Protein AF-A0A100IEJ2-F1 (afdb_monomer_lite)

Radius of gyration: 40.33 Å; chains: 1; bounding box: 110×83×116 Å

Secondary structure (DSSP, 8-state):
--PPPP-TTPPP---TTS--GGGSPP-TTTHHHHB-HHHHIIIIIHHHHHHHHTTTS---HHHHHHHHHHHHHHHHIIIIIIIIIIIS--SEE-HHHHHHHHHHHHTT-S--HHHHHHHHHHHHHHTTSTT-TT-GGG-HHIIIIIHHHBPP-TTTSPP---HHHHH-HHHHHHHHTHHHHHHIIIIIHHHHHHHHHHS-HHHIIIIIIIIHHHHHHHHHHHHHTGGGTSSB-SS--SSS--B-HHHHHHTTTTTBHHHHHHSTTSS-SS-STTS--HHHHHHHHHHHTTSEE------HHHHHHHHHHHHHHHHHHHHTTS---S-TTTSPEE-HHHHHHHHHTT--EEEETTEEEE-TTTTTT-TT-HHHHHHHTTSB-HHHHBTTS-B--HHHHHHHHTTEEEEETT-TTHHHHHHHHSS---PPBPTTSPBP--TTS-TT-PPPPPPPS-S--S---------------PPPP----PPPTTHHHHHTTTS-SS------------------------------------PPP--BTTTS-GGGGS-SSPPP-----HHHHHHHHHHHHHHHHHHHHHHHHH--TTT--TTTTHHHHHHHHHHHHHHHHHHHHHHHH-S-HHHHHHHHHHHHHHHHHHHHHHT-HHHHHHHHHHHHHT----HHHHHHHHHHHHHHIIIIITSPTTHHHHHHHHHHHHHHHHHHHHHHHHHS---EEEEETTTTTTS-HHHHHHSEEP-GGGTTEEEEESSHHHHHHHHHH---HHHHHHHHHHHTTTTTTHHHHHHHHHHHHHHHHHHTT-SSHHHHHHTTSTT-SHHHHHHHHHHHHHHHHHHHHHHHHHHHHHHHHHHHHHTPPP-S--BTTTHHHHHHHHHHHHH---HHHHHTT-BHHHHHHHHHHHHHHHH-EEEEE--HHHHHHH-TTS-GGGGSSSTT-EEEEEEE-GGGT--EEEEEEEE-S--TTS-SS-EEEEEE--EE-TTSPEEPPEEEEE--PPPPBTTB--B--HHHHHHHHHHHHHHHHHHH---SSGGGSTT-S-TTTTTHHHHHHHGGGG-HHHHHHH---GGGT-HHHHHHHHHHHTTPPPPPSSPPHHHHHHHHHHTTTTHHHHHHHHHHHHHHHHHHH--SSHHHHHH--HHHHHHHHHHHHH--B-GGGGT--S-S--GGGG-GGGTTT-TTTTTHHHHHHHHHHHHIIIIITT-TT-HHHHHHHIIIIITTTTSS-HHHHHHHHHSS---SHHHHHHTT--

InterPro domains:
  IPR001199 Cytochrome b5-like heme/steroid binding domain [PF00173] (336-408)
  IPR001199 Cytochrome b5-like heme/steroid binding domain [PS50255] (331-409)
  IPR001199 Cytochrome b5-like heme/steroid binding domain [SM01117] (334-409)
  IPR001522 Fatty acid desaturase type 1, conserved site [PS00476] (253-267)
  IPR001567 Peptidase M3A/M3B catalytic domain [PF01432] (763-1256)
  IPR005804 Fatty acid desaturase domain [PF00487] (66-284)
  IPR015876 Acyl-CoA desaturase [PR00075] (60-82)
  IPR015876 Acyl-CoA desaturase [PR00075] (83-103)
  IPR015876 Acyl-CoA desaturase [PR00075] (120-149)
  IPR015876 Acyl-CoA desaturase [PR00075] (178-196)
  IPR015876 Acyl-CoA desaturase [PR00075] (210-231)
  IPR015876 Acyl-CoA desaturase [PR00075] (253-267)
  IPR015876 Acyl-CoA desaturase [cd03505] (62-296)
  IPR018506 Cytochrome b5, heme-binding site [PS00191] (362-369)
  IPR024077 Neurolysin/Thimet oligopeptidase, domain 2 [G3DSA:1.10.1370.10] (692-1252)
  IPR024079 Metallopeptidase, catalytic domain superfamily [G3DSA:3.40.390.10] (895-1060)
  IPR024080 Neurolysin/Thimet oligopeptidase, N-terminal [G3DSA:1.20.1050.40] (533-682)
  IPR036400 Cytochrome b5-like heme/steroid binding domain superfamily [G3DSA:3.10.120.10] (329-410)
  IPR036400 Cytochrome b5-like heme/steroid binding domain superfamily [SSF55856] (324-419)
  IPR045090 Peptidase M3A/M3B [PTHR11804] (549-1257)

Organism: Aspergillus niger (NCBI:txid5061)

pLDDT: mean 84.18, std 19.4, range [21.67, 98.62]

Foldseek 3Di:
DDDDDDDPPDDDPPDPPDDDLVPDDDDPVCVVVQWPVVLCCQQPVLLVVLVVVCVPADADPVLQVLLVVLLVQLLLLVLQNLQQCQQQVLWHFDPVVNLSSQLSVLLLVPAASLVSSFLVNLCLVQPQHQQRLLHCVVDQCCNLRVSRGGDDDPVSHDGDDCVVLVPDPSSVVCNVCSVVSNCCNQAVVQLCCCCVVPNRNVSSRSRSHRNSSNLSSNLCSCLRHVQQPDADQQQDDPHRGHADLVNCVSNQHSSLVNQCSVPVSQQHSDPDPPRGHVSSVVLVVCVVVVRMGPRDDDDPVSRVVRRVVSVVVVVLVVLQADDQAADQLPAAEDELVRQLVVLVVPFLWAAFLQFIFGCNVVLPVPPVHNVLSNVRRSHHCNCVDCPVPDHHDLVVLSVRRNRTHHGYDPSPQSVVVNVLPPDFFDFRHHPVRHGRDDSCRRSRHDDDDDDDPDPDDDDDDDDDDDDDDDDDDDDDDDDDDDDDPPVCVVVVVVPPPDDDDDDDDDDDDDDDDDDDDDDYDDDDDDDDDDDDDDDDFADALVRDDPVLLAAPDFFDFFPDDLVRLQVVLVVLLVVLVVLLVVLLVPDDLVRFACVSAVVSNLQSVQVSQLNLLQLLCCLFAFPDPSSNVSSLVSVVSVVVSVLVVLQPLSSLSSLVSNVVVPDDDDLLSNVSSVVSNVSSLLSPSVPDPDDLNVLLSVLVVLLVVLLSVLVCQLLVFWDFDKDAVLQQPFQDVVLQVPFDADDDVRHRTTTQTLAPSRLLSSLATRPDLVSLQVSVLVNLCRSVVLVVSLLSNLLSQQSSCVSSVHLFNLQSQCCQFPQNGLVSLCVVLVVLLVLLVVVLVVQQVVLLVQVVVVCVVVVHDRPSAFFPSSVNHSLNVCLCPVLVADLVVLLLFFFPVLLVSLLVVLCCLQAQKRKHKQDDCSLLVSHPVSDSCRSDSDPQKIKIFMFGHSVRSGHTQAMEIEAAADDPSHNRAWAKRWSRAWAQHPVRDIDHTYMYTHHHFYCQDQQGGGTDGLVRSLSVQLRVQQVVLQRLAAYHGSCQGGLNAHLLASSLSSLLRSVLSLDLVSLQSSTFRRLVVDVSNVVSVCVVVPPDDDDDGTDDSSNSVSVNVCPQNCVSLVVLQLSLVLVLLSDSGNDSDSVRNSVDPNQLSSQVSNCVRNVHDYCVVVVPHSNSGNNVSNPSCCSVSCRSNSSSNVSSNQLSLQLCVQQQVVPVSPNVLSNLCSVLPRRCRHSDHVQNSSCSSNVHGGDNVSVCVVNVSD

Sequence (1258 aa):
MSAKPADASRPRAADPKKVHIADTVMTRGNWYKHVNWLNVFLIIGIPVYGCVQALWVPLQVKTAIWAVIYYFFTGLGITAGYHRLWAHCSYSARLPLRIWLAAVGGGAVEGSIRWWARDHRAHHRYTDTDKDPYSVRKGLLYSHLGWMVMKQNPKRIGRTDISDLNEDPVVVWQHRNYLKVVFTMGLIVPMLVSGLGWGDWWGGFVYAGILRIFFVQQATFCVNSLAHWLGDQPFDDRNSPRDHVITALVTLGEGYHNFHHEFPSDYRNAIEWHQYDPTKWSIWAWKQLGLAYDLKKFRANEIEKGRVQQLQKKLDQKRSRLDWGTPLDQLPVMEWDDYVEQAKNGRGLVAIAGVVHDVTDFIKDHPGGKAMINSGIGKDATAMFNGGVYYHSNAAHNLLSTMRVGVIRGGCEVEIWKRAQKEGAGYVRDDAGQRVIRAGEQVTKIPEPIPTADAALLSTPPFTTCAPLTVTIRSPLHSTFYLPAFLVLLLGVLLVTVAPPLRLSSPAFRLSSVLGHFRGSRLPSTSHSALTNLRKSLTTASMAPKHLRRPPQAPPVFTATAQSIVDDAKRLIEASRKVQDDVVATVKPDTATFNAVVKPLAQDENVMSLESHILGFYQAVSTQQELRDASSKAEELMDEFFIEAAMREDVFQLVDAVLKKNESLDPESRRLLEKEHKDFIRNGLGLPAGPKRDRFKEIKKRLSQISIEFQKNLNEENEGLWFTREELDGVPEDVLAGLKKGEGEHEGKLWLTFKYPDLFPTMKYAKNPETRKQVMIQNENKCNQNVPLFREAIILRDEAARLLGYPNHAAFRIEDKMAKTPETVNTFLGDLRSRLTAGGQKEIKSLLEFKKSDLESRGEKFDGHYYLWDHRFYDRLMLEKDYSLDQQLIAEYFPLQTTIEGMLKIFEELFGLVFVEITGEDREKVAPTGKGSDIVWHEDVQIFSVWNDEGEGSGFVGYLYLDLFPRTGKYGHAANFNLQPGFIDAEGNRRYPATALVCNFTKPTPKKPSLLKHDEVVTLFHELGHGIHDLVAKTIYSRFHGTNTVRDFVEAPSQMLENWCWTPSQLKSLSKHYSTLSPDYLAAWKEQAGSQEAPSEQIPDSVIENLIRTKHVNDALFNLRQLHFGIFDMTVHQPESHEKIKELPISATYNSLRKQITQMEGPESLGLGEEWGHGEATFGHLIGGYDAGYYGYLSSQVYSTDMFYTVFKDDPMNPTAGRRYRYKVLEKGGSQDEMTTLTEFLGREPKTDAFYKDMGLA

Structure (mmCIF, N/CA/C/O backbone):
data_AF-A0A100IEJ2-F1
#
_entry.id   AF-A0A100IEJ2-F1
#
loop_
_atom_site.group_PDB
_atom_site.id
_atom_site.type_symbol
_atom_site.label_atom_id
_atom_site.label_alt_id
_atom_site.label_comp_id
_atom_site.label_asym_id
_atom_site.label_entity_id
_atom_site.label_seq_id
_atom_site.pdbx_PDB_ins_code
_atom_site.Cartn_x
_atom_site.Cartn_y
_atom_site.Cartn_z
_atom_site.occupancy
_atom_site.B_iso_or_equiv
_atom_site.auth_seq_id
_atom_site.auth_comp_id
_atom_site.auth_asym_id
_atom_site.auth_atom_id
_atom_site.pdbx_PDB_model_num
ATOM 1 N N . MET A 1 1 ? -27.938 -22.509 70.212 1.00 34.00 1 MET A N 1
ATOM 2 C CA . MET A 1 1 ? -27.108 -21.308 69.969 1.00 34.00 1 MET A CA 1
ATOM 3 C C . MET A 1 1 ? -25.767 -21.767 69.415 1.00 34.00 1 MET A C 1
ATOM 5 O O . MET A 1 1 ? -25.006 -22.393 70.135 1.00 34.00 1 MET A O 1
ATOM 9 N N . SER A 1 2 ? -25.547 -21.583 68.110 1.00 27.55 2 SER A N 1
ATOM 10 C CA . SER A 1 2 ? -24.353 -22.046 67.387 1.00 27.55 2 SER A CA 1
ATOM 11 C C . SER A 1 2 ? -23.307 -20.931 67.356 1.00 27.55 2 SER A C 1
ATOM 13 O O . SER A 1 2 ? -23.554 -19.874 66.776 1.00 27.55 2 SER A O 1
ATOM 15 N N . ALA A 1 3 ? -22.158 -21.156 67.993 1.00 29.50 3 ALA A N 1
ATOM 16 C CA . ALA A 1 3 ? -20.988 -20.293 67.884 1.00 29.50 3 ALA A CA 1
ATOM 17 C C . ALA A 1 3 ? -20.029 -20.883 66.838 1.00 29.50 3 ALA A C 1
ATOM 19 O O . ALA A 1 3 ? -19.541 -22.003 66.988 1.00 29.50 3 ALA A O 1
ATOM 20 N N . LYS A 1 4 ? -19.788 -20.128 65.759 1.00 27.03 4 LYS A N 1
ATOM 21 C CA . LYS A 1 4 ? -18.794 -20.441 64.722 1.00 27.03 4 LYS A CA 1
ATOM 22 C C . LYS A 1 4 ? -17.366 -20.407 65.302 1.00 27.03 4 LYS A C 1
ATOM 24 O O . LYS A 1 4 ? -17.079 -19.508 66.095 1.00 27.03 4 LYS A O 1
ATOM 29 N N . PRO A 1 5 ? -16.447 -21.289 64.863 1.00 33.94 5 PRO A N 1
ATOM 30 C CA . PRO A 1 5 ? -15.030 -21.190 65.205 1.00 33.94 5 PRO A CA 1
ATOM 31 C C . PRO A 1 5 ? -14.385 -19.988 64.503 1.00 33.94 5 PRO A C 1
ATOM 33 O O . PRO A 1 5 ? -14.633 -19.741 63.322 1.00 33.94 5 PRO A O 1
ATOM 36 N N . ALA A 1 6 ? -13.563 -19.247 65.243 1.00 28.75 6 ALA A N 1
ATOM 37 C CA . ALA A 1 6 ? -12.861 -18.058 64.780 1.00 28.75 6 ALA A CA 1
ATOM 38 C C . ALA A 1 6 ? -11.791 -18.386 63.722 1.00 28.75 6 ALA A C 1
ATOM 40 O O . ALA A 1 6 ? -10.918 -19.228 63.927 1.00 28.75 6 ALA A O 1
ATOM 41 N N . ASP A 1 7 ? -11.860 -17.674 62.600 1.00 28.89 7 ASP A N 1
ATOM 42 C CA . ASP A 1 7 ? -10.906 -17.695 61.493 1.00 28.89 7 ASP A CA 1
ATOM 43 C C . ASP A 1 7 ? -9.607 -16.963 61.888 1.00 28.89 7 ASP A C 1
ATOM 45 O O . ASP A 1 7 ? -9.578 -15.742 62.058 1.00 28.89 7 ASP A O 1
ATOM 49 N N . ALA A 1 8 ? -8.522 -17.720 62.057 1.00 30.22 8 ALA A N 1
ATOM 50 C CA . ALA A 1 8 ? -7.201 -17.239 62.465 1.00 30.22 8 ALA A CA 1
ATOM 51 C C . ALA A 1 8 ? -6.345 -16.686 61.299 1.00 30.22 8 ALA A C 1
ATOM 53 O O . ALA A 1 8 ? -5.118 -16.755 61.363 1.00 30.22 8 ALA A O 1
ATOM 54 N N . SER A 1 9 ? -6.948 -16.141 60.231 1.00 32.44 9 SER A N 1
ATOM 55 C CA . SER A 1 9 ? -6.207 -15.695 59.034 1.00 32.44 9 SER A CA 1
ATOM 56 C C . SER A 1 9 ? -6.384 -14.226 58.617 1.00 32.44 9 SER A C 1
ATOM 58 O O . SER A 1 9 ? -5.833 -13.812 57.597 1.00 32.44 9 SER A O 1
ATOM 60 N N . ARG A 1 10 ? -7.054 -13.376 59.410 1.00 29.45 10 ARG A N 1
ATOM 61 C CA . ARG A 1 10 ? -7.066 -11.923 59.146 1.00 29.45 10 ARG A CA 1
ATOM 62 C C . ARG A 1 10 ? -5.847 -11.238 59.784 1.00 29.45 10 ARG A C 1
ATOM 64 O O . ARG A 1 10 ? -5.723 -11.269 61.010 1.00 29.45 10 ARG A O 1
ATOM 71 N N . PRO A 1 11 ? -4.958 -10.578 59.013 1.00 37.53 11 PRO A N 1
ATOM 72 C CA . PRO A 1 11 ? -3.919 -9.748 59.608 1.00 37.53 11 PRO A CA 1
ATOM 73 C C . PRO A 1 11 ? -4.591 -8.610 60.386 1.00 37.53 11 PRO A C 1
ATOM 75 O O . PRO A 1 11 ? -5.514 -7.971 59.878 1.00 37.53 11 PRO A O 1
ATOM 78 N N . ARG A 1 12 ? -4.144 -8.355 61.627 1.00 41.50 12 ARG A N 1
ATOM 79 C CA . ARG A 1 12 ? -4.538 -7.153 62.384 1.00 41.50 12 ARG A CA 1
ATOM 80 C C . ARG A 1 12 ? -4.393 -5.941 61.463 1.00 41.50 12 ARG A C 1
ATOM 82 O O . ARG A 1 12 ? -3.336 -5.792 60.851 1.00 41.50 12 ARG A O 1
ATOM 89 N N . ALA A 1 13 ? -5.440 -5.117 61.370 1.00 41.31 13 ALA A N 1
ATOM 90 C CA . ALA A 1 13 ? -5.457 -3.912 60.547 1.00 41.31 13 ALA A CA 1
ATOM 91 C C . ALA A 1 13 ? -4.173 -3.108 60.793 1.00 41.31 13 ALA A C 1
ATOM 93 O O . ALA A 1 13 ? -3.930 -2.623 61.899 1.00 41.31 13 ALA A O 1
ATOM 94 N N . ALA A 1 14 ? -3.301 -3.071 59.786 1.00 54.00 14 ALA A N 1
ATOM 95 C CA . ALA A 1 14 ? -2.041 -2.360 59.876 1.00 54.00 14 ALA A CA 1
ATOM 96 C C . ALA A 1 14 ? -2.347 -0.864 59.907 1.00 54.00 14 ALA A C 1
ATOM 98 O O . ALA A 1 14 ? -3.042 -0.366 59.023 1.00 54.00 14 ALA A O 1
ATOM 99 N N . ASP A 1 15 ? -1.832 -0.168 60.920 1.00 55.25 15 ASP A N 1
ATOM 100 C CA . ASP A 1 15 ? -1.905 1.286 61.018 1.00 55.25 15 ASP A CA 1
ATOM 101 C C . ASP A 1 15 ? -1.371 1.914 59.712 1.00 55.25 15 ASP A C 1
ATOM 103 O O . ASP A 1 15 ? -0.181 1.758 59.408 1.00 55.25 15 ASP A O 1
ATOM 107 N N . PRO A 1 16 ? -2.216 2.598 58.916 1.00 59.06 16 PRO A N 1
ATOM 108 C CA . PRO A 1 16 ? -1.818 3.156 57.628 1.00 59.06 16 PRO A CA 1
ATOM 109 C C . PRO A 1 16 ? -0.738 4.243 57.746 1.00 59.06 16 PRO A C 1
ATOM 111 O O . PRO A 1 16 ? -0.120 4.570 56.733 1.00 59.06 16 PRO A O 1
ATOM 114 N N . LYS A 1 17 ? -0.465 4.762 58.955 1.00 58.69 17 LYS A N 1
ATOM 115 C CA . LYS A 1 17 ? 0.605 5.737 59.227 1.00 58.69 17 LYS A CA 1
ATOM 116 C C . LYS A 1 17 ? 1.953 5.101 59.587 1.00 58.69 17 LYS A C 1
ATOM 118 O O . LYS A 1 17 ? 2.959 5.806 59.655 1.00 58.69 17 LYS A O 1
ATOM 123 N N . LYS A 1 18 ? 2.020 3.785 59.810 1.00 72.25 18 LYS A N 1
ATOM 124 C CA . LYS A 1 18 ? 3.262 3.115 60.217 1.00 72.25 18 LYS A CA 1
ATOM 125 C C . LYS A 1 18 ? 4.123 2.772 58.997 1.00 72.25 18 LYS A C 1
ATOM 127 O O . LYS A 1 18 ? 3.793 1.876 58.222 1.00 72.25 18 LYS A O 1
ATOM 132 N N . VAL A 1 19 ? 5.249 3.474 58.847 1.00 78.62 19 VAL A N 1
ATOM 133 C CA . VAL A 1 19 ? 6.259 3.216 57.803 1.00 78.62 19 VAL A CA 1
ATOM 134 C C . VAL A 1 19 ? 6.765 1.771 57.916 1.00 78.62 19 VAL A C 1
ATOM 136 O O . VAL A 1 19 ? 7.100 1.304 59.009 1.00 78.62 19 VAL A O 1
ATOM 139 N N . HIS A 1 20 ? 6.786 1.037 56.800 1.00 87.19 20 HIS A N 1
ATOM 140 C CA . HIS A 1 20 ? 7.247 -0.352 56.786 1.00 87.19 20 HIS A CA 1
ATOM 141 C C . HIS A 1 20 ? 8.741 -0.406 57.134 1.00 87.19 20 HIS A C 1
ATOM 143 O O . HIS A 1 20 ? 9.504 0.455 56.708 1.00 87.19 20 HIS A O 1
ATOM 149 N N . ILE A 1 21 ? 9.191 -1.429 57.873 1.00 88.31 21 ILE A N 1
ATOM 150 C CA . ILE A 1 21 ? 10.587 -1.495 58.346 1.00 88.31 21 ILE A CA 1
ATOM 151 C C . ILE A 1 21 ? 11.599 -1.399 57.194 1.00 88.31 21 ILE A C 1
ATOM 153 O O . ILE A 1 21 ? 12.612 -0.726 57.331 1.00 88.31 21 ILE A O 1
ATOM 157 N N . ALA A 1 22 ? 11.280 -1.983 56.036 1.00 83.44 22 ALA A N 1
ATOM 158 C CA . ALA A 1 22 ? 12.111 -1.927 54.830 1.00 83.44 22 ALA A CA 1
ATOM 159 C C . ALA A 1 22 ? 12.318 -0.509 54.258 1.00 83.44 22 ALA A C 1
ATOM 161 O O . ALA A 1 22 ? 13.259 -0.308 53.500 1.00 83.44 22 ALA A O 1
ATOM 162 N N . ASP A 1 23 ? 11.467 0.457 54.617 1.00 84.00 23 ASP A N 1
ATOM 163 C CA . ASP A 1 23 ? 11.572 1.856 54.182 1.00 84.00 23 ASP A CA 1
ATOM 164 C C . ASP A 1 23 ? 12.301 2.742 55.207 1.00 84.00 23 ASP A C 1
ATOM 166 O O . ASP A 1 23 ? 12.495 3.932 54.973 1.00 84.00 23 ASP A O 1
ATOM 170 N N . THR A 1 24 ? 12.697 2.184 56.355 1.00 87.69 24 THR A N 1
ATOM 171 C CA . THR A 1 24 ? 13.488 2.903 57.363 1.00 87.69 24 THR A CA 1
ATOM 172 C C . THR A 1 24 ? 14.984 2.724 57.101 1.00 87.69 24 THR A C 1
ATOM 174 O O . THR A 1 24 ? 15.408 1.693 56.582 1.00 87.69 24 THR A O 1
ATOM 177 N N . VAL A 1 25 ? 15.808 3.713 57.460 1.00 85.69 25 VAL A N 1
ATOM 178 C CA . VAL A 1 25 ? 17.270 3.595 57.328 1.00 85.69 25 VAL A CA 1
ATOM 179 C C . VAL A 1 25 ? 17.776 2.486 58.252 1.00 85.69 25 VAL A C 1
ATOM 181 O O . VAL A 1 25 ? 17.446 2.455 59.441 1.00 85.69 25 VAL A O 1
ATOM 184 N N . MET A 1 26 ? 18.587 1.574 57.713 1.00 88.44 26 MET A N 1
ATOM 185 C CA . MET A 1 26 ? 19.209 0.514 58.501 1.00 88.44 26 MET A CA 1
ATOM 186 C C . MET A 1 26 ? 20.358 1.092 59.341 1.00 88.44 26 MET A C 1
ATOM 188 O O . MET A 1 26 ? 21.303 1.684 58.833 1.00 88.44 26 MET A O 1
ATOM 192 N N . THR A 1 27 ? 20.273 0.900 60.650 1.00 90.69 27 THR A N 1
ATOM 193 C CA . THR A 1 27 ? 21.201 1.368 61.682 1.00 90.69 27 THR A CA 1
ATOM 194 C C . THR A 1 27 ? 21.627 0.191 62.559 1.00 90.69 27 THR A C 1
ATOM 196 O O . THR A 1 27 ? 20.979 -0.860 62.591 1.00 90.69 27 THR A O 1
ATOM 199 N N . ARG A 1 28 ? 22.674 0.380 63.369 1.00 87.06 28 ARG A N 1
ATOM 200 C CA . ARG A 1 28 ? 23.093 -0.620 64.368 1.00 87.06 28 ARG A CA 1
ATOM 201 C C . ARG A 1 28 ? 21.981 -0.998 65.362 1.00 87.06 28 ARG A C 1
ATOM 203 O O . ARG A 1 28 ? 22.009 -2.102 65.889 1.00 87.06 28 ARG A O 1
ATOM 210 N N . GLY A 1 29 ? 21.001 -0.122 65.601 1.00 88.88 29 GLY A N 1
ATOM 211 C CA . GLY A 1 29 ? 19.907 -0.360 66.550 1.00 88.88 29 GLY A CA 1
ATOM 212 C C . GLY A 1 29 ? 18.669 -1.055 65.968 1.00 88.88 29 GLY A C 1
ATOM 213 O O . GLY A 1 29 ? 17.846 -1.552 66.736 1.00 88.88 29 GLY A O 1
ATOM 214 N N . ASN A 1 30 ? 18.502 -1.103 64.640 1.00 91.38 30 ASN A N 1
ATOM 215 C CA . ASN A 1 30 ? 17.309 -1.686 64.002 1.00 91.38 30 ASN A CA 1
ATOM 216 C C . ASN A 1 30 ? 17.601 -2.760 62.941 1.00 91.38 30 ASN A C 1
ATOM 218 O O . ASN A 1 30 ? 16.638 -3.378 62.496 1.00 91.38 30 ASN A O 1
ATOM 222 N N . TRP A 1 31 ? 18.860 -3.041 62.571 1.00 91.19 31 TRP A N 1
ATOM 223 C CA . TRP A 1 31 ? 19.204 -4.012 61.513 1.00 91.19 31 TRP A CA 1
ATOM 224 C C . TRP A 1 31 ? 18.493 -5.369 61.667 1.00 91.19 31 TRP A C 1
ATOM 226 O O . TRP A 1 31 ? 17.911 -5.871 60.709 1.00 91.19 31 TRP A O 1
ATOM 236 N N . TYR A 1 32 ? 18.415 -5.915 62.886 1.00 90.81 32 TYR A N 1
ATOM 237 C CA . TYR A 1 32 ? 17.760 -7.199 63.170 1.00 90.81 32 TYR A CA 1
ATOM 238 C C . TYR A 1 32 ? 16.249 -7.197 62.875 1.00 90.81 32 TYR A C 1
ATOM 240 O O . TYR A 1 32 ? 15.645 -8.258 62.723 1.00 90.81 32 TYR A O 1
ATOM 248 N N . LYS A 1 33 ? 15.614 -6.017 62.786 1.00 91.25 33 LYS A N 1
ATOM 249 C CA . LYS A 1 33 ? 14.197 -5.866 62.420 1.00 91.25 33 LYS A CA 1
ATOM 250 C C . LYS A 1 33 ? 13.975 -5.984 60.910 1.00 91.25 33 LYS A C 1
ATOM 252 O O . LYS A 1 33 ? 12.874 -6.386 60.520 1.00 91.25 33 LYS A O 1
ATOM 257 N N . HIS A 1 34 ? 14.991 -5.666 60.099 1.00 90.62 34 HIS A N 1
ATOM 258 C CA . HIS A 1 34 ? 14.987 -5.821 58.637 1.00 90.62 34 HIS A CA 1
ATOM 259 C C . HIS A 1 34 ? 15.183 -7.278 58.202 1.00 90.62 34 HIS A C 1
ATOM 261 O O . HIS A 1 34 ? 14.845 -7.618 57.074 1.00 90.62 34 HIS A O 1
ATOM 267 N N . VAL A 1 35 ? 15.678 -8.140 59.092 1.00 92.38 35 VAL A N 1
ATOM 268 C CA . VAL A 1 35 ? 15.929 -9.558 58.814 1.00 92.38 35 VAL A CA 1
ATOM 269 C C . VAL A 1 35 ? 14.645 -10.385 58.952 1.00 92.38 35 VAL A C 1
ATOM 271 O O . VAL A 1 35 ? 13.856 -10.215 59.890 1.00 92.38 35 VAL A O 1
ATOM 274 N N . ASN A 1 36 ? 14.428 -11.300 58.009 1.00 91.12 36 ASN A N 1
ATOM 275 C CA . ASN A 1 36 ? 13.416 -12.346 58.067 1.00 91.12 36 ASN A CA 1
ATOM 276 C C . ASN A 1 36 ? 14.008 -13.603 58.725 1.00 91.12 36 ASN A C 1
ATOM 278 O O . ASN A 1 36 ? 14.499 -14.507 58.053 1.00 91.12 36 ASN A O 1
ATOM 282 N N . TRP A 1 37 ? 13.957 -13.650 60.058 1.00 89.19 37 TRP A N 1
ATOM 283 C CA . TRP A 1 37 ? 14.562 -14.721 60.860 1.00 89.19 37 TRP A CA 1
ATOM 284 C C . TRP A 1 37 ? 14.029 -16.124 60.554 1.00 89.19 37 TRP A C 1
ATOM 286 O O . TRP A 1 37 ? 14.779 -17.088 60.676 1.00 89.19 37 TRP A O 1
ATOM 296 N N . LEU A 1 38 ? 12.773 -16.244 60.108 1.00 86.62 38 LEU A N 1
ATOM 297 C CA . LEU A 1 38 ? 12.219 -17.527 59.675 1.00 86.62 38 LEU A CA 1
ATOM 298 C C . LEU A 1 38 ? 12.943 -18.031 58.423 1.00 86.62 38 LEU A C 1
ATOM 300 O O . LEU A 1 38 ? 13.441 -19.152 58.408 1.00 86.62 38 LEU A O 1
ATOM 304 N N . ASN A 1 39 ? 13.061 -17.183 57.400 1.00 87.88 39 ASN A N 1
ATOM 305 C CA . ASN A 1 39 ? 13.757 -17.546 56.168 1.00 87.88 39 ASN A CA 1
ATOM 306 C C . ASN A 1 39 ? 15.259 -17.754 56.406 1.00 87.88 39 ASN A C 1
ATOM 308 O O . ASN A 1 39 ? 15.835 -18.668 55.830 1.00 87.88 39 ASN A O 1
ATOM 312 N N . VAL A 1 40 ? 15.884 -16.978 57.301 1.00 89.75 40 VAL A N 1
ATOM 313 C CA . VAL A 1 40 ? 17.276 -17.213 57.729 1.00 89.75 40 VAL A CA 1
ATOM 314 C C . VAL A 1 40 ? 17.434 -18.604 58.336 1.00 89.75 40 VAL A C 1
ATOM 316 O O . VAL A 1 40 ? 18.358 -19.329 57.978 1.00 89.75 40 VAL A O 1
ATOM 319 N N . PHE A 1 41 ? 16.533 -19.013 59.229 1.00 89.25 41 PHE A N 1
ATOM 320 C CA . PHE A 1 41 ? 16.592 -20.349 59.814 1.00 89.25 41 PHE A CA 1
ATOM 321 C C . PHE A 1 41 ? 16.407 -21.448 58.756 1.00 89.25 41 PHE A C 1
ATOM 323 O O . PHE A 1 41 ? 17.170 -22.410 58.743 1.00 89.25 41 PHE A O 1
ATOM 330 N N . LEU A 1 42 ? 15.449 -21.285 57.837 1.00 85.44 42 LEU A N 1
ATOM 331 C CA . LEU A 1 42 ? 15.161 -22.279 56.799 1.00 85.44 42 LEU A CA 1
ATOM 332 C C . LEU A 1 42 ? 16.275 -22.408 55.745 1.00 85.44 42 LEU A C 1
ATOM 334 O O . LEU A 1 42 ? 16.565 -23.519 55.318 1.00 85.44 42 LEU A O 1
ATOM 338 N N . ILE A 1 43 ? 16.893 -21.296 55.337 1.00 87.12 43 ILE A N 1
ATOM 339 C CA . ILE A 1 43 ? 17.851 -21.244 54.215 1.00 87.12 43 ILE A CA 1
ATOM 340 C C . ILE A 1 43 ? 19.308 -21.310 54.690 1.00 87.12 43 ILE A C 1
ATOM 342 O O . ILE A 1 43 ? 20.182 -21.732 53.943 1.00 87.12 43 ILE A O 1
ATOM 3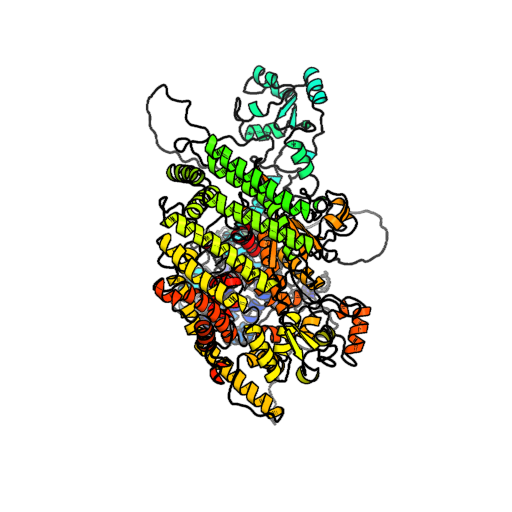46 N N . ILE A 1 44 ? 19.602 -20.896 55.925 1.00 88.62 44 ILE A N 1
ATOM 347 C CA . ILE A 1 44 ? 20.968 -20.908 56.475 1.00 88.62 44 ILE A CA 1
ATOM 348 C C . ILE A 1 44 ? 21.066 -21.891 57.640 1.00 88.62 44 ILE A C 1
ATOM 350 O O . ILE A 1 44 ? 21.944 -22.748 57.648 1.00 88.62 44 ILE A O 1
ATOM 354 N N . GLY A 1 45 ? 20.157 -21.804 58.613 1.00 91.88 45 GLY A N 1
ATOM 355 C CA . GLY A 1 45 ? 20.208 -22.632 59.823 1.00 91.88 45 GLY A CA 1
ATOM 356 C C . GLY A 1 45 ? 20.124 -24.135 59.537 1.00 91.88 45 GLY A C 1
ATOM 357 O O . GLY A 1 45 ? 20.983 -24.896 59.980 1.00 91.88 45 GLY A O 1
ATOM 358 N N . ILE A 1 46 ? 19.116 -24.558 58.769 1.00 91.25 46 ILE A N 1
ATOM 359 C CA . ILE A 1 46 ? 18.906 -25.967 58.407 1.00 91.25 46 ILE A CA 1
ATOM 360 C C . ILE A 1 46 ? 20.074 -26.518 57.565 1.00 91.25 46 ILE A C 1
ATOM 362 O O . ILE A 1 46 ? 20.596 -27.576 57.923 1.00 91.25 46 ILE A O 1
ATOM 366 N N . PRO A 1 47 ? 20.564 -25.830 56.516 1.00 91.75 47 PRO A N 1
ATOM 367 C CA . PRO A 1 47 ? 21.741 -26.289 55.779 1.00 91.75 47 PRO A CA 1
ATOM 368 C C . PRO A 1 47 ? 23.018 -26.375 56.612 1.00 91.75 47 PRO A C 1
ATOM 370 O O . PRO A 1 47 ? 23.731 -27.369 56.510 1.00 91.75 47 PRO A O 1
ATOM 373 N N . VAL A 1 48 ? 23.285 -25.395 57.486 1.00 92.88 48 VAL A N 1
ATOM 374 C CA . VAL A 1 48 ? 24.428 -25.454 58.415 1.00 92.88 48 VAL A CA 1
ATOM 375 C C . VAL A 1 48 ? 24.320 -26.683 59.313 1.00 92.88 48 VAL A C 1
ATOM 377 O O . VAL A 1 48 ? 25.304 -27.400 59.480 1.00 92.88 48 VAL A O 1
ATOM 380 N N . TYR A 1 49 ? 23.125 -26.973 59.836 1.00 93.88 49 TYR A N 1
ATOM 381 C CA . TYR A 1 49 ? 22.886 -28.200 60.589 1.00 93.88 49 TYR A CA 1
ATOM 382 C C . TYR A 1 49 ? 23.177 -29.449 59.742 1.00 93.88 49 TYR A C 1
ATOM 384 O O . TYR A 1 49 ? 23.869 -30.340 60.221 1.00 93.88 49 TYR A O 1
ATOM 392 N N . GLY A 1 50 ? 22.745 -29.500 58.479 1.00 93.62 50 GLY A N 1
ATOM 393 C CA . GLY A 1 50 ? 23.067 -30.599 57.560 1.00 93.62 50 GLY A CA 1
ATOM 394 C C . GLY A 1 50 ? 24.568 -30.787 57.323 1.00 93.62 50 GLY A C 1
ATOM 395 O O . GLY A 1 50 ? 25.062 -31.907 57.422 1.00 93.62 50 GLY A O 1
ATOM 396 N N . CYS A 1 51 ? 25.308 -29.702 57.069 1.00 92.44 51 CYS A N 1
ATOM 397 C CA . CYS A 1 51 ? 26.764 -29.740 56.880 1.00 92.44 51 CYS A CA 1
ATOM 398 C C . CYS A 1 51 ? 27.490 -30.235 58.134 1.00 92.44 51 CYS A C 1
ATOM 400 O O . CYS A 1 51 ? 28.443 -31.002 58.042 1.00 92.44 51 CYS A O 1
ATOM 402 N N . VAL A 1 52 ? 27.016 -29.814 59.307 1.00 92.94 52 VAL A N 1
ATOM 403 C CA . VAL A 1 52 ? 27.517 -30.279 60.601 1.00 92.94 52 VAL A CA 1
ATOM 404 C C . VAL A 1 52 ? 27.215 -31.773 60.761 1.00 92.94 52 VAL A C 1
ATOM 406 O O . VAL A 1 52 ? 28.135 -32.545 61.001 1.00 92.94 52 VAL A O 1
ATOM 409 N N . GLN A 1 53 ? 25.977 -32.222 60.525 1.00 94.75 53 GLN A N 1
ATOM 410 C CA . GLN A 1 53 ? 25.607 -33.644 60.607 1.00 94.75 53 GLN A CA 1
ATOM 411 C C . GLN A 1 53 ? 26.389 -34.540 59.632 1.00 94.75 53 GLN A C 1
ATOM 413 O O . GLN A 1 53 ? 26.707 -35.678 59.976 1.00 94.75 53 GLN A O 1
ATOM 418 N N . ALA A 1 54 ? 26.764 -34.036 58.454 1.00 93.00 54 ALA A N 1
ATOM 419 C CA . ALA A 1 54 ? 27.565 -34.774 57.474 1.00 93.00 54 ALA A CA 1
ATOM 420 C C . ALA A 1 54 ? 28.973 -35.159 57.973 1.00 93.00 54 ALA A C 1
ATOM 422 O O . ALA A 1 54 ? 29.612 -36.018 57.373 1.00 93.00 54 ALA A O 1
ATOM 423 N N . LEU A 1 55 ? 29.453 -34.572 59.079 1.00 91.94 55 LEU A N 1
ATOM 424 C CA . LEU A 1 55 ? 30.693 -34.995 59.740 1.00 91.94 55 LEU A CA 1
ATOM 425 C C . LEU A 1 55 ? 30.549 -36.335 60.488 1.00 91.94 55 LEU A C 1
ATOM 427 O O . LEU A 1 55 ? 31.557 -36.993 60.740 1.00 91.94 55 LEU A O 1
ATOM 431 N N . TRP A 1 56 ? 29.322 -36.737 60.846 1.00 94.44 56 TRP A N 1
ATOM 432 C CA . TRP A 1 56 ? 29.038 -37.964 61.609 1.00 94.44 56 TRP A CA 1
ATOM 433 C C . TRP A 1 56 ? 28.175 -38.983 60.863 1.00 94.44 56 TRP A C 1
ATOM 435 O O . TRP A 1 56 ? 28.150 -40.151 61.247 1.00 94.44 56 TRP A O 1
ATOM 445 N N . VAL A 1 57 ? 27.471 -38.573 59.808 1.00 94.31 57 VAL A N 1
ATOM 446 C CA . VAL A 1 57 ? 26.644 -39.465 58.988 1.00 94.31 57 VAL A CA 1
ATOM 447 C C . VAL A 1 57 ? 27.418 -39.828 57.721 1.00 94.31 57 VAL A C 1
ATOM 449 O O . VAL A 1 57 ? 27.630 -38.948 56.898 1.00 94.31 57 VAL A O 1
ATOM 452 N N . PRO A 1 58 ? 27.856 -41.084 57.524 1.00 90.75 58 PRO A N 1
ATOM 453 C CA . PRO A 1 58 ? 28.597 -41.468 56.325 1.00 90.75 58 PRO A CA 1
ATOM 454 C C . PRO A 1 58 ? 27.692 -41.494 55.084 1.00 90.75 58 PRO A C 1
ATOM 456 O O . PRO A 1 58 ? 26.571 -42.001 55.128 1.00 90.75 58 PRO A O 1
ATOM 459 N N . LEU A 1 59 ? 28.193 -40.996 53.949 1.00 94.06 59 LEU A N 1
ATOM 460 C CA . LEU A 1 59 ? 27.466 -41.016 52.678 1.00 94.06 59 LEU A CA 1
ATOM 461 C C . LEU A 1 59 ? 27.522 -42.405 52.025 1.00 94.06 59 LEU A C 1
ATOM 463 O O . LEU A 1 59 ? 28.565 -42.821 51.521 1.00 94.06 59 LEU A O 1
ATOM 467 N N . GLN A 1 60 ? 26.388 -43.106 51.969 1.00 94.56 60 GLN A N 1
ATOM 468 C CA . GLN A 1 60 ? 26.266 -44.316 51.152 1.00 94.56 60 GLN A CA 1
ATOM 469 C C . GLN A 1 60 ? 26.066 -43.979 49.672 1.00 94.56 60 GLN A C 1
ATOM 471 O O . GLN A 1 60 ? 25.332 -43.053 49.328 1.00 94.56 60 GLN A O 1
ATOM 476 N N . VAL A 1 61 ? 26.626 -44.802 48.779 1.00 94.75 61 VAL A N 1
ATOM 477 C CA . VAL A 1 61 ? 26.498 -44.622 47.319 1.00 94.75 61 VAL A CA 1
ATOM 478 C C . VAL A 1 61 ? 25.031 -44.615 46.868 1.00 94.75 61 VAL A C 1
ATOM 480 O O . VAL A 1 61 ? 24.642 -43.768 46.070 1.00 94.75 61 VAL A O 1
ATOM 483 N N . LYS A 1 62 ? 24.186 -45.504 47.413 1.00 95.94 62 LYS A N 1
ATOM 484 C CA . LYS A 1 62 ? 22.746 -45.553 47.088 1.00 95.94 62 LYS A CA 1
ATOM 485 C C . LYS A 1 62 ? 22.025 -44.263 47.494 1.00 95.94 62 LYS A C 1
ATOM 487 O O . LYS A 1 62 ? 21.258 -43.715 46.707 1.00 95.94 62 LYS A O 1
ATOM 492 N N . THR A 1 63 ? 22.336 -43.745 48.681 1.00 95.62 63 THR A N 1
ATOM 493 C CA . THR A 1 63 ? 21.813 -42.470 49.192 1.00 95.62 63 THR A CA 1
ATOM 494 C C . THR A 1 63 ? 22.309 -41.282 48.380 1.00 95.62 63 THR A C 1
ATOM 496 O O . THR A 1 63 ? 21.527 -40.379 48.105 1.00 95.62 63 THR A O 1
ATOM 499 N N . ALA A 1 64 ? 23.567 -41.296 47.932 1.00 93.94 64 ALA A N 1
ATOM 500 C CA . ALA A 1 64 ? 24.108 -40.275 47.041 1.00 93.94 64 ALA A CA 1
ATOM 501 C C . ALA A 1 64 ? 23.355 -40.245 45.701 1.00 93.94 64 ALA A C 1
ATOM 503 O O . ALA A 1 64 ? 22.891 -39.188 45.278 1.00 93.94 64 ALA A O 1
ATOM 504 N N . ILE A 1 65 ? 23.162 -41.409 45.067 1.00 95.12 65 ILE A N 1
ATOM 505 C CA . ILE A 1 65 ? 22.396 -41.534 43.816 1.00 95.12 65 ILE A CA 1
ATOM 506 C C . ILE A 1 65 ? 20.959 -41.049 44.021 1.00 95.12 65 ILE A C 1
ATOM 508 O O . ILE A 1 65 ? 20.444 -40.278 43.213 1.00 95.12 65 ILE A O 1
ATOM 512 N N . TRP A 1 66 ? 20.315 -41.451 45.118 1.00 96.62 66 TRP A N 1
ATOM 513 C CA . TRP A 1 66 ? 18.960 -41.012 45.432 1.00 96.62 66 TRP A CA 1
ATOM 514 C C . TRP A 1 66 ? 18.867 -39.506 45.679 1.00 96.62 66 TRP A C 1
ATOM 516 O O . TRP A 1 66 ? 17.963 -38.865 45.150 1.00 96.62 66 TRP A O 1
ATOM 526 N N . ALA A 1 67 ? 19.815 -38.920 46.411 1.00 95.50 67 ALA A N 1
ATOM 527 C CA . ALA A 1 67 ? 19.880 -37.477 46.613 1.00 95.50 67 ALA A CA 1
ATOM 528 C C . ALA A 1 67 ? 19.980 -36.729 45.274 1.00 95.50 67 ALA A C 1
ATOM 530 O O . ALA A 1 67 ? 19.304 -35.719 45.097 1.00 95.50 67 ALA A O 1
ATOM 531 N N . VAL A 1 68 ? 20.744 -37.252 44.307 1.00 94.69 68 VAL A N 1
ATOM 532 C CA . VAL A 1 68 ? 20.846 -36.685 42.952 1.00 94.69 68 VAL A CA 1
ATOM 533 C C . VAL A 1 68 ? 19.546 -36.860 42.158 1.00 94.69 68 VAL A C 1
ATOM 535 O O . VAL A 1 68 ? 19.057 -35.899 41.571 1.00 94.69 68 VAL A O 1
ATOM 538 N N . ILE A 1 69 ? 18.925 -38.042 42.158 1.00 95.00 69 ILE A N 1
ATOM 539 C CA . ILE A 1 69 ? 17.638 -38.257 41.467 1.00 95.00 69 ILE A CA 1
ATOM 540 C C . ILE A 1 69 ? 16.560 -37.329 42.041 1.00 95.00 69 ILE A C 1
ATOM 542 O O . ILE A 1 69 ? 15.826 -36.667 41.305 1.00 95.00 69 ILE A O 1
ATOM 546 N N . TYR A 1 70 ? 16.489 -37.240 43.367 1.00 96.25 70 TYR A N 1
ATOM 547 C CA . TYR A 1 70 ? 15.495 -36.430 44.053 1.00 96.25 70 TYR A CA 1
ATOM 548 C C . TYR A 1 70 ? 15.770 -34.923 43.918 1.00 96.25 70 TYR A C 1
ATOM 550 O O . TYR A 1 70 ? 14.828 -34.131 43.840 1.00 96.25 70 TYR A O 1
ATOM 558 N N . TYR A 1 71 ? 17.042 -34.522 43.787 1.00 95.00 71 TYR A N 1
ATOM 559 C CA . TYR A 1 71 ? 17.434 -33.186 43.328 1.00 95.00 71 TYR A CA 1
ATOM 560 C C . TYR A 1 71 ? 16.759 -32.850 41.993 1.00 95.00 71 TYR A C 1
ATOM 562 O O . TYR A 1 71 ? 16.035 -31.857 41.935 1.00 95.00 71 TYR A O 1
ATOM 570 N N . PHE A 1 72 ? 16.875 -33.707 40.971 1.00 94.69 72 PHE A N 1
ATOM 571 C CA . PHE A 1 72 ? 16.228 -33.472 39.673 1.00 94.69 72 PHE A CA 1
ATOM 572 C C . PHE A 1 72 ? 14.699 -33.424 39.770 1.00 94.69 72 PHE A C 1
ATOM 574 O O . PHE A 1 72 ? 14.087 -32.569 39.138 1.00 94.69 72 PHE A O 1
ATOM 581 N N . PHE A 1 73 ? 14.066 -34.280 40.579 1.00 95.94 73 PHE A N 1
ATOM 582 C CA . PHE A 1 73 ? 12.608 -34.233 40.761 1.00 95.94 73 PHE A CA 1
ATOM 583 C C . PHE A 1 73 ? 12.150 -32.901 41.349 1.00 95.94 73 PHE A C 1
ATOM 585 O O . PHE A 1 73 ? 11.245 -32.263 40.816 1.00 95.94 73 PHE A O 1
ATOM 592 N N . THR A 1 74 ? 12.791 -32.456 42.428 1.00 95.88 74 THR A N 1
ATOM 593 C CA . THR A 1 74 ? 12.415 -31.191 43.071 1.00 95.88 74 THR A CA 1
ATOM 594 C C . THR A 1 74 ? 12.809 -29.965 42.250 1.00 95.88 74 THR A C 1
ATOM 596 O O . THR A 1 74 ? 12.040 -29.008 42.202 1.00 95.88 74 THR A O 1
ATOM 599 N N . GLY A 1 75 ? 13.912 -30.037 41.500 1.00 95.31 75 GLY A N 1
ATOM 600 C CA . GLY A 1 75 ? 14.289 -29.033 40.509 1.00 95.31 75 GLY A CA 1
ATOM 601 C C . GLY A 1 75 ? 13.272 -28.911 39.370 1.00 95.31 75 GLY A C 1
ATOM 602 O O . GLY A 1 75 ? 12.821 -27.806 39.093 1.00 95.31 75 GLY A O 1
ATOM 603 N N . LEU A 1 76 ? 12.810 -30.026 38.784 1.00 96.00 76 LEU A N 1
ATOM 604 C CA . LEU A 1 76 ? 11.735 -30.027 37.776 1.00 96.00 76 LEU A CA 1
ATOM 605 C C . LEU A 1 76 ? 10.402 -29.514 38.338 1.00 96.00 76 LEU A C 1
ATOM 607 O O . LEU A 1 76 ? 9.627 -28.891 37.615 1.00 96.00 76 LEU A O 1
ATOM 611 N N . GLY A 1 77 ? 10.137 -29.725 39.630 1.00 96.94 77 GLY A N 1
ATOM 612 C CA . GLY A 1 77 ? 9.002 -29.107 40.318 1.00 96.94 77 GLY A CA 1
ATOM 613 C C . GLY A 1 77 ? 9.015 -27.579 40.227 1.00 96.94 77 GLY A C 1
ATOM 614 O O . GLY A 1 77 ? 7.964 -26.972 40.008 1.00 96.94 77 GLY A O 1
ATOM 615 N N . ILE A 1 78 ? 10.200 -26.970 40.324 1.00 96.88 78 ILE A N 1
ATOM 616 C CA . ILE A 1 78 ? 10.390 -25.527 40.149 1.00 96.88 78 ILE A CA 1
ATOM 617 C C . ILE A 1 78 ? 10.413 -25.150 38.662 1.00 96.88 78 ILE A C 1
ATOM 619 O O . ILE A 1 78 ? 9.575 -24.368 38.222 1.00 96.88 78 ILE A O 1
ATOM 623 N N . THR A 1 79 ? 11.308 -25.727 37.858 1.00 96.38 79 THR A N 1
ATOM 624 C CA . THR A 1 79 ? 11.547 -25.281 36.473 1.00 96.38 79 THR A CA 1
ATOM 625 C C . THR A 1 79 ? 10.440 -25.687 35.496 1.00 96.38 79 THR A C 1
ATOM 627 O O . THR A 1 79 ? 10.025 -24.891 34.655 1.00 96.38 79 THR A O 1
ATOM 630 N N . ALA A 1 80 ? 9.903 -26.905 35.595 1.00 97.19 80 ALA A N 1
ATOM 631 C CA . ALA A 1 80 ? 8.805 -27.351 34.737 1.00 97.19 80 ALA A CA 1
ATOM 632 C C . ALA A 1 80 ? 7.437 -26.973 35.317 1.00 97.19 80 ALA A C 1
ATOM 634 O O . ALA A 1 80 ? 6.522 -26.644 34.566 1.00 97.19 80 ALA A O 1
ATOM 635 N N . GLY A 1 81 ? 7.288 -27.038 36.642 1.00 97.62 81 GLY A N 1
ATOM 636 C CA . GLY A 1 81 ? 6.048 -26.719 37.343 1.00 97.62 81 GLY A CA 1
ATOM 637 C C . GLY A 1 81 ? 5.885 -25.224 37.584 1.00 97.62 81 GLY A C 1
ATOM 638 O O . GLY A 1 81 ? 5.198 -24.531 36.835 1.00 97.62 81 GLY A O 1
ATOM 639 N N . TYR A 1 82 ? 6.479 -24.726 38.669 1.00 97.75 82 TYR A N 1
ATOM 640 C CA . TYR A 1 82 ? 6.269 -23.353 39.146 1.00 97.75 82 TYR A CA 1
ATOM 641 C C . TYR A 1 82 ? 6.529 -22.316 38.052 1.00 97.75 82 TYR A C 1
ATOM 643 O O . TYR A 1 82 ? 5.728 -21.402 37.862 1.00 97.75 82 TYR A O 1
ATOM 651 N N . HIS A 1 83 ? 7.614 -22.509 37.309 1.00 97.25 83 HIS A N 1
ATOM 652 C CA . HIS A 1 83 ? 8.077 -21.605 36.279 1.00 97.25 83 HIS A CA 1
ATOM 653 C C . HIS A 1 83 ? 7.280 -21.733 34.968 1.00 97.25 83 HIS A C 1
ATOM 655 O O . HIS A 1 83 ? 6.502 -20.847 34.613 1.00 97.25 83 HIS A O 1
ATOM 661 N N . ARG A 1 84 ? 7.434 -22.843 34.243 1.00 97.19 84 ARG A N 1
ATOM 662 C CA . ARG A 1 84 ? 6.909 -22.975 32.872 1.00 97.19 84 ARG A CA 1
ATOM 663 C C . ARG A 1 84 ? 5.410 -23.269 32.795 1.00 97.19 84 ARG A C 1
ATOM 665 O O . ARG A 1 84 ? 4.761 -22.769 31.874 1.00 97.19 84 ARG A O 1
ATOM 672 N N . LEU A 1 85 ? 4.860 -24.052 33.728 1.00 97.50 85 LEU A N 1
ATOM 673 C CA . LEU A 1 85 ? 3.437 -24.414 33.747 1.00 97.50 85 LEU A CA 1
ATOM 674 C C . LEU A 1 85 ? 2.583 -23.310 34.375 1.00 97.50 85 LEU A C 1
ATOM 676 O O . LEU A 1 85 ? 1.637 -22.854 33.745 1.00 97.50 85 LEU A O 1
ATOM 680 N N . TRP A 1 86 ? 2.913 -22.867 35.593 1.00 97.38 86 TRP A N 1
ATOM 681 C CA . TRP A 1 86 ? 2.063 -21.922 36.327 1.00 97.38 86 TRP A CA 1
ATOM 682 C C . TRP A 1 86 ? 2.441 -20.454 36.131 1.00 97.38 86 TRP A C 1
ATOM 684 O O . TRP A 1 86 ? 1.539 -19.632 36.037 1.00 97.38 86 TRP A O 1
ATOM 694 N N . ALA A 1 87 ? 3.720 -20.068 36.053 1.00 95.88 87 ALA A N 1
ATOM 695 C CA . ALA A 1 87 ? 4.052 -18.648 35.891 1.00 95.88 87 ALA A CA 1
ATOM 696 C C . ALA A 1 87 ? 3.833 -18.155 34.452 1.00 95.88 87 ALA A C 1
ATOM 698 O O . ALA A 1 87 ? 3.192 -17.121 34.278 1.00 95.88 87 ALA A O 1
ATOM 699 N N . HIS A 1 88 ? 4.286 -18.912 33.448 1.00 95.81 88 HIS A N 1
ATOM 700 C CA . HIS A 1 88 ? 4.253 -18.486 32.037 1.00 95.81 88 HIS A CA 1
ATOM 701 C C . HIS A 1 88 ? 3.226 -19.198 31.155 1.00 95.81 88 HIS A C 1
ATOM 703 O O . HIS A 1 88 ? 3.048 -18.821 29.996 1.00 95.81 88 HIS A O 1
ATOM 709 N N . CYS A 1 89 ? 2.541 -20.221 31.676 1.00 95.06 89 CYS A N 1
ATOM 710 C CA . CYS A 1 89 ? 1.563 -21.012 30.921 1.00 95.06 89 CYS A CA 1
ATOM 711 C C . CYS A 1 89 ? 2.104 -21.463 29.545 1.00 95.06 89 CYS A C 1
ATOM 713 O O . CYS A 1 89 ? 1.408 -21.363 28.530 1.00 95.06 89 CYS A O 1
ATOM 715 N N . SER A 1 90 ? 3.370 -21.894 29.500 1.00 95.75 90 SER A N 1
ATOM 716 C CA . SER A 1 90 ? 4.087 -22.282 28.270 1.00 95.75 90 SER A CA 1
ATOM 717 C C . SER A 1 90 ? 3.682 -23.668 27.746 1.00 95.75 90 SER A C 1
ATOM 719 O O . SER A 1 90 ? 3.957 -24.017 26.597 1.00 95.75 90 SER A O 1
ATOM 721 N N . TYR A 1 91 ? 3.011 -24.459 28.584 1.00 97.88 91 TYR A N 1
ATOM 722 C CA . TYR A 1 91 ? 2.362 -25.717 28.232 1.00 97.88 91 TYR A CA 1
ATOM 723 C C . TYR A 1 91 ? 1.227 -26.021 29.219 1.00 97.88 91 TYR A C 1
ATOM 725 O O . TYR A 1 91 ? 1.156 -25.430 30.297 1.00 97.88 91 TYR A O 1
ATOM 733 N N . SER A 1 92 ? 0.375 -26.977 28.864 1.00 97.31 92 SER A N 1
ATOM 734 C CA . SER A 1 92 ? -0.707 -27.502 29.699 1.00 97.31 92 SER A CA 1
ATOM 735 C C . SER A 1 92 ? -0.372 -28.915 30.190 1.00 97.31 92 SER A C 1
ATOM 737 O O . SER A 1 92 ? 0.304 -29.681 29.503 1.00 97.31 92 SER A O 1
ATOM 739 N N . ALA A 1 93 ? -0.855 -29.301 31.375 1.00 97.62 93 ALA A N 1
ATOM 740 C CA . ALA A 1 93 ? -0.561 -30.603 31.980 1.00 97.62 93 ALA A CA 1
ATOM 741 C C . ALA A 1 93 ? -1.815 -31.302 32.514 1.00 97.62 93 ALA A C 1
ATOM 743 O O . ALA A 1 93 ? -2.722 -30.673 33.065 1.00 97.62 93 ALA A O 1
ATOM 744 N N . ARG A 1 94 ? -1.850 -32.634 32.409 1.00 97.56 94 ARG A N 1
ATOM 745 C CA . ARG A 1 94 ? -2.909 -33.449 33.019 1.00 97.56 94 ARG A CA 1
ATOM 746 C C . ARG A 1 94 ? -2.770 -33.479 34.541 1.00 97.56 94 ARG A C 1
ATOM 748 O O . ARG A 1 94 ? -1.684 -33.297 35.093 1.00 97.56 94 ARG A O 1
ATOM 755 N N . LEU A 1 95 ? -3.879 -33.759 35.226 1.00 97.75 95 LEU A N 1
ATOM 756 C CA . LEU A 1 95 ? -3.958 -33.725 36.689 1.00 97.75 95 LEU A CA 1
ATOM 757 C C . LEU A 1 95 ? -2.860 -34.542 37.411 1.00 97.75 95 LEU A C 1
ATOM 759 O O . LEU A 1 95 ? -2.282 -33.997 38.351 1.00 97.75 95 LEU A O 1
ATOM 763 N N . PRO A 1 96 ? -2.491 -35.772 36.987 1.00 97.56 96 PRO A N 1
ATOM 764 C CA . PRO A 1 96 ? -1.423 -36.524 37.653 1.00 97.56 96 PRO A CA 1
ATOM 765 C C . PRO A 1 96 ? -0.073 -35.798 37.636 1.00 97.56 96 PRO A C 1
ATOM 767 O O . PRO A 1 96 ? 0.599 -35.714 38.663 1.00 97.56 96 PRO A O 1
ATOM 770 N N . LEU A 1 97 ? 0.294 -35.210 36.491 1.00 97.88 97 LEU A N 1
ATOM 771 C CA . LEU A 1 97 ? 1.537 -34.454 36.349 1.00 97.88 97 LEU A CA 1
ATOM 772 C C . LEU A 1 97 ? 1.492 -33.156 37.167 1.00 97.88 97 LEU A C 1
ATOM 774 O O . LEU A 1 97 ? 2.469 -32.821 37.830 1.00 97.88 97 LEU A O 1
ATOM 778 N N . ARG A 1 98 ? 0.342 -32.467 37.200 1.00 98.25 98 ARG A N 1
ATOM 779 C CA . ARG A 1 98 ? 0.134 -31.263 38.029 1.00 98.25 98 ARG A CA 1
ATOM 780 C C . ARG A 1 98 ? 0.312 -31.547 39.518 1.00 98.25 98 ARG A C 1
ATOM 782 O O . ARG A 1 98 ? 0.997 -30.791 40.200 1.00 98.25 98 ARG A O 1
ATOM 789 N N . ILE A 1 99 ? -0.269 -32.639 40.019 1.00 97.81 99 ILE A N 1
ATOM 790 C CA . ILE A 1 99 ? -0.128 -33.049 41.425 1.00 97.81 99 ILE A CA 1
ATOM 791 C C . ILE A 1 99 ? 1.329 -33.399 41.733 1.00 97.81 99 ILE A C 1
ATOM 793 O O . ILE A 1 99 ? 1.862 -32.945 42.746 1.00 97.81 99 ILE A O 1
ATOM 797 N N . TRP A 1 100 ? 1.980 -34.165 40.853 1.00 97.62 100 TRP A N 1
ATOM 798 C CA . TRP A 1 100 ? 3.379 -34.542 41.031 1.00 97.62 100 TRP A CA 1
ATOM 799 C C . TRP A 1 100 ? 4.292 -33.311 41.085 1.00 97.62 100 TRP A C 1
ATOM 801 O O . TRP A 1 100 ? 5.009 -33.148 42.071 1.00 97.62 100 TRP A O 1
ATOM 811 N N . LEU A 1 101 ? 4.190 -32.400 40.106 1.00 98.19 101 LEU A N 1
ATOM 812 C CA . LEU A 1 101 ? 4.962 -31.150 40.053 1.00 98.19 101 LEU A CA 1
ATOM 813 C C . LEU A 1 101 ? 4.703 -30.256 41.275 1.00 98.19 101 LEU A C 1
ATOM 815 O O . LEU A 1 101 ? 5.643 -29.695 41.838 1.00 98.19 101 LEU A O 1
ATOM 819 N N . ALA A 1 102 ? 3.452 -30.164 41.738 1.00 97.88 102 ALA A N 1
ATOM 820 C CA . ALA A 1 102 ? 3.101 -29.389 42.926 1.00 97.88 102 ALA A CA 1
ATOM 821 C C . ALA A 1 102 ? 3.693 -29.978 44.218 1.00 97.88 102 ALA A C 1
ATOM 823 O O . ALA A 1 102 ? 4.093 -29.223 45.111 1.00 97.88 102 ALA A O 1
ATOM 824 N N . ALA A 1 103 ? 3.758 -31.309 44.322 1.00 96.62 103 ALA A N 1
ATOM 825 C CA . ALA A 1 103 ? 4.323 -32.008 45.470 1.00 96.62 103 ALA A CA 1
ATOM 826 C C . ALA A 1 103 ? 5.854 -31.889 45.508 1.00 96.62 103 ALA A C 1
ATOM 828 O O . ALA A 1 103 ? 6.411 -31.443 46.513 1.00 96.62 103 ALA A O 1
ATOM 829 N N . VAL A 1 104 ? 6.541 -32.234 44.413 1.00 96.50 104 VAL A N 1
ATOM 830 C CA . VAL A 1 104 ? 8.013 -32.191 44.361 1.00 96.50 104 VAL A CA 1
ATOM 831 C C . VAL A 1 104 ? 8.551 -30.757 44.368 1.00 96.50 104 VAL A C 1
ATOM 833 O O . VAL A 1 104 ? 9.575 -30.514 45.000 1.00 96.50 104 VAL A O 1
ATOM 836 N N . GLY A 1 105 ? 7.828 -29.785 43.794 1.00 96.44 105 GLY A N 1
ATOM 837 C CA . GLY A 1 105 ? 8.171 -28.360 43.897 1.00 96.44 105 GLY A CA 1
ATOM 838 C C . GLY A 1 105 ? 8.100 -27.832 45.336 1.00 96.44 105 GLY A C 1
ATOM 839 O O . GLY A 1 105 ? 8.975 -27.092 45.777 1.00 96.44 105 GLY A O 1
ATOM 840 N N . GLY A 1 106 ? 7.138 -28.305 46.139 1.00 94.94 106 GLY A N 1
ATOM 841 C CA . GLY A 1 106 ? 7.116 -28.015 47.578 1.00 94.94 106 GLY A CA 1
ATOM 842 C C . GLY A 1 106 ? 8.318 -28.604 48.333 1.00 94.94 106 GLY A C 1
ATOM 843 O O . GLY A 1 106 ? 8.745 -28.052 49.345 1.00 94.94 106 GLY A O 1
ATOM 844 N N . GLY A 1 107 ? 8.912 -29.680 47.809 1.00 94.12 107 GLY A N 1
ATOM 845 C CA . GLY A 1 107 ? 10.136 -30.288 48.328 1.00 94.12 107 GLY A CA 1
ATOM 846 C C . GLY A 1 107 ? 11.419 -29.486 48.074 1.00 94.12 107 GLY A C 1
ATOM 847 O O . GLY A 1 107 ? 12.451 -29.878 48.617 1.00 94.12 107 GLY A O 1
ATOM 848 N N . ALA A 1 108 ? 11.378 -28.403 47.284 1.00 93.00 108 ALA A N 1
ATOM 849 C CA . ALA A 1 108 ? 12.499 -27.473 47.072 1.00 93.00 108 ALA A CA 1
ATOM 850 C C . ALA A 1 108 ? 12.552 -26.334 48.114 1.00 93.00 108 ALA A C 1
ATOM 852 O O . ALA A 1 108 ? 13.600 -25.737 48.338 1.00 93.00 108 ALA A O 1
ATOM 853 N N . VAL A 1 109 ? 11.445 -26.083 48.827 1.00 91.44 109 VAL A N 1
ATOM 854 C CA . VAL A 1 109 ? 11.364 -25.107 49.933 1.00 91.44 109 VAL A CA 1
ATOM 855 C C . VAL A 1 109 ? 11.625 -23.655 49.484 1.00 91.44 109 VAL A C 1
ATOM 857 O O . VAL A 1 109 ? 12.361 -22.909 50.125 1.00 91.44 109 VAL A O 1
ATOM 860 N N . GLU A 1 110 ? 10.977 -23.231 48.394 1.00 90.12 110 GLU A N 1
ATOM 861 C CA . GLU A 1 110 ? 11.136 -21.890 47.785 1.00 90.12 110 GLU A CA 1
ATOM 862 C C . GLU A 1 110 ? 9.857 -21.032 47.800 1.00 90.12 110 GLU A C 1
ATOM 864 O O . GLU A 1 110 ? 9.760 -19.995 47.154 1.00 90.12 110 GLU A O 1
ATOM 869 N N . GLY A 1 111 ? 8.851 -21.457 48.558 1.00 91.00 111 GLY A N 1
ATOM 870 C CA . GLY A 1 111 ? 7.529 -20.840 48.627 1.00 91.00 111 GLY A CA 1
ATOM 871 C C . GLY A 1 111 ? 6.461 -21.693 47.942 1.00 91.00 111 GLY A C 1
ATOM 872 O O . GLY A 1 111 ? 6.742 -22.665 47.242 1.00 91.00 111 GLY A O 1
ATOM 873 N N . SER A 1 112 ? 5.194 -21.364 48.185 1.00 95.75 112 SER A N 1
ATOM 874 C CA . SER A 1 112 ? 4.074 -22.005 47.478 1.00 95.75 112 SER A CA 1
ATOM 875 C C . SER A 1 112 ? 4.025 -21.560 46.016 1.00 95.75 112 SER A C 1
ATOM 877 O O . SER A 1 112 ? 4.385 -20.410 45.754 1.00 95.75 112 SER A O 1
ATOM 879 N N . ILE A 1 113 ? 3.438 -22.371 45.126 1.00 97.88 113 ILE A N 1
ATOM 880 C CA . ILE A 1 113 ? 3.251 -22.038 43.697 1.00 97.88 113 ILE A CA 1
ATOM 881 C C . ILE A 1 113 ? 2.675 -20.630 43.536 1.00 97.88 113 ILE A C 1
ATOM 883 O O . ILE A 1 113 ? 3.228 -19.803 42.823 1.00 97.88 113 ILE A O 1
ATOM 887 N N . ARG A 1 114 ? 1.603 -20.324 44.277 1.00 96.44 114 ARG A N 1
ATOM 888 C CA . ARG A 1 114 ? 0.913 -19.030 44.212 1.00 96.44 114 ARG A CA 1
ATOM 889 C C . ARG A 1 114 ? 1.822 -17.836 44.523 1.00 96.44 114 ARG A C 1
ATOM 891 O O . ARG A 1 114 ? 1.694 -16.784 43.909 1.00 96.44 114 ARG A O 1
ATOM 898 N N . TRP A 1 115 ? 2.685 -17.969 45.528 1.00 93.19 115 TRP A N 1
ATOM 899 C CA . TRP A 1 115 ? 3.590 -16.895 45.949 1.00 93.19 115 TRP A CA 1
ATOM 900 C C . TRP A 1 115 ? 4.755 -16.750 44.972 1.00 93.19 115 TRP A C 1
ATOM 902 O O . TRP A 1 115 ? 5.032 -15.645 44.517 1.00 93.19 115 TRP A O 1
ATOM 912 N N . TRP A 1 116 ? 5.363 -17.878 44.607 1.00 95.06 116 TRP A N 1
ATOM 913 C CA . TRP A 1 116 ? 6.507 -17.926 43.708 1.00 95.06 116 TRP A CA 1
ATOM 914 C C . TRP A 1 116 ? 6.135 -17.420 42.309 1.00 95.06 116 TRP A C 1
ATOM 916 O O . TRP A 1 116 ? 6.767 -16.502 41.802 1.00 95.06 116 TRP A O 1
ATOM 926 N N . ALA A 1 117 ? 5.043 -17.922 41.719 1.00 95.94 117 ALA A N 1
ATOM 927 C CA . ALA A 1 117 ? 4.623 -17.533 40.371 1.00 95.94 117 ALA A CA 1
ATOM 928 C C . ALA A 1 117 ? 4.195 -16.059 40.296 1.00 95.94 117 ALA A C 1
ATOM 930 O O . ALA A 1 117 ? 4.484 -15.389 39.308 1.00 95.94 117 ALA A O 1
ATOM 931 N N . ARG A 1 118 ? 3.570 -15.517 41.352 1.00 94.44 118 ARG A N 1
ATOM 932 C CA . ARG A 1 118 ? 3.258 -14.081 41.443 1.00 94.44 118 ARG A CA 1
ATOM 933 C C . ARG A 1 118 ? 4.523 -13.228 41.358 1.00 94.44 118 ARG A C 1
ATOM 935 O O . ARG A 1 118 ? 4.548 -12.265 40.591 1.00 94.44 118 ARG A O 1
ATOM 942 N N . ASP A 1 119 ? 5.524 -13.554 42.173 1.00 92.12 119 ASP A N 1
ATOM 943 C CA . ASP A 1 119 ? 6.750 -12.760 42.282 1.00 92.12 119 ASP A CA 1
ATOM 944 C C . ASP A 1 119 ? 7.648 -12.949 41.051 1.00 92.12 119 ASP A C 1
ATOM 946 O O . ASP A 1 119 ? 8.215 -11.971 40.572 1.00 92.12 119 ASP A O 1
ATOM 950 N N . HIS A 1 120 ? 7.656 -14.137 40.439 1.00 94.38 120 HIS A N 1
ATOM 951 C CA . HIS A 1 120 ? 8.303 -14.380 39.144 1.00 94.38 120 HIS A CA 1
ATOM 952 C C . HIS A 1 120 ? 7.666 -13.576 38.004 1.00 94.38 120 HIS A C 1
ATOM 954 O O . HIS A 1 120 ? 8.357 -12.896 37.249 1.00 94.38 120 HIS A O 1
ATOM 960 N N . ARG A 1 121 ? 6.328 -13.552 37.911 1.00 95.75 121 ARG A N 1
ATOM 961 C CA . ARG A 1 121 ? 5.626 -12.676 36.954 1.00 95.75 121 ARG A CA 1
ATOM 962 C C . ARG A 1 121 ? 5.967 -11.202 37.197 1.00 95.75 121 ARG A C 1
ATOM 964 O O . ARG A 1 121 ? 6.057 -10.424 36.248 1.00 95.75 121 ARG A O 1
ATOM 971 N N . ALA A 1 122 ? 6.122 -10.795 38.463 1.00 92.56 122 ALA A N 1
ATOM 972 C CA . ALA A 1 122 ? 6.462 -9.416 38.812 1.00 92.56 122 ALA A CA 1
ATOM 973 C C . ALA A 1 122 ? 7.903 -9.083 38.419 1.00 92.56 122 ALA A C 1
ATOM 975 O O . ALA A 1 122 ? 8.148 -7.978 37.944 1.00 92.56 122 ALA A O 1
ATOM 976 N N . HIS A 1 123 ? 8.816 -10.043 38.560 1.00 94.50 123 HIS A N 1
ATOM 977 C CA . HIS A 1 123 ? 10.177 -9.951 38.061 1.00 94.50 123 HIS A CA 1
ATOM 978 C C . HIS A 1 123 ? 10.185 -9.703 36.547 1.00 94.50 123 HIS A C 1
ATOM 980 O O . HIS A 1 123 ? 10.633 -8.640 36.153 1.00 94.50 123 HIS A O 1
ATOM 986 N N . HIS A 1 124 ? 9.555 -10.549 35.721 1.00 93.69 124 HIS A N 1
ATOM 987 C CA . HIS A 1 124 ? 9.496 -10.338 34.260 1.00 93.69 124 HIS A CA 1
ATOM 988 C C . HIS A 1 124 ? 8.877 -9.001 33.837 1.00 93.69 124 HIS A C 1
ATOM 990 O O . HIS A 1 124 ? 9.337 -8.359 32.897 1.00 93.69 124 HIS A O 1
ATOM 996 N N . ARG A 1 125 ? 7.810 -8.567 34.518 1.00 91.25 125 ARG A N 1
ATOM 997 C CA . ARG A 1 125 ? 7.121 -7.317 34.171 1.00 91.25 125 ARG A CA 1
ATOM 998 C C . ARG A 1 125 ? 7.934 -6.072 34.527 1.00 91.25 125 ARG A C 1
ATOM 1000 O O . ARG A 1 125 ? 7.735 -5.020 33.924 1.00 91.25 125 ARG A O 1
ATOM 1007 N N . TYR A 1 126 ? 8.770 -6.161 35.557 1.00 91.31 126 TYR A N 1
ATOM 1008 C CA . TYR A 1 126 ? 9.433 -5.011 36.163 1.00 91.31 126 TYR A CA 1
ATOM 1009 C C . TYR A 1 126 ? 10.949 -5.187 36.278 1.00 91.31 126 TYR A C 1
ATOM 1011 O O . TYR A 1 126 ? 11.547 -4.493 37.106 1.00 91.31 126 TYR A O 1
ATOM 1019 N N . THR A 1 127 ? 11.545 -6.074 35.472 1.00 91.25 127 THR A N 1
ATOM 1020 C CA . THR A 1 127 ? 12.962 -6.464 35.506 1.00 91.25 127 THR A CA 1
ATOM 1021 C C . THR A 1 127 ? 13.855 -5.246 35.689 1.00 91.25 127 THR A C 1
ATOM 1023 O O . THR A 1 127 ? 13.664 -4.218 35.042 1.00 91.25 127 THR A O 1
ATOM 1026 N N . ASP A 1 128 ? 14.815 -5.343 36.609 1.00 88.75 128 ASP A N 1
ATOM 1027 C CA . ASP A 1 128 ? 15.803 -4.294 36.883 1.00 88.75 128 ASP A CA 1
ATOM 1028 C C . ASP A 1 128 ? 15.252 -2.959 37.419 1.00 88.75 128 ASP A C 1
ATOM 1030 O O . ASP A 1 128 ? 16.007 -1.997 37.572 1.00 88.75 128 ASP A O 1
ATOM 1034 N N . THR A 1 129 ? 13.975 -2.884 37.795 1.00 89.69 129 THR A N 1
ATOM 1035 C CA . THR A 1 129 ? 13.404 -1.704 38.467 1.00 89.69 129 THR A CA 1
ATOM 1036 C C . THR A 1 129 ? 13.282 -1.906 39.979 1.00 89.69 129 THR A C 1
ATOM 1038 O O . THR A 1 129 ? 13.417 -3.010 40.503 1.00 89.69 129 THR A O 1
ATOM 1041 N N . ASP A 1 130 ? 12.938 -0.847 40.717 1.00 85.50 130 ASP A N 1
ATOM 1042 C CA . ASP A 1 130 ? 12.658 -0.944 42.159 1.00 85.50 130 ASP A CA 1
ATOM 1043 C C . ASP A 1 130 ? 11.460 -1.849 42.500 1.00 85.50 130 ASP A C 1
ATOM 1045 O O . ASP A 1 130 ? 11.329 -2.288 43.650 1.00 85.50 130 ASP A O 1
ATOM 1049 N N . LYS A 1 131 ? 10.596 -2.124 41.510 1.00 89.00 131 LYS A N 1
ATOM 1050 C CA . LYS A 1 131 ? 9.418 -2.991 41.639 1.00 89.00 131 LYS A CA 1
ATOM 1051 C C . LYS A 1 131 ? 9.732 -4.477 41.459 1.00 89.00 131 LYS A C 1
ATOM 1053 O O . LYS A 1 131 ? 8.871 -5.301 41.775 1.00 89.00 131 LYS A O 1
ATOM 1058 N N . ASP A 1 132 ? 10.936 -4.806 40.995 1.00 91.75 132 ASP A N 1
ATOM 1059 C CA . ASP A 1 132 ? 11.424 -6.175 40.858 1.00 91.75 132 ASP A CA 1
ATOM 1060 C C . ASP A 1 132 ? 11.799 -6.757 42.243 1.00 91.75 132 ASP A C 1
ATOM 1062 O O . ASP A 1 132 ? 12.651 -6.192 42.959 1.00 91.75 132 ASP A O 1
ATOM 1066 N N . PRO A 1 133 ? 11.161 -7.873 42.658 1.00 89.69 133 PRO A N 1
ATOM 1067 C CA . PRO A 1 133 ? 11.409 -8.501 43.956 1.00 89.69 133 PRO A CA 1
ATOM 1068 C C . PRO A 1 133 ? 12.818 -9.097 44.080 1.00 89.69 133 PRO A C 1
ATOM 1070 O O . PRO A 1 133 ? 13.312 -9.250 45.203 1.00 89.69 133 PRO A O 1
ATOM 1073 N N . TYR A 1 134 ? 13.474 -9.394 42.955 1.00 89.31 134 TYR A N 1
ATOM 1074 C CA . TYR A 1 134 ? 14.774 -10.069 42.882 1.00 89.31 134 TYR A CA 1
ATOM 1075 C C . TYR A 1 134 ? 15.879 -9.187 42.296 1.00 89.31 134 TYR A C 1
ATOM 1077 O O . TYR A 1 134 ? 17.011 -9.645 42.164 1.00 89.31 134 TYR A O 1
ATOM 1085 N N . SER A 1 135 ? 15.562 -7.919 42.002 1.00 89.69 135 SER A N 1
ATOM 1086 C CA . SER A 1 135 ? 16.405 -6.983 41.251 1.00 89.69 135 SER A CA 1
ATOM 1087 C C . SER A 1 135 ? 17.897 -7.118 41.536 1.00 89.69 135 SER A C 1
ATOM 1089 O O . SER A 1 135 ? 18.377 -6.838 42.645 1.00 89.69 135 SER A O 1
ATOM 1091 N N . VAL A 1 136 ? 18.648 -7.449 40.486 1.00 88.62 136 VAL A N 1
ATOM 1092 C CA . VAL A 1 136 ? 20.107 -7.547 40.531 1.00 88.62 136 VAL A CA 1
ATOM 1093 C C . VAL A 1 136 ? 20.768 -6.215 40.897 1.00 88.62 136 VAL A C 1
ATOM 1095 O O . VAL A 1 136 ? 21.855 -6.195 41.478 1.00 88.62 136 VAL A O 1
ATOM 1098 N N . ARG A 1 137 ? 20.081 -5.089 40.648 1.00 88.44 137 ARG A N 1
ATOM 1099 C CA . ARG A 1 137 ? 20.558 -3.735 40.975 1.00 88.44 137 ARG A CA 1
ATOM 1100 C C . ARG A 1 137 ? 20.750 -3.505 42.474 1.00 88.44 137 ARG A C 1
ATOM 1102 O O . ARG A 1 137 ? 21.494 -2.609 42.861 1.00 88.44 137 ARG A O 1
ATOM 1109 N N . LYS A 1 138 ? 20.138 -4.335 43.326 1.00 86.31 138 LYS A N 1
ATOM 1110 C CA . LYS A 1 138 ? 20.346 -4.330 44.786 1.00 86.31 138 LYS A CA 1
ATOM 1111 C C . LYS A 1 138 ? 21.620 -5.086 45.212 1.00 86.31 138 LYS A C 1
ATOM 1113 O O . LYS A 1 138 ? 21.933 -5.133 46.401 1.00 86.31 138 LYS A O 1
ATOM 1118 N N . GLY A 1 139 ? 22.361 -5.657 44.259 1.00 88.38 139 GLY A N 1
ATOM 1119 C CA . GLY A 1 139 ? 23.645 -6.333 44.445 1.00 88.38 139 GLY A CA 1
ATOM 1120 C C . GLY A 1 139 ? 23.571 -7.857 44.291 1.00 88.38 139 GLY A C 1
ATOM 1121 O O . GLY A 1 139 ? 22.524 -8.477 44.492 1.00 88.38 139 GLY A O 1
ATOM 1122 N N . LEU A 1 140 ? 24.715 -8.479 43.979 1.00 88.06 140 LEU A N 1
ATOM 1123 C CA . LEU A 1 140 ? 24.841 -9.931 43.767 1.00 88.06 140 LEU A CA 1
ATOM 1124 C C . LEU A 1 140 ? 24.378 -10.747 44.985 1.00 88.06 140 LEU A C 1
ATOM 1126 O O . LEU A 1 140 ? 23.625 -11.706 44.856 1.00 88.06 140 LEU A O 1
ATOM 1130 N N . LEU A 1 141 ? 24.787 -10.341 46.190 1.00 88.31 141 LEU A N 1
ATOM 1131 C CA . LEU A 1 141 ? 24.400 -11.038 47.420 1.00 88.31 141 LEU A CA 1
ATOM 1132 C C . LEU A 1 141 ? 22.897 -10.894 47.707 1.00 88.31 141 LEU A C 1
ATOM 1134 O O . LEU A 1 141 ? 22.273 -11.812 48.245 1.00 88.31 141 LEU A O 1
ATOM 1138 N N . TYR A 1 142 ? 22.308 -9.754 47.328 1.00 89.38 142 TYR A N 1
ATOM 1139 C CA . TYR A 1 142 ? 20.876 -9.534 47.481 1.00 89.38 142 TYR A CA 1
ATOM 1140 C C . TYR A 1 142 ? 20.067 -10.423 46.537 1.00 89.38 142 TYR A C 1
ATOM 1142 O O . TYR A 1 142 ? 19.184 -11.137 47.001 1.00 89.38 142 TYR A O 1
ATOM 1150 N N . SER A 1 143 ? 20.397 -10.411 45.245 1.00 90.81 143 SER A N 1
ATOM 1151 C CA . SER A 1 143 ? 19.729 -11.221 44.214 1.00 90.81 143 SER A CA 1
ATOM 1152 C C . SER A 1 143 ? 19.927 -12.726 44.409 1.00 90.81 143 SER A C 1
ATOM 1154 O O . SER A 1 143 ? 19.022 -13.496 44.112 1.00 90.81 143 SER A O 1
ATOM 1156 N N . HIS A 1 144 ? 21.050 -13.159 44.992 1.00 91.94 144 HIS A N 1
ATOM 1157 C CA . HIS A 1 144 ? 21.258 -14.571 45.308 1.00 91.94 144 HIS A CA 1
ATOM 1158 C C . HIS A 1 144 ? 20.453 -15.011 46.540 1.00 91.94 144 HIS A C 1
ATOM 1160 O O . HIS A 1 144 ? 19.695 -15.968 46.474 1.00 91.94 144 HIS A O 1
ATOM 1166 N N . LEU A 1 145 ? 20.565 -14.305 47.671 1.00 90.12 145 LEU A N 1
ATOM 1167 C CA . LEU A 1 145 ? 19.993 -14.782 48.942 1.00 90.12 145 LEU A CA 1
ATOM 1168 C C . LEU A 1 145 ? 19.281 -13.690 49.753 1.00 90.12 145 LEU A C 1
ATOM 1170 O O . LEU A 1 145 ? 18.334 -13.971 50.492 1.00 90.12 145 LEU A O 1
ATOM 1174 N N . GLY A 1 146 ? 19.701 -12.429 49.612 1.00 88.75 146 GLY A N 1
ATOM 1175 C CA . GLY A 1 146 ? 19.150 -11.297 50.365 1.00 88.75 146 GLY A CA 1
ATOM 1176 C C . GLY A 1 146 ? 17.654 -11.062 50.157 1.00 88.75 146 GLY A C 1
ATOM 1177 O O . GLY A 1 146 ? 16.974 -10.690 51.111 1.00 88.75 146 GLY A O 1
ATOM 1178 N N . TRP A 1 147 ? 17.115 -11.335 48.968 1.00 89.69 147 TRP A N 1
ATOM 1179 C CA . TRP A 1 147 ? 15.684 -11.201 48.682 1.00 89.69 147 TRP A CA 1
ATOM 1180 C C . TRP A 1 147 ? 14.812 -12.120 49.556 1.00 89.69 147 TRP A C 1
ATOM 1182 O O . TRP A 1 147 ? 13.684 -11.742 49.879 1.00 89.69 147 TRP A O 1
ATOM 1192 N N . MET A 1 148 ? 15.347 -13.265 50.004 1.00 88.06 148 MET A N 1
ATOM 1193 C CA . MET A 1 148 ? 14.676 -14.188 50.926 1.00 88.06 148 MET A CA 1
ATOM 1194 C C . MET A 1 148 ? 14.913 -13.849 52.399 1.00 88.06 148 MET A C 1
ATOM 1196 O O . MET A 1 148 ? 13.989 -13.962 53.208 1.00 88.06 148 MET A O 1
ATOM 1200 N N . VAL A 1 149 ? 16.135 -13.463 52.780 1.00 90.69 149 VAL A N 1
ATOM 1201 C CA . VAL A 1 149 ? 16.492 -13.250 54.198 1.00 90.69 149 VAL A CA 1
ATOM 1202 C C . VAL A 1 149 ? 16.201 -11.840 54.707 1.00 90.69 149 VAL A C 1
ATOM 1204 O O . VAL A 1 149 ? 16.217 -11.616 55.917 1.00 90.69 149 VAL A O 1
ATOM 1207 N N . MET A 1 150 ? 15.884 -10.894 53.822 1.00 90.19 150 MET A N 1
ATOM 1208 C CA . MET A 1 150 ? 15.480 -9.533 54.178 1.00 90.19 150 MET A CA 1
ATOM 1209 C C . MET A 1 150 ? 13.965 -9.359 54.028 1.00 90.19 150 MET A C 1
ATOM 1211 O O . MET A 1 150 ? 13.344 -9.872 53.101 1.00 90.19 150 MET A O 1
ATOM 1215 N N . LYS A 1 151 ? 13.339 -8.599 54.931 1.00 89.44 151 LYS A N 1
ATOM 1216 C CA . LYS A 1 151 ? 11.919 -8.244 54.819 1.00 89.44 151 LYS A CA 1
ATOM 1217 C C . LYS A 1 151 ? 11.722 -7.246 53.687 1.00 89.44 151 LYS A C 1
ATOM 1219 O O . LYS A 1 151 ? 12.222 -6.125 53.753 1.00 89.44 151 LYS A O 1
ATOM 1224 N N . GLN A 1 152 ? 10.927 -7.628 52.697 1.00 87.06 152 GLN A N 1
ATOM 1225 C CA . GLN A 1 152 ? 10.522 -6.745 51.607 1.00 87.06 152 GLN A CA 1
ATOM 1226 C C . GLN A 1 152 ? 9.231 -5.995 51.954 1.00 87.06 152 GLN A C 1
ATOM 1228 O O . GLN A 1 152 ? 8.408 -6.504 52.713 1.00 87.06 152 GLN A O 1
ATOM 1233 N N . ASN A 1 153 ? 9.045 -4.786 51.412 1.00 86.50 153 ASN A N 1
ATOM 1234 C CA . ASN A 1 153 ? 7.770 -4.072 51.512 1.00 86.50 153 ASN A CA 1
ATOM 1235 C C . ASN A 1 153 ? 6.819 -4.565 50.403 1.00 86.50 153 ASN A C 1
ATOM 1237 O O . ASN A 1 153 ? 7.078 -4.273 49.233 1.00 86.50 153 ASN A O 1
ATOM 1241 N N . PRO A 1 154 ? 5.688 -5.221 50.732 1.00 81.38 154 PRO A N 1
ATOM 1242 C CA . PRO A 1 154 ? 4.742 -5.713 49.729 1.00 81.38 154 PRO A CA 1
ATOM 1243 C C . PRO A 1 154 ? 4.152 -4.615 48.834 1.00 81.38 154 PRO A C 1
ATOM 1245 O O . PRO A 1 154 ? 3.715 -4.910 47.730 1.00 81.38 154 PRO A O 1
ATOM 1248 N N . LYS A 1 155 ? 4.136 -3.351 49.290 1.00 80.81 155 LYS A N 1
ATOM 1249 C CA . LYS A 1 155 ? 3.657 -2.208 48.496 1.00 80.81 155 LYS A CA 1
ATOM 1250 C C . LYS A 1 155 ? 4.633 -1.784 47.392 1.00 80.81 155 LYS A C 1
ATOM 1252 O O . LYS A 1 155 ? 4.206 -1.101 46.468 1.00 80.81 155 LYS A O 1
ATOM 1257 N N . ARG A 1 156 ? 5.922 -2.140 47.501 1.00 82.75 156 ARG A N 1
ATOM 1258 C CA . ARG A 1 156 ? 6.938 -1.826 46.481 1.00 82.75 156 ARG A CA 1
ATOM 1259 C C . ARG A 1 156 ? 6.991 -2.866 45.367 1.00 82.75 156 ARG A C 1
ATOM 1261 O O . ARG A 1 156 ? 7.378 -2.517 44.262 1.00 82.75 156 ARG A O 1
ATOM 1268 N N . ILE A 1 157 ? 6.596 -4.107 45.647 1.00 86.12 157 ILE A N 1
ATOM 1269 C CA . ILE A 1 157 ? 6.586 -5.183 44.652 1.00 86.12 157 ILE A CA 1
ATOM 1270 C C . ILE A 1 157 ? 5.497 -4.890 43.614 1.00 86.12 157 ILE A C 1
ATOM 1272 O O . ILE A 1 157 ? 4.369 -4.523 43.959 1.00 86.12 157 ILE A O 1
ATOM 1276 N N . GLY A 1 158 ? 5.848 -5.026 42.336 1.00 85.25 158 GLY A N 1
ATOM 1277 C CA . GLY A 1 158 ? 4.934 -4.796 41.224 1.00 85.25 158 GLY A CA 1
ATOM 1278 C C . GLY A 1 158 ? 3.698 -5.701 41.256 1.00 85.25 158 GLY A C 1
ATOM 1279 O O . GLY A 1 158 ? 3.767 -6.861 41.657 1.00 85.25 158 GLY A O 1
ATOM 1280 N N . ARG A 1 159 ? 2.542 -5.175 40.827 1.00 86.25 159 ARG A N 1
ATOM 1281 C CA . ARG A 1 159 ? 1.300 -5.959 40.761 1.00 86.25 159 ARG A CA 1
ATOM 1282 C C . ARG A 1 159 ? 1.253 -6.804 39.489 1.00 86.25 159 ARG A C 1
ATOM 1284 O O . ARG A 1 159 ? 1.486 -6.299 38.388 1.00 86.25 159 ARG A O 1
ATOM 1291 N N . THR A 1 160 ? 0.872 -8.063 39.653 1.00 87.69 160 THR A N 1
ATOM 1292 C CA . THR A 1 160 ? 0.668 -9.031 38.574 1.00 87.69 160 THR A CA 1
ATOM 1293 C C . THR A 1 160 ? -0.683 -9.703 38.707 1.00 87.69 160 THR A C 1
ATOM 1295 O O . THR A 1 160 ? -1.218 -9.818 39.814 1.00 87.69 160 THR A O 1
ATOM 1298 N N . ASP A 1 161 ? -1.250 -10.094 37.568 1.00 86.81 161 ASP A N 1
ATOM 1299 C CA . ASP A 1 161 ? -2.464 -10.894 37.564 1.00 86.81 161 ASP A CA 1
ATOM 1300 C C . ASP A 1 161 ? -2.148 -12.311 38.056 1.00 86.81 161 ASP A C 1
ATOM 1302 O O . ASP A 1 161 ? -1.129 -12.906 37.693 1.00 86.81 161 ASP A O 1
ATOM 1306 N N . ILE A 1 162 ? -3.005 -12.801 38.944 1.00 91.75 162 ILE A N 1
ATOM 1307 C CA . ILE A 1 162 ? -2.928 -14.110 39.600 1.00 91.75 162 ILE A CA 1
ATOM 1308 C C . ILE A 1 162 ? -4.318 -14.749 39.714 1.00 91.75 162 ILE A C 1
ATOM 1310 O O . ILE A 1 162 ? -4.523 -15.613 40.570 1.00 91.75 162 ILE A O 1
ATOM 1314 N N . SER A 1 163 ? -5.293 -14.250 38.949 1.00 92.44 163 SER A N 1
ATOM 1315 C CA . SER A 1 163 ? -6.658 -14.777 38.874 1.00 92.44 163 SER A CA 1
ATOM 1316 C C . SER A 1 163 ? -6.638 -16.280 38.584 1.00 92.44 163 SER A C 1
ATOM 1318 O O . SER A 1 163 ? -7.099 -17.068 39.408 1.00 92.44 163 SER A O 1
ATOM 1320 N N . ASP A 1 164 ? -5.934 -16.668 37.526 1.00 93.19 164 ASP A N 1
ATOM 1321 C CA . ASP A 1 164 ? -5.689 -18.047 37.104 1.00 93.19 164 ASP A CA 1
ATOM 1322 C C . ASP A 1 164 ? -5.103 -18.940 38.218 1.00 93.19 164 ASP A C 1
ATOM 1324 O O . ASP A 1 164 ? -5.556 -20.064 38.441 1.00 93.19 164 ASP A O 1
ATOM 1328 N N . LEU A 1 165 ? -4.145 -18.431 39.000 1.00 95.38 165 LEU A N 1
ATOM 1329 C CA . LEU A 1 165 ? -3.553 -19.165 40.127 1.00 95.38 165 LEU A CA 1
ATOM 1330 C C . LEU A 1 165 ? -4.533 -19.360 41.293 1.00 95.38 165 LEU A C 1
ATOM 1332 O O . LEU A 1 165 ? -4.392 -20.312 42.062 1.00 95.38 165 LEU A O 1
ATOM 1336 N N . ASN A 1 166 ? -5.486 -18.441 41.474 1.00 93.88 166 ASN A N 1
ATOM 1337 C CA . ASN A 1 166 ? -6.524 -18.560 42.502 1.00 93.88 166 ASN A CA 1
ATOM 1338 C C . ASN A 1 166 ? -7.663 -19.492 42.064 1.00 93.88 166 ASN A C 1
ATOM 1340 O O . ASN A 1 166 ? -8.387 -19.993 42.925 1.00 93.88 166 ASN A O 1
ATOM 1344 N N . GLU A 1 167 ? -7.811 -19.718 40.761 1.00 94.31 167 GLU A N 1
ATOM 1345 C CA . GLU A 1 167 ? -8.803 -20.619 40.173 1.00 94.31 167 GLU A CA 1
ATOM 1346 C C . GLU A 1 167 ? -8.295 -22.066 40.070 1.00 94.31 167 GLU A C 1
ATOM 1348 O O . GLU A 1 167 ? -9.100 -22.996 40.080 1.00 94.31 167 GLU A O 1
ATOM 1353 N N . ASP A 1 168 ? -6.975 -22.290 40.050 1.00 96.25 168 ASP A N 1
ATOM 1354 C CA . ASP A 1 168 ? -6.371 -23.627 40.015 1.00 96.25 168 ASP A CA 1
ATOM 1355 C C . ASP A 1 168 ? -6.515 -24.376 41.369 1.00 96.25 168 ASP A C 1
ATOM 1357 O O . ASP A 1 168 ? -5.860 -24.020 42.361 1.00 96.25 168 ASP A O 1
ATOM 1361 N N . PRO A 1 169 ? -7.290 -25.484 41.436 1.00 97.00 169 PRO A N 1
ATOM 1362 C CA . PRO A 1 169 ? -7.516 -26.215 42.686 1.00 97.00 169 PRO A CA 1
ATOM 1363 C C . PRO A 1 169 ? -6.246 -26.829 43.289 1.00 97.00 169 PRO A C 1
ATOM 1365 O O . PRO A 1 169 ? -6.130 -26.922 44.514 1.00 97.00 169 PRO A O 1
ATOM 1368 N N . VAL A 1 170 ? -5.286 -27.241 42.453 1.00 97.94 170 VAL A N 1
ATOM 1369 C CA . VAL A 1 170 ? -4.014 -27.831 42.899 1.00 97.94 170 VAL A CA 1
ATOM 1370 C C . VAL A 1 170 ? -3.152 -26.755 43.552 1.00 97.94 170 VAL A C 1
ATOM 1372 O O . VAL A 1 170 ? -2.604 -26.975 44.634 1.00 97.94 170 VAL A O 1
ATOM 1375 N N . VAL A 1 171 ? -3.084 -25.571 42.940 1.00 98.06 171 VAL A N 1
ATOM 1376 C CA . VAL A 1 171 ? -2.332 -24.420 43.465 1.00 98.06 171 VAL A CA 1
ATOM 1377 C C . VAL A 1 171 ? -2.917 -23.949 44.791 1.00 98.06 171 VAL A C 1
ATOM 1379 O O . VAL A 1 171 ? -2.177 -23.761 45.760 1.00 98.06 171 VAL A O 1
ATOM 1382 N N . VAL A 1 172 ? -4.243 -23.813 44.875 1.00 97.19 172 VAL A N 1
ATOM 1383 C CA . VAL A 1 172 ? -4.930 -23.398 46.106 1.00 97.19 172 VAL A CA 1
ATOM 1384 C C . VAL A 1 172 ? -4.735 -24.425 47.222 1.00 97.19 172 VAL A C 1
ATOM 1386 O O . VAL A 1 172 ? -4.435 -24.049 48.361 1.00 97.19 172 VAL A O 1
ATOM 1389 N N . TRP A 1 173 ? -4.862 -25.721 46.916 1.00 97.75 173 TRP A N 1
ATOM 1390 C CA . TRP A 1 173 ? -4.618 -26.788 47.888 1.00 97.75 173 TRP A CA 1
ATOM 1391 C C . TRP A 1 173 ? -3.179 -26.763 48.405 1.00 97.75 173 TRP A C 1
ATOM 1393 O O . TRP A 1 173 ? -2.960 -26.818 49.622 1.00 97.75 173 TRP A O 1
ATOM 1403 N N . GLN A 1 174 ? -2.210 -26.635 47.497 1.00 97.81 174 GLN A N 1
ATOM 1404 C CA . GLN A 1 174 ? -0.797 -26.618 47.844 1.00 97.81 174 GLN A CA 1
ATOM 1405 C C . GLN A 1 174 ? -0.446 -25.385 48.677 1.00 97.81 174 GLN A C 1
ATOM 1407 O O . GLN A 1 174 ? 0.227 -25.517 49.694 1.00 97.81 174 GLN A O 1
ATOM 1412 N N . HIS A 1 175 ? -0.964 -24.207 48.324 1.00 96.88 175 HIS A N 1
ATOM 1413 C CA . HIS A 1 175 ? -0.753 -22.978 49.087 1.00 96.88 175 HIS A CA 1
ATOM 1414 C C . HIS A 1 175 ? -1.284 -23.092 50.525 1.00 96.88 175 HIS A C 1
ATOM 1416 O O . HIS A 1 175 ? -0.577 -22.749 51.473 1.00 96.88 175 HIS A O 1
ATOM 1422 N N . ARG A 1 176 ? -2.491 -23.649 50.711 1.00 96.12 176 ARG A N 1
ATOM 1423 C CA . ARG A 1 176 ? -3.088 -23.868 52.044 1.00 96.12 176 ARG A CA 1
ATOM 1424 C C . ARG A 1 176 ? -2.320 -24.883 52.890 1.00 96.12 176 ARG A C 1
ATOM 1426 O O . ARG A 1 176 ? -2.296 -24.766 54.112 1.00 96.12 176 ARG A O 1
ATOM 1433 N N . ASN A 1 177 ? -1.703 -25.878 52.256 1.00 95.56 177 ASN A N 1
ATOM 1434 C CA . ASN A 1 177 ? -0.995 -26.965 52.936 1.00 95.56 177 ASN A CA 1
ATOM 1435 C C . ASN A 1 177 ? 0.531 -26.870 52.807 1.00 95.56 177 ASN A C 1
ATOM 1437 O O . ASN A 1 177 ? 1.224 -27.837 53.114 1.00 95.56 177 ASN A O 1
ATOM 1441 N N . TYR A 1 178 ? 1.067 -25.718 52.396 1.00 94.12 178 TYR A N 1
ATOM 1442 C CA . TYR A 1 178 ? 2.452 -25.593 51.943 1.00 94.12 178 TYR A CA 1
ATOM 1443 C C . TYR A 1 178 ? 3.477 -26.105 52.964 1.00 94.12 178 TYR A C 1
ATOM 1445 O O . TYR A 1 178 ? 4.337 -26.905 52.614 1.00 94.12 178 TYR A O 1
ATOM 1453 N N . LEU A 1 179 ? 3.342 -25.749 54.247 1.00 90.62 179 LEU A N 1
ATOM 1454 C CA . LEU A 1 179 ? 4.258 -26.224 55.296 1.00 90.62 179 LEU A CA 1
ATOM 1455 C C . LEU A 1 179 ? 4.222 -27.750 55.483 1.00 90.62 179 LEU A C 1
ATOM 1457 O O . LEU A 1 179 ? 5.259 -28.362 55.731 1.00 90.62 179 LEU A O 1
ATOM 1461 N N . LYS A 1 180 ? 3.049 -28.378 55.325 1.00 94.12 180 LYS A N 1
ATOM 1462 C CA . LYS A 1 180 ? 2.921 -29.843 55.376 1.00 94.12 180 LYS A CA 1
ATOM 1463 C C . LYS A 1 180 ? 3.612 -30.481 54.175 1.00 94.12 180 LYS A C 1
ATOM 1465 O O . LYS A 1 180 ? 4.311 -31.477 54.343 1.00 94.12 180 LYS A O 1
ATOM 1470 N N . VAL A 1 181 ? 3.450 -29.896 52.986 1.00 95.06 181 VAL A N 1
ATOM 1471 C CA . VAL A 1 181 ? 4.111 -30.363 51.757 1.00 95.06 181 VAL A CA 1
ATOM 1472 C C . VAL A 1 181 ? 5.629 -30.226 51.883 1.00 95.06 181 VAL A C 1
ATOM 1474 O O . VAL A 1 181 ? 6.329 -31.194 51.617 1.00 95.06 181 VAL A O 1
ATOM 1477 N N . VAL A 1 182 ? 6.136 -29.090 52.375 1.00 92.00 182 VAL A N 1
ATOM 1478 C CA . VAL A 1 182 ? 7.568 -28.860 52.641 1.00 92.00 182 VAL A CA 1
ATOM 1479 C C . VAL A 1 182 ? 8.135 -29.916 53.583 1.00 92.00 182 VAL A C 1
ATOM 1481 O O . VAL A 1 182 ? 9.141 -30.541 53.269 1.00 92.00 182 VAL A O 1
ATOM 1484 N N . PHE A 1 183 ? 7.488 -30.155 54.725 1.00 92.38 183 PHE A N 1
ATOM 1485 C CA . PHE A 1 183 ? 7.982 -31.133 55.695 1.00 92.38 183 PHE A CA 1
ATOM 1486 C C . PHE A 1 183 ? 7.964 -32.559 55.125 1.00 92.38 183 PHE A C 1
ATOM 1488 O O . PHE A 1 183 ? 8.935 -33.308 55.251 1.00 92.38 183 PHE A O 1
ATOM 1495 N N . THR A 1 184 ? 6.883 -32.913 54.429 1.00 95.50 184 THR A N 1
ATOM 1496 C CA . THR A 1 184 ? 6.688 -34.262 53.889 1.00 95.50 184 THR A CA 1
ATOM 1497 C C . THR A 1 184 ? 7.607 -34.533 52.700 1.00 95.50 184 THR A C 1
ATOM 1499 O O . THR A 1 184 ? 8.401 -35.467 52.731 1.00 95.50 184 THR A O 1
ATOM 1502 N N . MET A 1 185 ? 7.541 -33.700 51.662 1.00 96.44 185 MET A N 1
ATOM 1503 C CA . MET A 1 185 ? 8.293 -33.889 50.419 1.00 96.44 185 MET A CA 1
ATOM 1504 C C . MET A 1 185 ? 9.749 -33.440 50.543 1.00 96.44 185 MET A C 1
ATOM 1506 O O . MET A 1 185 ? 10.610 -33.965 49.841 1.00 96.44 185 MET A O 1
ATOM 1510 N N . GLY A 1 186 ? 10.051 -32.493 51.430 1.00 93.75 186 GLY A N 1
ATOM 1511 C CA . GLY A 1 186 ? 11.411 -32.020 51.670 1.00 93.75 186 GLY A CA 1
ATOM 1512 C C . GLY A 1 186 ? 12.241 -32.978 52.523 1.00 93.75 186 GLY A C 1
ATOM 1513 O O . GLY A 1 186 ? 13.388 -33.241 52.174 1.00 93.75 186 GLY A O 1
ATOM 1514 N N . LEU A 1 187 ? 11.675 -33.517 53.611 1.00 94.38 187 LEU A N 1
ATOM 1515 C CA . LEU A 1 187 ? 12.439 -34.266 54.620 1.00 94.38 187 LEU A CA 1
ATOM 1516 C C . LEU A 1 187 ? 11.971 -35.715 54.794 1.00 94.38 187 LEU A C 1
ATOM 1518 O O . LEU A 1 187 ? 12.801 -36.621 54.787 1.00 94.38 187 LEU A O 1
ATOM 1522 N N . ILE A 1 188 ? 10.660 -35.956 54.926 1.00 97.00 188 ILE A N 1
ATOM 1523 C CA . ILE A 1 188 ? 10.138 -37.300 55.227 1.00 97.00 188 ILE A CA 1
ATOM 1524 C C . ILE A 1 188 ? 10.334 -38.257 54.051 1.00 97.00 188 ILE A C 1
ATOM 1526 O O . ILE A 1 188 ? 10.894 -39.330 54.232 1.00 97.00 188 ILE A O 1
ATOM 1530 N N . VAL A 1 189 ? 9.886 -37.898 52.848 1.00 97.31 189 VAL A N 1
ATOM 1531 C CA . VAL A 1 189 ? 9.968 -38.769 51.664 1.00 97.31 189 VAL A CA 1
ATOM 1532 C C . VAL A 1 189 ? 11.404 -39.212 51.354 1.00 97.31 189 VAL A C 1
ATOM 1534 O O . VAL A 1 189 ? 11.618 -40.420 51.245 1.00 97.31 189 VAL A O 1
ATOM 1537 N N . PRO A 1 190 ? 12.413 -38.322 51.257 1.00 96.50 190 PRO A N 1
ATOM 1538 C CA . PRO A 1 190 ? 13.775 -38.770 50.969 1.00 96.50 190 PRO A CA 1
ATOM 1539 C C . PRO A 1 190 ? 14.371 -39.654 52.078 1.00 96.50 190 PRO A C 1
ATOM 1541 O O . PRO A 1 190 ? 15.111 -40.595 51.772 1.00 96.50 190 PRO A O 1
ATOM 1544 N N . MET A 1 191 ? 14.002 -39.402 53.340 1.00 97.44 191 MET A N 1
ATOM 1545 C CA . MET A 1 191 ? 14.359 -40.244 54.484 1.00 97.44 191 MET A CA 1
ATOM 1546 C C . MET A 1 191 ? 13.699 -41.627 54.401 1.00 97.44 191 MET A C 1
ATOM 1548 O O . MET A 1 191 ? 14.388 -42.633 54.551 1.00 97.44 191 MET A O 1
ATOM 1552 N N . LEU A 1 192 ? 12.392 -41.693 54.122 1.00 97.75 192 LEU A N 1
ATOM 1553 C CA . LEU A 1 192 ? 11.640 -42.945 54.002 1.00 97.75 192 LEU A CA 1
ATOM 1554 C C . LEU A 1 192 ? 12.166 -43.813 52.859 1.00 97.75 192 LEU A C 1
ATOM 1556 O O . LEU A 1 192 ? 12.320 -45.013 53.042 1.00 97.75 192 LEU A O 1
ATOM 1560 N N . VAL A 1 193 ? 12.464 -43.228 51.695 1.00 97.12 193 VAL A N 1
ATOM 1561 C CA . VAL A 1 193 ? 12.985 -43.987 50.545 1.00 97.12 193 VAL A CA 1
ATOM 1562 C C . VAL A 1 193 ? 14.334 -44.625 50.876 1.00 97.12 193 VAL A C 1
ATOM 1564 O O . VAL A 1 193 ? 14.533 -45.804 50.599 1.00 97.12 193 VAL A O 1
ATOM 1567 N N . SER A 1 194 ? 15.232 -43.886 51.529 1.00 97.00 194 SER A N 1
ATOM 1568 C CA . SER A 1 194 ? 16.557 -44.407 51.900 1.00 97.00 194 SER A CA 1
ATOM 1569 C C . SER A 1 194 ? 16.473 -45.428 53.039 1.00 97.00 194 SER A C 1
ATOM 1571 O O . SER A 1 194 ? 17.107 -46.483 52.995 1.00 97.00 194 SER A O 1
ATOM 1573 N N . GLY A 1 195 ? 15.637 -45.140 54.038 1.00 96.81 195 GLY A N 1
ATOM 1574 C CA . GLY A 1 195 ? 15.408 -45.990 55.200 1.00 96.81 195 GLY A CA 1
ATOM 1575 C C . GLY A 1 195 ? 14.728 -47.316 54.863 1.00 96.81 195 GLY A C 1
ATOM 1576 O O . GLY A 1 195 ? 15.210 -48.370 55.269 1.00 96.81 195 GLY A O 1
ATOM 1577 N N . LEU A 1 196 ? 13.647 -47.281 54.080 1.00 96.88 196 LEU A N 1
ATOM 1578 C CA . LEU A 1 196 ? 12.926 -48.482 53.646 1.00 96.88 196 LEU A CA 1
ATOM 1579 C C . LEU A 1 196 ? 13.646 -49.217 52.509 1.00 96.88 196 LEU A C 1
ATOM 1581 O O . LEU A 1 196 ? 13.556 -50.437 52.426 1.00 96.88 196 LEU A O 1
ATOM 1585 N N . GLY A 1 197 ? 14.351 -48.495 51.633 1.00 96.75 197 GLY A N 1
ATOM 1586 C CA . GLY A 1 197 ? 15.026 -49.080 50.476 1.00 96.75 197 GLY A CA 1
ATOM 1587 C C . GLY A 1 197 ? 16.324 -49.806 50.827 1.00 96.75 197 GLY A C 1
ATOM 1588 O O . GLY A 1 197 ? 16.571 -50.902 50.326 1.00 96.75 197 GLY A O 1
ATOM 1589 N N . TRP A 1 198 ? 17.177 -49.207 51.664 1.00 97.12 198 TRP A N 1
ATOM 1590 C CA . TRP A 1 198 ? 18.480 -49.791 52.019 1.00 97.12 198 TRP A CA 1
ATOM 1591 C C . TRP A 1 198 ? 18.937 -49.497 53.458 1.00 97.12 198 TRP A C 1
ATOM 1593 O O . TRP A 1 198 ? 20.119 -49.640 53.764 1.00 97.12 198 TRP A O 1
ATOM 1603 N N . GLY A 1 199 ? 18.017 -49.133 54.357 1.00 94.50 199 GLY A N 1
ATOM 1604 C CA . GLY A 1 199 ? 18.289 -48.991 55.793 1.00 94.50 199 GLY A CA 1
ATOM 1605 C C . GLY A 1 199 ? 18.966 -47.683 56.213 1.00 94.50 199 GLY A C 1
ATOM 1606 O O . GLY A 1 199 ? 19.261 -47.514 57.395 1.00 94.50 199 GLY A O 1
ATOM 1607 N N . ASP A 1 200 ? 19.200 -46.744 55.294 1.00 96.62 200 ASP A N 1
ATOM 1608 C CA . ASP A 1 200 ? 19.958 -45.515 55.564 1.00 96.62 200 ASP A CA 1
ATOM 1609 C C . ASP A 1 200 ? 19.047 -44.322 55.900 1.00 96.62 200 ASP A C 1
ATOM 1611 O O . ASP A 1 200 ? 18.912 -43.361 55.139 1.00 96.62 200 ASP A O 1
ATOM 1615 N N . TRP A 1 201 ? 18.380 -44.394 57.054 1.00 96.62 201 TRP A N 1
ATOM 1616 C CA . TRP A 1 201 ? 17.458 -43.353 57.528 1.00 96.62 201 TRP A CA 1
ATOM 1617 C C . TRP A 1 201 ? 18.150 -41.996 57.697 1.00 96.62 201 TRP A C 1
ATOM 1619 O O . TRP A 1 201 ? 17.687 -40.979 57.180 1.00 96.62 201 TRP A O 1
ATOM 1629 N N . TRP A 1 202 ? 19.286 -41.981 58.398 1.00 95.88 202 TRP A N 1
ATOM 1630 C CA . TRP A 1 202 ? 20.024 -40.751 58.678 1.00 95.88 202 TRP A CA 1
ATOM 1631 C C . TRP A 1 202 ? 20.700 -40.181 57.433 1.00 95.88 202 TRP A C 1
ATOM 1633 O O . TRP A 1 202 ? 20.652 -38.966 57.239 1.00 95.88 202 TRP A O 1
ATOM 1643 N N . GLY A 1 203 ? 21.251 -41.018 56.548 1.00 94.38 203 GLY A N 1
ATOM 1644 C CA . GLY A 1 203 ? 21.773 -40.544 55.271 1.00 94.38 203 GLY A CA 1
ATOM 1645 C C . GLY A 1 203 ? 20.671 -39.968 54.382 1.00 94.38 203 GLY A C 1
ATOM 1646 O O . GLY A 1 203 ? 20.859 -38.908 53.784 1.00 94.38 203 GLY A O 1
ATOM 1647 N N . GLY A 1 204 ? 19.488 -40.589 54.349 1.00 95.81 204 GLY A N 1
ATOM 1648 C CA . GLY A 1 204 ? 18.325 -40.058 53.634 1.00 95.81 204 GLY A CA 1
ATOM 1649 C C . GLY A 1 204 ? 17.854 -38.703 54.166 1.00 95.81 204 GLY A C 1
ATOM 1650 O O . GLY A 1 204 ? 17.524 -37.814 53.383 1.00 95.81 204 GLY A O 1
ATOM 1651 N N . PHE A 1 205 ? 17.869 -38.508 55.486 1.00 96.12 205 PHE A N 1
ATOM 1652 C CA . PHE A 1 205 ? 17.511 -37.235 56.114 1.00 96.12 205 PHE A CA 1
ATOM 1653 C C . PHE A 1 205 ? 18.561 -36.136 55.873 1.00 96.12 205 PHE A C 1
ATOM 1655 O O . PHE A 1 205 ? 18.209 -35.023 55.477 1.00 96.12 205 PHE A O 1
ATOM 1662 N N . VAL A 1 206 ? 19.849 -36.440 56.065 1.00 95.88 206 VAL A N 1
ATOM 1663 C CA . VAL A 1 206 ? 20.942 -35.459 55.945 1.00 95.88 206 VAL A CA 1
ATOM 1664 C C . VAL A 1 206 ? 21.251 -35.137 54.487 1.00 95.88 206 VAL A C 1
ATOM 1666 O O . VAL A 1 206 ? 21.231 -33.967 54.112 1.00 95.88 206 VAL A O 1
ATOM 1669 N N . TYR A 1 207 ? 21.505 -36.144 53.650 1.00 96.19 207 TYR A N 1
ATOM 1670 C CA . TYR A 1 207 ? 21.949 -35.936 52.271 1.00 96.19 207 TYR A CA 1
ATOM 1671 C C . TYR A 1 207 ? 20.781 -35.704 51.309 1.00 96.19 207 TYR A C 1
ATOM 1673 O O . TYR A 1 207 ? 20.741 -34.670 50.646 1.00 96.19 207 TYR A O 1
ATOM 1681 N N . ALA A 1 208 ? 19.804 -36.617 51.251 1.00 95.69 208 ALA A N 1
ATOM 1682 C CA . ALA A 1 208 ? 18.674 -36.506 50.317 1.00 95.69 208 ALA A CA 1
ATOM 1683 C C . ALA A 1 208 ? 17.572 -35.530 50.793 1.00 95.69 208 ALA A C 1
ATOM 1685 O O . ALA A 1 208 ? 16.808 -34.999 49.977 1.00 95.69 208 ALA A O 1
ATOM 1686 N N . GLY A 1 209 ? 17.500 -35.263 52.098 1.00 95.62 209 GLY A N 1
ATOM 1687 C CA . GLY A 1 209 ? 16.652 -34.243 52.706 1.00 95.62 209 GLY A CA 1
ATOM 1688 C C . GLY A 1 209 ? 17.339 -32.880 52.735 1.00 95.62 209 GLY A C 1
ATOM 1689 O O . GLY A 1 209 ? 17.146 -32.066 51.836 1.00 95.62 209 GLY A O 1
ATOM 1690 N N . ILE A 1 210 ? 18.146 -32.634 53.767 1.00 95.50 210 ILE A N 1
ATOM 1691 C CA . ILE A 1 210 ? 18.671 -31.302 54.107 1.00 95.50 210 ILE A CA 1
ATOM 1692 C C . ILE A 1 210 ? 19.660 -30.759 53.069 1.00 95.50 210 ILE A C 1
ATOM 1694 O O . ILE A 1 210 ? 19.443 -29.675 52.525 1.00 95.50 210 ILE A O 1
ATOM 1698 N N . LEU A 1 211 ? 20.750 -31.480 52.793 1.00 94.75 211 LEU A N 1
ATOM 1699 C CA . LEU A 1 211 ? 21.804 -30.988 51.902 1.00 94.75 211 LEU A CA 1
ATOM 1700 C C . LEU A 1 211 ? 21.306 -30.867 50.463 1.00 94.75 211 LEU A C 1
ATOM 1702 O O . LEU A 1 211 ? 21.624 -29.895 49.786 1.00 94.75 211 LEU A O 1
ATOM 1706 N N . ARG A 1 212 ? 20.460 -31.790 50.003 1.00 94.69 212 ARG A N 1
ATOM 1707 C CA . ARG A 1 212 ? 19.812 -31.681 48.693 1.00 94.69 212 ARG A CA 1
ATOM 1708 C C . ARG A 1 212 ? 18.920 -30.446 48.592 1.00 94.69 212 ARG A C 1
ATOM 1710 O O . ARG A 1 212 ? 19.008 -29.761 47.580 1.00 94.69 212 ARG A O 1
ATOM 1717 N N . ILE A 1 213 ? 18.102 -30.131 49.607 1.00 94.38 213 ILE A N 1
ATOM 1718 C CA . ILE A 1 213 ? 17.321 -28.876 49.628 1.00 94.38 213 ILE A CA 1
ATOM 1719 C C . ILE A 1 213 ? 18.258 -27.676 49.495 1.00 94.38 213 ILE A C 1
ATOM 1721 O O . ILE A 1 213 ? 18.010 -26.808 48.664 1.00 94.38 213 ILE A O 1
ATOM 1725 N N . PHE A 1 214 ? 19.353 -27.657 50.260 1.00 93.25 214 PHE A N 1
ATOM 1726 C CA . PHE A 1 214 ? 20.353 -26.598 50.158 1.00 93.25 214 PHE A CA 1
ATOM 1727 C C . PHE A 1 214 ? 20.899 -26.468 48.730 1.00 93.25 214 PHE A C 1
ATOM 1729 O O . PHE A 1 214 ? 20.892 -25.370 48.182 1.00 93.25 214 PHE A O 1
ATOM 1736 N N . PHE A 1 215 ? 21.298 -27.572 48.092 1.00 91.50 215 PHE A N 1
ATOM 1737 C CA . PHE A 1 215 ? 21.797 -27.550 46.714 1.00 91.50 215 PHE A CA 1
ATOM 1738 C C . PHE A 1 215 ? 20.748 -27.086 45.697 1.00 91.50 215 PHE A C 1
ATOM 1740 O O . PHE A 1 215 ? 21.094 -26.310 44.809 1.00 91.50 215 PHE A O 1
ATOM 1747 N N . VAL A 1 216 ? 19.484 -27.513 45.819 1.00 92.56 216 VAL A N 1
ATOM 1748 C CA . VAL A 1 216 ? 18.393 -27.038 44.944 1.00 92.56 216 VAL A CA 1
ATOM 1749 C C . VAL A 1 216 ? 18.202 -25.535 45.104 1.00 92.56 216 VAL A C 1
ATOM 1751 O O . VAL A 1 216 ? 18.205 -24.834 44.102 1.00 92.56 216 VAL A O 1
ATOM 1754 N N . GLN A 1 217 ? 18.139 -25.034 46.341 1.00 92.06 217 GLN A N 1
ATOM 1755 C CA . GLN A 1 217 ? 18.001 -23.602 46.615 1.00 92.06 217 GLN A CA 1
ATOM 1756 C C . GLN A 1 217 ? 19.178 -22.799 46.058 1.00 92.06 217 GLN A C 1
ATOM 1758 O O . GLN A 1 217 ? 18.976 -21.791 45.397 1.00 92.06 217 GLN A O 1
ATOM 1763 N N . GLN A 1 218 ? 20.423 -23.235 46.281 1.00 91.69 218 GLN A N 1
ATOM 1764 C CA . GLN A 1 218 ? 21.582 -22.520 45.736 1.00 91.69 218 GLN A CA 1
ATOM 1765 C C . GLN A 1 218 ? 21.569 -22.519 44.202 1.00 91.69 218 GLN A C 1
ATOM 1767 O O . GLN A 1 218 ? 21.888 -21.501 43.590 1.00 91.69 218 GLN A O 1
ATOM 1772 N N . ALA A 1 219 ? 21.165 -23.631 43.581 1.00 90.12 219 ALA A N 1
ATOM 1773 C CA . ALA A 1 219 ? 20.989 -23.721 42.139 1.00 90.12 219 ALA A CA 1
ATOM 1774 C C . ALA A 1 219 ? 19.907 -22.755 41.626 1.00 90.12 219 ALA A C 1
ATOM 1776 O O . ALA A 1 219 ? 20.188 -21.938 40.756 1.00 90.12 219 ALA A O 1
ATOM 1777 N N . THR A 1 220 ? 18.694 -22.768 42.172 1.00 89.50 220 THR A N 1
ATOM 1778 C CA . THR A 1 220 ? 17.610 -21.874 41.725 1.00 89.50 220 THR A CA 1
ATOM 1779 C C . THR A 1 220 ? 17.913 -20.407 42.021 1.00 89.50 220 THR A C 1
ATOM 1781 O O . THR A 1 220 ? 17.649 -19.537 41.195 1.00 89.50 220 THR A O 1
ATOM 1784 N N . PHE A 1 221 ? 18.595 -20.107 43.125 1.00 91.69 221 PHE A N 1
ATOM 1785 C CA . PHE A 1 221 ? 19.053 -18.755 43.450 1.00 91.69 221 PHE A CA 1
ATOM 1786 C C . PHE A 1 221 ? 20.122 -18.231 42.486 1.00 91.69 221 PHE A C 1
ATOM 1788 O O . PHE A 1 221 ? 20.322 -17.018 42.397 1.00 91.69 221 PHE A O 1
ATOM 1795 N N . CYS A 1 222 ? 20.814 -19.110 41.753 1.00 91.19 222 CYS A N 1
ATOM 1796 C CA . CYS A 1 222 ? 21.707 -18.704 40.669 1.00 91.19 222 CYS A CA 1
ATOM 1797 C C . CYS A 1 222 ? 20.947 -18.178 39.448 1.00 91.19 222 CYS A C 1
ATOM 1799 O O . CYS A 1 222 ? 21.545 -17.447 38.665 1.00 91.19 222 CYS A O 1
ATOM 1801 N N . VAL A 1 223 ? 19.657 -18.493 39.286 1.00 90.38 223 VAL A N 1
ATOM 1802 C CA . VAL A 1 223 ? 18.822 -17.895 38.232 1.00 90.38 223 VAL A CA 1
ATOM 1803 C C . VAL A 1 223 ? 18.675 -16.397 38.489 1.00 90.38 223 VAL A C 1
ATOM 1805 O O . VAL A 1 223 ? 19.019 -15.598 37.632 1.00 90.38 223 VAL A O 1
ATOM 1808 N N . ASN A 1 224 ? 18.325 -16.008 39.718 1.00 89.94 224 ASN A N 1
ATOM 1809 C CA . ASN A 1 224 ? 18.177 -14.597 40.092 1.00 89.94 224 ASN A CA 1
ATOM 1810 C C . ASN A 1 224 ? 19.517 -13.838 40.142 1.00 89.94 224 ASN A C 1
ATOM 1812 O O . ASN A 1 224 ? 19.545 -12.622 39.965 1.00 89.94 224 ASN A O 1
ATOM 1816 N N . SER A 1 225 ? 20.633 -14.530 40.411 1.00 90.38 225 SER A N 1
ATOM 1817 C CA . SER A 1 225 ? 21.958 -13.912 40.533 1.00 90.38 225 SER A CA 1
ATOM 1818 C C . SER A 1 225 ? 22.861 -14.169 39.325 1.00 90.38 225 SER A C 1
ATOM 1820 O O . SER A 1 225 ? 23.053 -13.282 38.499 1.00 90.38 225 SER A O 1
ATOM 1822 N N . LEU A 1 226 ? 23.435 -15.365 39.193 1.00 90.38 226 LEU A N 1
ATOM 1823 C CA . LEU A 1 226 ? 24.412 -15.683 38.148 1.00 90.38 226 LEU A CA 1
ATOM 1824 C C . LEU A 1 226 ? 23.845 -15.527 36.737 1.00 90.38 226 LEU A C 1
ATOM 1826 O O . LEU A 1 226 ? 24.575 -15.053 35.872 1.00 90.38 226 LEU A O 1
ATOM 1830 N N . ALA A 1 227 ? 22.572 -15.847 36.499 1.00 90.69 227 ALA A N 1
ATOM 1831 C CA . ALA A 1 227 ? 21.950 -15.663 35.187 1.00 90.69 227 ALA A CA 1
ATOM 1832 C C . ALA A 1 227 ? 21.649 -14.189 34.853 1.00 90.69 227 ALA A C 1
ATOM 1834 O O . ALA A 1 227 ? 21.277 -13.883 33.729 1.00 90.69 227 ALA A O 1
ATOM 1835 N N . HIS A 1 228 ? 21.882 -13.267 35.793 1.00 91.25 228 HIS A N 1
ATOM 1836 C CA . HIS A 1 228 ? 21.899 -11.822 35.560 1.00 91.25 228 HIS A CA 1
ATOM 1837 C C . HIS A 1 228 ? 23.312 -11.214 35.610 1.00 91.25 228 HIS A C 1
ATOM 1839 O O . HIS A 1 228 ? 23.464 -10.015 35.391 1.00 91.25 228 HIS A O 1
ATOM 1845 N N . TRP A 1 229 ? 24.359 -11.998 35.897 1.00 84.25 229 TRP A N 1
ATOM 1846 C CA . TRP A 1 229 ? 25.745 -11.509 36.046 1.00 84.25 229 TRP A CA 1
ATOM 1847 C C . TRP A 1 229 ? 26.727 -12.118 35.046 1.00 84.25 229 TRP A C 1
ATOM 1849 O O . TRP A 1 229 ? 27.644 -11.434 34.600 1.00 84.25 229 TRP A O 1
ATOM 1859 N N . LEU A 1 230 ? 26.568 -13.398 34.717 1.00 84.56 230 LEU A N 1
ATOM 1860 C CA . LEU A 1 230 ? 27.496 -14.171 33.896 1.00 84.56 230 LEU A CA 1
ATOM 1861 C C . LEU A 1 230 ? 26.824 -14.565 32.587 1.00 84.56 230 LEU A C 1
ATOM 1863 O O . LEU A 1 230 ? 25.689 -15.031 32.606 1.00 84.56 230 LEU A O 1
ATOM 1867 N N . GLY A 1 231 ? 27.546 -14.433 31.475 1.00 88.44 231 GLY A N 1
ATOM 1868 C CA . GLY A 1 231 ? 27.095 -14.888 30.161 1.00 88.44 231 GLY A CA 1
ATOM 1869 C C . GLY A 1 231 ? 26.932 -13.794 29.118 1.00 88.44 231 GLY A C 1
ATOM 1870 O O . GLY A 1 231 ? 27.267 -12.629 29.338 1.00 88.44 231 GLY A O 1
ATOM 1871 N N . ASP A 1 232 ? 26.411 -14.217 27.975 1.00 88.88 232 ASP A N 1
ATOM 1872 C CA . ASP A 1 232 ? 26.123 -13.383 26.816 1.00 88.88 232 ASP A CA 1
ATOM 1873 C C . ASP A 1 232 ? 24.678 -12.879 26.835 1.00 88.88 232 ASP A C 1
ATOM 1875 O O . ASP A 1 232 ? 23.823 -13.425 27.521 1.00 88.88 232 ASP A O 1
ATOM 1879 N N . GLN A 1 233 ? 24.378 -11.853 26.044 1.00 92.69 233 GLN A N 1
ATOM 1880 C CA . GLN A 1 233 ? 23.014 -11.354 25.839 1.00 92.69 233 GLN A CA 1
ATOM 1881 C C . GLN A 1 233 ? 22.666 -11.463 24.352 1.00 92.69 233 GLN A C 1
ATOM 1883 O O . GLN A 1 233 ? 22.754 -10.476 23.630 1.00 92.69 233 GLN A O 1
ATOM 1888 N N . PRO A 1 234 ? 22.427 -12.687 23.843 1.00 86.81 234 PRO A N 1
ATOM 1889 C CA . PRO A 1 234 ? 22.284 -12.926 22.411 1.00 86.81 234 PRO A CA 1
ATOM 1890 C C . PRO A 1 234 ? 20.961 -12.447 21.809 1.00 86.81 234 PRO A C 1
ATOM 1892 O O . PRO A 1 234 ? 20.882 -12.419 20.591 1.00 86.81 234 PRO A O 1
ATOM 1895 N N . PHE A 1 235 ? 19.948 -12.087 22.599 1.00 89.12 235 PHE A N 1
ATOM 1896 C CA . PHE A 1 235 ? 18.627 -11.683 22.102 1.00 89.12 235 PHE A CA 1
ATOM 1897 C C . PHE A 1 235 ? 18.270 -10.241 22.481 1.00 89.12 235 PHE A C 1
ATOM 1899 O O . PHE A 1 235 ? 17.820 -9.491 21.622 1.00 89.12 235 PHE A O 1
ATOM 1906 N N . ASP A 1 236 ? 18.539 -9.820 23.720 1.00 86.38 236 ASP A N 1
ATOM 1907 C CA . ASP A 1 236 ? 18.311 -8.441 24.177 1.00 86.38 236 ASP A CA 1
ATOM 1908 C C . ASP A 1 236 ? 19.273 -8.054 25.310 1.00 86.38 236 ASP A C 1
ATOM 1910 O O . ASP A 1 236 ? 19.507 -8.839 26.219 1.00 86.38 236 ASP A O 1
ATOM 1914 N N . ASP A 1 237 ? 19.822 -6.843 25.313 1.00 87.94 237 ASP A N 1
ATOM 1915 C CA . ASP A 1 237 ? 20.750 -6.357 26.345 1.00 87.94 237 ASP A CA 1
ATOM 1916 C C . ASP A 1 237 ? 20.244 -5.105 27.083 1.00 87.94 237 ASP A C 1
ATOM 1918 O O . ASP A 1 237 ? 20.997 -4.456 27.813 1.00 87.94 237 ASP A O 1
ATOM 1922 N N . ARG A 1 238 ? 18.948 -4.776 26.942 1.00 85.06 238 ARG A N 1
ATOM 1923 C CA . ARG A 1 238 ? 18.289 -3.684 27.689 1.00 85.06 238 ARG A CA 1
ATOM 1924 C C . ARG A 1 238 ? 18.224 -3.938 29.196 1.00 85.06 238 ARG A C 1
ATOM 1926 O O . ARG A 1 238 ? 18.314 -2.994 29.981 1.00 85.06 238 ARG A O 1
ATOM 1933 N N . ASN A 1 239 ? 18.071 -5.200 29.588 1.00 88.94 239 ASN A N 1
ATOM 1934 C CA . ASN A 1 239 ? 18.027 -5.646 30.978 1.00 88.94 239 ASN A CA 1
ATOM 1935 C C . ASN A 1 239 ? 19.193 -6.594 31.273 1.00 88.94 239 ASN A C 1
ATOM 1937 O O . ASN A 1 239 ? 19.921 -7.006 30.381 1.00 88.94 239 ASN A O 1
ATOM 1941 N N . SER A 1 240 ? 19.379 -6.959 32.534 1.00 90.75 240 SER A N 1
ATOM 1942 C CA . SER A 1 240 ? 20.479 -7.788 33.028 1.00 90.75 240 SER A CA 1
ATOM 1943 C C . SER A 1 240 ? 20.486 -9.307 32.717 1.00 90.75 240 SER A C 1
ATOM 1945 O O . SER A 1 240 ? 21.559 -9.888 32.909 1.00 90.75 240 SER A O 1
ATOM 1947 N N . PRO A 1 241 ? 19.406 -9.989 32.265 1.00 93.75 241 PRO A N 1
ATOM 1948 C CA . PRO A 1 241 ? 19.426 -11.430 31.970 1.00 93.75 241 PRO A CA 1
ATOM 1949 C C . PRO A 1 241 ? 20.471 -11.843 30.927 1.00 93.75 241 PRO A C 1
ATOM 1951 O O . PRO A 1 241 ? 20.641 -11.164 29.915 1.00 93.75 241 PRO A O 1
ATOM 1954 N N . ARG A 1 242 ? 21.130 -12.984 31.143 1.00 93.12 242 ARG A N 1
ATOM 1955 C CA . ARG A 1 242 ? 22.246 -13.511 30.344 1.00 93.12 242 ARG A CA 1
ATOM 1956 C C . ARG A 1 242 ? 22.128 -15.015 30.091 1.00 93.12 242 ARG A C 1
ATOM 1958 O O . ARG A 1 242 ? 21.638 -15.769 30.928 1.00 93.12 242 ARG A O 1
ATOM 1965 N N . ASP A 1 243 ? 22.647 -15.441 28.946 1.00 93.12 243 ASP A N 1
ATOM 1966 C CA . ASP A 1 243 ? 22.815 -16.833 28.548 1.00 93.12 243 ASP A CA 1
ATOM 1967 C C . ASP A 1 243 ? 24.213 -17.331 28.929 1.00 93.12 243 ASP A C 1
ATOM 1969 O O . ASP A 1 243 ? 25.231 -16.824 28.453 1.00 93.12 243 ASP A O 1
ATOM 1973 N N . HIS A 1 244 ? 24.279 -18.354 29.780 1.00 92.69 244 HIS A N 1
ATOM 1974 C CA . HIS A 1 244 ? 25.538 -18.931 30.238 1.00 92.69 244 HIS A CA 1
ATOM 1975 C C . HIS A 1 244 ? 25.434 -20.439 30.472 1.00 92.69 244 HIS A C 1
ATOM 1977 O O . HIS A 1 244 ? 24.679 -20.906 31.325 1.00 92.69 244 HIS A O 1
ATOM 1983 N N . VAL A 1 245 ? 26.264 -21.211 29.763 1.00 87.75 245 VAL A N 1
ATOM 1984 C CA . VAL A 1 245 ? 26.229 -22.686 29.776 1.00 87.75 245 VAL A CA 1
ATOM 1985 C C . VAL A 1 245 ? 26.464 -23.270 31.171 1.00 87.75 245 VAL A C 1
ATOM 1987 O O . VAL A 1 245 ? 25.756 -24.190 31.567 1.00 87.75 245 VAL A O 1
ATOM 1990 N N . ILE A 1 246 ? 27.415 -22.739 31.949 1.00 85.88 246 ILE A N 1
ATOM 1991 C CA . ILE A 1 246 ? 27.683 -23.258 33.305 1.00 85.88 246 ILE A CA 1
ATOM 1992 C C . ILE A 1 246 ? 26.504 -22.954 34.230 1.00 85.88 246 ILE A C 1
ATOM 1994 O O . ILE A 1 246 ? 26.096 -23.809 35.014 1.00 85.88 246 ILE A O 1
ATOM 1998 N N . THR A 1 247 ? 25.906 -21.767 34.100 1.00 88.06 247 THR A N 1
ATOM 1999 C CA . THR A 1 247 ? 24.693 -21.429 34.849 1.00 88.06 247 THR A CA 1
ATOM 2000 C C . THR A 1 247 ? 23.563 -22.373 34.442 1.00 88.06 247 THR A C 1
ATOM 2002 O O . THR A 1 247 ? 22.885 -22.907 35.310 1.00 88.06 247 THR A O 1
ATOM 2005 N N . ALA A 1 248 ? 23.405 -22.681 33.151 1.00 89.69 248 ALA A N 1
ATOM 2006 C CA . ALA A 1 248 ? 22.395 -23.621 32.665 1.00 89.69 248 ALA A CA 1
ATOM 2007 C C . ALA A 1 248 ? 22.611 -25.052 33.189 1.00 89.69 248 ALA A C 1
ATOM 2009 O O . ALA A 1 248 ? 21.637 -25.715 33.541 1.00 89.69 248 ALA A O 1
ATOM 2010 N N . LEU A 1 249 ? 23.864 -25.509 33.315 1.00 86.38 249 LEU A N 1
ATOM 2011 C CA . LEU A 1 249 ? 24.199 -26.804 33.921 1.00 86.38 249 LEU A CA 1
ATOM 2012 C C . LEU A 1 249 ? 23.760 -26.877 35.387 1.00 86.38 249 LEU A C 1
ATOM 2014 O O . LEU A 1 249 ? 23.127 -27.850 35.792 1.00 86.38 249 LEU A O 1
ATOM 2018 N N . VAL A 1 250 ? 24.055 -25.829 36.159 1.00 83.38 250 VAL A N 1
ATOM 2019 C CA . VAL A 1 250 ? 23.714 -25.751 37.588 1.00 83.38 250 VAL A CA 1
ATOM 2020 C C . VAL A 1 250 ? 22.209 -25.557 37.81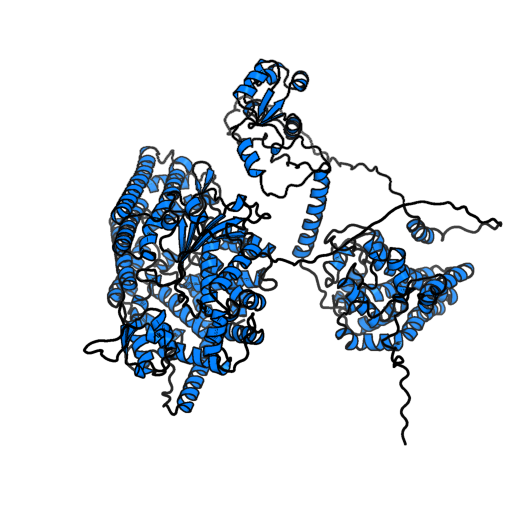0 1.00 83.38 250 VAL A C 1
ATOM 2022 O O . VAL A 1 250 ? 21.686 -26.004 38.822 1.00 83.38 250 VAL A O 1
ATOM 2025 N N . THR A 1 251 ? 21.500 -24.926 36.870 1.00 89.81 251 THR A N 1
ATOM 2026 C CA . THR A 1 251 ? 20.097 -24.494 37.032 1.00 89.81 251 THR A CA 1
ATOM 2027 C C . THR A 1 251 ? 19.094 -25.249 36.156 1.00 89.81 251 THR A C 1
ATOM 2029 O O . THR A 1 251 ? 17.995 -24.764 35.911 1.00 89.81 251 THR A O 1
ATOM 2032 N N . LEU A 1 252 ? 19.440 -26.445 35.667 1.00 90.19 252 LEU A N 1
ATOM 2033 C CA . LEU A 1 252 ? 18.535 -27.292 34.869 1.00 90.19 252 LEU A CA 1
ATOM 2034 C C . LEU A 1 252 ? 17.995 -26.621 33.586 1.00 90.19 252 LEU A C 1
ATOM 2036 O O . LEU A 1 252 ? 16.858 -26.868 33.178 1.00 90.19 252 LEU A O 1
ATOM 2040 N N . GLY A 1 253 ? 18.831 -25.815 32.926 1.00 90.19 253 GLY A N 1
ATOM 2041 C CA . GLY A 1 253 ? 18.507 -25.103 31.683 1.00 90.19 253 GLY A CA 1
ATOM 2042 C C . GLY A 1 253 ? 18.087 -23.644 31.872 1.00 90.19 253 GLY A C 1
ATOM 2043 O O . GLY A 1 253 ? 18.023 -22.902 30.895 1.00 90.19 253 GLY A O 1
ATOM 2044 N N . GLU A 1 254 ? 17.864 -23.193 33.109 1.00 92.88 254 GLU A N 1
ATOM 2045 C CA . GLU A 1 254 ? 17.409 -21.823 33.395 1.00 92.88 254 GLU A CA 1
ATOM 2046 C C . GLU A 1 254 ? 18.482 -20.746 33.164 1.00 92.88 254 GLU A C 1
ATOM 2048 O O . GLU A 1 254 ? 18.173 -19.560 33.108 1.00 92.88 254 GLU A O 1
ATOM 2053 N N . GLY A 1 255 ? 19.735 -21.155 32.949 1.00 89.12 255 GLY A N 1
ATOM 2054 C CA . GLY A 1 255 ? 20.842 -20.269 32.595 1.00 89.12 255 GLY A CA 1
ATOM 2055 C C . GLY A 1 255 ? 20.854 -19.773 31.148 1.00 89.12 255 GLY A C 1
ATOM 2056 O O . GLY A 1 255 ? 21.718 -18.965 30.838 1.00 89.12 255 GLY A O 1
ATOM 2057 N N . TYR A 1 256 ? 19.938 -20.210 30.274 1.00 94.06 256 TYR A N 1
ATOM 2058 C CA . TYR A 1 256 ? 19.632 -19.509 29.012 1.00 94.06 256 TYR A CA 1
ATOM 2059 C C . TYR A 1 256 ? 18.578 -18.428 29.279 1.00 94.06 256 TYR A C 1
ATOM 2061 O O . TYR A 1 256 ? 17.433 -18.487 28.824 1.00 94.06 256 TYR A O 1
ATOM 2069 N N . HIS A 1 257 ? 18.947 -17.507 30.167 1.00 94.19 257 HIS A N 1
ATOM 2070 C CA . HIS A 1 257 ? 18.020 -16.593 30.810 1.00 94.19 257 HIS A CA 1
ATOM 2071 C C . HIS A 1 257 ? 17.718 -15.370 29.944 1.00 94.19 257 HIS A C 1
ATOM 2073 O O . HIS A 1 257 ? 16.649 -14.781 30.070 1.00 94.19 257 HIS A O 1
ATOM 2079 N N . ASN A 1 258 ? 18.615 -15.021 29.020 1.00 94.31 258 ASN A N 1
ATOM 2080 C CA . ASN A 1 258 ? 18.378 -13.963 28.050 1.00 94.31 258 ASN A CA 1
ATOM 2081 C C . ASN A 1 258 ? 17.285 -14.364 27.057 1.00 94.31 258 ASN A C 1
ATOM 2083 O O . ASN A 1 258 ? 16.346 -13.600 26.850 1.00 94.31 258 ASN A O 1
ATOM 2087 N N . PHE A 1 259 ? 17.351 -15.595 26.532 1.00 93.94 259 PHE A N 1
ATOM 2088 C CA . PHE A 1 259 ? 16.275 -16.143 25.700 1.00 93.94 259 PHE A CA 1
ATOM 2089 C C . PHE A 1 259 ? 14.945 -16.161 26.452 1.00 93.94 259 PHE A C 1
ATOM 2091 O O . PHE A 1 259 ? 13.913 -15.753 25.928 1.00 93.94 259 PHE A O 1
ATOM 2098 N N . HIS A 1 260 ? 14.975 -16.625 27.700 1.00 95.12 260 HIS A N 1
ATOM 2099 C CA . HIS A 1 260 ? 13.776 -16.759 28.509 1.00 95.12 260 HIS A CA 1
ATOM 2100 C C . HIS A 1 260 ? 13.086 -15.414 28.799 1.00 95.12 260 HIS A C 1
ATOM 2102 O O . HIS A 1 260 ? 11.861 -15.331 28.762 1.00 95.12 260 HIS A O 1
ATOM 2108 N N . HIS A 1 261 ? 13.848 -14.355 29.085 1.00 92.94 261 HIS A N 1
ATOM 2109 C CA . HIS A 1 261 ? 13.278 -13.026 29.332 1.00 92.94 261 HIS A CA 1
ATOM 2110 C C . HIS A 1 261 ? 12.699 -12.376 28.079 1.00 92.94 261 HIS A C 1
ATOM 2112 O O . HIS A 1 261 ? 11.688 -11.686 28.190 1.00 92.94 261 HIS A O 1
ATOM 2118 N N . GLU A 1 262 ? 13.293 -12.637 26.916 1.00 90.75 262 GLU A N 1
ATOM 2119 C CA . GLU A 1 262 ? 12.787 -12.129 25.638 1.00 90.75 262 GLU A CA 1
ATOM 2120 C C . GLU A 1 262 ? 11.562 -12.926 25.148 1.00 90.75 262 GLU A C 1
ATOM 2122 O O . GLU A 1 262 ? 10.602 -12.358 24.630 1.00 90.75 262 GLU A O 1
ATOM 2127 N N . PHE A 1 263 ? 11.539 -14.244 25.380 1.00 92.31 263 PHE A N 1
ATOM 2128 C CA . PHE A 1 263 ? 10.499 -15.155 24.888 1.00 92.31 263 PHE A CA 1
ATOM 2129 C C . PHE A 1 263 ? 9.855 -16.001 26.009 1.00 92.31 263 PHE A C 1
ATOM 2131 O O . PHE A 1 263 ? 9.849 -17.234 25.935 1.00 92.31 263 PHE A O 1
ATOM 2138 N N . PRO A 1 264 ? 9.244 -15.385 27.042 1.00 90.06 264 PRO A N 1
ATOM 2139 C CA . PRO A 1 264 ? 8.859 -16.069 28.284 1.00 90.06 264 PRO A CA 1
ATOM 2140 C C . PRO A 1 264 ? 7.778 -17.145 28.125 1.00 90.06 264 PRO A C 1
ATOM 2142 O O . PRO A 1 264 ? 7.673 -18.038 28.965 1.00 90.06 264 PRO A O 1
ATOM 2145 N N . SER A 1 265 ? 6.978 -17.090 27.052 1.00 88.81 265 SER A N 1
ATOM 2146 C CA . SER A 1 265 ? 5.947 -18.098 26.777 1.00 88.81 265 SER A CA 1
ATOM 2147 C C . SER A 1 265 ? 6.442 -19.310 25.975 1.00 88.81 265 SER A C 1
ATOM 2149 O O . SER A 1 265 ? 5.679 -20.267 25.836 1.00 88.81 265 SER A O 1
ATOM 2151 N N . ASP A 1 266 ? 7.692 -19.323 25.484 1.00 95.00 266 ASP A N 1
ATOM 2152 C CA . ASP A 1 266 ? 8.279 -20.528 24.882 1.00 95.00 266 ASP A CA 1
ATOM 2153 C C . ASP A 1 266 ? 8.534 -21.577 25.972 1.00 95.00 266 ASP A C 1
ATOM 2155 O O . ASP A 1 266 ? 9.125 -21.286 27.012 1.00 95.00 266 ASP A O 1
ATOM 2159 N N . TYR A 1 267 ? 8.131 -22.831 25.746 1.00 95.19 267 TYR A N 1
ATOM 2160 C CA . TYR A 1 267 ? 8.410 -23.891 26.721 1.00 95.19 267 TYR A CA 1
ATOM 2161 C C . TYR A 1 267 ? 9.900 -24.255 26.793 1.00 95.19 267 TYR A C 1
ATOM 2163 O O . TYR A 1 267 ? 10.263 -25.062 27.649 1.00 95.19 267 TYR A O 1
ATOM 2171 N N . ARG A 1 268 ? 10.754 -23.727 25.904 1.00 95.12 268 ARG A N 1
ATOM 2172 C CA . ARG A 1 268 ? 12.209 -23.948 25.846 1.00 95.12 268 ARG A CA 1
ATOM 2173 C C . ARG A 1 268 ? 12.938 -22.725 26.396 1.00 95.12 268 ARG A C 1
ATOM 2175 O O . ARG A 1 268 ? 12.588 -21.616 26.035 1.00 95.12 268 ARG A O 1
ATOM 2182 N N . ASN A 1 269 ? 13.996 -22.927 27.185 1.00 92.06 269 ASN A N 1
ATOM 2183 C CA . ASN A 1 269 ? 14.954 -21.842 27.445 1.00 92.06 269 ASN A CA 1
ATOM 2184 C C . ASN A 1 269 ? 16.157 -21.987 26.517 1.00 92.06 269 ASN A C 1
ATOM 2186 O O . ASN A 1 269 ? 16.676 -21.007 26.003 1.00 92.06 269 ASN A O 1
ATOM 2190 N N . ALA A 1 270 ? 16.558 -23.230 26.247 1.00 90.44 270 ALA A N 1
ATOM 2191 C CA . ALA A 1 270 ? 17.581 -23.518 25.258 1.00 90.44 270 ALA A CA 1
ATOM 2192 C C . ALA A 1 270 ? 16.955 -23.982 23.938 1.00 90.44 270 ALA A C 1
ATOM 2194 O O . ALA A 1 270 ? 16.328 -25.049 23.887 1.00 90.44 270 ALA A O 1
ATOM 2195 N N . ILE A 1 271 ? 17.110 -23.199 22.871 1.00 89.06 271 ILE A N 1
ATOM 2196 C CA . ILE A 1 271 ? 16.420 -23.444 21.596 1.00 89.06 271 ILE A CA 1
ATOM 2197 C C . ILE A 1 271 ? 17.060 -24.538 20.749 1.00 89.06 271 ILE A C 1
ATOM 2199 O O . ILE A 1 271 ? 16.333 -25.257 20.058 1.00 89.06 271 ILE A O 1
ATOM 2203 N N . GLU A 1 272 ? 18.379 -24.705 20.844 1.00 87.38 272 GLU A N 1
ATOM 2204 C CA . GLU A 1 272 ? 19.091 -25.727 20.088 1.00 87.38 272 GLU A CA 1
ATOM 2205 C C . GLU A 1 272 ? 18.905 -27.088 20.762 1.00 87.38 272 GLU A C 1
ATOM 2207 O O . GLU A 1 272 ? 18.815 -27.211 21.991 1.00 87.38 272 GLU A O 1
ATOM 2212 N N . TRP A 1 273 ? 18.850 -28.153 19.968 1.00 83.12 273 TRP A N 1
ATOM 2213 C CA . TRP A 1 273 ? 18.630 -29.500 20.498 1.00 83.12 273 TRP A CA 1
ATOM 2214 C C . TRP A 1 273 ? 19.777 -29.959 21.418 1.00 83.12 273 TRP A C 1
ATOM 2216 O O . TRP A 1 273 ? 19.515 -30.634 22.414 1.00 83.12 273 TRP A O 1
ATOM 2226 N N . HIS A 1 274 ? 21.016 -29.546 21.119 1.00 82.12 274 HIS A N 1
ATOM 2227 C CA . HIS A 1 274 ? 22.232 -29.923 21.848 1.00 82.12 274 HIS A CA 1
ATOM 2228 C C . HIS A 1 274 ? 22.482 -29.079 23.107 1.00 82.12 274 HIS A C 1
ATOM 2230 O O . HIS A 1 274 ? 23.345 -29.416 23.917 1.00 82.12 274 HIS A O 1
ATOM 2236 N N . GLN A 1 275 ? 21.764 -27.966 23.285 1.00 90.81 275 GLN A N 1
ATOM 2237 C CA . GLN A 1 275 ? 21.912 -27.136 24.474 1.00 90.81 275 GLN A CA 1
ATOM 2238 C C . GLN A 1 275 ? 21.227 -27.793 25.680 1.00 90.81 275 GLN A C 1
ATOM 2240 O O . GLN A 1 275 ? 20.051 -28.173 25.611 1.00 90.81 275 GLN A O 1
ATOM 2245 N N . TYR A 1 276 ? 21.974 -27.888 26.786 1.00 92.12 276 TYR A N 1
ATOM 2246 C CA . TYR A 1 276 ? 21.536 -28.513 28.034 1.00 92.12 276 TYR A CA 1
ATOM 2247 C C . TYR A 1 276 ? 20.330 -27.789 28.645 1.00 92.12 276 TYR A C 1
ATOM 2249 O O . TYR A 1 276 ? 20.459 -26.713 29.222 1.00 92.12 276 TYR A O 1
ATOM 2257 N N . ASP A 1 277 ? 19.160 -28.408 28.526 1.00 95.31 277 ASP A N 1
ATOM 2258 C CA . ASP A 1 277 ? 17.912 -27.979 29.155 1.00 95.31 277 ASP A CA 1
ATOM 2259 C C . ASP A 1 277 ? 17.090 -29.244 29.470 1.00 95.31 277 ASP A C 1
ATOM 2261 O O . ASP A 1 277 ? 16.243 -29.666 28.673 1.00 95.31 277 ASP A O 1
ATOM 2265 N N . PRO A 1 278 ? 17.379 -29.920 30.601 1.00 93.69 278 PRO A N 1
ATOM 2266 C CA . PRO A 1 278 ? 16.655 -31.125 31.004 1.00 93.69 278 PRO A CA 1
ATOM 2267 C C . PRO A 1 278 ? 15.167 -30.854 31.254 1.00 93.69 278 PRO A C 1
ATOM 2269 O O . PRO A 1 278 ? 14.349 -31.767 31.125 1.00 93.69 278 PRO A O 1
ATOM 2272 N N . THR A 1 279 ? 14.796 -29.605 31.550 1.00 95.50 279 THR A N 1
ATOM 2273 C CA . THR A 1 279 ? 13.404 -29.179 31.706 1.00 95.50 279 THR A CA 1
ATOM 2274 C C . THR A 1 279 ? 12.661 -29.256 30.369 1.00 95.50 279 THR A C 1
ATOM 2276 O O . THR A 1 279 ? 11.622 -29.914 30.282 1.00 95.50 279 THR A O 1
ATOM 2279 N N . LYS A 1 280 ? 13.236 -28.695 29.294 1.00 95.62 280 LYS A N 1
ATOM 2280 C CA . LYS A 1 280 ? 12.734 -28.819 27.911 1.00 95.62 280 LYS A CA 1
ATOM 2281 C C . LYS A 1 280 ? 12.550 -30.278 27.500 1.00 95.62 280 LYS A C 1
ATOM 2283 O O . LYS A 1 280 ? 11.510 -30.630 26.939 1.00 95.62 280 LYS A O 1
ATOM 2288 N N . TRP A 1 281 ? 13.550 -31.124 27.753 1.00 95.44 281 TRP A N 1
ATOM 2289 C CA . TRP A 1 281 ? 13.486 -32.540 27.379 1.00 95.44 281 TRP A CA 1
ATOM 2290 C C . TRP A 1 281 ? 12.414 -33.294 28.170 1.00 95.44 281 TRP A C 1
ATOM 2292 O O . TRP A 1 281 ? 11.684 -34.093 27.585 1.00 95.44 281 TRP A O 1
ATOM 2302 N N . SER A 1 282 ? 12.254 -32.989 29.460 1.00 96.19 282 SER A N 1
ATOM 2303 C CA . SER A 1 282 ? 11.224 -33.598 30.311 1.00 96.19 282 SER A CA 1
ATOM 2304 C C . SER A 1 282 ? 9.813 -33.220 29.857 1.00 96.19 282 SER A C 1
ATOM 2306 O O . SER A 1 282 ? 8.978 -34.103 29.674 1.00 96.19 282 SER A O 1
ATOM 2308 N N . ILE A 1 283 ? 9.555 -31.934 29.584 1.00 97.62 283 ILE A N 1
ATOM 2309 C CA . ILE A 1 283 ? 8.252 -31.461 29.079 1.00 97.62 283 ILE A CA 1
ATOM 2310 C C . ILE A 1 283 ? 7.934 -32.100 27.722 1.00 97.62 283 ILE A C 1
ATOM 2312 O O . ILE A 1 283 ? 6.814 -32.560 27.493 1.00 97.62 283 ILE A O 1
ATOM 2316 N N . TRP A 1 284 ? 8.925 -32.186 26.831 1.00 96.38 284 TRP A N 1
ATOM 2317 C CA . TRP A 1 284 ? 8.759 -32.863 25.548 1.00 96.38 284 TRP A CA 1
ATOM 2318 C C . TRP A 1 284 ? 8.465 -34.361 25.717 1.00 96.38 284 TRP A C 1
ATOM 2320 O O . TRP A 1 284 ? 7.555 -34.869 25.066 1.00 96.38 284 TRP A O 1
ATOM 2330 N N . ALA A 1 285 ? 9.160 -35.061 26.618 1.00 97.12 285 ALA A N 1
ATOM 2331 C CA . ALA A 1 285 ? 8.904 -36.473 26.902 1.00 97.12 285 ALA A CA 1
ATOM 2332 C C . ALA A 1 285 ? 7.500 -36.688 27.493 1.00 97.12 285 ALA A C 1
ATOM 2334 O O . ALA A 1 285 ? 6.769 -37.574 27.054 1.00 97.12 285 ALA A O 1
ATOM 2335 N N . TRP A 1 286 ? 7.062 -35.835 28.423 1.00 98.19 286 TRP A N 1
ATOM 2336 C CA . TRP A 1 286 ? 5.700 -35.875 28.961 1.00 98.19 286 TRP A CA 1
ATOM 2337 C C . TRP A 1 286 ? 4.637 -35.594 27.904 1.00 98.19 286 TRP A C 1
ATOM 2339 O O . TRP A 1 286 ? 3.548 -36.160 27.995 1.00 98.19 286 TRP A O 1
ATOM 2349 N N . LYS A 1 287 ? 4.942 -34.783 26.883 1.00 97.31 287 LYS A N 1
ATOM 2350 C CA . LYS A 1 287 ? 4.063 -34.628 25.718 1.00 97.31 287 LYS A CA 1
ATOM 2351 C C . LYS A 1 287 ? 3.889 -35.952 24.979 1.00 97.31 287 LYS A C 1
ATOM 2353 O O . LYS A 1 287 ? 2.758 -36.322 24.679 1.00 97.31 287 LYS A O 1
ATOM 2358 N N . GLN A 1 288 ? 4.977 -36.686 24.737 1.00 96.88 288 GLN A N 1
ATOM 2359 C CA . GLN A 1 288 ? 4.906 -37.998 24.076 1.00 96.88 288 GLN A CA 1
ATOM 2360 C C . GLN A 1 288 ? 4.105 -39.018 24.898 1.00 96.88 288 GLN A C 1
ATOM 2362 O O . GLN A 1 288 ? 3.384 -39.836 24.340 1.00 96.88 288 GLN A O 1
ATOM 2367 N N . LEU A 1 289 ? 4.172 -38.931 26.229 1.00 95.88 289 LEU A N 1
ATOM 2368 C CA . LEU A 1 289 ? 3.396 -39.772 27.148 1.00 95.88 289 LEU A CA 1
ATOM 2369 C C . LEU A 1 289 ? 1.943 -39.293 27.350 1.00 95.88 289 LEU A C 1
ATOM 2371 O O . LEU A 1 289 ? 1.208 -39.873 28.149 1.00 95.88 289 LEU A O 1
ATOM 2375 N N . GLY A 1 290 ? 1.522 -38.212 26.684 1.00 95.62 290 GLY A N 1
ATOM 2376 C CA . GLY A 1 290 ? 0.187 -37.627 26.832 1.00 95.62 290 GLY A CA 1
ATOM 2377 C C . GLY A 1 290 ? -0.078 -36.984 28.200 1.00 95.62 290 GLY A C 1
ATOM 2378 O O . GLY A 1 290 ? -1.233 -36.766 28.560 1.00 95.62 290 GLY A O 1
ATOM 2379 N N . LEU A 1 291 ? 0.964 -36.694 28.983 1.00 97.12 291 LEU A N 1
ATOM 2380 C CA . LEU A 1 291 ? 0.879 -36.030 30.289 1.00 97.12 291 LEU A CA 1
ATOM 2381 C C . LEU A 1 291 ? 0.959 -34.498 30.177 1.00 97.12 291 LEU A C 1
ATOM 2383 O O . LEU A 1 291 ? 0.404 -33.804 31.031 1.00 97.12 291 LEU A O 1
ATOM 2387 N N . ALA A 1 292 ? 1.599 -33.988 29.120 1.00 97.94 292 ALA A N 1
ATOM 2388 C CA . ALA A 1 292 ? 1.672 -32.572 28.754 1.00 97.94 292 ALA A CA 1
ATOM 2389 C C . ALA A 1 292 ? 1.101 -32.330 27.342 1.00 97.94 292 ALA A C 1
ATOM 2391 O O . ALA A 1 292 ? 1.129 -33.221 26.496 1.00 97.94 292 ALA A O 1
ATOM 2392 N N . TYR A 1 293 ? 0.573 -31.138 27.077 1.00 97.19 293 TYR A N 1
ATOM 2393 C CA . TYR A 1 293 ? -0.001 -30.735 25.787 1.00 97.19 293 TYR A CA 1
ATOM 2394 C C . TYR A 1 293 ? 0.099 -29.209 25.600 1.00 97.19 293 TYR A C 1
ATOM 2396 O O . TYR A 1 293 ? 0.575 -28.516 26.495 1.00 97.19 293 TYR A O 1
ATOM 2404 N N . ASP A 1 294 ? -0.255 -28.692 24.421 1.00 94.88 294 ASP A N 1
ATOM 2405 C CA . ASP A 1 294 ? -0.192 -27.255 24.078 1.00 94.88 294 ASP A CA 1
ATOM 2406 C C . ASP A 1 294 ? 1.169 -26.580 24.329 1.00 94.88 294 ASP A C 1
ATOM 2408 O O . ASP A 1 294 ? 1.248 -25.458 24.823 1.00 94.88 294 ASP A O 1
ATOM 2412 N N . LEU A 1 295 ? 2.267 -27.268 23.996 1.00 96.88 295 LEU A N 1
ATOM 2413 C CA . LEU A 1 295 ? 3.624 -26.719 24.119 1.00 96.88 295 LEU A CA 1
ATOM 2414 C C . LEU A 1 295 ? 3.805 -25.525 23.167 1.00 96.88 295 LEU A C 1
ATOM 2416 O O . LEU A 1 295 ? 3.873 -25.712 21.948 1.00 96.88 295 LEU A O 1
ATOM 2420 N N . LYS A 1 296 ? 3.938 -24.320 23.725 1.00 94.75 296 LYS A N 1
ATOM 2421 C CA . LYS A 1 296 ? 4.090 -23.060 22.987 1.00 94.75 296 LYS A CA 1
ATOM 2422 C C . LYS A 1 296 ? 5.532 -22.844 22.527 1.00 94.75 296 LYS A C 1
ATOM 2424 O O . LYS A 1 296 ? 6.466 -23.028 23.302 1.00 94.75 296 LYS A O 1
ATOM 2429 N N . LYS A 1 297 ? 5.721 -22.433 21.271 1.00 93.56 297 LYS A N 1
ATOM 2430 C CA . LYS A 1 297 ? 7.025 -22.048 20.705 1.00 93.56 297 LYS A CA 1
ATOM 2431 C C . LYS A 1 297 ? 6.914 -20.702 20.001 1.00 93.56 297 LYS A C 1
ATOM 2433 O O . LYS A 1 297 ? 5.953 -20.492 19.263 1.00 93.56 297 LYS A O 1
ATOM 2438 N N . PHE A 1 298 ? 7.918 -19.847 20.154 1.00 83.19 298 PHE A N 1
ATOM 2439 C CA . PHE A 1 298 ? 8.053 -18.653 19.322 1.00 83.19 298 PHE A CA 1
ATOM 2440 C C . PHE A 1 298 ? 8.529 -19.009 17.908 1.00 83.19 298 PHE A C 1
ATOM 2442 O O . PHE A 1 298 ? 9.240 -20.001 17.698 1.00 83.19 298 PHE A O 1
ATOM 2449 N N . ARG A 1 299 ? 8.111 -18.202 16.921 1.00 77.50 299 ARG A N 1
ATOM 2450 C CA . ARG A 1 299 ? 8.502 -18.373 15.513 1.00 77.50 299 ARG A CA 1
ATOM 2451 C C . ARG A 1 299 ? 10.017 -18.184 15.385 1.00 77.50 299 ARG A C 1
ATOM 2453 O O . ARG A 1 299 ? 10.556 -17.209 15.898 1.00 77.50 299 ARG A O 1
ATOM 2460 N N . ALA A 1 300 ? 10.685 -19.081 14.657 1.00 72.69 300 ALA A N 1
ATOM 2461 C CA . ALA A 1 300 ? 12.143 -19.052 14.482 1.00 72.69 300 ALA A CA 1
ATOM 2462 C C . ALA A 1 300 ? 12.658 -17.702 13.947 1.00 72.69 300 ALA A C 1
ATOM 2464 O O . ALA A 1 300 ? 13.703 -17.232 14.375 1.00 72.69 300 ALA A O 1
ATOM 2465 N N . ASN A 1 301 ? 11.877 -17.045 13.086 1.00 68.81 301 ASN A N 1
ATOM 2466 C CA . ASN A 1 301 ? 12.194 -15.722 12.558 1.00 68.81 301 ASN A CA 1
ATOM 2467 C C . ASN A 1 301 ? 12.339 -14.641 13.648 1.00 68.81 301 ASN A C 1
ATOM 2469 O O . ASN A 1 301 ? 13.240 -13.817 13.563 1.00 68.81 301 ASN A O 1
ATOM 2473 N N . GLU A 1 302 ? 11.499 -14.651 14.690 1.00 74.94 302 GLU A N 1
ATOM 2474 C CA . GLU A 1 302 ? 11.575 -13.647 15.767 1.00 74.94 302 GLU A CA 1
ATOM 2475 C C . GLU A 1 302 ? 12.791 -13.874 16.672 1.00 74.94 302 GLU A C 1
ATOM 2477 O O . GLU A 1 302 ? 13.444 -12.927 17.102 1.00 74.94 302 GLU A O 1
ATOM 2482 N N . ILE A 1 303 ? 13.155 -15.141 16.876 1.00 83.12 303 ILE A N 1
ATOM 2483 C CA . ILE A 1 303 ? 14.350 -15.538 17.625 1.00 83.12 303 ILE A CA 1
ATOM 2484 C C . ILE A 1 303 ? 15.627 -15.098 16.886 1.00 83.12 303 ILE A C 1
ATOM 2486 O O . ILE A 1 303 ? 16.555 -14.572 17.502 1.00 83.12 303 ILE A O 1
ATOM 2490 N N . GLU A 1 304 ? 15.663 -15.265 15.561 1.00 76.81 304 GLU A N 1
ATOM 2491 C CA . GLU A 1 304 ? 16.804 -14.850 14.735 1.00 76.81 304 GLU A CA 1
ATOM 2492 C C . GLU A 1 304 ? 16.897 -13.326 14.567 1.00 76.81 304 GLU A C 1
ATOM 2494 O O . GLU A 1 304 ? 18.003 -12.786 14.575 1.00 76.81 304 GLU A O 1
ATOM 2499 N N . LYS A 1 305 ? 15.771 -12.599 14.523 1.00 71.94 305 LYS A N 1
ATOM 2500 C CA . LYS A 1 305 ? 15.782 -11.124 14.565 1.00 71.94 305 LYS A CA 1
ATOM 2501 C C . LYS A 1 305 ? 16.521 -10.598 15.801 1.00 71.94 305 LYS A C 1
ATOM 2503 O O . LYS A 1 305 ? 17.398 -9.747 15.650 1.00 71.94 305 LYS A O 1
ATOM 2508 N N . GLY A 1 306 ? 16.232 -11.138 16.991 1.00 71.81 306 GLY A N 1
ATOM 2509 C CA . GLY A 1 306 ? 16.928 -10.758 18.231 1.00 71.81 306 GLY A CA 1
ATOM 2510 C C . GLY A 1 306 ? 18.442 -11.021 18.172 1.00 71.81 306 GLY A C 1
ATOM 2511 O O . GLY A 1 306 ? 19.244 -10.152 18.521 1.00 71.81 306 GLY A O 1
ATOM 2512 N N . ARG A 1 307 ? 18.855 -12.175 17.620 1.00 81.31 307 ARG A N 1
ATOM 2513 C CA . ARG A 1 307 ? 20.280 -12.518 17.414 1.00 81.31 307 ARG A CA 1
ATOM 2514 C C . ARG A 1 307 ? 21.004 -11.557 16.486 1.00 81.31 307 ARG A C 1
ATOM 2516 O O . ARG A 1 307 ? 22.108 -11.109 16.803 1.00 81.31 307 ARG A O 1
ATOM 2523 N N . VAL A 1 308 ? 20.399 -11.231 15.346 1.00 72.25 308 VAL A N 1
ATOM 2524 C CA . VAL A 1 308 ? 21.005 -10.330 14.356 1.00 72.25 308 VAL A CA 1
ATOM 2525 C C . VAL A 1 308 ? 21.171 -8.921 14.931 1.00 72.25 308 VAL A C 1
ATOM 2527 O O . VAL A 1 308 ? 22.227 -8.311 14.753 1.00 72.25 308 VAL A O 1
ATOM 2530 N N . GLN A 1 309 ? 20.191 -8.431 15.694 1.00 74.50 309 GLN A N 1
ATOM 2531 C CA . GLN A 1 309 ? 20.268 -7.121 16.348 1.00 74.50 309 GLN A CA 1
ATOM 2532 C C . GLN A 1 309 ? 21.426 -7.041 17.360 1.00 74.50 309 GLN A C 1
ATOM 2534 O O . GLN A 1 309 ? 22.211 -6.089 17.333 1.00 74.50 309 GLN A O 1
ATOM 2539 N N . GLN A 1 310 ? 21.604 -8.061 18.204 1.00 81.31 310 GLN A N 1
ATOM 2540 C CA . GLN A 1 310 ? 22.713 -8.102 19.169 1.00 81.31 310 GLN A CA 1
ATOM 2541 C C . GLN A 1 310 ? 24.088 -8.273 18.502 1.00 81.31 310 GLN A C 1
ATOM 2543 O O . GLN A 1 310 ? 25.084 -7.693 18.950 1.00 81.31 310 GLN A O 1
ATOM 2548 N N . LEU A 1 311 ? 24.165 -9.018 17.394 1.00 77.38 311 LEU A N 1
ATOM 2549 C CA . LEU A 1 311 ? 25.394 -9.141 16.602 1.00 77.38 311 LEU A CA 1
ATOM 2550 C C . LEU A 1 311 ? 25.823 -7.803 15.988 1.00 77.38 311 LEU A C 1
ATOM 2552 O O . LEU A 1 311 ? 27.009 -7.464 16.048 1.00 77.38 311 LEU A O 1
ATOM 2556 N N . GLN A 1 312 ? 24.877 -7.024 15.459 1.00 73.06 312 GLN A N 1
ATOM 2557 C CA . GLN A 1 312 ? 25.156 -5.699 14.902 1.00 73.06 312 GLN A CA 1
ATOM 2558 C C . GLN A 1 312 ? 25.762 -4.765 15.963 1.00 73.06 312 GLN A C 1
ATOM 2560 O O . GLN A 1 312 ? 26.806 -4.153 15.734 1.00 73.06 312 GLN A O 1
ATOM 2565 N N . LYS A 1 313 ? 25.204 -4.762 17.180 1.00 74.31 313 LYS A N 1
ATOM 2566 C CA . LYS A 1 313 ? 25.710 -3.959 18.305 1.00 74.31 313 LYS A CA 1
ATOM 2567 C C . LYS A 1 313 ? 27.163 -4.290 18.685 1.00 74.31 313 LYS A C 1
ATOM 2569 O O . LYS A 1 313 ? 27.958 -3.386 18.946 1.00 74.31 313 LYS A O 1
ATOM 2574 N N . LYS A 1 314 ? 27.548 -5.576 18.672 1.00 72.38 314 LYS A N 1
ATOM 2575 C CA . LYS A 1 314 ? 28.938 -6.017 18.921 1.00 72.38 314 LYS A CA 1
ATOM 2576 C C . LYS A 1 314 ? 29.900 -5.605 17.793 1.00 72.38 314 LYS A C 1
ATOM 2578 O O . LYS A 1 314 ? 31.081 -5.367 18.059 1.00 72.38 314 LYS A O 1
ATOM 2583 N N . LEU A 1 315 ? 29.428 -5.538 16.545 1.00 68.38 315 LEU A N 1
ATOM 2584 C CA . LEU A 1 315 ? 30.239 -5.133 15.391 1.00 68.38 315 LEU A CA 1
ATOM 2585 C C . LEU A 1 315 ? 30.601 -3.644 15.450 1.00 68.38 315 LEU A C 1
ATOM 2587 O O . LEU A 1 315 ? 31.755 -3.281 15.205 1.00 68.38 315 LEU A O 1
ATOM 2591 N N . ASP A 1 316 ? 29.649 -2.798 15.832 1.00 68.06 316 ASP A N 1
ATOM 2592 C CA . ASP A 1 316 ? 29.862 -1.351 15.894 1.00 68.06 316 ASP A CA 1
ATOM 2593 C C . ASP A 1 316 ? 30.849 -0.953 17.009 1.00 68.06 316 ASP A C 1
ATOM 2595 O O . ASP A 1 316 ? 31.706 -0.101 16.787 1.00 68.06 316 ASP A O 1
ATOM 2599 N N . GLN A 1 317 ? 30.861 -1.661 18.147 1.00 69.50 317 GLN A N 1
ATOM 2600 C CA . GLN A 1 317 ? 31.849 -1.457 19.225 1.00 69.50 317 GLN A CA 1
ATOM 2601 C C . GLN A 1 317 ? 33.296 -1.814 18.843 1.00 69.50 317 GLN A C 1
ATOM 2603 O O . GLN A 1 317 ? 34.240 -1.277 19.413 1.00 69.50 317 GLN A O 1
ATOM 2608 N N . LYS A 1 318 ? 33.515 -2.757 17.917 1.00 72.44 318 LYS A N 1
ATOM 2609 C CA . LYS A 1 318 ? 34.877 -3.089 17.453 1.00 72.44 318 LYS A CA 1
ATOM 2610 C C . LYS A 1 318 ? 35.410 -2.048 16.478 1.00 72.44 318 LYS A C 1
ATOM 2612 O O . LYS A 1 318 ? 36.606 -1.763 16.490 1.00 72.44 318 LYS A O 1
ATOM 2617 N N . ARG A 1 319 ? 34.532 -1.497 15.634 1.00 66.69 319 ARG A N 1
ATOM 2618 C CA . ARG A 1 319 ? 34.886 -0.459 14.656 1.00 66.69 319 ARG A CA 1
ATOM 2619 C C . ARG A 1 319 ? 35.431 0.789 15.323 1.00 66.69 319 ARG A C 1
ATOM 2621 O O . ARG A 1 319 ? 36.304 1.425 14.742 1.00 66.69 319 ARG A O 1
ATOM 2628 N N . SER A 1 320 ? 34.976 1.083 16.538 1.00 66.25 320 SER A N 1
ATOM 2629 C CA . SER A 1 320 ? 35.412 2.277 17.232 1.00 66.25 320 SER A CA 1
ATOM 2630 C C . SER A 1 320 ? 36.877 2.239 17.713 1.00 66.25 320 SER A C 1
ATOM 2632 O O . SER A 1 320 ? 37.394 3.235 18.168 1.00 66.25 320 SER A O 1
ATOM 2634 N N . ARG A 1 321 ? 37.626 1.137 17.624 1.00 68.06 321 ARG A N 1
ATOM 2635 C CA . ARG A 1 321 ? 38.976 1.043 18.239 1.00 68.06 321 ARG A CA 1
ATOM 2636 C C . ARG A 1 321 ? 40.163 1.216 17.289 1.00 68.06 321 ARG A C 1
ATOM 2638 O O . ARG A 1 321 ? 41.293 0.934 17.681 1.00 68.06 321 ARG A O 1
ATOM 2645 N N . LEU A 1 322 ? 39.925 1.591 16.037 1.00 75.12 322 LEU A N 1
ATOM 2646 C CA . LEU A 1 322 ? 40.925 1.568 14.963 1.00 75.12 322 LEU A CA 1
ATOM 2647 C C . LEU A 1 322 ? 41.156 2.980 14.404 1.00 75.12 322 LEU A C 1
ATOM 2649 O O . LEU A 1 322 ? 40.209 3.755 14.359 1.00 75.12 322 LEU A O 1
ATOM 2653 N N . ASP A 1 323 ? 42.387 3.285 13.974 1.00 72.12 323 ASP A N 1
ATOM 2654 C CA . ASP A 1 323 ? 42.755 4.555 13.323 1.00 72.12 323 ASP A CA 1
ATOM 2655 C C . ASP A 1 323 ? 42.446 4.495 11.820 1.00 72.12 323 ASP A C 1
ATOM 2657 O O . ASP A 1 323 ? 42.907 3.592 11.114 1.00 72.12 323 ASP A O 1
ATOM 2661 N N . TRP A 1 324 ? 41.651 5.453 11.343 1.00 76.38 324 TRP A N 1
ATOM 2662 C CA . TRP A 1 324 ? 41.185 5.544 9.957 1.00 76.38 324 TRP A CA 1
ATOM 2663 C C . TRP A 1 324 ? 41.699 6.793 9.222 1.00 76.38 324 TRP A C 1
ATOM 2665 O O . TRP A 1 324 ? 41.239 7.086 8.113 1.00 76.38 324 TRP A O 1
ATOM 2675 N N . GLY A 1 325 ? 42.662 7.511 9.815 1.00 74.00 325 GLY A N 1
ATOM 2676 C CA . GLY A 1 325 ? 43.208 8.759 9.290 1.00 74.00 325 GLY A CA 1
ATOM 2677 C C . GLY A 1 325 ? 42.253 9.948 9.414 1.00 74.00 325 GLY A C 1
ATOM 2678 O O . GLY A 1 325 ? 41.083 9.816 9.774 1.00 74.00 325 GLY A O 1
ATOM 2679 N N . THR A 1 326 ? 42.752 11.143 9.089 1.00 74.31 326 THR A N 1
ATOM 2680 C CA . THR A 1 326 ? 41.983 12.381 9.248 1.00 74.31 326 THR A CA 1
ATOM 2681 C C . THR A 1 326 ? 40.719 12.360 8.371 1.00 74.31 326 THR A C 1
ATOM 2683 O O . THR A 1 326 ? 40.814 12.174 7.145 1.00 74.31 326 THR A O 1
ATOM 2686 N N . PRO A 1 327 ? 39.525 12.562 8.960 1.00 72.31 327 PRO A N 1
ATOM 2687 C CA . PRO A 1 327 ? 38.275 12.659 8.213 1.00 72.31 327 PRO A CA 1
ATOM 2688 C C . PRO A 1 327 ? 38.329 13.789 7.173 1.00 72.31 327 PRO A C 1
ATOM 2690 O O . PRO A 1 327 ? 38.836 14.873 7.460 1.00 72.31 327 PRO A O 1
ATOM 2693 N N . LEU A 1 328 ? 37.812 13.573 5.954 1.00 69.81 328 LEU A N 1
ATOM 2694 C CA . LEU A 1 328 ? 37.979 14.549 4.857 1.00 69.81 328 LEU A CA 1
ATOM 2695 C C . LEU A 1 328 ? 37.294 15.907 5.114 1.00 69.81 328 LEU A C 1
ATOM 2697 O O . LEU A 1 328 ? 37.649 16.903 4.487 1.00 69.81 328 LEU A O 1
ATOM 2701 N N . ASP A 1 329 ? 36.338 15.974 6.041 1.00 63.47 329 ASP A N 1
ATOM 2702 C CA . ASP A 1 329 ? 35.664 17.195 6.488 1.00 63.47 329 ASP A CA 1
ATOM 2703 C C . ASP A 1 329 ? 36.558 18.058 7.388 1.00 63.47 329 ASP A C 1
ATOM 2705 O O . ASP A 1 329 ? 36.331 19.262 7.495 1.00 63.47 329 ASP A O 1
ATOM 2709 N N . GLN A 1 330 ? 37.606 17.465 7.968 1.00 68.44 330 GLN A N 1
ATOM 2710 C CA . GLN A 1 330 ? 38.605 18.145 8.795 1.00 68.44 330 GLN A CA 1
ATOM 2711 C C . GLN A 1 330 ? 39.856 18.550 8.008 1.00 68.44 330 GLN A C 1
ATOM 2713 O O . GLN A 1 330 ? 40.712 19.266 8.526 1.00 68.44 330 GLN A O 1
ATOM 2718 N N . LEU A 1 331 ? 39.968 18.124 6.748 1.00 76.81 331 LEU A N 1
ATOM 2719 C CA . LEU A 1 331 ? 41.089 18.485 5.892 1.00 76.81 331 LEU A CA 1
ATOM 2720 C C . LEU A 1 331 ? 40.915 19.890 5.301 1.00 76.81 331 LEU A C 1
ATOM 2722 O O . LEU A 1 331 ? 39.825 20.225 4.807 1.00 76.81 331 LEU A O 1
ATOM 2726 N N . PRO A 1 332 ? 41.985 20.700 5.270 1.00 79.69 332 PRO A N 1
ATOM 2727 C CA . PRO A 1 332 ? 41.935 22.032 4.688 1.00 79.69 332 PRO A CA 1
ATOM 2728 C C . PRO A 1 332 ? 41.618 21.963 3.189 1.00 79.69 332 PRO A C 1
ATOM 2730 O O . PRO A 1 332 ? 42.008 21.030 2.486 1.00 79.69 332 PRO A O 1
ATOM 2733 N N . VAL A 1 333 ? 40.862 22.948 2.706 1.00 80.81 333 VAL A N 1
ATOM 2734 C CA . VAL A 1 333 ? 40.607 23.125 1.270 1.00 80.81 333 VAL A CA 1
ATOM 2735 C C . VAL A 1 333 ? 41.824 23.811 0.651 1.00 80.81 333 VAL A C 1
ATOM 2737 O O . VAL A 1 333 ? 42.315 24.784 1.216 1.00 80.81 333 VAL A O 1
ATOM 2740 N N . MET A 1 334 ? 42.295 23.309 -0.485 1.00 81.25 334 MET A N 1
ATOM 2741 C CA . MET A 1 334 ? 43.443 23.819 -1.230 1.00 81.25 334 MET A CA 1
ATOM 2742 C C . MET A 1 334 ? 42.997 24.140 -2.656 1.00 81.25 334 MET A C 1
ATOM 2744 O O . MET A 1 334 ? 42.266 23.353 -3.256 1.00 81.25 334 MET A O 1
ATOM 2748 N N . GLU A 1 335 ? 43.405 25.282 -3.201 1.00 84.81 335 GLU A N 1
ATOM 2749 C CA . GLU A 1 335 ? 43.178 25.563 -4.620 1.00 84.81 335 GLU A CA 1
ATOM 2750 C C . GLU A 1 335 ? 44.094 24.690 -5.482 1.00 84.81 335 GLU A C 1
ATOM 2752 O O . GLU A 1 335 ? 45.175 24.286 -5.047 1.00 84.81 335 GLU A O 1
ATOM 2757 N N . TRP A 1 336 ? 43.671 24.389 -6.712 1.00 85.69 336 TRP A N 1
ATOM 2758 C CA . TRP A 1 336 ? 44.489 23.591 -7.630 1.00 85.69 336 TRP A CA 1
ATOM 2759 C C . TRP A 1 336 ? 45.851 24.249 -7.891 1.00 85.69 336 TRP A C 1
ATOM 2761 O O . TRP A 1 336 ? 46.880 23.574 -7.868 1.00 85.69 336 TRP A O 1
ATOM 2771 N N . ASP A 1 337 ? 45.866 25.571 -8.060 1.00 86.88 337 ASP A N 1
ATOM 2772 C CA . ASP A 1 337 ? 47.096 26.324 -8.307 1.00 86.88 337 ASP A CA 1
ATOM 2773 C C . ASP A 1 337 ? 48.029 26.298 -7.087 1.00 86.88 337 ASP A C 1
ATOM 2775 O O . ASP A 1 337 ? 49.220 26.029 -7.248 1.00 86.88 337 ASP A O 1
ATOM 2779 N N . ASP A 1 338 ? 47.486 26.430 -5.870 1.00 85.69 338 ASP A N 1
ATOM 2780 C CA . ASP A 1 338 ? 48.249 26.299 -4.619 1.00 85.69 338 ASP A CA 1
ATOM 2781 C C . ASP A 1 338 ? 48.829 24.886 -4.451 1.00 85.69 338 ASP A C 1
ATOM 2783 O O . ASP A 1 338 ? 49.969 24.718 -4.011 1.00 85.69 338 ASP A O 1
ATOM 2787 N N . TYR A 1 339 ? 48.052 23.856 -4.801 1.00 87.69 339 TYR A N 1
ATOM 2788 C CA . TYR A 1 339 ? 48.484 22.458 -4.791 1.00 87.69 339 TYR A CA 1
ATOM 2789 C C . TYR A 1 339 ? 49.671 22.231 -5.740 1.00 87.69 339 TYR A C 1
ATOM 2791 O O . TYR A 1 339 ? 50.685 21.642 -5.348 1.00 87.69 339 TYR A O 1
ATOM 2799 N N . VAL A 1 340 ? 49.576 22.740 -6.972 1.00 88.12 340 VAL A N 1
ATOM 2800 C CA . VAL A 1 340 ? 50.630 22.620 -7.988 1.00 88.12 340 VAL A CA 1
ATOM 2801 C C . VAL A 1 340 ? 51.861 23.454 -7.620 1.00 88.12 340 VAL A C 1
ATOM 2803 O O . VAL A 1 340 ? 52.990 23.003 -7.826 1.00 88.12 340 VAL A O 1
ATOM 2806 N N . GLU A 1 341 ? 51.684 24.651 -7.061 1.00 87.38 341 GLU A N 1
ATOM 2807 C CA . GLU A 1 341 ? 52.783 25.520 -6.635 1.00 87.38 341 GLU A CA 1
ATOM 2808 C C . GLU A 1 341 ? 53.555 24.921 -5.451 1.00 87.38 341 GLU A C 1
ATOM 2810 O O . GLU A 1 341 ? 54.786 24.850 -5.481 1.00 87.38 341 GLU A O 1
ATOM 2815 N N . GLN A 1 342 ? 52.856 24.385 -4.447 1.00 86.62 342 GLN A N 1
ATOM 2816 C CA . GLN A 1 342 ? 53.493 23.692 -3.323 1.00 86.62 342 GLN A CA 1
ATOM 2817 C C . GLN A 1 342 ? 54.257 22.441 -3.765 1.00 86.62 342 GLN A C 1
ATOM 2819 O O . GLN A 1 342 ? 55.342 22.168 -3.244 1.00 86.62 342 GLN A O 1
ATOM 2824 N N . ALA A 1 343 ? 53.729 21.706 -4.747 1.00 86.19 343 ALA A N 1
ATOM 2825 C CA . ALA A 1 343 ? 54.426 20.569 -5.332 1.00 86.19 343 ALA A CA 1
ATOM 2826 C C . ALA A 1 343 ? 55.707 20.994 -6.079 1.00 86.19 343 ALA A C 1
ATOM 2828 O O . ALA A 1 343 ? 56.758 20.370 -5.918 1.00 86.19 343 ALA A O 1
ATOM 2829 N N . LYS A 1 344 ? 55.663 22.104 -6.834 1.00 85.62 344 LYS A N 1
ATOM 2830 C CA . LYS A 1 344 ? 56.838 22.687 -7.517 1.00 85.62 344 LYS A CA 1
ATOM 2831 C C . LYS A 1 344 ? 57.897 23.211 -6.545 1.00 85.62 344 LYS A C 1
ATOM 2833 O O . LYS A 1 344 ? 59.083 23.148 -6.857 1.00 85.62 344 LYS A O 1
ATOM 2838 N N . ASN A 1 345 ? 57.484 23.650 -5.357 1.00 83.50 345 ASN A N 1
ATOM 2839 C CA . ASN A 1 345 ? 58.369 24.112 -4.284 1.00 83.50 345 ASN A CA 1
ATOM 2840 C C . ASN A 1 345 ? 58.986 22.970 -3.448 1.00 83.50 345 ASN A C 1
ATOM 2842 O O . ASN A 1 345 ? 59.589 23.223 -2.406 1.00 83.50 345 ASN A O 1
ATOM 2846 N N . GLY A 1 346 ? 58.875 21.717 -3.905 1.00 79.19 346 GLY A N 1
ATOM 2847 C CA . GLY A 1 346 ? 59.609 20.576 -3.352 1.00 79.19 346 GLY A CA 1
ATOM 2848 C C . GLY A 1 346 ? 58.812 19.663 -2.417 1.00 79.19 346 GLY A C 1
ATOM 2849 O O . GLY A 1 346 ? 59.400 18.731 -1.869 1.00 79.19 346 GLY A O 1
ATOM 2850 N N . ARG A 1 347 ? 57.498 19.878 -2.237 1.00 84.62 347 ARG A N 1
ATOM 2851 C CA . ARG A 1 347 ? 56.631 18.944 -1.493 1.00 84.62 347 ARG A CA 1
ATOM 2852 C C . ARG A 1 347 ? 56.136 17.809 -2.390 1.00 84.62 347 ARG A C 1
ATOM 2854 O O . ARG A 1 347 ? 55.656 18.036 -3.497 1.00 84.62 347 ARG A O 1
ATOM 2861 N N . GLY A 1 348 ? 56.185 16.577 -1.896 1.00 87.81 348 GLY A N 1
ATOM 2862 C CA . GLY A 1 348 ? 55.670 15.402 -2.592 1.00 87.81 348 GLY A CA 1
ATOM 2863 C C . GLY A 1 348 ? 54.158 15.269 -2.455 1.00 87.81 348 GLY A C 1
ATOM 2864 O O . GLY A 1 348 ? 53.699 14.399 -1.728 1.00 87.81 348 GLY A O 1
ATOM 2865 N N . LEU A 1 349 ? 53.378 16.129 -3.113 1.00 93.75 349 LEU A N 1
ATOM 2866 C CA . LEU A 1 349 ? 51.914 16.110 -3.012 1.00 93.75 349 LEU A CA 1
ATOM 2867 C C . LEU A 1 349 ? 51.265 15.386 -4.201 1.00 93.75 349 LEU A C 1
ATOM 2869 O O . LEU A 1 349 ? 51.506 15.744 -5.354 1.00 93.75 349 LEU A O 1
ATOM 2873 N N . VAL A 1 350 ? 50.377 14.429 -3.932 1.00 91.31 350 VAL A N 1
ATOM 2874 C CA . VAL A 1 350 ? 49.592 13.694 -4.948 1.00 91.31 350 VAL A CA 1
ATOM 2875 C C . VAL A 1 350 ? 48.098 13.828 -4.680 1.00 91.31 350 VAL A C 1
ATOM 2877 O O . VAL A 1 350 ? 47.646 13.640 -3.549 1.00 91.31 350 VAL A O 1
ATOM 2880 N N . ALA A 1 351 ? 47.325 14.142 -5.719 1.00 89.19 351 ALA A N 1
ATOM 2881 C CA . ALA A 1 351 ? 45.870 14.180 -5.638 1.00 89.19 351 ALA A CA 1
ATOM 2882 C C . ALA A 1 351 ? 45.290 12.830 -6.078 1.00 89.19 351 ALA A C 1
ATOM 2884 O O . ALA A 1 351 ? 45.631 12.333 -7.145 1.00 89.19 351 ALA A O 1
ATOM 2885 N N . ILE A 1 352 ? 44.446 12.218 -5.249 1.00 84.50 352 ILE A N 1
ATOM 2886 C CA . ILE A 1 352 ? 43.730 10.974 -5.568 1.00 84.50 352 ILE A CA 1
ATOM 2887 C C . ILE A 1 352 ? 42.277 11.176 -5.146 1.00 84.50 352 ILE A C 1
ATOM 2889 O O . ILE A 1 352 ? 42.021 11.485 -3.980 1.00 84.50 352 ILE A O 1
ATOM 2893 N N . ALA A 1 353 ? 41.346 11.028 -6.087 1.00 77.50 353 ALA A N 1
ATOM 2894 C CA . ALA A 1 353 ? 39.920 11.297 -5.936 1.00 77.50 353 ALA A CA 1
ATOM 2895 C C . ALA A 1 353 ? 39.643 12.707 -5.376 1.00 77.50 353 ALA A C 1
ATOM 2897 O O . ALA A 1 353 ? 38.820 12.901 -4.486 1.00 77.50 353 ALA A O 1
ATOM 2898 N N . GLY A 1 354 ? 40.428 13.703 -5.811 1.00 77.94 354 GLY A N 1
ATOM 2899 C CA . GLY A 1 354 ? 40.365 15.087 -5.315 1.00 77.94 354 GLY A CA 1
ATOM 2900 C C . GLY A 1 354 ? 40.914 15.318 -3.895 1.00 77.94 354 GLY A C 1
ATOM 2901 O O . GLY A 1 354 ? 40.886 16.451 -3.407 1.00 77.94 354 GLY A O 1
ATOM 2902 N N . VAL A 1 355 ? 41.436 14.288 -3.220 1.00 86.69 355 VAL A N 1
ATOM 2903 C CA . VAL A 1 355 ? 42.078 14.401 -1.900 1.00 86.69 355 VAL A CA 1
ATOM 2904 C C . VAL A 1 355 ? 43.588 14.515 -2.081 1.00 86.69 355 VAL A C 1
ATOM 2906 O O . VAL A 1 355 ? 44.210 13.684 -2.743 1.00 86.69 355 VAL A O 1
ATOM 2909 N N . VAL A 1 356 ? 44.186 15.542 -1.482 1.00 90.19 356 VAL A N 1
ATOM 2910 C CA . VAL A 1 356 ? 45.630 15.778 -1.505 1.00 90.19 356 VAL A CA 1
ATOM 2911 C C . VAL A 1 356 ? 46.281 14.969 -0.397 1.00 90.19 356 VAL A C 1
ATOM 2913 O O . VAL A 1 356 ? 45.950 15.124 0.783 1.00 90.19 356 VAL A O 1
ATOM 2916 N N . HIS A 1 357 ? 47.245 14.144 -0.780 1.00 92.50 357 HIS A N 1
ATOM 2917 C CA . HIS A 1 357 ? 48.057 13.359 0.132 1.00 92.50 357 HIS A CA 1
ATOM 2918 C C . HIS A 1 357 ? 49.496 13.858 0.084 1.00 92.50 357 HIS A C 1
ATOM 2920 O O . HIS A 1 357 ? 50.041 14.087 -1.000 1.00 92.50 357 HIS A O 1
ATOM 2926 N N . ASP A 1 358 ? 50.102 14.030 1.256 1.00 93.25 358 ASP A N 1
ATOM 2927 C CA . ASP A 1 358 ? 51.528 14.315 1.360 1.00 93.25 358 ASP A CA 1
ATOM 2928 C C . ASP A 1 358 ? 52.276 12.996 1.460 1.00 93.25 358 ASP A C 1
ATOM 2930 O O . ASP A 1 358 ? 52.235 12.303 2.475 1.00 93.25 358 ASP A O 1
ATOM 2934 N N . VAL A 1 359 ? 52.934 12.637 0.365 1.00 91.44 359 VAL A N 1
ATOM 2935 C CA . VAL A 1 359 ? 53.717 11.411 0.255 1.00 91.44 359 VAL A CA 1
ATOM 2936 C C . VAL A 1 359 ? 55.214 11.683 0.366 1.00 91.44 359 VAL A C 1
ATOM 2938 O O . VAL A 1 359 ? 55.996 10.776 0.108 1.00 91.44 359 VAL A O 1
ATOM 2941 N N . THR A 1 360 ? 55.641 12.889 0.766 1.00 90.69 360 THR A N 1
ATOM 2942 C CA . THR A 1 360 ? 57.059 13.302 0.791 1.00 90.69 360 THR A CA 1
ATOM 2943 C C . THR A 1 360 ? 57.953 12.278 1.493 1.00 90.69 360 THR A C 1
ATOM 2945 O O . THR A 1 360 ? 58.941 11.813 0.920 1.00 90.69 360 THR A O 1
ATOM 2948 N N . ASP A 1 361 ? 57.563 11.856 2.697 1.00 88.38 361 ASP A N 1
ATOM 2949 C CA . ASP A 1 361 ? 58.315 10.868 3.476 1.00 88.38 361 ASP A CA 1
ATOM 2950 C C . ASP A 1 361 ? 58.151 9.440 2.944 1.00 88.38 361 ASP A C 1
ATOM 2952 O O . ASP A 1 361 ? 59.045 8.611 3.115 1.00 88.38 361 ASP A O 1
ATOM 2956 N N . PHE A 1 362 ? 57.043 9.170 2.249 1.00 89.31 362 PHE A N 1
ATOM 2957 C CA . PHE A 1 362 ? 56.711 7.862 1.694 1.00 89.31 362 PHE A CA 1
ATOM 2958 C C . PHE A 1 362 ? 57.377 7.591 0.337 1.00 89.31 362 PHE A C 1
ATOM 2960 O O . PHE A 1 362 ? 57.530 6.433 -0.041 1.00 89.31 362 PHE A O 1
ATOM 2967 N N . ILE A 1 363 ? 57.849 8.612 -0.394 1.00 89.88 363 ILE A N 1
ATOM 2968 C CA . ILE A 1 363 ? 58.433 8.451 -1.743 1.00 89.88 363 ILE A CA 1
ATOM 2969 C C . ILE A 1 363 ? 59.572 7.426 -1.772 1.00 89.88 363 ILE A C 1
ATOM 2971 O O . ILE A 1 363 ? 59.687 6.639 -2.713 1.00 89.88 363 ILE A O 1
ATOM 2975 N N . LYS A 1 364 ? 60.430 7.426 -0.747 1.00 86.62 364 LYS A N 1
ATOM 2976 C CA . LYS A 1 364 ? 61.567 6.495 -0.637 1.00 86.62 364 LYS A CA 1
ATOM 2977 C C . LYS A 1 364 ? 61.153 5.064 -0.286 1.00 86.62 364 LYS A C 1
ATOM 2979 O O . LYS A 1 364 ? 61.896 4.150 -0.632 1.00 86.62 364 LYS A O 1
ATOM 2984 N N . ASP A 1 365 ? 59.994 4.914 0.348 1.00 82.75 365 ASP A N 1
ATOM 2985 C CA . ASP A 1 365 ? 59.466 3.656 0.875 1.00 82.75 365 ASP A CA 1
ATOM 2986 C C . ASP A 1 365 ? 58.366 3.076 -0.034 1.00 82.75 365 ASP A C 1
ATOM 2988 O O . ASP A 1 365 ? 57.904 1.956 0.182 1.00 82.75 365 ASP A O 1
ATOM 2992 N N . HIS A 1 366 ? 57.964 3.813 -1.079 1.00 88.75 366 HIS A N 1
ATOM 2993 C CA . HIS A 1 366 ? 56.956 3.370 -2.030 1.00 88.75 366 HIS A CA 1
ATOM 2994 C C . HIS A 1 366 ? 57.449 2.119 -2.785 1.00 88.75 366 HIS A C 1
ATOM 2996 O O . HIS A 1 366 ? 58.430 2.200 -3.536 1.00 88.75 366 HIS A O 1
ATOM 3002 N N . PRO A 1 367 ? 56.760 0.967 -2.668 1.00 81.12 367 PRO A N 1
ATOM 3003 C CA . PRO A 1 367 ? 57.251 -0.314 -3.184 1.00 81.12 367 PRO A CA 1
ATOM 3004 C C . PRO A 1 367 ? 57.354 -0.364 -4.718 1.00 81.12 367 PRO A C 1
ATOM 3006 O O . PRO A 1 367 ? 58.151 -1.127 -5.251 1.00 81.12 367 PRO A O 1
ATOM 3009 N N . GLY A 1 368 ? 56.610 0.488 -5.435 1.00 78.25 368 GLY A N 1
ATOM 3010 C CA . GLY A 1 368 ? 56.724 0.666 -6.893 1.00 78.25 368 GLY A CA 1
ATOM 3011 C C . GLY A 1 368 ? 57.914 1.525 -7.358 1.00 78.25 368 GLY A C 1
ATOM 3012 O O . GLY A 1 368 ? 58.054 1.772 -8.553 1.00 78.25 368 GLY A O 1
ATOM 3013 N N . GLY A 1 369 ? 58.757 2.005 -6.434 1.00 78.56 369 GLY A N 1
ATOM 3014 C CA . GLY A 1 369 ? 59.957 2.797 -6.717 1.00 78.56 369 GLY A CA 1
ATOM 3015 C C . GLY A 1 369 ? 59.729 4.313 -6.809 1.00 78.56 369 GLY A C 1
ATOM 3016 O O . GLY A 1 369 ? 58.651 4.791 -7.166 1.00 78.56 369 GLY A O 1
ATOM 3017 N N . LYS A 1 370 ? 60.790 5.086 -6.521 1.00 83.62 370 LYS A N 1
ATOM 3018 C CA . LYS A 1 370 ? 60.754 6.564 -6.458 1.00 83.62 370 LYS A CA 1
ATOM 3019 C C . LYS A 1 370 ? 60.275 7.222 -7.756 1.00 83.62 370 LYS A C 1
ATOM 3021 O O . LYS A 1 370 ? 59.565 8.218 -7.712 1.00 83.62 370 LYS A O 1
ATOM 3026 N N . ALA A 1 371 ? 60.658 6.680 -8.912 1.00 79.69 371 ALA A N 1
ATOM 3027 C CA . ALA A 1 371 ? 60.320 7.268 -10.209 1.00 79.69 371 ALA A CA 1
ATOM 3028 C C . ALA A 1 371 ? 58.803 7.262 -10.490 1.00 79.69 371 ALA A C 1
ATOM 3030 O O . ALA A 1 371 ? 58.280 8.243 -11.012 1.00 79.69 371 ALA A O 1
ATOM 3031 N N . MET A 1 372 ? 58.100 6.195 -10.091 1.00 79.62 372 MET A N 1
ATOM 3032 C CA . MET A 1 372 ? 56.656 6.040 -10.294 1.00 79.62 372 MET A CA 1
ATOM 3033 C C . MET A 1 372 ? 55.862 7.062 -9.486 1.00 79.62 372 MET A C 1
ATOM 3035 O O . MET A 1 372 ? 55.068 7.812 -10.048 1.00 79.62 372 MET A O 1
ATOM 3039 N N . ILE A 1 373 ? 56.129 7.161 -8.184 1.00 82.50 373 ILE A N 1
ATOM 3040 C CA . ILE A 1 373 ? 55.426 8.120 -7.328 1.00 82.50 373 ILE A CA 1
ATOM 3041 C C . ILE A 1 373 ? 55.783 9.572 -7.686 1.00 82.50 373 ILE A C 1
ATOM 3043 O O . ILE A 1 373 ? 54.897 10.422 -7.724 1.00 82.50 373 ILE A O 1
ATOM 3047 N N . ASN A 1 374 ? 57.036 9.843 -8.081 1.00 86.19 374 ASN A N 1
ATOM 3048 C CA . ASN A 1 374 ? 57.448 11.170 -8.549 1.00 86.19 374 ASN A CA 1
ATOM 3049 C C . ASN A 1 374 ? 56.697 11.617 -9.811 1.00 86.19 374 ASN A C 1
ATOM 3051 O O . ASN A 1 374 ? 56.471 12.810 -9.993 1.00 86.19 374 ASN A O 1
ATOM 3055 N N . SER A 1 375 ? 56.287 10.682 -10.674 1.00 85.50 375 SER A N 1
ATOM 3056 C CA . SER A 1 375 ? 55.559 11.013 -11.905 1.00 85.50 375 SER A CA 1
ATOM 3057 C C . SER A 1 375 ? 54.161 11.599 -11.651 1.00 85.50 375 SER A C 1
ATOM 3059 O O . SER A 1 375 ? 53.657 12.350 -12.498 1.00 85.50 375 SER A O 1
ATOM 3061 N N . GLY A 1 376 ? 53.581 11.296 -10.481 1.00 84.94 376 GLY A N 1
ATOM 3062 C CA . GLY A 1 376 ? 52.288 11.795 -10.015 1.00 84.94 376 GLY A CA 1
ATOM 3063 C C . GLY A 1 376 ? 52.353 13.054 -9.149 1.00 84.94 376 GLY A C 1
ATOM 3064 O O . GLY A 1 376 ? 51.306 13.638 -8.887 1.00 84.94 376 GLY A O 1
ATOM 3065 N N . ILE A 1 377 ? 53.539 13.499 -8.710 1.00 91.44 377 ILE A N 1
ATOM 3066 C CA . ILE A 1 377 ? 53.662 14.698 -7.864 1.00 91.44 377 ILE A CA 1
ATOM 3067 C C . ILE A 1 377 ? 53.136 15.929 -8.612 1.00 91.44 377 ILE A C 1
ATOM 3069 O O . ILE A 1 377 ? 53.500 16.178 -9.763 1.00 91.44 377 ILE A O 1
ATOM 3073 N N . GLY A 1 378 ? 52.280 16.700 -7.938 1.00 85.56 378 GLY A N 1
ATOM 3074 C CA . GLY A 1 378 ? 51.619 17.883 -8.490 1.00 85.56 378 GLY A CA 1
ATOM 3075 C C . GLY A 1 378 ? 50.561 17.571 -9.552 1.00 85.56 378 GLY A C 1
ATOM 3076 O O . GLY A 1 378 ? 50.198 18.462 -10.318 1.00 85.56 378 GLY A O 1
ATOM 3077 N N . LYS A 1 379 ? 50.101 16.317 -9.644 1.00 87.50 379 LYS A N 1
ATOM 3078 C CA . LYS A 1 379 ? 49.091 15.862 -10.601 1.00 87.50 379 LYS A CA 1
ATOM 3079 C C . LYS A 1 379 ? 48.001 15.029 -9.931 1.00 87.50 379 LYS A C 1
ATOM 3081 O O . LYS A 1 379 ? 48.174 14.474 -8.845 1.00 87.50 379 LYS A O 1
ATOM 3086 N N . ASP A 1 380 ? 46.895 14.884 -10.652 1.00 87.25 380 ASP A N 1
ATOM 3087 C CA . ASP A 1 380 ? 45.874 13.898 -10.329 1.00 87.25 380 ASP A CA 1
ATOM 3088 C C . ASP A 1 380 ? 46.383 12.482 -10.664 1.00 87.25 380 ASP A C 1
ATOM 3090 O O . ASP A 1 380 ? 46.535 12.098 -11.825 1.00 87.25 380 ASP A O 1
ATOM 3094 N N . ALA A 1 381 ? 46.691 11.720 -9.619 1.00 86.56 381 ALA A N 1
ATOM 3095 C CA . ALA A 1 381 ? 47.175 10.349 -9.666 1.00 86.56 381 ALA A CA 1
ATOM 3096 C C . ALA A 1 381 ? 46.050 9.311 -9.494 1.00 86.56 381 ALA A C 1
ATOM 3098 O O . ALA A 1 381 ? 46.336 8.122 -9.340 1.00 86.56 381 ALA A O 1
ATOM 3099 N N . THR A 1 382 ? 44.780 9.727 -9.539 1.00 83.50 382 THR A N 1
ATOM 3100 C CA . THR A 1 382 ? 43.605 8.875 -9.302 1.00 83.50 382 THR A CA 1
ATOM 3101 C C . THR A 1 382 ? 43.595 7.621 -10.164 1.00 83.50 382 THR A C 1
ATOM 3103 O O . THR A 1 382 ? 43.463 6.514 -9.640 1.00 83.50 382 THR A O 1
ATOM 3106 N N . ALA A 1 383 ? 43.795 7.778 -11.473 1.00 76.62 383 ALA A N 1
ATOM 3107 C CA . ALA A 1 383 ? 43.823 6.656 -12.405 1.00 76.62 383 ALA A CA 1
ATOM 3108 C C . ALA A 1 383 ? 45.024 5.729 -12.156 1.00 76.62 383 ALA A C 1
ATOM 3110 O O . ALA A 1 383 ? 44.886 4.512 -12.221 1.00 76.62 383 ALA A O 1
ATOM 3111 N N . MET A 1 384 ? 46.195 6.277 -11.809 1.00 80.25 384 MET A N 1
ATOM 3112 C CA . MET A 1 384 ? 47.385 5.467 -11.513 1.00 80.25 384 MET A CA 1
ATOM 3113 C C . MET A 1 384 ? 47.217 4.631 -10.239 1.00 80.25 384 MET A C 1
ATOM 3115 O O . MET A 1 384 ? 47.711 3.505 -10.186 1.00 80.25 384 MET A O 1
ATOM 3119 N N . PHE A 1 385 ? 46.519 5.171 -9.234 1.00 79.81 385 PHE A N 1
ATOM 3120 C CA . PHE A 1 385 ? 46.259 4.492 -7.964 1.00 79.81 385 PHE A CA 1
ATOM 3121 C C . PHE A 1 385 ? 45.150 3.430 -8.078 1.00 79.81 385 PHE A C 1
ATOM 3123 O O . PHE A 1 385 ? 45.253 2.368 -7.463 1.00 79.81 385 PHE A O 1
ATOM 3130 N N . ASN A 1 386 ? 44.129 3.689 -8.904 1.00 77.88 386 ASN A N 1
ATOM 3131 C CA . ASN A 1 386 ? 42.954 2.834 -9.098 1.00 77.88 386 ASN A CA 1
ATOM 3132 C C . ASN A 1 386 ? 43.001 1.992 -10.389 1.00 77.88 386 ASN A C 1
ATOM 3134 O O . ASN A 1 386 ? 42.001 1.869 -11.087 1.00 77.88 386 ASN A O 1
ATOM 3138 N N . GLY A 1 387 ? 44.144 1.374 -10.706 1.00 66.50 387 GLY A N 1
ATOM 3139 C CA . GLY A 1 387 ? 44.195 0.300 -11.718 1.00 66.50 387 GLY A CA 1
ATOM 3140 C C . GLY A 1 387 ? 44.622 0.701 -13.129 1.00 66.50 387 GLY A C 1
ATOM 3141 O O . GLY A 1 387 ? 44.877 -0.175 -13.945 1.00 66.50 387 GLY A O 1
ATOM 3142 N N . GLY A 1 388 ? 44.820 1.991 -13.412 1.00 63.50 388 GLY A N 1
ATOM 3143 C CA . GLY A 1 388 ? 45.437 2.452 -14.663 1.00 63.50 388 GLY A CA 1
ATOM 3144 C C . GLY A 1 388 ? 46.931 2.116 -14.778 1.00 63.50 388 GLY A C 1
ATOM 3145 O O . GLY A 1 388 ? 47.476 2.113 -15.878 1.00 63.50 388 GLY A O 1
ATOM 3146 N N . VAL A 1 389 ? 47.595 1.814 -13.654 1.00 64.62 389 VAL A N 1
ATOM 3147 C CA . VAL A 1 389 ? 48.955 1.240 -13.629 1.00 64.62 389 VAL A CA 1
ATOM 3148 C C . VAL A 1 389 ? 49.052 0.087 -12.629 1.00 64.62 389 VAL A C 1
ATOM 3150 O O . VAL A 1 389 ? 49.543 -0.984 -12.972 1.00 64.62 389 VAL A O 1
ATOM 3153 N N . TYR A 1 390 ? 48.576 0.282 -11.395 1.00 61.22 390 TYR A N 1
ATOM 3154 C CA . TYR A 1 390 ? 48.472 -0.786 -10.399 1.00 61.22 390 TYR A CA 1
ATOM 3155 C C . TYR A 1 390 ? 47.198 -0.585 -9.578 1.00 61.22 390 TYR A C 1
ATOM 3157 O O . TYR A 1 390 ? 46.965 0.515 -9.076 1.00 61.22 390 TYR A O 1
ATOM 3165 N N . TYR A 1 391 ? 46.368 -1.621 -9.437 1.00 75.44 391 TYR A N 1
ATOM 3166 C CA . TYR A 1 391 ? 45.159 -1.537 -8.617 1.00 75.44 391 TYR A CA 1
ATOM 3167 C C . TYR A 1 391 ? 45.517 -1.751 -7.147 1.00 75.44 391 TYR A C 1
ATOM 3169 O O . TYR A 1 391 ? 45.838 -2.862 -6.711 1.00 75.44 391 TYR A O 1
ATOM 3177 N N . HIS A 1 392 ? 45.560 -0.662 -6.385 1.00 77.94 392 HIS A N 1
ATOM 3178 C CA . HIS A 1 392 ? 46.060 -0.693 -5.018 1.00 77.94 392 HIS A CA 1
ATOM 3179 C C . HIS A 1 392 ? 45.061 -1.386 -4.070 1.00 77.94 392 HIS A C 1
ATOM 3181 O O . HIS A 1 392 ? 43.852 -1.195 -4.120 1.00 77.94 392 HIS A O 1
ATOM 3187 N N . SER A 1 393 ? 45.570 -2.257 -3.195 1.00 77.25 393 SER A N 1
ATOM 3188 C CA . SER A 1 393 ? 44.731 -3.085 -2.312 1.00 77.25 393 SER A CA 1
ATOM 3189 C C . SER A 1 393 ? 43.996 -2.273 -1.233 1.00 77.25 393 SER A C 1
ATOM 3191 O O . SER A 1 393 ? 44.386 -1.156 -0.903 1.00 77.25 393 SER A O 1
ATOM 3193 N N . ASN A 1 394 ? 43.001 -2.874 -0.566 1.00 67.06 394 ASN A N 1
ATOM 3194 C CA . ASN A 1 394 ? 42.329 -2.266 0.598 1.00 67.06 394 ASN A CA 1
ATOM 3195 C C . ASN A 1 394 ? 43.308 -1.763 1.675 1.00 67.06 394 ASN A C 1
ATOM 3197 O O . ASN A 1 394 ? 43.047 -0.751 2.317 1.00 67.06 394 ASN A O 1
ATOM 3201 N N . ALA A 1 395 ? 44.440 -2.447 1.868 1.00 73.06 395 ALA A N 1
ATOM 3202 C CA . ALA A 1 395 ? 45.463 -2.018 2.817 1.00 73.06 395 ALA A CA 1
ATOM 3203 C C . ALA A 1 395 ? 46.175 -0.734 2.360 1.00 73.06 395 ALA A C 1
ATOM 3205 O O . ALA A 1 395 ? 46.482 0.118 3.187 1.00 73.06 395 ALA A O 1
ATOM 3206 N N . ALA A 1 396 ? 46.384 -0.570 1.053 1.00 78.00 396 ALA A N 1
ATOM 3207 C CA . ALA A 1 396 ? 46.956 0.639 0.473 1.00 78.00 396 ALA A CA 1
ATOM 3208 C C . ALA A 1 396 ? 45.967 1.817 0.499 1.00 78.00 396 ALA A C 1
ATOM 3210 O O . ALA A 1 396 ? 46.394 2.926 0.790 1.00 78.00 396 ALA A O 1
ATOM 3211 N N . HIS A 1 397 ? 44.661 1.591 0.302 1.00 78.62 397 HIS A N 1
ATOM 3212 C CA . HIS A 1 397 ? 43.636 2.626 0.521 1.00 78.62 397 HIS A CA 1
ATOM 3213 C C . HIS A 1 397 ? 43.590 3.068 1.993 1.00 78.62 397 HIS A C 1
ATOM 3215 O O . HIS A 1 397 ? 43.676 4.261 2.282 1.00 78.62 397 HIS A O 1
ATOM 3221 N N . ASN A 1 398 ? 43.586 2.115 2.933 1.00 78.00 398 ASN A N 1
ATOM 3222 C CA . ASN A 1 398 ? 43.643 2.418 4.366 1.00 78.00 398 ASN A CA 1
ATOM 3223 C C . ASN A 1 398 ? 44.921 3.191 4.748 1.00 78.00 398 ASN A C 1
ATOM 3225 O O . ASN A 1 398 ? 44.850 4.152 5.508 1.00 78.00 398 ASN A O 1
ATOM 3229 N N . LEU A 1 399 ? 46.079 2.833 4.190 1.00 83.19 399 LEU A N 1
ATOM 3230 C CA . LEU A 1 399 ? 47.324 3.564 4.429 1.00 83.19 399 LEU A CA 1
ATOM 3231 C C . LEU A 1 399 ? 47.313 4.957 3.775 1.00 83.19 399 LEU A C 1
ATOM 3233 O O . LEU A 1 399 ? 47.738 5.933 4.383 1.00 83.19 399 LEU A O 1
ATOM 3237 N N . LEU A 1 400 ? 46.773 5.081 2.562 1.00 85.25 400 LEU A N 1
ATOM 3238 C CA . LEU A 1 400 ? 46.622 6.367 1.885 1.00 85.25 400 LEU A CA 1
ATOM 3239 C C . LEU A 1 400 ? 45.709 7.305 2.692 1.00 85.25 400 LEU A C 1
ATOM 3241 O O . LEU A 1 400 ? 45.992 8.496 2.799 1.00 85.25 400 LEU A O 1
ATOM 3245 N N . SER A 1 401 ? 44.667 6.774 3.346 1.00 81.06 401 SER A N 1
ATOM 3246 C CA . SER A 1 401 ? 43.776 7.579 4.187 1.00 81.06 401 SER A CA 1
ATOM 3247 C C . SER A 1 401 ? 44.451 8.261 5.381 1.00 81.06 401 SER A C 1
ATOM 3249 O O . SER A 1 401 ? 43.949 9.287 5.837 1.00 81.06 401 SER A O 1
ATOM 3251 N N . THR A 1 402 ? 45.615 7.783 5.832 1.00 83.81 402 THR A N 1
ATOM 3252 C CA . THR A 1 402 ? 46.379 8.431 6.911 1.00 83.81 402 THR A CA 1
ATOM 3253 C C . THR A 1 402 ? 47.314 9.538 6.413 1.00 83.81 402 THR A C 1
ATOM 3255 O O . THR A 1 402 ? 47.800 10.322 7.219 1.00 83.81 402 THR A O 1
ATOM 3258 N N . MET A 1 403 ? 47.567 9.634 5.102 1.00 90.00 403 MET A N 1
ATOM 3259 C CA . MET A 1 403 ? 48.485 10.617 4.490 1.00 90.00 403 MET A CA 1
ATOM 3260 C C . MET A 1 403 ? 47.770 11.865 3.959 1.00 90.00 403 MET A C 1
ATOM 3262 O O . MET A 1 403 ? 48.360 12.694 3.267 1.00 90.00 403 MET A O 1
ATOM 3266 N N . ARG A 1 404 ? 46.473 11.992 4.235 1.00 88.81 404 ARG A N 1
ATOM 3267 C CA . ARG A 1 404 ? 45.645 13.087 3.741 1.00 88.81 404 ARG A CA 1
ATOM 3268 C C . ARG A 1 404 ? 46.044 14.399 4.405 1.00 88.81 404 ARG A C 1
ATOM 3270 O O . ARG A 1 404 ? 46.045 14.505 5.629 1.00 88.81 404 ARG A O 1
ATOM 3277 N N . VAL A 1 405 ? 46.315 15.415 3.598 1.00 89.00 405 VAL A N 1
ATOM 3278 C CA . VAL A 1 405 ? 46.718 16.745 4.083 1.00 89.00 405 VAL A CA 1
ATOM 3279 C C . VAL A 1 405 ? 45.831 17.865 3.579 1.00 89.00 405 VAL A C 1
ATOM 3281 O O . VAL A 1 405 ? 45.894 18.974 4.098 1.00 89.00 405 VAL A O 1
ATOM 3284 N N . GLY A 1 406 ? 44.995 17.597 2.584 1.00 81.00 406 GLY A N 1
ATOM 3285 C CA . GLY A 1 406 ? 44.123 18.609 2.028 1.00 81.00 406 GLY A CA 1
ATOM 3286 C C . GLY A 1 406 ? 43.128 18.029 1.050 1.00 81.00 406 GLY A C 1
ATOM 3287 O O . GLY A 1 406 ? 43.132 16.843 0.734 1.00 81.00 406 GLY A O 1
ATOM 3288 N N . VAL A 1 407 ? 42.254 18.894 0.578 1.00 84.06 407 VAL A N 1
ATOM 3289 C CA . VAL A 1 407 ? 41.220 18.572 -0.391 1.00 84.06 407 VAL A CA 1
ATOM 3290 C C . VAL A 1 407 ? 41.232 19.653 -1.447 1.00 84.06 407 VAL A C 1
ATOM 3292 O O . VAL A 1 407 ? 41.158 20.829 -1.100 1.00 84.06 407 VAL A O 1
ATOM 3295 N N . ILE A 1 408 ? 41.293 19.266 -2.713 1.00 79.31 408 ILE A N 1
ATOM 3296 C CA . ILE A 1 408 ? 41.285 20.218 -3.818 1.00 79.31 408 ILE A CA 1
ATOM 3297 C C . ILE A 1 408 ? 39.889 20.834 -3.959 1.00 79.31 408 ILE A C 1
ATOM 3299 O O . ILE A 1 408 ? 38.894 20.112 -4.058 1.00 79.31 408 ILE A O 1
ATOM 3303 N N . ARG A 1 409 ? 39.804 22.170 -3.982 1.00 66.56 409 ARG A N 1
ATOM 3304 C CA . ARG A 1 409 ? 38.552 22.893 -4.232 1.00 66.56 409 ARG A CA 1
ATOM 3305 C C . ARG A 1 409 ? 38.044 22.566 -5.635 1.00 66.56 409 ARG A C 1
ATOM 3307 O O . ARG A 1 409 ? 38.769 22.713 -6.611 1.00 66.56 409 ARG A O 1
ATOM 3314 N N . GLY A 1 410 ? 36.797 22.107 -5.730 1.00 59.38 410 GLY A N 1
ATOM 3315 C CA . GLY A 1 410 ? 36.212 21.675 -7.005 1.00 59.38 410 GLY A CA 1
ATOM 3316 C C . GLY A 1 410 ? 36.733 20.325 -7.517 1.00 59.38 410 GLY A C 1
ATOM 3317 O O . GLY A 1 410 ? 36.332 19.898 -8.596 1.00 59.38 410 GLY A O 1
ATOM 3318 N N . GLY A 1 411 ? 37.576 19.620 -6.748 1.00 51.34 411 GLY A N 1
ATOM 3319 C CA . GLY A 1 411 ? 37.907 18.221 -7.008 1.00 51.34 411 GLY A CA 1
ATOM 3320 C C . GLY A 1 411 ? 36.651 17.363 -6.851 1.00 51.34 411 GLY A C 1
ATOM 3321 O O . GLY A 1 411 ? 36.080 17.299 -5.758 1.00 51.34 411 GLY A O 1
ATOM 3322 N N . CYS A 1 412 ? 36.224 16.748 -7.957 1.00 45.91 412 CYS A N 1
ATOM 3323 C CA . CYS A 1 412 ? 34.866 16.251 -8.213 1.00 45.91 412 CYS A CA 1
ATOM 3324 C C . CYS A 1 412 ? 34.270 15.313 -7.149 1.00 45.91 412 CYS A C 1
ATOM 3326 O O . CYS A 1 412 ? 33.053 15.224 -7.054 1.00 45.91 412 CYS A O 1
ATOM 3328 N N . GLU A 1 413 ? 35.072 14.666 -6.305 1.00 48.22 413 GLU A N 1
ATOM 3329 C CA . GLU A 1 413 ? 34.576 13.653 -5.362 1.00 48.22 413 GLU A CA 1
ATOM 3330 C C . GLU A 1 413 ? 34.610 14.098 -3.890 1.00 48.22 413 GLU A C 1
ATOM 3332 O O . GLU A 1 413 ? 33.919 13.522 -3.048 1.00 48.22 413 GLU A O 1
ATOM 3337 N N . VAL A 1 414 ? 35.320 15.183 -3.548 1.00 41.03 414 VAL A N 1
ATOM 3338 C CA . VAL A 1 414 ? 35.474 15.601 -2.140 1.00 41.03 414 VAL A CA 1
ATOM 3339 C C . VAL A 1 414 ? 34.585 16.781 -1.743 1.00 41.03 414 VAL A C 1
ATOM 3341 O O . VAL A 1 414 ? 34.215 16.900 -0.575 1.00 41.03 414 VAL A O 1
ATOM 3344 N N . GLU A 1 415 ? 34.158 17.620 -2.690 1.00 40.19 415 GLU A N 1
ATOM 3345 C CA . GLU A 1 415 ? 33.132 18.653 -2.444 1.00 40.19 415 GLU A CA 1
ATOM 3346 C C . GLU A 1 415 ? 31.725 18.030 -2.285 1.00 40.19 415 GLU A C 1
ATOM 3348 O O . GLU A 1 415 ? 30.937 18.483 -1.450 1.00 40.19 415 GLU A O 1
ATOM 3353 N N . ILE A 1 416 ? 31.461 16.906 -2.972 1.00 41.31 416 ILE A N 1
ATOM 3354 C CA . ILE A 1 416 ? 30.289 16.032 -2.763 1.00 41.31 416 ILE A CA 1
ATOM 3355 C C . ILE A 1 416 ? 30.322 15.432 -1.345 1.00 41.31 416 ILE A C 1
ATOM 3357 O O . ILE A 1 416 ? 29.306 15.403 -0.648 1.00 41.31 416 ILE A O 1
ATOM 3361 N N . TRP A 1 417 ? 31.509 15.063 -0.852 1.00 39.41 417 TRP A N 1
ATOM 3362 C CA . TRP A 1 417 ? 31.688 14.529 0.500 1.00 39.41 417 TRP A CA 1
ATOM 3363 C C . TRP A 1 417 ? 31.615 15.605 1.599 1.00 39.41 417 TRP A C 1
ATOM 3365 O O . TRP A 1 417 ? 31.053 15.352 2.663 1.00 39.41 417 TRP A O 1
ATOM 3375 N N . LYS A 1 418 ? 32.111 16.831 1.357 1.00 35.16 418 LYS A N 1
ATOM 3376 C CA . LYS A 1 418 ? 32.049 17.958 2.314 1.00 35.16 418 LYS A CA 1
ATOM 3377 C C . LYS A 1 418 ? 30.634 18.525 2.500 1.00 35.16 418 LYS A C 1
ATOM 3379 O O . LYS A 1 418 ? 30.324 18.978 3.604 1.00 35.16 418 LYS A O 1
ATOM 3384 N N . ARG A 1 419 ? 29.757 18.457 1.485 1.00 36.53 419 ARG A N 1
ATOM 3385 C CA . ARG A 1 419 ? 28.324 18.798 1.632 1.00 36.53 419 ARG A CA 1
ATOM 3386 C C . ARG A 1 419 ? 27.482 17.650 2.192 1.00 36.53 419 ARG A C 1
ATOM 3388 O O . ARG A 1 419 ? 26.603 17.926 2.997 1.00 36.53 419 ARG A O 1
ATOM 3395 N N . ALA A 1 420 ? 27.819 16.393 1.891 1.00 39.34 420 ALA A N 1
ATOM 3396 C CA . ALA A 1 420 ? 27.206 15.219 2.530 1.00 39.34 420 ALA A CA 1
ATOM 3397 C C . ALA A 1 420 ? 27.596 15.051 4.022 1.00 39.34 420 ALA A C 1
ATOM 3399 O O . ALA A 1 420 ? 26.926 14.354 4.780 1.00 39.34 420 ALA A O 1
ATOM 3400 N N . GLN A 1 421 ? 28.682 15.694 4.469 1.00 37.59 421 GLN A N 1
ATOM 3401 C CA . GLN A 1 421 ? 29.170 15.669 5.857 1.00 37.59 421 GLN A CA 1
ATOM 3402 C C . GLN A 1 421 ? 28.543 16.731 6.777 1.00 37.59 421 GLN A C 1
ATOM 3404 O O . GLN A 1 421 ? 28.475 16.519 7.990 1.00 37.59 421 GLN A O 1
ATOM 3409 N N . LYS A 1 422 ? 28.066 17.866 6.248 1.00 30.27 422 LYS A N 1
ATOM 3410 C CA . LYS A 1 422 ? 27.443 18.922 7.061 1.00 30.27 422 LYS A CA 1
ATOM 3411 C C . LYS A 1 422 ? 25.929 18.750 7.089 1.00 30.27 422 LYS A C 1
ATOM 3413 O O . LYS A 1 422 ? 25.218 19.323 6.278 1.00 30.27 422 LYS A O 1
ATOM 3418 N N . GLU A 1 423 ? 25.519 18.020 8.123 1.00 29.11 423 GLU A N 1
ATOM 3419 C CA . GLU A 1 423 ? 24.157 17.782 8.620 1.00 29.11 423 GLU A CA 1
ATOM 3420 C C . GLU A 1 423 ? 23.570 16.404 8.278 1.00 29.11 423 GLU A C 1
ATOM 3422 O O . GLU A 1 423 ? 22.663 16.270 7.470 1.00 29.11 423 GLU A O 1
ATOM 3427 N N . GLY A 1 424 ? 24.032 15.400 9.039 1.00 30.73 424 GLY A N 1
ATOM 3428 C CA . GLY A 1 424 ? 23.077 14.544 9.753 1.00 30.73 424 GLY A CA 1
ATOM 3429 C C . GLY A 1 424 ? 22.944 13.086 9.326 1.00 30.73 424 GLY A C 1
ATOM 3430 O O . GLY A 1 424 ? 21.839 12.573 9.400 1.00 30.73 424 GLY A O 1
ATOM 3431 N N . ALA A 1 425 ? 24.021 12.409 8.921 1.00 37.69 425 ALA A N 1
ATOM 3432 C CA . ALA A 1 425 ? 24.041 10.945 8.938 1.00 37.69 425 ALA A CA 1
ATOM 3433 C C . ALA A 1 425 ? 24.770 10.447 10.197 1.00 37.69 425 ALA A C 1
ATOM 3435 O O . ALA A 1 425 ? 25.873 10.897 10.523 1.00 37.69 425 ALA A O 1
ATOM 3436 N N . GLY A 1 426 ? 24.139 9.530 10.931 1.00 36.06 426 GLY A N 1
ATOM 3437 C CA . GLY A 1 426 ? 24.718 8.879 12.101 1.00 36.06 426 GLY A CA 1
ATOM 3438 C C . GLY A 1 426 ? 25.934 8.037 11.716 1.00 36.06 426 GLY A C 1
ATOM 3439 O O . GLY A 1 426 ? 25.808 6.938 11.181 1.00 36.06 426 GLY A O 1
ATOM 3440 N N . TYR A 1 427 ? 27.135 8.549 11.980 1.00 45.28 427 TYR A N 1
ATOM 3441 C CA . TYR A 1 427 ? 28.381 7.845 11.684 1.00 45.28 427 TYR A CA 1
ATOM 3442 C C . TYR A 1 427 ? 28.903 7.089 12.906 1.00 45.28 427 TYR A C 1
ATOM 3444 O O . TYR A 1 427 ? 28.914 7.618 14.018 1.00 45.28 427 TYR A O 1
ATOM 3452 N N . VAL A 1 428 ? 29.406 5.871 12.693 1.00 44.69 428 VAL A N 1
ATOM 3453 C CA . VAL A 1 428 ? 30.138 5.132 13.729 1.00 44.69 428 VAL A CA 1
ATOM 3454 C C . VAL A 1 428 ? 31.470 5.849 13.961 1.00 44.69 428 VAL A C 1
ATOM 3456 O O . VAL A 1 428 ? 32.216 6.101 13.013 1.00 44.69 428 VAL A O 1
ATOM 3459 N N . ARG A 1 429 ? 31.737 6.238 15.208 1.00 48.41 429 ARG A N 1
ATOM 3460 C CA . ARG A 1 429 ? 32.950 6.959 15.607 1.00 48.41 429 ARG A CA 1
ATOM 3461 C C . ARG A 1 429 ? 33.919 6.030 16.308 1.00 48.41 429 ARG A C 1
ATOM 3463 O O . ARG A 1 429 ? 33.488 5.057 16.924 1.00 48.41 429 ARG A O 1
ATOM 3470 N N . ASP A 1 430 ? 35.198 6.346 16.212 1.00 53.72 430 ASP A N 1
ATOM 3471 C CA . ASP A 1 430 ? 36.226 5.714 17.009 1.00 53.72 430 ASP A CA 1
ATOM 3472 C C . ASP A 1 430 ? 36.274 6.238 18.450 1.00 53.72 430 ASP A C 1
ATOM 3474 O O . ASP A 1 430 ? 35.542 7.153 18.830 1.00 53.72 430 ASP A O 1
ATOM 3478 N N . ASP A 1 431 ? 37.093 5.606 19.282 1.00 42.91 431 ASP A N 1
ATOM 3479 C CA . ASP A 1 431 ? 37.257 5.865 20.707 1.00 42.91 431 ASP A CA 1
ATOM 3480 C C . ASP A 1 431 ? 37.920 7.239 20.935 1.00 42.91 431 ASP A C 1
ATOM 3482 O O . ASP A 1 431 ? 37.851 7.782 22.038 1.00 42.91 431 ASP A O 1
ATOM 3486 N N . ALA A 1 432 ? 38.514 7.829 19.889 1.00 46.38 432 ALA A N 1
ATOM 3487 C CA . ALA A 1 432 ? 38.982 9.213 19.847 1.00 46.38 432 ALA A CA 1
ATOM 3488 C C . ALA A 1 432 ? 37.906 10.189 19.318 1.00 46.38 432 ALA A C 1
ATOM 3490 O O . ALA A 1 432 ? 38.130 11.399 19.258 1.00 46.38 432 ALA A O 1
ATOM 3491 N N . GLY A 1 433 ? 36.718 9.687 18.975 1.00 47.19 433 GLY A N 1
ATOM 3492 C CA . GLY A 1 433 ? 35.578 10.462 18.501 1.00 47.19 433 GLY A CA 1
ATOM 3493 C C . GLY A 1 433 ? 35.628 10.819 17.014 1.00 47.19 433 GLY A C 1
ATOM 3494 O O . GLY A 1 433 ? 34.797 11.625 16.578 1.00 47.19 433 GLY A O 1
ATOM 3495 N N . GLN A 1 434 ? 36.555 10.245 16.240 1.00 48.41 434 GLN A N 1
ATOM 3496 C CA . GLN A 1 434 ? 36.687 10.480 14.802 1.00 48.41 434 GLN A CA 1
ATOM 3497 C C . GLN A 1 434 ? 35.790 9.539 13.993 1.00 48.41 434 GLN A C 1
ATOM 3499 O O . GLN A 1 434 ? 35.451 8.440 14.417 1.00 48.41 434 GLN A O 1
ATOM 3504 N N . ARG A 1 435 ? 35.340 9.986 12.819 1.00 59.53 435 ARG A N 1
ATOM 3505 C CA . ARG A 1 435 ? 34.435 9.220 11.951 1.00 59.53 435 ARG A CA 1
ATOM 3506 C C . ARG A 1 435 ? 35.163 8.025 11.323 1.00 59.53 435 ARG A C 1
ATOM 3508 O O . ARG A 1 435 ? 36.151 8.212 10.623 1.00 59.53 435 ARG A O 1
ATOM 3515 N N . VAL A 1 436 ? 34.610 6.822 11.475 1.00 54.22 436 VAL A N 1
ATOM 3516 C CA . VAL A 1 436 ? 35.133 5.591 10.862 1.00 54.22 436 VAL A CA 1
ATOM 3517 C C . VAL A 1 436 ? 34.563 5.416 9.449 1.00 54.22 436 VAL A C 1
ATOM 3519 O O . VAL A 1 436 ? 33.345 5.372 9.273 1.00 54.22 436 VAL A O 1
ATOM 3522 N N . ILE A 1 437 ? 35.428 5.286 8.438 1.00 56.47 437 ILE A N 1
ATOM 3523 C CA . ILE A 1 437 ? 35.046 5.048 7.031 1.00 56.47 437 ILE A CA 1
ATOM 3524 C C . ILE A 1 437 ? 35.322 3.578 6.677 1.00 56.47 437 ILE A C 1
ATOM 3526 O O . ILE A 1 437 ? 36.433 3.090 6.878 1.00 56.47 437 ILE A O 1
ATOM 3530 N N . ARG A 1 438 ? 34.330 2.847 6.148 1.00 52.22 438 ARG A N 1
ATOM 3531 C CA . ARG A 1 438 ? 34.485 1.426 5.772 1.00 52.22 438 ARG A CA 1
ATOM 3532 C C . ARG A 1 438 ? 35.410 1.294 4.551 1.00 52.22 438 ARG A C 1
ATOM 3534 O O . ARG A 1 438 ? 35.331 2.093 3.629 1.00 52.22 438 ARG A O 1
ATOM 3541 N N . ALA A 1 439 ? 36.243 0.250 4.497 1.00 44.62 439 ALA A N 1
ATOM 3542 C CA . ALA A 1 439 ? 37.269 0.083 3.452 1.00 44.62 439 ALA A CA 1
ATOM 3543 C C . ALA A 1 439 ? 36.737 0.049 1.994 1.00 44.62 439 ALA A C 1
ATOM 3545 O O . ALA A 1 439 ? 37.488 0.340 1.069 1.00 44.62 439 ALA A O 1
ATOM 3546 N N . GLY A 1 440 ? 35.462 -0.307 1.779 1.00 46.59 440 GLY A N 1
ATOM 3547 C CA . GLY A 1 440 ? 34.799 -0.279 0.463 1.00 46.59 440 GLY A CA 1
ATOM 3548 C C . GLY A 1 440 ? 34.127 1.052 0.103 1.00 46.59 440 GLY A C 1
ATOM 3549 O O . GLY A 1 440 ? 33.675 1.204 -1.021 1.00 46.59 440 GLY A O 1
ATOM 3550 N N . GLU A 1 441 ? 34.073 1.996 1.044 1.00 51.16 441 GLU A N 1
ATOM 3551 C CA . GLU A 1 441 ? 33.463 3.331 0.915 1.00 51.16 441 GLU A CA 1
ATOM 3552 C C . GLU A 1 441 ? 34.533 4.438 1.012 1.00 51.16 441 GLU A C 1
ATOM 3554 O O . GLU A 1 441 ? 34.226 5.612 1.234 1.00 51.16 441 GLU A O 1
ATOM 3559 N N . GLN A 1 442 ? 35.818 4.075 0.909 1.00 59.53 442 GLN A N 1
ATOM 3560 C CA . GLN A 1 442 ? 36.888 5.061 0.844 1.00 59.53 442 GLN A CA 1
ATOM 3561 C C . GLN A 1 442 ? 36.815 5.808 -0.486 1.00 59.53 442 GLN A C 1
ATOM 3563 O O . GLN A 1 442 ? 36.892 5.188 -1.538 1.00 59.53 442 GLN A O 1
ATOM 3568 N N . VAL A 1 443 ? 36.756 7.139 -0.422 1.00 60.94 443 VAL A N 1
ATOM 3569 C CA . VAL A 1 443 ? 36.672 8.022 -1.602 1.00 60.94 443 VAL A CA 1
ATOM 3570 C C . VAL A 1 443 ? 37.810 7.775 -2.596 1.00 60.94 443 VAL A C 1
ATOM 3572 O O . VAL A 1 443 ? 37.619 7.889 -3.794 1.00 60.94 443 VAL A O 1
ATOM 3575 N N . THR A 1 444 ? 38.989 7.362 -2.122 1.00 55.47 444 THR A N 1
ATOM 3576 C CA . THR A 1 444 ? 40.135 7.073 -2.993 1.00 55.47 444 THR A CA 1
ATOM 3577 C C . THR A 1 444 ? 40.006 5.770 -3.771 1.00 55.47 444 THR A C 1
ATOM 3579 O O . THR A 1 444 ? 40.861 5.532 -4.617 1.00 55.47 444 THR A O 1
ATOM 3582 N N . LYS A 1 445 ? 39.005 4.927 -3.478 1.00 51.81 445 LYS A N 1
ATOM 3583 C CA . LYS A 1 445 ? 38.817 3.599 -4.060 1.00 51.81 445 LYS A CA 1
ATOM 3584 C C . LYS A 1 445 ? 37.742 3.627 -5.134 1.00 51.81 445 LYS A C 1
ATOM 3586 O O . LYS A 1 445 ? 36.552 3.665 -4.837 1.00 51.81 445 LYS A O 1
ATOM 3591 N N . ILE A 1 446 ? 38.184 3.558 -6.380 1.00 56.72 446 ILE A N 1
ATOM 3592 C CA . ILE A 1 446 ? 37.294 3.538 -7.536 1.00 56.72 446 ILE A CA 1
ATOM 3593 C C . ILE A 1 446 ? 36.967 2.073 -7.864 1.00 56.72 446 ILE A C 1
ATOM 3595 O O . ILE A 1 446 ? 37.884 1.242 -7.925 1.00 56.72 446 ILE A O 1
ATOM 3599 N N . PRO A 1 447 ? 35.679 1.709 -8.004 1.00 48.94 447 PRO A N 1
ATOM 3600 C CA . PRO A 1 447 ? 35.278 0.350 -8.354 1.00 48.94 447 PRO A CA 1
ATOM 3601 C C . PRO A 1 447 ? 35.813 -0.020 -9.744 1.00 48.94 447 PRO A C 1
ATOM 3603 O O . PRO A 1 447 ? 35.672 0.756 -10.688 1.00 48.94 447 PRO A O 1
ATOM 3606 N N . GLU A 1 448 ? 36.460 -1.185 -9.864 1.00 37.22 448 GLU A N 1
ATOM 3607 C CA . GLU A 1 448 ? 37.033 -1.604 -11.148 1.00 37.22 448 GLU A CA 1
ATOM 3608 C C . GLU A 1 448 ? 35.947 -1.851 -12.200 1.00 37.22 448 GLU A C 1
ATOM 3610 O O . GLU A 1 448 ? 34.916 -2.468 -11.902 1.00 37.22 448 GLU A O 1
ATOM 3615 N N . PRO A 1 449 ? 36.209 -1.462 -13.455 1.00 42.59 449 PRO A N 1
ATOM 3616 C CA . PRO A 1 449 ? 35.485 -1.991 -14.595 1.00 42.59 449 PRO A CA 1
ATOM 3617 C C . PRO A 1 449 ? 35.729 -3.498 -14.730 1.00 42.59 449 PRO A C 1
ATOM 3619 O O . PRO A 1 449 ? 36.841 -3.993 -14.548 1.00 42.59 449 PRO A O 1
ATOM 3622 N N . ILE A 1 450 ? 34.688 -4.230 -15.111 1.00 38.03 450 ILE A N 1
ATOM 3623 C CA . ILE A 1 450 ? 34.761 -5.664 -15.404 1.00 38.03 450 ILE A CA 1
ATOM 3624 C C . ILE A 1 450 ? 35.553 -5.861 -16.718 1.00 38.03 450 ILE A C 1
ATOM 3626 O O . ILE A 1 450 ? 35.282 -5.146 -17.685 1.00 38.03 450 ILE A O 1
ATOM 3630 N N . PRO A 1 451 ? 36.515 -6.803 -16.806 1.00 27.47 451 PRO A N 1
ATOM 3631 C CA . PRO A 1 451 ? 37.366 -6.950 -17.987 1.00 27.47 451 PRO A CA 1
ATOM 3632 C C . PRO A 1 451 ? 36.594 -7.484 -19.200 1.00 27.47 451 PRO A C 1
ATOM 3634 O O . PRO A 1 451 ? 35.872 -8.476 -19.096 1.00 27.47 451 PRO A O 1
ATOM 3637 N N . THR A 1 452 ? 36.818 -6.891 -20.374 1.00 40.81 452 THR A N 1
ATOM 3638 C CA . THR A 1 452 ? 36.419 -7.450 -21.674 1.00 40.81 452 THR A CA 1
ATOM 3639 C C . THR A 1 452 ? 37.482 -8.424 -22.184 1.00 40.81 452 THR A C 1
ATOM 3641 O O . THR A 1 452 ? 38.677 -8.121 -22.183 1.00 40.81 452 THR A O 1
ATOM 3644 N N . ALA A 1 453 ? 37.051 -9.601 -22.633 1.00 35.28 453 ALA A N 1
ATOM 3645 C CA . ALA A 1 453 ? 37.906 -10.632 -23.202 1.00 35.28 453 ALA A CA 1
ATOM 3646 C C . ALA A 1 453 ? 38.380 -10.239 -24.612 1.00 35.28 453 ALA A C 1
ATOM 3648 O O . ALA A 1 453 ? 37.624 -10.419 -25.552 1.00 35.28 453 ALA A O 1
ATOM 3649 N N . ASP A 1 454 ? 39.602 -9.712 -24.757 1.00 30.25 454 ASP A N 1
ATOM 3650 C CA . ASP A 1 454 ? 40.318 -9.742 -26.053 1.00 30.25 454 ASP A CA 1
ATOM 3651 C C . ASP A 1 454 ? 41.854 -9.583 -25.978 1.00 30.25 454 ASP A C 1
ATOM 3653 O O . ASP A 1 454 ? 42.537 -9.537 -26.998 1.00 30.25 454 ASP A O 1
ATOM 3657 N N . ALA A 1 455 ? 42.458 -9.582 -24.785 1.00 31.03 455 ALA A N 1
ATOM 3658 C CA . ALA A 1 455 ? 43.914 -9.494 -24.630 1.00 31.03 455 ALA A CA 1
ATOM 3659 C C . ALA A 1 455 ? 44.523 -10.759 -23.998 1.00 31.03 455 ALA A C 1
ATOM 3661 O O . ALA A 1 455 ? 45.128 -10.673 -22.936 1.00 31.03 455 ALA A O 1
ATOM 3662 N N . ALA A 1 456 ? 44.358 -11.934 -24.625 1.00 28.98 456 ALA A N 1
ATOM 3663 C CA . ALA A 1 456 ? 45.189 -13.125 -24.361 1.00 28.98 456 ALA A CA 1
ATOM 3664 C C . ALA A 1 456 ? 44.914 -14.274 -25.355 1.00 28.98 456 ALA A C 1
ATOM 3666 O O . ALA A 1 456 ? 44.320 -15.291 -25.007 1.00 28.98 456 ALA A O 1
ATOM 3667 N N . LEU A 1 457 ? 45.402 -14.161 -26.589 1.00 30.52 457 LEU A N 1
ATOM 3668 C CA . LEU A 1 457 ? 45.660 -15.332 -27.431 1.00 30.52 457 LEU A CA 1
ATOM 3669 C C . LEU A 1 457 ? 47.089 -15.236 -27.944 1.00 30.52 457 LEU A C 1
ATOM 3671 O O . LEU A 1 457 ? 47.319 -14.695 -29.014 1.00 30.52 457 LEU A O 1
ATOM 3675 N N . LEU A 1 458 ? 48.039 -15.732 -27.148 1.00 29.98 458 LEU A N 1
ATOM 3676 C CA . LEU A 1 458 ? 49.308 -16.305 -27.602 1.00 29.98 458 LEU A CA 1
ATOM 3677 C C . LEU A 1 458 ? 49.968 -17.047 -26.420 1.00 29.98 458 LEU A C 1
ATOM 3679 O O . LEU A 1 458 ? 50.310 -16.443 -25.407 1.00 29.98 458 LEU A O 1
ATOM 3683 N N . SER A 1 459 ? 50.186 -18.353 -26.619 1.00 26.41 459 SER A N 1
ATOM 3684 C CA . SER A 1 459 ? 50.967 -19.331 -25.829 1.00 26.41 459 SER A CA 1
ATOM 3685 C C . SER A 1 459 ? 50.249 -20.211 -24.777 1.00 26.41 459 SER A C 1
ATOM 3687 O O . SER A 1 459 ? 49.600 -19.754 -23.844 1.00 26.41 459 SER A O 1
ATOM 3689 N N . THR A 1 460 ? 50.432 -21.525 -24.945 1.00 25.72 460 THR A N 1
ATOM 3690 C CA . THR A 1 460 ? 50.112 -22.663 -24.050 1.00 25.72 460 THR A CA 1
ATOM 3691 C C . THR A 1 460 ? 51.422 -23.418 -23.713 1.00 25.72 460 THR A C 1
ATOM 3693 O O . THR A 1 460 ? 52.359 -23.281 -24.500 1.00 25.72 460 THR A O 1
ATOM 3696 N N . PRO A 1 461 ? 51.450 -24.444 -22.827 1.00 47.19 461 PRO A N 1
ATOM 3697 C CA . PRO A 1 461 ? 51.311 -24.512 -21.355 1.00 47.19 461 PRO A CA 1
ATOM 3698 C C . PRO A 1 461 ? 52.616 -25.116 -20.703 1.00 47.19 461 PRO A C 1
ATOM 3700 O O . PRO A 1 461 ? 53.608 -25.203 -21.430 1.00 47.19 461 PRO A O 1
ATOM 3703 N N . PRO A 1 462 ? 52.713 -25.531 -19.399 1.00 34.19 462 PRO A N 1
ATOM 3704 C CA . PRO A 1 462 ? 52.169 -26.830 -18.924 1.00 34.19 462 PRO A CA 1
ATOM 3705 C C . PRO A 1 462 ? 51.748 -26.960 -17.418 1.00 34.19 462 PRO A C 1
ATOM 3707 O O . PRO A 1 462 ? 52.062 -26.142 -16.564 1.00 34.19 462 PRO A O 1
ATOM 3710 N N . PHE A 1 463 ? 51.031 -28.066 -17.151 1.00 26.75 463 PHE A N 1
ATOM 3711 C CA . PHE A 1 463 ? 50.600 -28.764 -15.912 1.00 26.75 463 PHE A CA 1
ATOM 3712 C C . PHE A 1 463 ? 51.344 -28.548 -14.568 1.00 26.75 463 PHE A C 1
ATOM 3714 O O . PHE A 1 463 ? 52.567 -28.606 -14.553 1.00 26.75 463 PHE A O 1
ATOM 3721 N N . THR A 1 464 ? 50.629 -28.578 -13.417 1.00 24.23 464 THR A N 1
ATOM 3722 C CA . THR A 1 464 ? 50.617 -29.702 -12.421 1.00 24.23 464 THR A CA 1
ATOM 3723 C C . THR A 1 464 ? 49.683 -29.486 -11.199 1.00 24.23 464 THR A C 1
ATOM 3725 O O . THR A 1 464 ? 49.228 -28.390 -10.905 1.00 24.23 464 THR A O 1
ATOM 3728 N N . THR A 1 465 ? 49.383 -30.609 -10.541 1.00 28.86 465 THR A N 1
ATOM 3729 C CA . THR A 1 465 ? 48.455 -30.987 -9.449 1.00 28.86 465 THR A CA 1
ATOM 3730 C C . THR A 1 465 ? 48.685 -30.382 -8.046 1.00 28.86 465 THR A C 1
ATOM 3732 O O . THR A 1 465 ? 49.841 -30.186 -7.691 1.00 28.86 465 THR A O 1
ATOM 3735 N N . CYS A 1 466 ? 47.636 -30.260 -7.198 1.00 22.45 466 CYS A N 1
ATOM 3736 C CA . CYS A 1 466 ? 47.487 -30.920 -5.864 1.00 22.45 466 CYS A CA 1
ATOM 3737 C C . CYS A 1 466 ? 46.409 -30.312 -4.920 1.00 22.45 466 CYS A C 1
ATOM 3739 O O . CYS A 1 466 ? 45.959 -29.188 -5.088 1.00 22.45 466 CYS A O 1
ATOM 3741 N N . ALA A 1 467 ? 46.003 -31.143 -3.949 1.00 25.25 467 ALA A N 1
ATOM 3742 C CA . ALA A 1 467 ? 44.827 -31.156 -3.058 1.00 25.25 467 ALA A CA 1
ATOM 3743 C C . ALA A 1 467 ? 44.776 -30.086 -1.915 1.00 25.25 467 ALA A C 1
ATOM 3745 O O . ALA A 1 467 ? 45.730 -29.327 -1.754 1.00 25.25 467 ALA A O 1
ATOM 3746 N N . PRO A 1 468 ? 43.687 -30.010 -1.101 1.00 28.56 468 PRO A N 1
ATOM 3747 C CA . PRO A 1 468 ? 43.374 -28.862 -0.246 1.00 28.56 468 PRO A CA 1
ATOM 3748 C C . PRO A 1 468 ? 43.982 -28.957 1.162 1.00 28.56 468 PRO A C 1
ATOM 3750 O O . PRO A 1 468 ? 44.087 -30.039 1.741 1.00 28.56 468 PRO A O 1
ATOM 3753 N N . LEU A 1 469 ? 44.313 -27.799 1.746 1.00 24.59 469 LEU A N 1
ATOM 3754 C CA . LEU A 1 469 ? 44.816 -27.674 3.115 1.00 24.59 469 LEU A CA 1
ATOM 3755 C C . LEU A 1 469 ? 43.998 -26.637 3.896 1.00 24.59 469 LEU A C 1
ATOM 3757 O O . LEU A 1 469 ? 44.000 -25.444 3.606 1.00 24.59 469 LEU A O 1
ATOM 3761 N N . THR A 1 470 ? 43.282 -27.141 4.898 1.00 27.92 470 THR A N 1
ATOM 3762 C CA . THR A 1 470 ? 42.594 -26.412 5.967 1.00 27.92 470 THR A CA 1
ATOM 3763 C C . THR A 1 470 ? 43.577 -25.560 6.770 1.00 27.92 470 THR A C 1
ATOM 3765 O O . THR A 1 470 ? 44.566 -26.089 7.278 1.00 27.92 470 THR A O 1
ATOM 3768 N N . VAL A 1 471 ? 43.271 -24.273 6.968 1.00 24.70 471 VAL A N 1
ATOM 3769 C CA . VAL A 1 471 ? 43.973 -23.413 7.933 1.00 24.70 471 VAL A CA 1
ATOM 3770 C C . VAL A 1 471 ? 42.980 -22.814 8.926 1.00 24.70 471 VAL A C 1
ATOM 3772 O O . VAL A 1 471 ? 42.139 -21.980 8.605 1.00 24.70 471 VAL A O 1
ATOM 3775 N N . THR A 1 472 ? 43.119 -23.279 10.162 1.00 31.28 472 THR A N 1
ATOM 3776 C CA . THR A 1 472 ? 42.520 -22.790 11.403 1.00 31.28 472 THR A CA 1
ATOM 3777 C C . THR A 1 472 ? 43.167 -21.459 11.802 1.00 31.28 472 THR A C 1
ATOM 3779 O O . THR A 1 472 ? 44.390 -21.401 11.928 1.00 31.28 472 THR A O 1
ATOM 3782 N N . ILE A 1 473 ? 42.388 -20.410 12.090 1.00 26.30 473 ILE A N 1
ATOM 3783 C CA . ILE A 1 473 ? 42.917 -19.179 12.706 1.00 26.30 473 ILE A CA 1
ATOM 3784 C C . ILE A 1 473 ? 42.519 -19.123 14.185 1.00 26.30 473 ILE A C 1
ATOM 3786 O O . ILE A 1 473 ? 41.347 -19.037 14.545 1.00 26.30 473 ILE A O 1
ATOM 3790 N N . ARG A 1 474 ? 43.555 -19.195 15.031 1.00 25.03 474 ARG A N 1
ATOM 3791 C CA . ARG A 1 474 ? 43.561 -18.945 16.480 1.00 25.03 474 ARG A CA 1
ATOM 3792 C C . ARG A 1 474 ? 43.291 -17.465 16.780 1.00 25.03 474 ARG A C 1
ATOM 3794 O O . ARG A 1 474 ? 43.861 -16.598 16.127 1.00 25.03 474 ARG A O 1
ATOM 3801 N N . SER A 1 475 ? 42.543 -17.182 17.845 1.00 26.19 475 SER A N 1
ATOM 3802 C CA . SER A 1 475 ? 42.484 -15.859 18.486 1.00 26.19 475 SER A CA 1
ATOM 3803 C C . SER A 1 475 ? 43.456 -15.772 19.678 1.00 26.19 475 SER A C 1
ATOM 3805 O O . SER A 1 475 ? 43.570 -16.755 20.417 1.00 26.19 475 SER A O 1
ATOM 3807 N N . PRO A 1 476 ? 44.115 -14.625 19.931 1.00 28.64 476 PRO A N 1
ATOM 3808 C CA . PRO A 1 476 ? 44.997 -14.454 21.078 1.00 28.64 476 PRO A CA 1
ATOM 3809 C C . PRO A 1 476 ? 44.204 -14.079 22.341 1.00 28.64 476 PRO A C 1
ATOM 3811 O O . PRO A 1 476 ? 43.413 -13.139 22.356 1.00 28.64 476 PRO A O 1
ATOM 3814 N N . LEU A 1 477 ? 44.446 -14.826 23.416 1.00 28.97 477 LEU A N 1
ATOM 3815 C CA . LEU A 1 477 ? 44.146 -14.449 24.797 1.00 28.97 477 LEU A CA 1
ATOM 3816 C C . LEU A 1 477 ? 45.263 -13.529 25.280 1.00 28.97 477 LEU A C 1
ATOM 3818 O O . LEU A 1 477 ? 46.401 -13.979 25.256 1.00 28.97 477 LEU A O 1
ATOM 3822 N N . HIS A 1 478 ? 44.950 -12.330 25.775 1.00 28.17 478 HIS A N 1
ATOM 3823 C CA . HIS A 1 478 ? 45.634 -11.687 26.909 1.00 28.17 478 HIS A CA 1
ATOM 3824 C C . HIS A 1 478 ? 44.882 -10.417 27.330 1.00 28.17 478 HIS A C 1
ATOM 3826 O O . HIS A 1 478 ? 44.967 -9.392 26.668 1.00 28.17 478 HIS A O 1
ATOM 3832 N N . SER A 1 479 ? 44.181 -10.492 28.463 1.00 25.06 479 SER A N 1
ATOM 3833 C CA . SER A 1 479 ? 44.046 -9.383 29.416 1.00 25.06 479 SER A CA 1
ATOM 3834 C C . SER A 1 479 ? 43.370 -9.901 30.687 1.00 25.06 479 SER A C 1
ATOM 3836 O O . SER A 1 479 ? 42.193 -10.253 30.708 1.00 25.06 479 SER A O 1
ATOM 3838 N N . THR A 1 480 ? 44.186 -9.984 31.728 1.00 36.75 480 THR A N 1
ATOM 3839 C CA . THR A 1 480 ? 43.900 -10.238 33.141 1.00 36.75 480 THR A CA 1
ATOM 3840 C C . THR A 1 480 ? 42.666 -9.504 33.675 1.00 36.75 480 THR A C 1
ATOM 3842 O O . THR A 1 480 ? 42.643 -8.277 33.674 1.00 36.75 480 THR A O 1
ATOM 3845 N N . PHE A 1 481 ? 41.709 -10.246 34.244 1.00 26.66 481 PHE A N 1
ATOM 3846 C CA . PHE A 1 481 ? 40.743 -9.725 35.215 1.00 26.66 481 PHE A CA 1
ATOM 3847 C C . PHE A 1 481 ? 40.603 -10.686 36.400 1.00 26.66 481 PHE A C 1
ATOM 3849 O O . PHE A 1 481 ? 40.493 -11.901 36.249 1.00 26.66 481 PHE A O 1
ATOM 3856 N N . TYR A 1 482 ? 40.654 -10.095 37.588 1.00 31.19 482 TYR A N 1
ATOM 3857 C CA . TYR A 1 482 ? 40.565 -10.729 38.893 1.00 31.19 482 TYR A CA 1
ATOM 3858 C C . TYR A 1 482 ? 39.236 -11.479 39.073 1.00 31.19 482 TYR A C 1
ATOM 3860 O O . TYR A 1 482 ? 38.162 -10.887 38.978 1.00 31.19 482 TYR A O 1
ATOM 3868 N N . LEU A 1 483 ? 39.313 -12.771 39.407 1.00 26.34 483 LEU A N 1
ATOM 3869 C CA . LEU A 1 483 ? 38.194 -13.532 39.967 1.00 26.34 483 LEU A CA 1
ATOM 3870 C C . LEU A 1 483 ? 37.861 -12.978 41.368 1.00 26.34 483 LEU A C 1
ATOM 3872 O O . LEU A 1 483 ? 38.742 -12.989 42.232 1.00 26.34 483 LEU A O 1
ATOM 3876 N N . PRO A 1 484 ? 36.614 -12.580 41.677 1.00 36.41 484 PRO A N 1
ATOM 3877 C CA . PRO A 1 484 ? 36.179 -12.528 43.061 1.00 36.41 484 PRO A CA 1
ATOM 3878 C C . PRO A 1 484 ? 35.984 -13.971 43.552 1.00 36.41 484 PRO A C 1
ATOM 3880 O O . PRO A 1 484 ? 35.400 -14.808 42.865 1.00 36.41 484 PRO A O 1
ATOM 3883 N N . ALA A 1 485 ? 36.491 -14.258 44.749 1.00 30.53 485 ALA A N 1
ATOM 3884 C CA . ALA A 1 485 ? 36.657 -15.569 45.389 1.00 30.53 485 ALA A CA 1
ATOM 3885 C C . ALA A 1 485 ? 35.384 -16.434 45.606 1.00 30.53 485 ALA A C 1
ATOM 3887 O O . ALA A 1 485 ? 35.416 -17.397 46.367 1.00 30.53 485 ALA A O 1
ATOM 3888 N N . PHE A 1 486 ? 34.260 -16.133 44.953 1.00 34.88 486 PHE A N 1
ATOM 3889 C CA . PHE A 1 486 ? 32.973 -16.799 45.166 1.00 34.88 486 PHE A CA 1
ATOM 3890 C C . PHE A 1 486 ? 32.796 -18.082 44.326 1.00 34.88 486 PHE A C 1
ATOM 3892 O O . PHE A 1 486 ? 32.122 -19.011 44.762 1.00 34.88 486 PHE A O 1
ATOM 3899 N N . LEU A 1 487 ? 33.445 -18.188 43.156 1.00 34.84 487 LEU A N 1
ATOM 3900 C CA . LEU A 1 487 ? 33.298 -19.350 42.256 1.00 34.84 487 LEU A CA 1
ATOM 3901 C C . LEU A 1 487 ? 34.128 -20.579 42.681 1.00 34.84 487 LEU A C 1
ATOM 3903 O O . LEU A 1 487 ? 33.748 -21.716 42.405 1.00 34.84 487 LEU A O 1
ATOM 3907 N N . VAL A 1 488 ? 35.232 -20.365 43.401 1.00 35.75 488 VAL A N 1
ATOM 3908 C CA . VAL A 1 488 ? 36.106 -21.442 43.908 1.00 35.75 488 VAL A CA 1
ATOM 3909 C C . VAL A 1 488 ? 35.433 -22.223 45.049 1.00 35.75 488 VAL A C 1
ATOM 3911 O O . VAL A 1 488 ? 35.719 -23.400 45.251 1.00 35.75 488 VAL A O 1
ATOM 3914 N N . LEU A 1 489 ? 34.459 -21.618 45.735 1.00 34.69 489 LEU A N 1
ATOM 3915 C CA . LEU A 1 489 ? 33.704 -22.254 46.819 1.00 34.69 489 LEU A CA 1
ATOM 3916 C C . LEU A 1 489 ? 32.612 -23.218 46.322 1.00 34.69 489 LEU A C 1
ATOM 3918 O O . LEU A 1 489 ? 32.280 -24.165 47.027 1.00 34.69 489 LEU A O 1
ATOM 3922 N N . LEU A 1 490 ? 32.096 -23.032 45.101 1.00 34.94 490 LEU A N 1
ATOM 3923 C CA . LEU A 1 490 ? 31.068 -23.902 44.509 1.00 34.94 490 LEU A CA 1
ATOM 3924 C C . LEU A 1 490 ? 31.662 -25.127 43.794 1.00 34.94 490 LEU A C 1
ATOM 3926 O O . LEU A 1 490 ? 31.085 -26.209 43.854 1.00 34.94 490 LEU A O 1
ATOM 3930 N N . LEU A 1 491 ? 32.848 -24.993 43.189 1.00 33.94 491 LEU A N 1
ATOM 3931 C CA . LEU A 1 491 ? 33.583 -26.117 42.585 1.00 33.94 491 LEU A CA 1
ATOM 3932 C C . LEU A 1 491 ? 34.437 -26.897 43.601 1.00 33.94 491 LEU A C 1
ATOM 3934 O O . LEU A 1 491 ? 34.639 -28.098 43.433 1.00 33.94 491 LEU A O 1
ATOM 3938 N N . GLY A 1 492 ? 34.872 -26.258 44.693 1.00 31.98 492 GLY A N 1
ATOM 3939 C CA . GLY A 1 492 ? 35.609 -26.920 45.775 1.00 31.98 492 GLY A CA 1
ATOM 3940 C C . GLY A 1 492 ? 34.784 -27.941 46.567 1.00 31.98 492 GLY A C 1
ATOM 3941 O O . GLY A 1 492 ? 35.349 -28.868 47.138 1.00 31.98 492 GLY A O 1
ATOM 3942 N N . VAL A 1 493 ? 33.451 -27.832 46.563 1.00 36.03 493 VAL A N 1
ATOM 3943 C CA . VAL A 1 493 ? 32.563 -28.767 47.282 1.00 36.03 493 VAL A CA 1
ATOM 3944 C C . VAL A 1 493 ? 32.223 -30.010 46.445 1.00 36.03 493 VAL A C 1
ATOM 3946 O O . VAL A 1 493 ? 31.866 -31.041 47.010 1.00 36.03 493 VAL A O 1
ATOM 3949 N N . LEU A 1 494 ? 32.421 -29.978 45.120 1.00 32.31 494 LEU A N 1
ATOM 3950 C CA . LEU A 1 494 ? 32.214 -31.154 44.262 1.00 32.31 494 LEU A CA 1
ATOM 3951 C C . LEU A 1 494 ? 33.451 -32.069 44.150 1.00 32.31 494 LEU A C 1
ATOM 3953 O O . LEU A 1 494 ? 33.315 -33.211 43.721 1.00 32.31 494 LEU A O 1
ATOM 3957 N N . LEU A 1 495 ? 34.641 -31.605 44.552 1.00 32.88 495 LEU A N 1
ATOM 3958 C CA . LEU A 1 495 ? 35.911 -32.337 44.391 1.00 32.88 495 LEU A CA 1
ATOM 3959 C C . LEU A 1 495 ? 36.546 -32.863 45.692 1.00 32.88 495 LEU A C 1
ATOM 3961 O O . LEU A 1 495 ? 37.623 -33.447 45.642 1.00 32.88 495 LEU A O 1
ATOM 3965 N N . VAL A 1 496 ? 35.884 -32.748 46.849 1.00 31.44 496 VAL A N 1
ATOM 3966 C CA . VAL A 1 496 ? 36.409 -33.268 48.135 1.00 31.44 496 VAL A CA 1
ATOM 3967 C C . VAL A 1 496 ? 35.531 -34.391 48.700 1.00 31.44 496 VAL A C 1
ATOM 3969 O O . VAL A 1 496 ? 35.111 -34.367 49.851 1.00 31.44 496 VAL A O 1
ATOM 3972 N N . THR A 1 497 ? 35.255 -35.419 47.895 1.00 33.47 497 THR A N 1
ATOM 3973 C CA . THR A 1 497 ? 34.681 -36.688 48.400 1.00 33.47 497 THR A CA 1
ATOM 3974 C C . THR A 1 497 ? 35.503 -37.932 48.053 1.00 33.47 497 THR A C 1
ATOM 3976 O O . THR A 1 497 ? 35.008 -39.047 48.189 1.00 33.47 497 THR A O 1
ATOM 3979 N N . VAL A 1 498 ? 36.788 -37.783 47.698 1.00 35.53 498 VAL A N 1
ATOM 3980 C CA . VAL A 1 498 ? 37.716 -38.926 47.585 1.00 35.53 498 VAL A CA 1
ATOM 3981 C C . VAL A 1 498 ? 39.108 -38.579 48.138 1.00 35.53 498 VAL A C 1
ATOM 3983 O O . VAL A 1 498 ? 40.051 -38.409 47.377 1.00 35.53 498 VAL A O 1
ATOM 3986 N N . ALA A 1 499 ? 39.256 -38.461 49.464 1.00 28.83 499 ALA A N 1
ATOM 3987 C CA . ALA A 1 499 ? 40.531 -38.709 50.164 1.00 28.83 499 ALA A CA 1
ATOM 3988 C C . ALA A 1 499 ? 40.329 -38.857 51.696 1.00 28.83 499 ALA A C 1
ATOM 3990 O O . ALA A 1 499 ? 39.472 -38.162 52.246 1.00 28.83 499 ALA A O 1
ATOM 3991 N N . PRO A 1 500 ? 41.085 -39.728 52.405 1.00 33.97 500 PRO A N 1
ATOM 3992 C CA . PRO A 1 500 ? 40.912 -40.011 53.839 1.00 33.97 500 PRO A CA 1
ATOM 3993 C C . PRO A 1 500 ? 41.628 -38.985 54.754 1.00 33.97 500 PRO A C 1
ATOM 3995 O O . PRO A 1 500 ? 42.391 -38.154 54.262 1.00 33.97 500 PRO A O 1
ATOM 3998 N N . PRO A 1 501 ? 41.411 -39.020 56.088 1.00 46.97 501 PRO A N 1
ATOM 3999 C CA . PRO A 1 501 ? 41.610 -37.870 56.970 1.00 46.97 501 PRO A CA 1
ATOM 4000 C C . PRO A 1 501 ? 43.042 -37.742 57.510 1.00 46.97 501 PRO A C 1
ATOM 4002 O O . PRO A 1 501 ? 43.673 -38.737 57.862 1.00 46.97 501 PRO A O 1
ATOM 4005 N N . LEU A 1 502 ? 43.508 -36.503 57.711 1.00 29.61 502 LEU A N 1
ATOM 4006 C CA . LEU A 1 502 ? 44.672 -36.190 58.548 1.00 29.61 502 LEU A CA 1
ATOM 4007 C C . LEU A 1 502 ? 44.344 -35.088 59.569 1.00 29.61 502 LEU A C 1
ATOM 4009 O O . LEU A 1 502 ? 43.594 -34.152 59.307 1.00 29.61 502 LEU A O 1
ATOM 4013 N N . ARG A 1 503 ? 44.866 -35.301 60.779 1.00 30.59 503 ARG A N 1
ATOM 4014 C CA . ARG A 1 503 ? 44.490 -34.695 62.063 1.00 30.59 503 ARG A CA 1
ATOM 4015 C C . ARG A 1 503 ? 45.041 -33.272 62.280 1.00 30.59 503 ARG A C 1
ATOM 4017 O O . ARG A 1 503 ? 46.202 -33.016 62.001 1.00 30.59 503 ARG A O 1
ATOM 4024 N N . LEU A 1 504 ? 44.189 -32.443 62.897 1.00 31.88 504 LEU A N 1
ATOM 4025 C CA . LEU A 1 504 ? 44.399 -31.426 63.954 1.00 31.88 504 LEU A CA 1
ATOM 4026 C C . LEU A 1 504 ? 45.776 -30.745 64.139 1.00 31.88 504 LEU A C 1
ATOM 4028 O O . LEU A 1 504 ? 46.728 -31.404 64.548 1.00 31.88 504 LEU A O 1
ATOM 4032 N N . SER A 1 505 ? 45.769 -29.400 64.156 1.00 28.27 505 SER A N 1
ATOM 4033 C CA . SER A 1 505 ? 46.334 -28.574 65.251 1.00 28.27 505 SER A CA 1
ATOM 4034 C C . SER A 1 505 ? 45.930 -27.077 65.172 1.00 28.27 505 SER A C 1
ATOM 4036 O O . SER A 1 505 ? 45.891 -26.466 64.112 1.00 28.27 505 SER A O 1
ATOM 4038 N N . SER A 1 506 ? 45.575 -26.523 66.339 1.00 26.30 506 SER A N 1
ATOM 4039 C CA . SER A 1 506 ? 45.283 -25.115 66.722 1.00 26.30 506 SER A CA 1
ATOM 4040 C C . SER A 1 506 ? 46.517 -24.168 66.646 1.00 26.30 506 SER A C 1
ATOM 4042 O O . SER A 1 506 ? 47.609 -24.693 66.441 1.00 26.30 506 SER A O 1
ATOM 4044 N N . PRO A 1 507 ? 46.480 -22.863 67.054 1.00 54.38 507 PRO A N 1
ATOM 4045 C CA . PRO A 1 507 ? 45.439 -21.803 67.020 1.00 54.38 507 PRO A CA 1
ATOM 4046 C C . PRO A 1 507 ? 45.968 -20.360 66.670 1.00 54.38 507 PRO A C 1
ATOM 4048 O O . PRO A 1 507 ? 47.166 -20.125 66.572 1.00 54.38 507 PRO A O 1
ATOM 4051 N N . ALA A 1 508 ? 45.047 -19.374 66.679 1.00 27.56 508 ALA A N 1
ATOM 4052 C CA . ALA A 1 508 ? 45.172 -18.018 67.280 1.00 27.56 508 ALA A CA 1
ATOM 4053 C C . ALA A 1 508 ? 45.527 -16.742 66.451 1.00 27.56 508 ALA A C 1
ATOM 4055 O O . ALA A 1 508 ? 46.310 -16.758 65.512 1.00 27.56 508 ALA A O 1
ATOM 4056 N N . PHE A 1 509 ? 44.985 -15.620 66.982 1.00 25.48 509 PHE A N 1
ATOM 4057 C CA . PHE A 1 509 ? 45.245 -14.167 66.788 1.00 25.48 509 PHE A CA 1
ATOM 4058 C C . PHE A 1 509 ? 44.612 -13.407 65.603 1.00 25.48 509 PHE A C 1
ATOM 4060 O O . PHE A 1 509 ? 44.422 -13.953 64.530 1.00 25.48 509 PHE A O 1
ATOM 4067 N N . ARG A 1 510 ? 44.432 -12.072 65.657 1.00 25.27 510 ARG A N 1
ATOM 4068 C CA . ARG A 1 510 ? 43.707 -11.109 66.537 1.00 25.27 510 ARG A CA 1
ATOM 4069 C C . ARG A 1 510 ? 43.857 -9.725 65.846 1.00 25.27 510 ARG A C 1
ATOM 4071 O O . ARG A 1 510 ? 44.973 -9.346 65.541 1.00 25.27 510 ARG A O 1
ATOM 4078 N N . LEU A 1 511 ? 42.738 -9.014 65.664 1.00 24.67 511 LEU A N 1
ATOM 4079 C CA . LEU A 1 511 ? 42.469 -7.556 65.794 1.00 24.67 511 LEU A CA 1
ATOM 4080 C C . LEU A 1 511 ? 43.388 -6.406 65.273 1.00 24.67 511 LEU A C 1
ATOM 4082 O O . LEU A 1 511 ? 44.594 -6.389 65.470 1.00 24.67 511 LEU A O 1
ATOM 4086 N N . SER A 1 512 ? 42.665 -5.325 64.892 1.00 25.94 512 SER A N 1
ATOM 4087 C CA . SER A 1 512 ? 42.935 -3.852 64.939 1.00 25.94 512 SER A CA 1
ATOM 4088 C C . SER A 1 512 ? 43.825 -3.215 63.856 1.00 25.94 512 SER A C 1
ATOM 4090 O O . SER A 1 512 ? 44.945 -3.651 63.658 1.00 25.94 512 SER A O 1
ATOM 4092 N N . SER A 1 513 ? 43.300 -2.320 62.997 1.00 29.55 513 SER A N 1
ATOM 4093 C CA . SER A 1 513 ? 42.934 -0.871 63.108 1.00 29.55 513 SER A CA 1
ATOM 4094 C C . SER A 1 513 ? 44.051 0.012 62.506 1.00 29.55 513 SER A C 1
ATOM 4096 O O . SER A 1 513 ? 45.205 -0.386 62.519 1.00 29.55 513 SER A O 1
ATOM 4098 N N . VAL A 1 514 ? 43.761 1.111 61.796 1.00 23.91 514 VAL A N 1
ATOM 4099 C CA . VAL A 1 514 ? 43.836 2.492 62.318 1.00 23.91 514 VAL A CA 1
ATOM 4100 C C . VAL A 1 514 ? 43.293 3.497 61.276 1.00 23.91 514 VAL A C 1
ATOM 4102 O O . VAL A 1 514 ? 43.325 3.278 60.070 1.00 23.91 514 VAL A O 1
ATOM 4105 N N . LEU A 1 515 ? 42.771 4.586 61.841 1.00 24.88 515 LEU A N 1
ATOM 4106 C CA . LEU A 1 515 ? 42.139 5.804 61.329 1.00 24.88 515 LEU A CA 1
ATOM 4107 C C . LEU A 1 515 ? 43.004 6.768 60.497 1.00 24.88 515 LEU A C 1
ATOM 4109 O O . LEU A 1 515 ? 44.221 6.810 60.630 1.00 24.88 515 LEU A O 1
ATOM 4113 N N . GLY A 1 516 ? 42.292 7.717 59.872 1.00 24.42 516 GLY A N 1
ATOM 4114 C CA . GLY A 1 516 ? 42.675 9.136 59.777 1.00 24.42 516 GLY A CA 1
ATOM 4115 C C . GLY A 1 516 ? 42.533 9.711 58.363 1.00 24.42 516 GLY A C 1
ATOM 4116 O O . GLY A 1 516 ? 42.879 9.029 57.416 1.00 24.42 516 GLY A O 1
ATOM 4117 N N . HIS A 1 517 ? 42.105 10.945 58.087 1.00 29.22 517 HIS A N 1
ATOM 4118 C CA . HIS A 1 517 ? 41.302 11.984 58.753 1.00 29.22 517 HIS A CA 1
ATOM 4119 C C . HIS A 1 517 ? 41.332 13.206 57.794 1.00 29.22 517 HIS A C 1
ATOM 4121 O O . HIS A 1 517 ? 42.430 13.592 57.422 1.00 29.22 517 HIS A O 1
ATOM 4127 N N . PHE A 1 518 ? 40.176 13.839 57.500 1.00 25.89 518 PHE A N 1
ATOM 4128 C CA . PHE A 1 518 ? 39.973 15.269 57.126 1.00 25.89 518 PHE A CA 1
ATOM 4129 C C . PHE A 1 518 ? 40.707 15.863 55.883 1.00 25.89 518 PHE A C 1
ATOM 4131 O O . PHE A 1 518 ? 41.776 15.429 55.507 1.00 25.89 518 PHE A O 1
ATOM 4138 N N . ARG A 1 519 ? 40.238 16.903 55.172 1.00 26.33 519 ARG A N 1
ATOM 4139 C CA . ARG A 1 519 ? 39.265 17.979 55.450 1.00 26.33 519 ARG A CA 1
ATOM 4140 C C . ARG A 1 519 ? 38.931 18.744 54.150 1.00 26.33 519 ARG A C 1
ATOM 4142 O O . ARG A 1 519 ? 39.847 19.015 53.391 1.00 26.33 519 ARG A O 1
ATOM 4149 N N . GLY A 1 520 ? 37.686 19.232 54.049 1.00 24.95 520 GLY A N 1
ATOM 4150 C CA . GLY A 1 520 ? 37.300 20.561 53.517 1.00 24.95 520 GLY A CA 1
ATOM 4151 C C . GLY A 1 520 ? 37.375 20.801 51.994 1.00 24.95 520 GLY A C 1
ATOM 4152 O O . GLY A 1 520 ? 38.256 20.296 51.334 1.00 24.95 520 GLY A O 1
ATOM 4153 N N . SER A 1 521 ? 36.531 21.618 51.357 1.00 24.61 521 SER A N 1
ATOM 4154 C CA . SER A 1 521 ? 35.558 22.581 51.876 1.00 24.61 521 SER A CA 1
ATOM 4155 C C . SER A 1 521 ? 34.752 23.248 50.738 1.00 24.61 521 SER A C 1
ATOM 4157 O O . SER A 1 521 ? 35.293 23.425 49.655 1.00 24.61 521 SER A O 1
ATOM 4159 N N . ARG A 1 522 ? 33.546 23.731 51.095 1.00 23.73 522 ARG A N 1
ATOM 4160 C CA . ARG A 1 522 ? 32.775 24.891 50.567 1.00 23.73 522 ARG A CA 1
ATOM 4161 C C . ARG A 1 522 ? 31.838 24.750 49.338 1.00 23.73 522 ARG A C 1
ATOM 4163 O O . ARG A 1 522 ? 32.251 24.702 48.191 1.00 23.73 522 ARG A O 1
ATOM 4170 N N . LEU A 1 523 ? 30.548 24.803 49.701 1.00 27.11 523 LEU A N 1
ATOM 4171 C CA . LEU A 1 523 ? 29.323 25.376 49.083 1.00 27.11 523 LEU A CA 1
ATOM 4172 C C . LEU A 1 523 ? 29.505 26.836 48.560 1.00 27.11 523 LEU A C 1
ATOM 4174 O O . LEU A 1 523 ? 30.534 27.406 48.934 1.00 27.11 523 LEU A O 1
ATOM 4178 N N . PRO A 1 524 ? 28.546 27.509 47.846 1.00 33.38 524 PRO A N 1
ATOM 4179 C CA . PRO A 1 524 ? 27.069 27.354 47.946 1.00 33.38 524 PRO A CA 1
ATOM 4180 C C . PRO A 1 524 ? 26.167 27.628 46.695 1.00 33.38 524 PRO A C 1
ATOM 4182 O O . PRO A 1 524 ? 26.635 28.129 45.684 1.00 33.38 524 PRO A O 1
ATOM 4185 N N . SER A 1 525 ? 24.851 27.341 46.870 1.00 23.77 525 SER A N 1
ATOM 4186 C CA . SER A 1 525 ? 23.617 28.082 46.436 1.00 23.77 525 SER A CA 1
ATOM 4187 C C . SER A 1 525 ? 23.398 28.430 44.944 1.00 23.77 525 SER A C 1
ATOM 4189 O O . SER A 1 525 ? 24.342 28.804 44.277 1.00 23.77 525 SER A O 1
ATOM 4191 N N . THR A 1 526 ? 22.221 28.477 44.303 1.00 23.92 526 THR A N 1
ATOM 4192 C CA . THR A 1 526 ? 20.764 28.422 44.598 1.00 23.92 526 THR A CA 1
ATOM 4193 C C . THR A 1 526 ? 20.056 28.469 43.216 1.00 23.92 526 THR A C 1
ATOM 4195 O O . THR A 1 526 ? 20.572 29.104 42.307 1.00 23.92 526 THR A O 1
ATOM 4198 N N . SER A 1 527 ? 18.991 27.693 42.967 1.00 22.42 527 SER A N 1
ATOM 4199 C CA . SER A 1 527 ? 17.573 28.116 42.792 1.00 22.42 527 SER A CA 1
ATOM 4200 C C . SER A 1 527 ? 17.011 28.088 41.351 1.00 22.42 527 SER A C 1
ATOM 4202 O O . SER A 1 527 ? 17.459 28.843 40.503 1.00 22.42 527 SER A O 1
ATOM 4204 N N . HIS A 1 528 ? 15.947 27.282 41.183 1.00 25.55 528 HIS A N 1
ATOM 4205 C CA . HIS A 1 528 ? 14.713 27.478 40.387 1.00 25.55 528 HIS A CA 1
ATOM 4206 C C . HIS A 1 528 ? 14.797 27.786 38.874 1.00 25.55 528 HIS A C 1
ATOM 4208 O O . HIS A 1 528 ? 15.142 28.888 38.477 1.00 25.55 528 HIS A O 1
ATOM 4214 N N . SER A 1 529 ? 14.238 26.914 38.025 1.00 21.67 529 SER A N 1
ATOM 4215 C CA . SER A 1 529 ? 12.850 27.032 37.524 1.00 21.67 529 SER A CA 1
ATOM 4216 C C . SER A 1 529 ? 12.527 25.930 36.497 1.00 21.67 529 SER A C 1
ATOM 4218 O O . SER A 1 529 ? 13.416 25.287 35.946 1.00 21.67 529 SER A O 1
ATOM 4220 N N . ALA A 1 530 ? 11.232 25.663 36.341 1.00 28.20 530 ALA A N 1
ATOM 4221 C CA . ALA A 1 530 ? 10.624 24.677 35.456 1.00 28.20 530 ALA A CA 1
ATOM 4222 C C . ALA A 1 530 ? 10.834 24.984 33.961 1.00 28.20 530 ALA A C 1
ATOM 4224 O O . ALA A 1 530 ? 11.076 26.138 33.629 1.00 28.20 530 ALA A O 1
ATOM 4225 N N . LEU A 1 531 ? 10.634 23.985 33.082 1.00 24.23 531 LEU A N 1
ATOM 4226 C CA . LEU A 1 531 ? 9.707 24.058 31.932 1.00 24.23 531 LEU A CA 1
ATOM 4227 C C . LEU A 1 531 ? 9.758 22.796 31.033 1.00 24.23 531 LEU A C 1
ATOM 4229 O O . LEU A 1 531 ? 10.779 22.453 30.453 1.00 24.23 531 LEU A O 1
ATOM 4233 N N . THR A 1 532 ? 8.592 22.142 30.959 1.00 25.16 532 THR A N 1
ATOM 4234 C CA . THR A 1 532 ? 7.893 21.579 29.779 1.00 25.16 532 THR A CA 1
ATOM 4235 C C . THR A 1 532 ? 8.579 20.653 28.764 1.00 25.16 532 THR A C 1
ATOM 4237 O O . THR A 1 532 ? 9.446 21.035 27.988 1.00 25.16 532 THR A O 1
ATOM 4240 N N . ASN A 1 533 ? 7.973 19.462 28.668 1.00 28.94 533 ASN A N 1
ATOM 4241 C CA . ASN A 1 533 ? 7.900 18.588 27.496 1.00 28.94 533 ASN A CA 1
ATOM 4242 C C . ASN A 1 533 ? 7.378 19.322 26.248 1.00 28.94 533 ASN A C 1
ATOM 4244 O O . ASN A 1 533 ? 6.365 20.014 26.327 1.00 28.94 533 ASN A O 1
ATOM 4248 N N . LEU A 1 534 ? 7.975 19.044 25.086 1.00 28.08 534 LEU A N 1
ATOM 4249 C CA . LEU A 1 534 ? 7.407 19.337 23.767 1.00 28.08 534 LEU A CA 1
ATOM 4250 C C . LEU A 1 534 ? 7.564 18.105 22.860 1.00 28.08 534 LEU A C 1
ATOM 4252 O O . LEU A 1 534 ? 8.662 17.773 22.419 1.00 28.08 534 LEU A O 1
ATOM 4256 N N . ARG A 1 535 ? 6.435 17.427 22.607 1.00 33.69 535 ARG A N 1
ATOM 4257 C CA . ARG A 1 535 ? 6.211 16.552 21.444 1.00 33.69 535 ARG A CA 1
ATOM 4258 C C . ARG A 1 535 ? 6.226 17.446 20.199 1.00 33.69 535 ARG A C 1
ATOM 4260 O O . ARG A 1 535 ? 5.497 18.436 20.182 1.00 33.69 535 ARG A O 1
ATOM 4267 N N . LYS A 1 536 ? 7.034 17.135 19.182 1.00 34.03 536 LYS A N 1
ATOM 4268 C CA . LYS A 1 536 ? 7.022 17.893 17.922 1.00 34.03 536 LYS A CA 1
ATOM 4269 C C . LYS A 1 536 ? 5.858 17.441 17.032 1.00 34.03 536 LYS A C 1
ATOM 4271 O O . LYS A 1 536 ? 5.697 16.254 16.774 1.00 34.03 536 LYS A O 1
ATOM 4276 N N . SER A 1 537 ? 5.051 18.427 16.640 1.00 32.41 537 SER A N 1
ATOM 4277 C CA . SER A 1 537 ? 4.090 18.405 15.531 1.00 32.41 537 SER A CA 1
ATOM 4278 C C . SER A 1 537 ? 4.824 18.531 14.186 1.00 32.41 537 SER A C 1
ATOM 4280 O O . SER A 1 537 ? 6.029 18.804 14.200 1.00 32.41 537 SER A O 1
ATOM 4282 N N . LEU A 1 538 ? 4.108 18.373 13.063 1.00 43.06 538 LEU A N 1
ATOM 4283 C CA . LEU A 1 538 ? 4.625 18.576 11.705 1.00 43.06 538 LEU A CA 1
ATOM 4284 C C . LEU A 1 538 ? 5.506 19.817 11.621 1.00 43.06 538 LEU A C 1
ATOM 4286 O O . LEU A 1 538 ? 5.163 20.901 12.105 1.00 43.06 538 LEU A O 1
ATOM 4290 N N . THR A 1 539 ? 6.677 19.642 11.024 1.00 45.84 539 THR A N 1
ATOM 4291 C CA . THR A 1 539 ? 7.601 20.741 10.802 1.00 45.84 539 THR A CA 1
ATOM 4292 C C . THR A 1 539 ? 7.127 21.554 9.611 1.00 45.84 539 THR A C 1
ATOM 4294 O O . THR A 1 539 ? 7.304 21.149 8.466 1.00 45.84 539 THR A O 1
ATOM 4297 N N . THR A 1 540 ? 6.600 22.747 9.878 1.00 48.72 540 THR A N 1
ATOM 4298 C CA . THR A 1 540 ? 6.632 23.830 8.889 1.00 48.72 540 THR A CA 1
ATOM 4299 C C . THR A 1 540 ? 8.075 23.987 8.379 1.00 48.72 540 THR A C 1
ATOM 4301 O O . THR A 1 540 ? 9.026 23.741 9.134 1.00 48.72 540 THR A O 1
ATOM 4304 N N . ALA A 1 541 ? 8.283 24.404 7.124 1.00 46.53 541 ALA A N 1
ATOM 4305 C CA . ALA A 1 541 ? 9.628 24.602 6.558 1.00 46.53 541 ALA A CA 1
ATOM 4306 C C . ALA A 1 541 ? 10.558 25.455 7.452 1.00 46.53 541 ALA A C 1
ATOM 4308 O O . ALA A 1 541 ? 11.764 25.204 7.540 1.00 46.53 541 ALA A O 1
ATOM 4309 N N . SER A 1 542 ? 9.997 26.382 8.237 1.00 42.81 542 SER A N 1
ATOM 4310 C CA . SER A 1 542 ? 10.732 27.200 9.209 1.00 42.81 542 SER A CA 1
ATOM 4311 C C . SER A 1 542 ? 11.199 26.450 10.471 1.00 42.81 542 SER A C 1
ATOM 4313 O O . SER A 1 542 ? 12.171 26.885 11.100 1.00 42.81 542 SER A O 1
ATOM 4315 N N . MET A 1 543 ? 10.587 25.310 10.820 1.00 47.81 543 MET A N 1
ATOM 4316 C CA . MET A 1 543 ? 10.958 24.433 11.944 1.00 47.81 543 MET A CA 1
ATOM 4317 C C . MET A 1 543 ? 11.752 23.177 11.541 1.00 47.81 543 MET A C 1
ATOM 4319 O O . MET A 1 543 ? 12.381 22.565 12.410 1.00 47.81 543 MET A O 1
ATOM 4323 N N . ALA A 1 544 ? 11.759 22.797 10.258 1.00 58.12 544 ALA A N 1
ATOM 4324 C CA . ALA A 1 544 ? 12.540 21.664 9.751 1.00 58.12 544 ALA A CA 1
ATOM 4325 C C . ALA A 1 544 ? 14.065 21.921 9.872 1.00 58.12 544 ALA A C 1
ATOM 4327 O O . ALA A 1 544 ? 14.492 23.080 9.782 1.00 58.12 544 ALA A O 1
ATOM 4328 N N . PRO A 1 545 ? 14.919 20.898 10.089 1.00 64.62 545 PRO A N 1
ATOM 4329 C CA . PRO A 1 545 ? 16.379 21.024 9.990 1.00 64.62 545 PRO A CA 1
ATOM 4330 C C . PRO A 1 545 ? 16.811 21.750 8.707 1.00 64.62 545 PRO A C 1
ATOM 4332 O O . PRO A 1 545 ? 16.184 21.583 7.665 1.00 64.62 545 PRO A O 1
ATOM 4335 N N . LYS A 1 546 ? 17.867 22.577 8.764 1.00 64.56 546 LYS A N 1
ATOM 4336 C CA . LYS A 1 546 ? 18.245 23.469 7.649 1.00 64.56 546 LYS A CA 1
ATOM 4337 C C . LYS A 1 546 ? 18.495 22.725 6.333 1.00 64.56 546 LYS A C 1
ATOM 4339 O O . LYS A 1 546 ? 18.124 23.259 5.289 1.00 64.56 546 LYS A O 1
ATOM 4344 N N . HIS A 1 547 ? 19.067 21.522 6.376 1.00 67.94 547 HIS A N 1
ATOM 4345 C CA . HIS A 1 547 ? 19.290 20.699 5.184 1.00 67.94 547 HIS A CA 1
ATOM 4346 C C . HIS A 1 547 ? 17.996 20.224 4.490 1.00 67.94 547 HIS A C 1
ATOM 4348 O O . HIS A 1 547 ? 18.004 20.094 3.272 1.00 67.94 547 HIS A O 1
ATOM 4354 N N . LEU A 1 548 ? 16.873 20.071 5.207 1.00 68.38 548 LEU A N 1
ATOM 4355 C CA . LEU A 1 548 ? 15.579 19.667 4.623 1.00 68.38 548 LEU A CA 1
ATOM 4356 C C . LEU A 1 548 ? 14.794 20.838 3.998 1.00 68.38 548 LEU A C 1
ATOM 4358 O O . LEU A 1 548 ? 13.706 20.647 3.465 1.00 68.38 548 LEU A O 1
ATOM 4362 N N . ARG A 1 549 ? 15.317 22.072 4.064 1.00 66.00 549 ARG A N 1
ATOM 4363 C CA . ARG A 1 549 ? 14.622 23.280 3.568 1.00 66.00 549 ARG A CA 1
ATOM 4364 C C . ARG A 1 549 ? 14.921 23.622 2.111 1.00 66.00 549 ARG A C 1
ATOM 4366 O O . ARG A 1 549 ? 14.314 24.542 1.572 1.00 66.00 549 ARG A O 1
ATOM 4373 N N . ARG A 1 550 ? 15.907 22.968 1.492 1.00 79.44 550 ARG A N 1
ATOM 4374 C CA . ARG A 1 550 ? 16.339 23.268 0.118 1.00 79.44 550 ARG A CA 1
ATOM 4375 C C . ARG A 1 550 ? 16.384 21.986 -0.705 1.00 79.44 550 ARG A C 1
ATOM 4377 O O . ARG A 1 550 ? 17.426 21.332 -0.725 1.00 79.44 550 ARG A O 1
ATOM 4384 N N . PRO A 1 551 ? 15.271 21.631 -1.363 1.00 90.00 551 PRO A N 1
ATOM 4385 C CA . PRO A 1 551 ? 15.236 20.504 -2.283 1.00 90.00 551 PRO A CA 1
ATOM 4386 C C . PRO A 1 551 ? 16.332 20.616 -3.360 1.00 90.00 551 PRO A C 1
ATOM 4388 O O . PRO A 1 551 ? 16.599 21.721 -3.840 1.00 90.00 551 PRO A O 1
ATOM 4391 N N . PRO A 1 552 ? 16.981 19.502 -3.745 1.00 90.19 552 PRO A N 1
ATOM 4392 C CA . PRO A 1 552 ? 18.023 19.492 -4.776 1.00 90.19 552 PRO A CA 1
ATOM 4393 C C . PRO A 1 552 ? 17.467 19.651 -6.199 1.00 90.19 552 PRO A C 1
ATOM 4395 O O . PRO A 1 552 ? 18.214 19.955 -7.124 1.00 90.19 552 PRO A O 1
ATOM 4398 N N . GLN A 1 553 ? 16.165 19.440 -6.374 1.00 93.69 553 GLN A N 1
ATOM 4399 C CA . GLN A 1 553 ? 15.433 19.588 -7.625 1.00 93.69 553 GLN A CA 1
ATOM 4400 C C . GLN A 1 553 ? 14.373 20.670 -7.423 1.00 93.69 553 GLN A C 1
ATOM 4402 O O . GLN A 1 553 ? 13.746 20.690 -6.373 1.00 93.69 553 GLN A O 1
ATOM 4407 N N . ALA A 1 554 ? 14.170 21.558 -8.398 1.00 94.38 554 ALA A N 1
ATOM 4408 C CA . ALA A 1 554 ? 13.072 22.523 -8.346 1.00 94.38 554 ALA A CA 1
ATOM 4409 C C . ALA A 1 554 ? 11.712 21.819 -8.543 1.00 94.38 554 ALA A C 1
ATOM 4411 O O . ALA A 1 554 ? 11.648 20.830 -9.281 1.00 94.38 554 ALA A O 1
ATOM 4412 N N . PRO A 1 555 ? 10.626 22.318 -7.929 1.00 95.75 555 PRO A N 1
ATOM 4413 C CA . PRO A 1 555 ? 9.283 21.819 -8.205 1.00 95.75 555 PRO A CA 1
ATOM 4414 C C . PRO A 1 555 ? 8.845 22.169 -9.643 1.00 95.75 555 PRO A C 1
ATOM 4416 O O . PRO A 1 555 ? 9.368 23.129 -10.224 1.00 95.75 555 PRO A O 1
ATOM 4419 N N . PRO A 1 556 ? 7.883 21.425 -10.221 1.00 96.06 556 PRO A N 1
ATOM 4420 C CA . PRO A 1 556 ? 7.283 21.766 -11.509 1.00 96.06 556 PRO A CA 1
ATOM 4421 C C . PRO A 1 556 ? 6.614 23.151 -11.497 1.00 96.06 556 PRO A C 1
ATOM 4423 O O . PRO A 1 556 ? 6.167 23.641 -10.457 1.00 96.06 556 PRO A O 1
ATOM 4426 N N . VAL A 1 557 ? 6.554 23.778 -12.676 1.00 95.62 557 VAL A N 1
ATOM 4427 C CA . VAL A 1 557 ? 6.029 25.137 -12.890 1.00 95.62 557 VAL A CA 1
ATOM 4428 C C . VAL A 1 557 ? 4.732 25.082 -13.698 1.00 95.62 557 VAL A C 1
ATOM 4430 O O . VAL A 1 557 ? 4.637 24.346 -14.677 1.00 95.62 557 VAL A O 1
ATOM 4433 N N . PHE A 1 558 ? 3.756 25.905 -13.318 1.00 96.38 558 PHE A N 1
ATOM 4434 C CA . PHE A 1 558 ? 2.411 25.981 -13.882 1.00 96.38 558 PHE A CA 1
ATOM 4435 C C . PHE A 1 558 ? 2.112 27.371 -14.476 1.00 96.38 558 PHE A C 1
ATOM 4437 O O . PHE A 1 558 ? 1.181 28.059 -14.063 1.00 96.38 558 PHE A O 1
ATOM 4444 N N . THR A 1 559 ? 2.927 27.810 -15.440 1.00 94.81 559 THR A N 1
ATOM 4445 C CA . THR A 1 559 ? 2.822 29.136 -16.093 1.00 94.81 559 THR A CA 1
ATOM 4446 C C . THR A 1 559 ? 2.404 29.067 -17.562 1.00 94.81 559 THR A C 1
ATOM 4448 O O . THR A 1 559 ? 2.562 30.040 -18.302 1.00 94.81 559 THR A O 1
ATOM 4451 N N . ALA A 1 560 ? 1.898 27.917 -18.009 1.00 94.38 560 ALA A N 1
ATOM 4452 C CA . ALA A 1 560 ? 1.584 27.697 -19.411 1.00 94.38 560 ALA A CA 1
ATOM 4453 C C . ALA A 1 560 ? 0.405 28.573 -19.877 1.00 94.38 560 ALA A C 1
ATOM 4455 O O . ALA A 1 560 ? -0.522 28.872 -19.125 1.00 94.38 560 ALA A O 1
ATOM 4456 N N . THR A 1 561 ? 0.444 28.967 -21.147 1.00 95.56 561 THR A N 1
ATOM 4457 C CA . THR A 1 561 ? -0.661 29.631 -21.852 1.00 95.56 561 THR A CA 1
ATOM 4458 C C . THR A 1 561 ? -1.344 28.632 -22.783 1.00 95.56 561 THR A C 1
ATOM 4460 O O . THR A 1 561 ? -0.744 27.619 -23.140 1.00 95.56 561 THR A O 1
ATOM 4463 N N . ALA A 1 562 ? -2.567 28.922 -23.239 1.00 91.88 562 ALA A N 1
ATOM 4464 C CA . ALA A 1 562 ? -3.278 28.031 -24.161 1.00 91.88 562 ALA A CA 1
ATOM 4465 C C . ALA A 1 562 ? -2.460 27.761 -25.440 1.00 91.88 562 ALA A C 1
ATOM 4467 O O . ALA A 1 562 ? -2.399 26.632 -25.918 1.00 91.88 562 ALA A O 1
ATOM 4468 N N . GLN A 1 563 ? -1.756 28.782 -25.940 1.00 92.50 563 GLN A N 1
ATOM 4469 C CA . GLN A 1 563 ? -0.866 28.651 -27.092 1.00 92.50 563 GLN A CA 1
ATOM 4470 C C . GLN A 1 563 ? 0.371 27.797 -26.774 1.00 92.50 563 GLN A C 1
ATOM 4472 O O . GLN A 1 563 ? 0.674 26.867 -27.520 1.00 92.50 563 GLN A O 1
ATOM 4477 N N . SER A 1 564 ? 1.065 28.069 -25.660 1.00 96.25 564 SER A N 1
ATOM 4478 C CA . SER A 1 564 ? 2.304 27.348 -25.335 1.00 96.25 564 SER A CA 1
ATOM 4479 C C . SER A 1 564 ? 2.066 25.863 -25.070 1.00 96.25 564 SER A C 1
ATOM 4481 O O . SER A 1 564 ? 2.892 25.059 -25.470 1.00 96.25 564 SER A O 1
ATOM 4483 N N . ILE A 1 565 ? 0.925 25.478 -24.480 1.00 96.44 565 ILE A N 1
ATOM 4484 C CA . ILE A 1 565 ? 0.581 24.063 -24.249 1.00 96.44 565 ILE A CA 1
ATOM 4485 C C . ILE A 1 565 ? 0.604 23.260 -25.558 1.00 96.44 565 ILE A C 1
ATOM 4487 O O . ILE A 1 565 ? 1.203 22.187 -25.628 1.00 96.44 565 ILE A O 1
ATOM 4491 N N . VAL A 1 566 ? -0.025 23.791 -26.610 1.00 94.75 566 VAL A N 1
ATOM 4492 C CA . VAL A 1 566 ? -0.100 23.119 -27.914 1.00 94.75 566 VAL A CA 1
ATOM 4493 C C . VAL A 1 566 ? 1.255 23.142 -28.628 1.00 94.75 566 VAL A C 1
ATOM 4495 O O . VAL A 1 566 ? 1.621 22.167 -29.287 1.00 94.75 566 VAL A O 1
ATOM 4498 N N . ASP A 1 567 ? 2.005 24.238 -28.511 1.00 95.31 567 ASP A N 1
ATOM 4499 C CA . ASP A 1 567 ? 3.319 24.368 -29.146 1.00 95.31 567 ASP A CA 1
ATOM 4500 C C . ASP A 1 567 ? 4.376 23.469 -28.484 1.00 95.31 567 ASP A C 1
ATOM 4502 O O . ASP A 1 567 ? 5.154 22.824 -29.188 1.00 95.31 567 ASP A O 1
ATOM 4506 N N . ASP A 1 568 ? 4.363 23.348 -27.154 1.00 97.19 568 ASP A N 1
ATOM 4507 C CA . ASP A 1 568 ? 5.246 22.448 -26.409 1.00 97.19 568 ASP A CA 1
ATOM 4508 C C . ASP A 1 568 ? 4.948 20.978 -26.724 1.00 97.19 568 ASP A C 1
ATOM 4510 O O . ASP A 1 568 ? 5.881 20.209 -26.955 1.00 97.19 568 ASP A O 1
ATOM 4514 N N . ALA A 1 569 ? 3.673 20.593 -26.854 1.00 96.12 569 ALA A N 1
ATOM 4515 C CA . ALA A 1 569 ? 3.307 19.247 -27.297 1.00 96.12 569 ALA A CA 1
ATOM 4516 C C . ALA A 1 569 ? 3.887 18.924 -28.686 1.00 96.12 569 ALA A C 1
ATOM 4518 O O . ALA A 1 569 ? 4.529 17.891 -28.872 1.00 96.12 569 ALA A O 1
ATOM 4519 N N . LYS A 1 570 ? 3.742 19.835 -29.660 1.00 96.44 570 LYS A N 1
ATOM 4520 C CA . LYS A 1 570 ? 4.317 19.659 -31.007 1.00 96.44 570 LYS A CA 1
ATOM 4521 C C . LYS A 1 570 ? 5.840 19.552 -30.978 1.00 96.44 570 LYS A C 1
ATOM 4523 O O . LYS A 1 570 ? 6.396 18.710 -31.679 1.00 96.44 570 LYS A O 1
ATOM 4528 N N . ARG A 1 571 ? 6.505 20.378 -30.163 1.00 98.06 571 ARG A N 1
ATOM 4529 C CA . ARG A 1 571 ? 7.962 20.341 -29.982 1.00 98.06 571 ARG A CA 1
ATOM 4530 C C . ARG A 1 571 ? 8.426 18.994 -29.423 1.00 98.06 571 ARG A C 1
ATOM 4532 O O . ARG A 1 571 ? 9.400 18.446 -29.932 1.00 98.06 571 ARG A O 1
ATOM 4539 N N . LEU A 1 572 ? 7.751 18.467 -28.398 1.00 97.62 572 LEU A N 1
ATOM 4540 C CA . LEU A 1 572 ? 8.069 17.158 -27.813 1.00 97.62 572 LEU A CA 1
ATOM 4541 C C . LEU A 1 572 ? 7.891 16.029 -28.840 1.00 97.62 572 LEU A C 1
ATOM 4543 O O . LEU A 1 572 ? 8.780 15.194 -28.984 1.00 97.62 572 LEU A O 1
ATOM 4547 N N . ILE A 1 573 ? 6.796 16.054 -29.606 1.00 97.38 573 ILE A N 1
ATOM 4548 C CA . ILE A 1 573 ? 6.528 15.091 -30.687 1.00 97.38 573 ILE A CA 1
ATOM 4549 C C . ILE A 1 573 ? 7.629 15.130 -31.752 1.00 97.38 573 ILE A C 1
ATOM 4551 O O . ILE A 1 573 ? 8.121 14.086 -32.174 1.00 97.38 573 ILE A O 1
ATOM 4555 N N . GLU A 1 574 ? 8.034 16.321 -32.200 1.00 96.81 574 GLU A N 1
ATOM 4556 C CA . GLU A 1 574 ? 9.089 16.465 -33.208 1.00 96.81 574 GLU A CA 1
ATOM 4557 C C . GLU A 1 574 ? 10.443 15.947 -32.699 1.00 96.81 574 GLU A C 1
ATOM 4559 O O . GLU A 1 574 ? 11.141 15.242 -33.431 1.00 96.81 574 GLU A O 1
ATOM 4564 N N . ALA A 1 575 ? 10.789 16.233 -31.439 1.00 97.00 575 ALA A N 1
ATOM 4565 C CA . ALA A 1 575 ? 12.012 15.734 -30.813 1.00 97.00 575 ALA A CA 1
ATOM 4566 C C . ALA A 1 575 ? 12.019 14.200 -30.695 1.00 97.00 575 ALA A C 1
ATOM 4568 O O . ALA A 1 575 ? 12.988 13.563 -31.112 1.00 97.00 575 ALA A O 1
ATOM 4569 N N . SER A 1 576 ? 10.924 13.607 -30.215 1.00 97.00 576 SER A N 1
ATOM 4570 C CA . SER A 1 576 ? 10.801 12.152 -30.069 1.00 97.00 576 SER A CA 1
ATOM 4571 C C . SER A 1 576 ? 10.807 11.435 -31.424 1.00 97.00 576 SER A C 1
ATOM 4573 O O . SER A 1 576 ? 11.538 10.459 -31.623 1.00 97.00 576 SER A O 1
ATOM 4575 N N . ARG A 1 577 ? 10.084 11.971 -32.425 1.00 97.25 577 ARG A N 1
ATOM 4576 C CA . ARG A 1 577 ? 10.120 11.452 -33.804 1.00 97.25 577 ARG A CA 1
ATOM 4577 C C . ARG A 1 577 ? 11.544 11.470 -34.358 1.00 97.25 577 ARG A C 1
ATOM 4579 O O . ARG A 1 577 ? 11.983 10.486 -34.951 1.00 97.25 577 ARG A O 1
ATOM 4586 N N . LYS A 1 578 ? 12.290 12.550 -34.109 1.00 96.94 578 LYS A N 1
ATOM 4587 C CA . LYS A 1 578 ? 13.687 12.658 -34.530 1.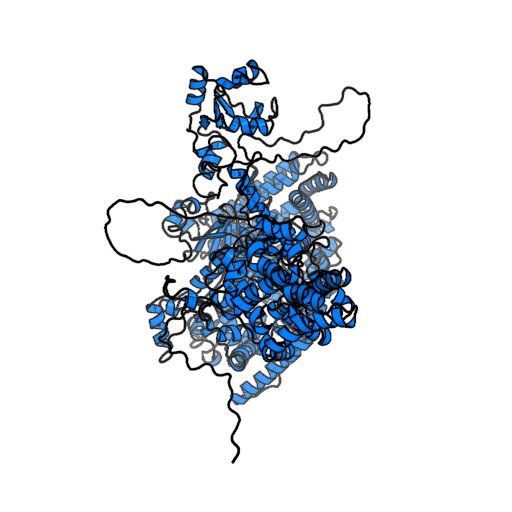00 96.94 578 LYS A CA 1
ATOM 4588 C C . LYS A 1 578 ? 14.578 11.578 -33.902 1.00 96.94 578 LYS A C 1
ATOM 4590 O O . LYS A 1 578 ? 15.402 11.017 -34.619 1.00 96.94 578 LYS A O 1
ATOM 4595 N N . VAL A 1 579 ? 14.418 11.259 -32.615 1.00 97.62 579 VAL A N 1
ATOM 4596 C CA . VAL A 1 579 ? 15.183 10.174 -31.967 1.00 97.62 579 VAL A CA 1
ATOM 4597 C C . VAL A 1 579 ? 14.904 8.830 -32.645 1.00 97.62 579 VAL A C 1
ATOM 4599 O O . VAL A 1 579 ? 15.843 8.095 -32.956 1.00 97.62 579 VAL A O 1
ATOM 4602 N N . GLN A 1 580 ? 13.635 8.523 -32.933 1.00 97.62 580 GLN A N 1
ATOM 4603 C CA . GLN A 1 580 ? 13.256 7.292 -33.637 1.00 97.62 580 GLN A CA 1
ATOM 4604 C C . GLN A 1 580 ? 13.867 7.228 -35.044 1.00 97.62 580 GLN A C 1
ATOM 4606 O O . GLN A 1 580 ? 14.448 6.209 -35.425 1.00 97.62 580 GLN A O 1
ATOM 4611 N N . ASP A 1 581 ? 13.786 8.324 -35.800 1.00 97.31 581 ASP A N 1
ATOM 4612 C CA . ASP A 1 581 ? 14.338 8.413 -37.153 1.00 97.31 581 ASP A CA 1
ATOM 4613 C C . ASP A 1 581 ? 15.867 8.285 -37.165 1.00 97.31 581 ASP A C 1
ATOM 4615 O O . ASP A 1 581 ? 16.420 7.585 -38.015 1.00 97.31 581 ASP A O 1
ATOM 4619 N N . ASP A 1 582 ? 16.557 8.897 -36.199 1.00 97.25 582 ASP A N 1
ATOM 4620 C CA . ASP A 1 582 ? 18.011 8.803 -36.064 1.00 97.25 582 ASP A CA 1
ATOM 4621 C C . ASP A 1 582 ? 18.453 7.365 -35.727 1.00 97.25 582 ASP A C 1
ATOM 4623 O O . ASP A 1 582 ? 19.420 6.865 -36.311 1.00 97.25 582 ASP A O 1
ATOM 4627 N N . VAL A 1 583 ? 17.735 6.659 -34.840 1.00 97.62 583 VAL A N 1
ATOM 4628 C CA . VAL A 1 583 ? 17.998 5.238 -34.533 1.00 97.62 583 VAL A CA 1
ATOM 4629 C C . VAL A 1 583 ? 17.846 4.378 -35.790 1.00 97.62 583 VAL A C 1
ATOM 4631 O O . VAL A 1 583 ? 18.745 3.600 -36.113 1.00 97.62 583 VAL A O 1
ATOM 4634 N N . VAL A 1 584 ? 16.756 4.554 -36.543 1.00 97.38 584 VAL A N 1
ATOM 4635 C CA . VAL A 1 584 ? 16.504 3.800 -37.784 1.00 97.38 584 VAL A CA 1
ATOM 4636 C C . VAL A 1 584 ? 17.542 4.112 -38.866 1.00 97.38 584 VAL A C 1
ATOM 4638 O O . VAL A 1 584 ? 17.983 3.213 -39.582 1.00 97.38 584 VAL A O 1
ATOM 4641 N N . ALA A 1 585 ? 17.968 5.370 -38.992 1.00 96.25 585 ALA A N 1
ATOM 4642 C CA . ALA A 1 585 ? 18.949 5.774 -39.995 1.00 96.25 585 ALA A CA 1
ATOM 4643 C C . ALA A 1 585 ? 20.369 5.255 -39.701 1.00 96.25 585 ALA A C 1
ATOM 4645 O O . ALA A 1 585 ? 21.159 5.063 -40.631 1.00 96.25 585 ALA A O 1
ATOM 4646 N N . THR A 1 586 ? 20.714 5.047 -38.426 1.00 95.00 586 THR A N 1
ATOM 4647 C CA . THR A 1 586 ? 22.091 4.745 -37.996 1.00 95.00 586 THR A CA 1
ATOM 4648 C C . THR A 1 586 ? 22.328 3.283 -37.616 1.00 95.00 586 THR A C 1
ATOM 4650 O O . THR A 1 586 ? 23.463 2.808 -37.726 1.00 95.00 586 THR A O 1
ATOM 4653 N N . VAL A 1 587 ? 21.291 2.545 -37.214 1.00 97.00 587 VAL A N 1
ATOM 4654 C CA . VAL A 1 587 ? 21.402 1.163 -36.727 1.00 97.00 587 VAL A CA 1
ATOM 4655 C C . VAL A 1 587 ? 20.785 0.183 -37.723 1.00 97.00 587 VAL A C 1
ATOM 4657 O O . VAL A 1 587 ? 19.698 0.401 -38.247 1.00 97.00 587 VAL A O 1
ATOM 4660 N N . LYS A 1 588 ? 21.470 -0.936 -37.980 1.00 94.00 588 LYS A N 1
ATOM 4661 C CA . LYS A 1 588 ? 20.966 -2.026 -38.830 1.00 94.00 588 LYS A CA 1
ATOM 4662 C C . LYS A 1 588 ? 20.577 -3.238 -37.975 1.00 94.00 588 LYS A C 1
ATOM 4664 O O . LYS A 1 588 ? 21.161 -3.417 -36.907 1.00 94.00 588 LYS A O 1
ATOM 4669 N N . PRO A 1 589 ? 19.651 -4.112 -38.419 1.00 94.31 589 PRO A N 1
ATOM 4670 C CA . PRO A 1 589 ? 19.214 -5.266 -37.621 1.00 94.31 589 PRO A CA 1
ATOM 4671 C C . PRO A 1 589 ? 20.353 -6.193 -37.158 1.00 94.31 589 PRO A C 1
ATOM 4673 O O . PRO A 1 589 ? 20.343 -6.695 -36.037 1.00 94.31 589 PRO A O 1
ATOM 4676 N N . ASP A 1 590 ? 21.378 -6.398 -37.986 1.00 92.31 590 ASP A N 1
ATOM 4677 C CA . ASP A 1 590 ? 22.545 -7.223 -37.661 1.00 92.31 590 ASP A CA 1
ATOM 4678 C C . ASP A 1 590 ? 23.471 -6.581 -36.614 1.00 92.31 590 ASP A C 1
ATOM 4680 O O . ASP A 1 590 ? 24.122 -7.297 -35.851 1.00 92.31 590 ASP A O 1
ATOM 4684 N N . THR A 1 591 ? 23.474 -5.251 -36.483 1.00 93.31 591 THR A N 1
ATOM 4685 C CA . THR A 1 591 ? 24.253 -4.495 -35.483 1.00 93.31 591 THR A CA 1
ATOM 4686 C C . THR A 1 591 ? 23.421 -3.956 -34.315 1.00 93.31 591 THR A C 1
ATOM 4688 O O . THR A 1 591 ? 23.994 -3.441 -33.359 1.00 93.31 591 THR A O 1
ATOM 4691 N N . ALA A 1 592 ? 22.098 -4.137 -34.331 1.00 96.50 592 ALA A N 1
ATOM 4692 C CA . ALA A 1 592 ? 21.181 -3.666 -33.293 1.00 96.50 592 ALA A CA 1
ATOM 4693 C C . ALA A 1 592 ? 21.524 -4.240 -31.909 1.00 96.50 592 ALA A C 1
ATOM 4695 O O . ALA A 1 592 ? 21.705 -5.447 -31.778 1.00 96.50 592 ALA A O 1
ATOM 4696 N N . THR A 1 593 ? 21.610 -3.391 -30.886 1.00 97.62 593 THR A N 1
ATOM 4697 C CA . THR A 1 593 ? 21.824 -3.785 -29.478 1.00 97.62 593 THR A CA 1
ATOM 4698 C C . THR A 1 593 ? 20.857 -3.026 -28.579 1.00 97.62 593 THR A C 1
ATOM 4700 O O . THR A 1 593 ? 20.296 -2.012 -29.009 1.00 97.62 593 THR A O 1
ATOM 4703 N N . PHE A 1 594 ? 20.682 -3.450 -27.323 1.00 97.94 594 PHE A N 1
ATOM 4704 C CA . PHE A 1 594 ? 19.824 -2.719 -26.383 1.00 97.94 594 PHE A CA 1
ATOM 4705 C C . PHE A 1 594 ? 20.257 -1.253 -26.244 1.00 97.94 594 PHE A C 1
ATOM 4707 O O . PHE A 1 594 ? 19.430 -0.347 -26.318 1.00 97.94 594 PHE A O 1
ATOM 4714 N N . ASN A 1 595 ? 21.566 -1.010 -26.130 1.00 96.38 595 ASN A N 1
ATOM 4715 C CA . ASN A 1 595 ? 22.123 0.335 -25.981 1.00 96.38 595 ASN A CA 1
ATOM 4716 C C . ASN A 1 595 ? 21.999 1.205 -27.240 1.00 96.38 595 ASN A C 1
ATOM 4718 O O . ASN A 1 595 ? 21.974 2.423 -27.112 1.00 96.38 595 ASN A O 1
ATOM 4722 N N . ALA A 1 596 ? 21.952 0.604 -28.432 1.00 96.62 596 ALA A N 1
ATOM 4723 C CA . ALA A 1 596 ? 21.848 1.344 -29.691 1.00 96.62 596 ALA A CA 1
ATOM 4724 C C . ALA A 1 596 ? 20.395 1.632 -30.106 1.00 96.62 596 ALA A C 1
ATOM 4726 O O . ALA A 1 596 ? 20.170 2.535 -30.903 1.00 96.62 596 ALA A O 1
ATOM 4727 N N . VAL A 1 597 ? 19.426 0.863 -29.592 1.00 97.69 597 VAL A N 1
ATOM 4728 C CA . VAL A 1 597 ? 18.019 0.937 -30.020 1.00 97.69 597 VAL A CA 1
ATOM 4729 C C . VAL A 1 597 ? 17.096 1.259 -28.851 1.00 97.69 597 VAL A C 1
ATOM 4731 O O . VAL A 1 597 ? 16.485 2.317 -28.833 1.00 97.69 597 VAL A O 1
ATOM 4734 N N . VAL A 1 598 ? 17.004 0.381 -27.851 1.00 97.81 598 VAL A N 1
ATOM 4735 C CA . VAL A 1 598 ? 15.985 0.494 -26.792 1.00 97.81 598 VAL A CA 1
ATOM 4736 C C . VAL A 1 598 ? 16.332 1.576 -25.773 1.00 97.81 598 VAL A C 1
ATOM 4738 O O . VAL A 1 598 ? 15.464 2.345 -25.375 1.00 97.81 598 VAL A O 1
ATOM 4741 N N . LYS A 1 599 ? 17.602 1.682 -25.364 1.00 96.19 599 LYS A N 1
ATOM 4742 C CA . LYS A 1 599 ? 18.028 2.680 -24.374 1.00 96.19 599 LYS A CA 1
ATOM 4743 C C . LYS A 1 599 ? 17.789 4.129 -24.842 1.00 96.19 599 LYS A C 1
ATOM 4745 O O . LYS A 1 599 ? 17.246 4.880 -24.038 1.00 96.19 599 LYS A O 1
ATOM 4750 N N . PRO A 1 600 ? 18.131 4.540 -26.083 1.00 96.56 600 PRO A N 1
ATOM 4751 C CA . PRO A 1 600 ? 17.824 5.886 -26.569 1.00 96.56 600 PRO A CA 1
ATOM 4752 C C . PRO A 1 600 ? 16.324 6.198 -26.579 1.00 96.56 600 PRO A C 1
ATOM 4754 O O . PRO A 1 600 ? 15.938 7.275 -26.137 1.00 96.56 600 PRO A O 1
ATOM 4757 N N . LEU A 1 601 ? 15.480 5.247 -27.002 1.00 96.81 601 LEU A N 1
ATOM 4758 C CA . LEU A 1 601 ? 14.018 5.402 -26.980 1.00 96.81 601 LEU A CA 1
ATOM 4759 C C . LEU A 1 601 ? 13.491 5.576 -25.548 1.00 96.81 601 LEU A C 1
ATOM 4761 O O . LEU A 1 601 ? 12.682 6.456 -25.280 1.00 96.81 601 LEU A O 1
ATOM 4765 N N . ALA A 1 602 ? 14.006 4.788 -24.604 1.00 96.56 602 ALA A N 1
ATOM 4766 C CA . ALA A 1 602 ? 13.616 4.875 -23.199 1.00 96.56 602 ALA A CA 1
ATOM 4767 C C . ALA A 1 602 ? 14.084 6.175 -22.523 1.00 96.56 602 ALA A C 1
ATOM 4769 O O . ALA A 1 602 ? 13.410 6.706 -21.644 1.00 96.56 602 ALA A O 1
ATOM 4770 N N . GLN A 1 603 ? 15.250 6.696 -22.913 1.00 95.56 603 GLN A N 1
ATOM 4771 C CA . GLN A 1 603 ? 15.752 7.982 -22.423 1.00 95.56 603 GLN A CA 1
ATOM 4772 C C . GLN A 1 603 ? 14.954 9.162 -22.988 1.00 95.56 603 GLN A C 1
ATOM 4774 O O . GLN A 1 603 ? 14.722 10.129 -22.265 1.00 95.56 603 GLN A O 1
ATOM 4779 N N . ASP A 1 604 ? 14.510 9.076 -24.241 1.00 96.25 604 ASP A N 1
ATOM 4780 C CA . ASP A 1 604 ? 13.576 10.038 -24.825 1.00 96.25 604 ASP A CA 1
ATOM 4781 C C . ASP A 1 604 ? 12.227 10.020 -24.086 1.00 96.25 604 ASP A C 1
ATOM 4783 O O . ASP A 1 604 ? 11.770 11.068 -23.631 1.00 96.25 604 ASP A O 1
ATOM 4787 N N . GLU A 1 605 ? 11.662 8.834 -23.829 1.00 95.81 605 GLU A N 1
ATOM 4788 C CA . GLU A 1 605 ? 10.438 8.673 -23.028 1.00 95.81 605 GLU A CA 1
ATOM 4789 C C . GLU A 1 605 ? 10.599 9.262 -21.614 1.00 95.81 605 GLU A C 1
ATOM 4791 O O . GLU A 1 605 ? 9.740 10.016 -21.156 1.00 95.81 605 GLU A O 1
ATOM 4796 N N . ASN A 1 606 ? 11.729 9.004 -20.941 1.00 96.38 606 ASN A N 1
ATOM 4797 C CA . ASN A 1 606 ? 12.053 9.597 -19.638 1.00 96.38 606 ASN A CA 1
ATOM 4798 C C . ASN A 1 606 ? 11.939 11.133 -19.654 1.00 96.38 606 ASN A C 1
ATOM 4800 O O . ASN A 1 606 ? 11.358 11.723 -18.740 1.00 96.38 606 ASN A O 1
ATOM 4804 N N . VAL A 1 607 ? 12.500 11.786 -20.677 1.00 94.56 607 VAL A N 1
ATOM 4805 C CA . VAL A 1 607 ? 12.506 13.252 -20.800 1.00 94.56 607 VAL A CA 1
ATOM 4806 C C . VAL A 1 607 ? 11.126 13.775 -21.196 1.00 94.56 607 VAL A C 1
ATOM 4808 O O . VAL A 1 607 ? 10.624 14.709 -20.570 1.00 94.56 607 VAL A O 1
ATOM 4811 N N . MET A 1 608 ? 10.484 13.149 -22.182 1.00 95.44 608 MET A N 1
ATOM 4812 C CA . MET A 1 608 ? 9.159 13.521 -22.679 1.00 95.44 608 MET A CA 1
ATOM 4813 C C . MET A 1 608 ? 8.091 13.465 -21.577 1.00 95.44 608 MET A C 1
ATOM 4815 O O . MET A 1 608 ? 7.246 14.363 -21.489 1.00 95.44 608 MET A O 1
ATOM 4819 N N . SER A 1 609 ? 8.136 12.460 -20.693 1.00 95.12 609 SER A N 1
ATOM 4820 C CA . SER A 1 609 ? 7.187 12.315 -19.577 1.00 95.12 609 SER A CA 1
ATOM 4821 C C . SER A 1 609 ? 7.246 13.459 -18.555 1.00 95.12 609 SER A C 1
ATOM 4823 O O . SER A 1 609 ? 6.244 13.726 -17.899 1.00 95.12 609 SER A O 1
ATOM 4825 N N . LEU A 1 610 ? 8.375 14.169 -18.412 1.00 95.00 610 LEU A N 1
ATOM 4826 C CA . LEU A 1 610 ? 8.504 15.271 -17.441 1.00 95.00 610 LEU A CA 1
ATOM 4827 C C . LEU A 1 610 ? 7.620 16.482 -17.767 1.00 95.00 610 LEU A C 1
ATOM 4829 O O . LEU A 1 610 ? 7.246 17.221 -16.853 1.00 95.00 610 LEU A O 1
ATOM 4833 N N . GLU A 1 611 ? 7.350 16.709 -19.054 1.00 95.50 611 GLU A N 1
ATOM 4834 C CA . GLU A 1 611 ? 6.554 17.836 -19.548 1.00 95.50 611 GLU A CA 1
ATOM 4835 C C . GLU A 1 611 ? 5.155 17.384 -19.974 1.00 95.50 611 GLU A C 1
ATOM 4837 O O . GLU A 1 611 ? 4.165 18.004 -19.591 1.00 95.50 611 GLU A O 1
ATOM 4842 N N . SER A 1 612 ? 5.054 16.275 -20.713 1.00 95.06 612 SER A N 1
ATOM 4843 C CA . SER A 1 612 ? 3.777 15.793 -21.258 1.00 95.06 612 SER A CA 1
ATOM 4844 C C . SER A 1 612 ? 2.720 15.509 -20.188 1.00 95.06 612 SER A C 1
ATOM 4846 O O . SER A 1 612 ? 1.561 15.877 -20.377 1.00 95.06 612 SER A O 1
ATOM 4848 N N . HIS A 1 613 ? 3.111 14.952 -19.035 1.00 95.06 613 HIS A N 1
ATOM 4849 C CA . HIS A 1 613 ? 2.193 14.730 -17.914 1.00 95.06 613 HIS A CA 1
ATOM 4850 C C . HIS A 1 613 ? 1.596 16.049 -17.396 1.00 95.06 613 HIS A C 1
ATOM 4852 O O . HIS A 1 613 ? 0.404 16.120 -17.107 1.00 95.06 613 HIS A O 1
ATOM 4858 N N . ILE A 1 614 ? 2.390 17.124 -17.334 1.00 96.62 614 ILE A N 1
ATOM 4859 C CA . ILE A 1 614 ? 1.921 18.449 -16.902 1.00 96.62 614 ILE A CA 1
ATOM 4860 C C . ILE A 1 614 ? 1.003 19.067 -17.962 1.00 96.62 614 ILE A C 1
ATOM 4862 O O . ILE A 1 614 ? -0.032 19.635 -17.611 1.00 96.62 614 ILE A O 1
ATOM 4866 N N . LEU A 1 615 ? 1.349 18.938 -19.250 1.00 95.62 615 LEU A N 1
ATOM 4867 C CA . LEU A 1 615 ? 0.518 19.431 -20.353 1.00 95.62 615 LEU A CA 1
ATOM 4868 C C . LEU A 1 615 ? -0.876 18.798 -20.326 1.00 95.62 615 LEU A C 1
ATOM 4870 O O . LEU A 1 615 ? -1.860 19.524 -20.456 1.00 95.62 615 LEU A O 1
ATOM 4874 N N . GLY A 1 616 ? -0.967 17.484 -20.094 1.00 90.00 616 GLY A N 1
ATOM 4875 C CA . GLY A 1 616 ? -2.237 16.763 -19.951 1.00 90.00 616 GLY A CA 1
ATOM 4876 C C . GLY A 1 616 ? -2.962 17.024 -18.626 1.00 90.00 616 GLY A C 1
ATOM 4877 O O . GLY A 1 616 ? -4.182 16.910 -18.562 1.00 90.00 616 GLY A O 1
ATOM 4878 N N . PHE A 1 617 ? -2.257 17.423 -17.563 1.00 95.19 617 PHE A N 1
ATOM 4879 C CA . PHE A 1 617 ? -2.857 17.653 -16.243 1.00 95.19 617 PHE A CA 1
ATOM 4880 C C . PHE A 1 617 ? -3.744 18.909 -16.176 1.00 95.19 617 PHE A C 1
ATOM 4882 O O . PHE A 1 617 ? -4.704 18.946 -15.404 1.00 95.19 617 PHE A O 1
ATOM 4889 N N . TYR A 1 618 ? -3.484 19.937 -16.996 1.00 95.00 618 TYR A N 1
ATOM 4890 C CA . TYR A 1 618 ? -4.256 21.190 -16.971 1.00 95.00 618 TYR A CA 1
ATOM 4891 C C . TYR A 1 618 ? -5.760 20.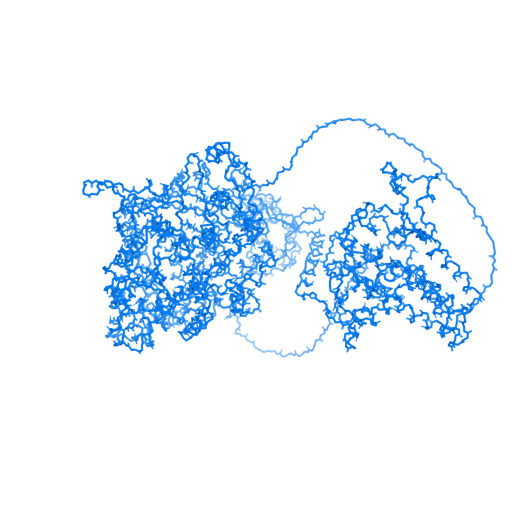992 -17.188 1.00 95.00 618 TYR A C 1
ATOM 4893 O O . TYR A 1 618 ? -6.547 21.686 -16.535 1.00 95.00 618 TYR A O 1
ATOM 4901 N N . GLN A 1 619 ? -6.173 20.042 -18.035 1.00 85.88 619 GLN A N 1
ATOM 4902 C CA . GLN A 1 619 ? -7.590 19.743 -18.262 1.00 85.88 619 GLN A CA 1
ATOM 4903 C C . GLN A 1 619 ? -8.318 19.280 -16.990 1.00 85.88 619 GLN A C 1
ATOM 4905 O O . GLN A 1 619 ? -9.521 19.491 -16.866 1.00 85.88 619 GLN A O 1
ATOM 4910 N N . ALA A 1 620 ? -7.592 18.700 -16.025 1.00 83.81 620 ALA A N 1
ATOM 4911 C CA . ALA A 1 620 ? -8.156 18.165 -14.791 1.00 83.81 620 ALA A CA 1
ATOM 4912 C C . ALA A 1 620 ? -8.275 19.206 -13.665 1.00 83.81 620 ALA A C 1
ATOM 4914 O O . ALA A 1 620 ? -9.030 18.989 -12.716 1.00 83.81 620 ALA A O 1
ATOM 4915 N N . VAL A 1 621 ? -7.537 20.324 -13.714 1.00 91.44 621 VAL A N 1
ATOM 4916 C CA . VAL A 1 621 ? -7.417 21.225 -12.548 1.00 91.44 621 VAL A CA 1
ATOM 4917 C C . VAL A 1 621 ? -7.548 22.718 -12.831 1.00 91.44 621 VAL A C 1
ATOM 4919 O O . VAL A 1 621 ? -7.795 23.482 -11.887 1.00 91.44 621 VAL A O 1
ATOM 4922 N N . SER A 1 622 ? -7.376 23.152 -14.083 1.00 91.75 622 SER A N 1
ATOM 4923 C CA . SER A 1 622 ? -7.387 24.574 -14.433 1.00 91.75 622 SER A CA 1
ATOM 4924 C C . SER A 1 622 ? -8.782 25.177 -14.301 1.00 91.75 622 SER A C 1
ATOM 4926 O O . SER A 1 622 ? -9.772 24.625 -14.783 1.00 91.75 622 SER A O 1
ATOM 4928 N N . THR A 1 623 ? -8.870 26.369 -13.713 1.00 87.81 623 THR A N 1
ATOM 4929 C CA . THR A 1 623 ? -10.118 27.147 -13.676 1.00 87.81 623 THR A CA 1
ATOM 4930 C C . THR A 1 623 ? -10.434 27.797 -15.026 1.00 87.81 623 THR A C 1
ATOM 4932 O O . THR A 1 623 ? -11.598 28.081 -15.311 1.00 87.81 623 THR A O 1
ATOM 4935 N N . GLN A 1 624 ? -9.436 27.974 -15.896 1.00 88.56 624 GLN A N 1
ATOM 4936 C CA . GLN A 1 624 ? -9.587 28.611 -17.205 1.00 88.56 624 GLN A CA 1
ATOM 4937 C C . GLN A 1 624 ? -9.966 27.581 -18.270 1.00 88.56 624 GLN A C 1
ATOM 4939 O O . GLN A 1 624 ? -9.212 26.640 -18.514 1.00 88.56 624 GLN A O 1
ATOM 4944 N N . GLN A 1 625 ? -11.113 27.780 -18.926 1.00 83.94 625 GLN A N 1
ATOM 4945 C CA . GLN A 1 625 ? -11.600 26.873 -19.969 1.00 83.94 625 GLN A CA 1
ATOM 4946 C C . GLN A 1 625 ? -10.628 26.764 -21.149 1.00 83.94 625 GLN A C 1
ATOM 4948 O O . GLN A 1 625 ? -10.294 25.656 -21.537 1.00 83.94 625 GLN A O 1
ATOM 4953 N N . GLU A 1 626 ? -10.082 27.884 -21.626 1.00 90.25 626 GLU A N 1
ATOM 4954 C CA . GLU A 1 626 ? -9.136 27.898 -22.752 1.00 90.25 626 GLU A CA 1
ATOM 4955 C C . GLU A 1 626 ? -7.877 27.046 -22.497 1.00 90.25 626 GLU A C 1
ATOM 4957 O O . GLU A 1 626 ? -7.379 26.391 -23.409 1.00 90.25 626 GLU A O 1
ATOM 4962 N N . LEU A 1 627 ? -7.373 27.004 -21.253 1.00 90.88 627 LEU A N 1
ATOM 4963 C CA . LEU A 1 627 ? -6.249 26.132 -20.883 1.00 90.88 627 LEU A CA 1
ATOM 4964 C C . LEU A 1 627 ? -6.646 24.656 -20.851 1.00 90.88 627 LEU A C 1
ATOM 4966 O O . LEU A 1 627 ? -5.836 23.810 -21.222 1.00 90.88 627 LEU A O 1
ATOM 4970 N N . ARG A 1 628 ? -7.870 24.340 -20.405 1.00 87.00 628 ARG A N 1
ATOM 4971 C CA . ARG A 1 628 ? -8.372 22.960 -20.421 1.00 87.00 628 ARG A CA 1
ATOM 4972 C C . ARG A 1 628 ? -8.547 22.468 -21.855 1.00 87.00 628 ARG A C 1
ATOM 4974 O O . ARG A 1 628 ? -8.037 21.406 -22.179 1.00 87.00 628 ARG A O 1
ATOM 4981 N N . ASP A 1 629 ? -9.155 23.277 -22.718 1.00 81.12 629 ASP A N 1
ATOM 4982 C CA . ASP A 1 629 ? -9.360 22.945 -24.130 1.00 81.12 629 ASP A CA 1
ATOM 4983 C C . ASP A 1 629 ? -8.015 22.744 -24.857 1.00 81.12 629 ASP A C 1
ATOM 4985 O O . ASP A 1 629 ? -7.843 21.788 -25.615 1.00 81.12 629 ASP A O 1
ATOM 4989 N N . ALA A 1 630 ? -7.022 23.601 -24.585 1.00 89.19 630 ALA A N 1
ATOM 4990 C CA . ALA A 1 630 ? -5.667 23.452 -25.118 1.00 89.19 630 ALA A CA 1
ATOM 4991 C C . ALA A 1 630 ? -4.948 22.197 -24.593 1.00 89.19 630 ALA A C 1
ATOM 4993 O O . ALA A 1 630 ? -4.256 21.527 -25.355 1.00 89.19 630 ALA A O 1
ATOM 4994 N N . SER A 1 631 ? -5.124 21.868 -23.311 1.00 90.62 631 SER A N 1
ATOM 4995 C CA . SER A 1 631 ? -4.590 20.656 -22.675 1.00 90.62 631 SER A CA 1
ATOM 4996 C C . SER A 1 631 ? -5.173 19.387 -23.297 1.00 90.62 631 SER A C 1
ATOM 4998 O O . SER A 1 631 ? -4.410 18.521 -23.720 1.00 90.62 631 SER A O 1
ATOM 5000 N N . SER A 1 632 ? -6.496 19.324 -23.484 1.00 82.31 632 SER A N 1
ATOM 5001 C CA . SER A 1 632 ? -7.144 18.218 -24.199 1.00 82.31 632 SER A CA 1
ATOM 5002 C C . SER A 1 632 ? -6.675 18.129 -25.655 1.00 82.31 632 SER A C 1
ATOM 5004 O O . SER A 1 632 ? -6.483 17.031 -26.174 1.00 82.31 632 SER A O 1
ATOM 5006 N N . LYS A 1 633 ? -6.414 19.267 -26.320 1.00 83.88 633 LYS A N 1
ATOM 5007 C CA . LYS A 1 633 ? -5.841 19.252 -27.674 1.00 83.88 633 LYS A CA 1
ATOM 5008 C C . LYS A 1 633 ? -4.396 18.746 -27.704 1.00 83.88 633 LYS A C 1
ATOM 5010 O O . LYS A 1 633 ? -4.016 18.063 -28.652 1.00 83.88 633 LYS A O 1
ATOM 5015 N N . ALA A 1 634 ? -3.581 19.096 -26.710 1.00 88.75 634 ALA A N 1
ATOM 5016 C CA . ALA A 1 634 ? -2.223 18.579 -26.579 1.00 88.75 634 ALA A CA 1
ATOM 5017 C C . ALA A 1 634 ? -2.224 17.060 -26.356 1.00 88.75 634 ALA A C 1
ATOM 5019 O O . ALA A 1 634 ? -1.455 16.366 -27.012 1.00 88.75 634 ALA A O 1
ATOM 5020 N N . GLU A 1 635 ? -3.112 16.543 -25.503 1.00 84.50 635 GLU A N 1
ATOM 5021 C CA . GLU A 1 635 ? -3.270 15.100 -25.295 1.00 84.50 635 GLU A CA 1
ATOM 5022 C C . GLU A 1 635 ? -3.704 14.383 -26.583 1.00 84.50 635 GLU A C 1
ATOM 5024 O O . GLU A 1 635 ? -3.077 13.398 -26.957 1.00 84.50 635 GLU A O 1
ATOM 5029 N N . GLU A 1 636 ? -4.662 14.937 -27.340 1.00 80.94 636 GLU A N 1
ATOM 5030 C CA . GLU A 1 636 ? -5.064 14.400 -28.653 1.00 80.94 636 GLU A CA 1
ATOM 5031 C C . GLU A 1 636 ? -3.868 14.267 -29.615 1.00 80.94 636 GLU A C 1
ATOM 5033 O O . GLU A 1 636 ? -3.686 13.226 -30.245 1.00 80.94 636 GLU A O 1
ATOM 5038 N N . LEU A 1 637 ? -3.022 15.301 -29.718 1.00 86.19 637 LEU A N 1
ATOM 5039 C CA . LEU A 1 637 ? -1.829 15.273 -30.577 1.00 86.19 637 LEU A CA 1
ATOM 5040 C C . LEU A 1 637 ? -0.807 14.220 -30.124 1.00 86.19 637 LEU A C 1
ATOM 5042 O O . LEU A 1 637 ? -0.164 13.577 -30.955 1.00 86.19 637 LEU A O 1
ATOM 5046 N N . MET A 1 638 ? -0.636 14.064 -28.813 1.00 88.81 638 MET A N 1
ATOM 5047 C CA . MET A 1 638 ? 0.306 13.110 -28.226 1.00 88.81 638 MET A CA 1
ATOM 5048 C C . MET A 1 638 ? -0.181 11.672 -28.409 1.00 88.81 638 MET A C 1
ATOM 5050 O O . MET A 1 638 ? 0.610 10.813 -28.790 1.00 88.81 638 MET A O 1
ATOM 5054 N N . ASP A 1 639 ? -1.480 11.421 -28.241 1.00 81.44 639 ASP A N 1
ATOM 5055 C CA . ASP A 1 639 ? -2.111 10.131 -28.526 1.00 81.44 639 ASP A CA 1
ATOM 5056 C C . ASP A 1 639 ? -1.955 9.735 -30.000 1.00 81.44 639 ASP A C 1
ATOM 5058 O O . ASP A 1 639 ? -1.593 8.594 -30.304 1.00 81.44 639 ASP A O 1
ATOM 5062 N N . GLU A 1 640 ? -2.169 10.673 -30.931 1.00 82.38 640 GLU A N 1
ATOM 5063 C CA . GLU A 1 640 ? -1.921 10.442 -32.359 1.00 82.38 640 GLU A CA 1
ATOM 5064 C C . GLU A 1 640 ? -0.460 10.054 -32.623 1.00 82.38 640 GLU A C 1
ATOM 5066 O O . GLU A 1 640 ? -0.200 9.094 -33.358 1.00 82.38 640 GLU A O 1
ATOM 5071 N N . PHE A 1 641 ? 0.490 10.749 -31.991 1.00 90.06 641 PHE A N 1
ATOM 5072 C CA . PHE A 1 641 ? 1.912 10.433 -32.102 1.00 90.06 641 PHE A CA 1
ATOM 5073 C C . PHE A 1 641 ? 2.268 9.069 -31.497 1.00 90.06 641 PHE A C 1
ATOM 5075 O O . PHE A 1 641 ? 2.996 8.302 -32.123 1.00 90.06 641 PHE A O 1
ATOM 5082 N N . PHE A 1 642 ? 1.753 8.711 -30.320 1.00 87.38 642 PHE A N 1
ATOM 5083 C CA . PHE A 1 642 ? 2.032 7.401 -29.727 1.00 87.38 642 PHE A CA 1
ATOM 5084 C C . PHE A 1 642 ? 1.466 6.256 -30.575 1.00 87.38 642 PHE A C 1
ATOM 5086 O O . PHE A 1 642 ? 2.111 5.214 -30.705 1.00 87.38 642 PHE A O 1
ATOM 5093 N N . ILE A 1 643 ? 0.303 6.450 -31.209 1.00 82.06 643 ILE A N 1
ATOM 5094 C CA . ILE A 1 643 ? -0.235 5.500 -32.192 1.00 82.06 643 ILE A CA 1
ATOM 5095 C C . ILE A 1 643 ? 0.685 5.416 -33.418 1.00 82.06 643 ILE A C 1
ATOM 5097 O O . ILE A 1 643 ? 0.955 4.313 -33.888 1.00 82.06 643 ILE A O 1
ATOM 5101 N N . GLU A 1 644 ? 1.180 6.543 -33.938 1.00 87.31 644 GLU A N 1
ATOM 5102 C CA . GLU A 1 644 ? 2.161 6.567 -35.034 1.00 87.31 644 GLU A CA 1
ATOM 5103 C C . GLU A 1 644 ? 3.425 5.771 -34.662 1.00 87.31 644 GLU A C 1
ATOM 5105 O O . GLU A 1 644 ? 3.792 4.836 -35.379 1.00 87.31 644 GLU A O 1
ATOM 5110 N N . ALA A 1 645 ? 4.043 6.092 -33.522 1.00 90.94 645 ALA A N 1
ATOM 5111 C CA . ALA A 1 645 ? 5.271 5.480 -33.021 1.00 90.94 645 ALA A CA 1
ATOM 5112 C C . ALA A 1 645 ? 5.114 3.969 -32.790 1.00 90.94 645 ALA A C 1
ATOM 5114 O O . ALA A 1 645 ? 5.934 3.181 -33.258 1.00 90.94 645 ALA A O 1
ATOM 5115 N N . ALA A 1 646 ? 4.012 3.535 -32.172 1.00 88.00 646 ALA A N 1
ATOM 5116 C CA . ALA A 1 646 ? 3.721 2.119 -31.941 1.00 88.00 646 ALA A CA 1
ATOM 5117 C C . ALA A 1 646 ? 3.472 1.311 -33.233 1.00 88.00 646 ALA A C 1
ATOM 5119 O O . ALA A 1 646 ? 3.425 0.081 -33.195 1.00 88.00 646 ALA A O 1
ATOM 5120 N N . MET A 1 647 ? 3.308 1.981 -34.380 1.00 85.50 647 MET A N 1
ATOM 5121 C CA . MET A 1 647 ? 3.121 1.361 -35.696 1.00 85.50 647 MET A CA 1
ATOM 5122 C C . MET A 1 647 ? 4.357 1.459 -36.604 1.00 85.50 647 MET A C 1
ATOM 5124 O O . MET A 1 647 ? 4.280 1.065 -37.775 1.00 85.50 647 MET A O 1
ATOM 5128 N N . ARG A 1 648 ? 5.489 1.956 -36.091 1.00 91.88 648 ARG A N 1
ATOM 5129 C CA . ARG A 1 648 ? 6.768 2.047 -36.807 1.00 91.88 648 ARG A CA 1
ATOM 5130 C C . ARG A 1 648 ? 7.392 0.665 -37.014 1.00 91.88 648 ARG A C 1
ATOM 5132 O O . ARG A 1 648 ? 8.084 0.126 -36.155 1.00 91.88 648 ARG A O 1
ATOM 5139 N N . GLU A 1 649 ? 7.132 0.075 -38.180 1.00 91.00 649 GLU A N 1
ATOM 5140 C CA . GLU A 1 649 ? 7.654 -1.247 -38.562 1.00 91.00 649 GLU A CA 1
ATOM 5141 C C . GLU A 1 649 ? 9.186 -1.288 -38.633 1.00 91.00 649 GLU A C 1
ATOM 5143 O O . GLU A 1 649 ? 9.795 -2.289 -38.266 1.00 91.00 649 GLU A O 1
ATOM 5148 N N . ASP A 1 650 ? 9.805 -0.196 -39.061 1.00 94.88 650 ASP A N 1
ATOM 5149 C CA . ASP A 1 650 ? 11.252 -0.001 -39.079 1.00 94.88 650 ASP A CA 1
ATOM 5150 C C . ASP A 1 650 ? 11.867 -0.018 -37.669 1.00 94.88 650 ASP A C 1
ATOM 5152 O O . ASP A 1 650 ? 12.861 -0.710 -37.447 1.00 94.88 650 ASP A O 1
ATOM 5156 N N . VAL A 1 651 ? 11.246 0.652 -36.692 1.00 96.81 651 VAL A N 1
ATOM 5157 C CA . VAL A 1 651 ? 11.676 0.604 -35.282 1.00 96.81 651 VAL A CA 1
ATOM 5158 C C . VAL A 1 651 ? 11.461 -0.795 -34.696 1.00 96.81 651 VAL A C 1
ATOM 5160 O O . VAL A 1 651 ? 12.368 -1.361 -34.081 1.00 96.81 651 VAL A O 1
ATOM 5163 N N . PHE A 1 652 ? 10.298 -1.404 -34.945 1.00 96.38 652 PHE A N 1
ATOM 5164 C CA . PHE A 1 652 ? 9.991 -2.757 -34.477 1.00 96.38 652 PHE A CA 1
ATOM 5165 C C . PHE A 1 652 ? 10.990 -3.801 -34.987 1.00 96.38 652 PHE A C 1
ATOM 5167 O O . PHE A 1 652 ? 11.421 -4.653 -34.213 1.00 96.38 652 PHE A O 1
ATOM 5174 N N . GLN A 1 653 ? 11.411 -3.726 -36.255 1.00 95.12 653 GLN A N 1
ATOM 5175 C CA . GLN A 1 653 ? 12.425 -4.634 -36.807 1.00 95.12 653 GLN A CA 1
ATOM 5176 C C . GLN A 1 653 ? 13.745 -4.578 -36.030 1.00 95.12 653 GLN A C 1
ATOM 5178 O O . GLN A 1 653 ? 14.393 -5.610 -35.844 1.00 95.12 653 GLN A O 1
ATOM 5183 N N . LEU A 1 654 ? 14.140 -3.394 -35.554 1.00 97.88 654 LEU A N 1
ATOM 5184 C CA . LEU A 1 654 ? 15.335 -3.234 -34.731 1.00 97.88 654 LEU A CA 1
ATOM 5185 C C . LEU A 1 654 ? 15.126 -3.798 -33.322 1.00 97.88 654 LEU A C 1
ATOM 5187 O O . LEU A 1 654 ? 15.976 -4.549 -32.850 1.00 97.88 654 LEU A O 1
ATOM 5191 N N . VAL A 1 655 ? 13.995 -3.512 -32.670 1.00 97.50 655 VAL A N 1
ATOM 5192 C CA . VAL A 1 655 ? 13.676 -4.053 -31.331 1.00 97.50 655 VAL A CA 1
ATOM 5193 C C . VAL A 1 655 ? 13.582 -5.584 -31.355 1.00 97.50 655 VAL A C 1
ATOM 5195 O O . VAL A 1 655 ? 14.146 -6.256 -30.491 1.00 97.50 655 VAL A O 1
ATOM 5198 N N . ASP A 1 656 ? 12.941 -6.159 -32.374 1.00 96.50 656 ASP A N 1
ATOM 5199 C CA . ASP A 1 656 ? 12.859 -7.607 -32.591 1.00 96.50 656 ASP A CA 1
ATOM 5200 C C . ASP A 1 656 ? 14.243 -8.236 -32.819 1.00 96.50 656 ASP A C 1
ATOM 5202 O O . ASP A 1 656 ? 14.544 -9.302 -32.272 1.00 96.50 656 ASP A O 1
ATOM 5206 N N . ALA A 1 657 ? 15.130 -7.556 -33.553 1.00 96.38 657 ALA A N 1
ATOM 5207 C CA . ALA A 1 657 ? 16.513 -7.992 -33.714 1.00 96.38 657 ALA A CA 1
ATOM 5208 C C . ALA A 1 657 ? 17.291 -7.981 -32.383 1.00 96.38 657 ALA A C 1
ATOM 5210 O O . ALA A 1 657 ? 18.011 -8.942 -32.096 1.00 96.38 657 ALA A O 1
ATOM 5211 N N . VAL A 1 658 ? 17.112 -6.950 -31.545 1.00 97.75 658 VAL A N 1
ATOM 5212 C CA . VAL A 1 658 ? 17.704 -6.891 -30.194 1.00 97.75 658 VAL A CA 1
ATOM 5213 C C . VAL A 1 658 ? 17.194 -8.041 -29.322 1.00 97.75 658 VAL A C 1
ATOM 5215 O O . VAL A 1 658 ? 17.996 -8.736 -28.694 1.00 97.75 658 VAL A O 1
ATOM 5218 N N . LEU A 1 659 ? 15.881 -8.297 -29.315 1.00 96.88 659 LEU A N 1
ATOM 5219 C CA . LEU A 1 659 ? 15.293 -9.387 -28.531 1.00 96.88 659 LEU A CA 1
ATOM 5220 C C . LEU A 1 659 ? 15.856 -10.754 -28.950 1.00 96.88 659 LEU A C 1
ATOM 5222 O O . LEU A 1 659 ? 16.255 -11.544 -28.093 1.00 96.88 659 LEU A O 1
ATOM 5226 N N . LYS A 1 660 ? 15.963 -11.015 -30.261 1.00 95.56 660 LYS A N 1
ATOM 5227 C CA . LYS A 1 660 ? 16.502 -12.271 -30.816 1.00 95.56 660 LYS A CA 1
ATOM 5228 C C . LYS A 1 660 ? 17.979 -12.503 -30.498 1.00 95.56 660 LYS A C 1
ATOM 5230 O O . LYS A 1 660 ? 18.384 -13.656 -30.356 1.00 95.56 660 LYS A O 1
ATOM 5235 N N . LYS A 1 661 ? 18.782 -11.441 -30.369 1.00 94.31 661 LYS A N 1
ATOM 5236 C CA . LYS A 1 661 ? 20.190 -11.544 -29.942 1.00 94.31 661 LYS A CA 1
ATOM 5237 C C . LYS A 1 661 ? 20.343 -11.983 -28.489 1.00 94.31 661 LYS A C 1
ATOM 5239 O O . LYS A 1 661 ? 21.369 -12.562 -28.144 1.00 94.31 661 LYS A O 1
ATOM 5244 N N . ASN A 1 662 ? 19.323 -11.738 -27.667 1.00 91.50 662 ASN A N 1
ATOM 5245 C CA . ASN A 1 662 ? 19.248 -12.174 -26.280 1.00 91.50 662 ASN A CA 1
ATOM 5246 C C . ASN A 1 662 ? 20.461 -11.746 -25.420 1.00 91.50 662 ASN A C 1
ATOM 5248 O O . ASN A 1 662 ? 21.068 -12.558 -24.723 1.00 91.50 662 ASN A O 1
ATOM 5252 N N . GLU A 1 663 ? 20.810 -10.459 -25.471 1.00 93.62 663 GLU A N 1
ATOM 5253 C CA . GLU A 1 663 ? 21.923 -9.861 -24.715 1.00 93.62 663 GLU A CA 1
ATOM 5254 C C . GLU A 1 663 ? 21.751 -9.998 -23.193 1.00 93.62 663 GLU A C 1
ATOM 5256 O O . GLU A 1 663 ? 20.643 -9.934 -22.672 1.00 93.62 663 GLU A O 1
ATOM 5261 N N . SER A 1 664 ? 22.832 -10.134 -22.425 1.00 95.31 664 SER A N 1
ATOM 5262 C CA . SER A 1 664 ? 22.716 -10.118 -20.960 1.00 95.31 664 SER A CA 1
ATOM 5263 C C . SER A 1 664 ? 22.362 -8.706 -20.472 1.00 95.31 664 SER A C 1
ATOM 5265 O O . SER A 1 664 ? 23.173 -7.795 -20.610 1.00 95.31 664 SER A O 1
ATOM 5267 N N . LEU A 1 665 ? 21.178 -8.536 -19.878 1.00 96.69 665 LEU A N 1
ATOM 5268 C CA . LEU A 1 665 ? 20.655 -7.264 -19.359 1.00 96.69 665 LEU A CA 1
ATOM 5269 C C . LEU A 1 665 ? 20.324 -7.400 -17.868 1.00 96.69 665 LEU A C 1
ATOM 5271 O O . LEU A 1 665 ? 20.064 -8.509 -17.394 1.00 96.69 665 LEU A O 1
ATOM 5275 N N . ASP A 1 666 ? 20.307 -6.287 -17.132 1.00 96.25 666 ASP A N 1
ATOM 5276 C CA . ASP A 1 666 ? 19.718 -6.277 -15.792 1.00 96.25 666 ASP A CA 1
ATOM 5277 C C . ASP A 1 666 ? 18.200 -6.567 -15.861 1.00 96.25 666 ASP A C 1
ATOM 5279 O O . ASP A 1 666 ? 17.594 -6.440 -16.933 1.00 96.25 666 ASP A O 1
ATOM 5283 N N . PRO A 1 667 ? 17.565 -6.974 -14.745 1.00 95.75 667 PRO A N 1
ATOM 5284 C CA . PRO A 1 667 ? 16.166 -7.394 -14.760 1.00 95.75 667 PRO A CA 1
ATOM 5285 C C . PRO A 1 667 ? 15.184 -6.340 -15.291 1.00 95.75 667 PRO A C 1
ATOM 5287 O O . PRO A 1 667 ? 14.244 -6.703 -15.999 1.00 95.75 667 PRO A O 1
ATOM 5290 N N . GLU A 1 668 ? 15.391 -5.055 -14.989 1.00 97.38 668 GLU A N 1
ATOM 5291 C CA . GLU A 1 668 ? 14.472 -3.993 -15.412 1.00 97.38 668 GLU A CA 1
ATOM 5292 C C . GLU A 1 668 ? 14.658 -3.673 -16.902 1.00 97.38 668 GLU A C 1
ATOM 5294 O O . GLU A 1 668 ? 13.673 -3.597 -17.637 1.00 97.38 668 GLU A O 1
ATOM 5299 N N . SER A 1 669 ? 15.902 -3.594 -17.386 1.00 97.19 669 SER A N 1
ATOM 5300 C CA . SER A 1 669 ? 16.200 -3.434 -18.821 1.00 97.19 669 SER A CA 1
ATOM 5301 C C . SER A 1 669 ? 15.694 -4.609 -19.660 1.00 97.19 669 SER A C 1
ATOM 5303 O O . SER A 1 669 ? 15.181 -4.423 -20.765 1.00 97.19 669 SER A O 1
ATOM 5305 N N . ARG A 1 670 ? 15.792 -5.837 -19.132 1.00 96.88 670 ARG A N 1
ATOM 5306 C CA . ARG A 1 670 ? 15.213 -7.026 -19.771 1.00 96.88 670 ARG A CA 1
ATOM 5307 C C . ARG A 1 670 ? 13.696 -6.902 -19.888 1.00 96.88 670 ARG A C 1
ATOM 5309 O O . ARG A 1 670 ? 13.159 -7.089 -20.979 1.00 96.88 670 ARG A O 1
ATOM 5316 N N . ARG A 1 671 ? 13.022 -6.542 -18.792 1.00 95.75 671 ARG A N 1
ATOM 5317 C CA . ARG A 1 671 ? 11.569 -6.336 -18.775 1.00 95.75 671 ARG A CA 1
ATOM 5318 C C . ARG A 1 671 ? 11.143 -5.221 -19.727 1.00 95.75 671 ARG A C 1
ATOM 5320 O O . ARG A 1 671 ? 10.124 -5.370 -20.394 1.00 95.75 671 ARG A O 1
ATOM 5327 N N . LEU A 1 672 ? 11.912 -4.133 -19.819 1.00 97.25 672 LEU A N 1
ATOM 5328 C CA . LEU A 1 672 ? 11.656 -3.051 -20.770 1.00 97.25 672 LEU A CA 1
ATOM 5329 C C . LEU A 1 672 ? 11.667 -3.561 -22.214 1.00 97.25 672 LEU A C 1
ATOM 5331 O O . LEU A 1 672 ? 10.705 -3.330 -22.936 1.00 97.25 672 LEU A O 1
ATOM 5335 N N . LEU A 1 673 ? 12.716 -4.287 -22.617 1.00 97.62 673 LEU A N 1
ATOM 5336 C CA . LEU A 1 673 ? 12.840 -4.851 -23.966 1.00 97.62 673 LEU A CA 1
ATOM 5337 C C . LEU A 1 673 ? 11.685 -5.808 -24.302 1.00 97.62 673 LEU A C 1
ATOM 5339 O O . LEU A 1 673 ? 11.121 -5.741 -25.393 1.00 97.62 673 LEU A O 1
ATOM 5343 N N . GLU A 1 674 ? 11.328 -6.693 -23.371 1.00 95.50 674 GLU A N 1
ATOM 5344 C CA . GLU A 1 674 ? 10.221 -7.640 -23.548 1.00 95.50 674 GLU A CA 1
ATOM 5345 C C . GLU A 1 674 ? 8.873 -6.923 -23.660 1.00 95.50 674 GLU A C 1
ATOM 5347 O O . GLU A 1 674 ? 8.056 -7.273 -24.513 1.00 95.50 674 GLU A O 1
ATOM 5352 N N . LYS A 1 675 ? 8.652 -5.898 -22.829 1.00 94.00 675 LYS A N 1
ATOM 5353 C CA . LYS A 1 675 ? 7.426 -5.101 -22.847 1.00 94.00 675 LYS A CA 1
ATOM 5354 C C . LYS A 1 675 ? 7.310 -4.268 -24.122 1.00 94.00 675 LYS A C 1
ATOM 5356 O O . LYS A 1 675 ? 6.267 -4.319 -24.756 1.00 94.00 675 LYS A O 1
ATOM 5361 N N . GLU A 1 676 ? 8.377 -3.585 -24.533 1.00 94.12 676 GLU A N 1
ATOM 5362 C CA . GLU A 1 676 ? 8.434 -2.806 -25.778 1.00 94.12 676 GLU A CA 1
ATOM 5363 C C . GLU A 1 676 ? 8.102 -3.681 -26.993 1.00 94.12 676 GLU A C 1
ATOM 5365 O O . GLU A 1 676 ? 7.217 -3.362 -27.786 1.00 94.12 676 GLU A O 1
ATOM 5370 N N . HIS A 1 677 ? 8.760 -4.840 -27.111 1.00 95.62 677 HIS A N 1
ATOM 5371 C CA . HIS A 1 677 ? 8.488 -5.787 -28.193 1.00 95.62 677 HIS A CA 1
ATOM 5372 C C . HIS A 1 677 ? 7.032 -6.257 -28.183 1.00 95.62 677 HIS A C 1
ATOM 5374 O O . HIS A 1 677 ? 6.356 -6.238 -29.215 1.00 95.62 677 HIS A O 1
ATOM 5380 N N . LYS A 1 678 ? 6.527 -6.632 -27.005 1.00 93.38 678 LYS A N 1
ATOM 5381 C CA . LYS A 1 678 ? 5.146 -7.075 -26.838 1.00 93.38 678 LYS A CA 1
ATOM 5382 C C . LYS A 1 678 ? 4.145 -5.976 -27.196 1.00 93.38 678 LYS A C 1
ATOM 5384 O O . LYS A 1 678 ? 3.149 -6.271 -27.857 1.00 93.38 678 LYS A O 1
ATOM 5389 N N . ASP A 1 679 ? 4.406 -4.728 -26.826 1.00 92.12 679 ASP A N 1
ATOM 5390 C CA . ASP A 1 679 ? 3.542 -3.592 -27.143 1.00 92.12 679 ASP A CA 1
ATOM 5391 C C . ASP A 1 679 ? 3.465 -3.358 -28.665 1.00 92.12 679 ASP A C 1
ATOM 5393 O O . ASP A 1 679 ? 2.365 -3.172 -29.193 1.00 92.12 679 ASP A O 1
ATOM 5397 N N . PHE A 1 680 ? 4.566 -3.497 -29.414 1.00 93.25 680 PHE A N 1
ATOM 5398 C CA . PHE A 1 680 ? 4.532 -3.473 -30.887 1.00 93.25 680 PHE A CA 1
ATOM 5399 C C . PHE A 1 680 ? 3.669 -4.595 -31.484 1.00 93.25 680 PHE A C 1
ATOM 5401 O O . PHE A 1 680 ? 2.852 -4.361 -32.383 1.00 93.25 680 PHE A O 1
ATOM 5408 N N . ILE A 1 681 ? 3.803 -5.823 -30.970 1.00 91.31 681 ILE A N 1
ATOM 5409 C CA . ILE A 1 681 ? 2.982 -6.959 -31.413 1.00 91.31 681 ILE A CA 1
ATOM 5410 C C . ILE A 1 681 ? 1.498 -6.691 -31.143 1.00 91.31 681 ILE A C 1
ATOM 5412 O O . ILE A 1 681 ? 0.663 -6.884 -32.031 1.00 91.31 681 ILE A O 1
ATOM 5416 N N . ARG A 1 682 ? 1.172 -6.192 -29.948 1.00 90.06 682 ARG A N 1
ATOM 5417 C CA . ARG A 1 682 ? -0.197 -5.874 -29.509 1.00 90.06 682 ARG A CA 1
ATOM 5418 C C . ARG A 1 682 ? -0.804 -4.679 -30.240 1.00 90.06 682 ARG A C 1
ATOM 5420 O O . ARG A 1 682 ? -2.027 -4.573 -30.306 1.00 90.06 682 ARG A O 1
ATOM 5427 N N . ASN A 1 683 ? 0.024 -3.816 -30.820 1.00 89.31 683 ASN A N 1
ATOM 5428 C CA . ASN A 1 683 ? -0.407 -2.768 -31.740 1.00 89.31 683 ASN A CA 1
ATOM 5429 C C . ASN A 1 683 ? -0.481 -3.248 -33.202 1.00 89.31 683 ASN A C 1
ATOM 5431 O O . ASN A 1 683 ? -0.845 -2.488 -34.086 1.00 89.31 683 ASN A O 1
ATOM 5435 N N . GLY A 1 684 ? -0.265 -4.536 -33.480 1.00 88.25 684 GLY A N 1
ATOM 5436 C CA . GLY A 1 684 ? -0.561 -5.135 -34.783 1.00 88.25 684 GLY A CA 1
ATOM 5437 C C . GLY A 1 684 ? 0.629 -5.255 -35.724 1.00 88.25 684 GLY A C 1
ATOM 5438 O O . GLY A 1 684 ? 0.446 -5.692 -36.862 1.00 88.25 684 GLY A O 1
ATOM 5439 N N . LEU A 1 685 ? 1.853 -4.970 -35.267 1.00 89.44 685 LEU A N 1
ATOM 5440 C CA . LEU A 1 685 ? 3.061 -5.256 -36.051 1.00 89.44 685 LEU A CA 1
ATOM 5441 C C . LEU A 1 685 ? 3.409 -6.750 -36.104 1.00 89.44 685 LEU A C 1
ATOM 5443 O O . LEU A 1 685 ? 4.168 -7.171 -36.973 1.00 89.44 685 LEU A O 1
ATOM 5447 N N . GLY A 1 686 ? 2.762 -7.573 -35.271 1.00 82.44 686 GLY A N 1
ATOM 5448 C CA . GLY A 1 686 ? 2.757 -9.029 -35.431 1.00 82.44 686 GLY A CA 1
ATOM 5449 C C . GLY A 1 686 ? 1.942 -9.525 -36.636 1.00 82.44 686 GLY A C 1
ATOM 5450 O O . GLY A 1 686 ? 2.130 -10.657 -37.080 1.00 82.44 686 GLY A O 1
ATOM 5451 N N . LEU A 1 687 ? 1.049 -8.701 -37.198 1.00 88.25 687 LEU A N 1
ATOM 5452 C CA . LEU A 1 687 ? 0.306 -9.034 -38.417 1.00 88.25 687 LEU A CA 1
ATOM 5453 C C . LEU A 1 687 ? 1.166 -8.737 -39.643 1.00 88.25 687 LEU A C 1
ATOM 5455 O O . LEU A 1 687 ? 1.789 -7.682 -39.658 1.00 88.25 687 LEU A O 1
ATOM 5459 N N . PRO A 1 688 ? 1.167 -9.562 -40.704 1.00 86.06 688 PRO A N 1
ATOM 5460 C CA . PRO A 1 688 ? 1.799 -9.196 -41.970 1.00 86.06 688 PRO A CA 1
ATOM 5461 C C . PRO A 1 688 ? 1.194 -7.917 -42.566 1.00 86.06 688 PRO A C 1
ATOM 5463 O O . PRO A 1 688 ? -0.002 -7.662 -42.404 1.00 86.06 688 PRO A O 1
ATOM 5466 N N . ALA A 1 689 ? 2.000 -7.135 -43.289 1.00 86.50 689 ALA A N 1
ATOM 5467 C CA . ALA A 1 689 ? 1.504 -5.983 -44.038 1.00 86.50 689 ALA A CA 1
ATOM 5468 C C . ALA A 1 689 ? 0.388 -6.404 -45.014 1.00 86.50 689 ALA A C 1
ATOM 5470 O O . ALA A 1 689 ? 0.500 -7.429 -45.691 1.00 86.50 689 ALA A O 1
ATOM 5471 N N . GLY A 1 690 ? -0.690 -5.619 -45.079 1.00 87.81 690 GLY A N 1
ATOM 5472 C CA . GLY A 1 690 ? -1.846 -5.887 -45.933 1.00 87.81 690 GLY A CA 1
ATOM 5473 C C . GLY A 1 690 ? -3.192 -5.625 -45.243 1.00 87.81 690 GLY A C 1
ATOM 5474 O O . GLY A 1 690 ? -3.226 -5.098 -44.128 1.00 87.81 690 GLY A O 1
ATOM 5475 N N . PRO A 1 691 ? -4.312 -6.066 -45.854 1.00 91.56 691 PRO A N 1
ATOM 5476 C CA . PRO A 1 691 ? -5.661 -5.629 -45.476 1.00 91.56 691 PRO A CA 1
ATOM 5477 C C . PRO A 1 691 ? -6.043 -5.866 -44.010 1.00 91.56 691 PRO A C 1
ATOM 5479 O O . PRO A 1 691 ? -6.774 -5.073 -43.429 1.00 91.56 691 PRO A O 1
ATOM 5482 N N . LYS A 1 692 ? -5.544 -6.942 -43.382 1.00 92.19 692 LYS A N 1
ATOM 5483 C CA . LYS A 1 692 ? -5.806 -7.220 -41.957 1.00 92.19 692 LYS A CA 1
ATOM 5484 C C . LYS A 1 692 ? -5.133 -6.203 -41.035 1.00 92.19 692 LYS A C 1
ATOM 5486 O O . LYS A 1 692 ? -5.748 -5.770 -40.065 1.00 92.19 692 LYS A O 1
ATOM 5491 N N . ARG A 1 693 ? -3.884 -5.831 -41.335 1.00 88.75 693 ARG A N 1
ATOM 5492 C CA . ARG A 1 693 ? -3.132 -4.826 -40.572 1.00 88.75 693 ARG A CA 1
ATOM 5493 C C . ARG A 1 693 ? -3.744 -3.436 -40.783 1.00 88.75 693 ARG A C 1
ATOM 5495 O O . ARG A 1 693 ? -3.882 -2.692 -39.819 1.00 88.75 693 ARG A O 1
ATOM 5502 N N . ASP A 1 694 ? -4.169 -3.117 -42.005 1.00 88.56 694 ASP A N 1
ATOM 5503 C CA . ASP A 1 694 ? -4.835 -1.843 -42.317 1.00 88.56 694 ASP A CA 1
ATOM 5504 C C . ASP A 1 694 ? -6.185 -1.726 -41.601 1.00 88.56 694 ASP A C 1
ATOM 5506 O O . ASP A 1 694 ? -6.447 -0.729 -40.929 1.00 88.56 694 ASP A O 1
ATOM 5510 N N . ARG A 1 695 ? -6.991 -2.796 -41.619 1.00 94.38 695 ARG A N 1
ATOM 5511 C CA . ARG A 1 695 ? -8.243 -2.857 -40.859 1.00 94.38 695 ARG A CA 1
ATOM 5512 C C . ARG A 1 695 ? -8.012 -2.698 -39.355 1.00 94.38 695 ARG A C 1
ATOM 5514 O O . ARG A 1 695 ? -8.731 -1.948 -38.704 1.00 94.38 695 ARG A O 1
ATOM 5521 N N . PHE A 1 696 ? -6.993 -3.354 -38.798 1.00 92.31 696 PHE A N 1
ATOM 5522 C CA . PHE A 1 696 ? -6.635 -3.190 -37.387 1.00 92.31 696 PHE A CA 1
ATOM 5523 C C . PHE A 1 696 ? -6.302 -1.726 -37.045 1.00 92.31 696 PHE A C 1
ATOM 5525 O O . PHE A 1 696 ? -6.775 -1.207 -36.033 1.00 92.31 696 PHE A O 1
ATOM 5532 N N . LYS A 1 697 ? -5.551 -1.030 -37.911 1.00 85.62 697 LYS A N 1
ATOM 5533 C CA . LYS A 1 697 ? -5.238 0.401 -37.749 1.00 85.62 697 LYS A CA 1
ATOM 5534 C C . LYS A 1 697 ? -6.491 1.276 -37.758 1.00 85.62 697 LYS A C 1
ATOM 5536 O O . LYS A 1 697 ? -6.637 2.131 -36.886 1.00 85.62 697 LYS A O 1
ATOM 5541 N N . GLU A 1 698 ? -7.400 1.055 -38.708 1.00 89.50 698 GLU A N 1
ATOM 5542 C CA . GLU A 1 698 ? -8.683 1.772 -38.773 1.00 89.50 698 GLU A CA 1
ATOM 5543 C C . GLU A 1 698 ? -9.484 1.605 -37.479 1.00 89.50 698 GLU A C 1
ATOM 5545 O O . GLU A 1 698 ? -9.975 2.586 -36.917 1.00 89.50 698 GLU A O 1
ATOM 5550 N N . ILE A 1 699 ? -9.563 0.369 -36.977 1.00 94.06 699 ILE A N 1
ATOM 5551 C CA . ILE A 1 699 ? -10.256 0.051 -35.729 1.00 94.06 699 ILE A CA 1
ATOM 5552 C C . ILE A 1 699 ? -9.624 0.800 -34.552 1.00 94.06 699 ILE A C 1
ATOM 5554 O O . ILE A 1 699 ? -10.335 1.451 -33.789 1.00 94.06 699 ILE A O 1
ATOM 5558 N N . LYS A 1 700 ? -8.296 0.749 -34.404 1.00 88.31 700 LYS A N 1
ATOM 5559 C CA . LYS A 1 700 ? -7.580 1.437 -33.319 1.00 88.31 700 LYS A CA 1
ATOM 5560 C C . LYS A 1 700 ? -7.820 2.945 -33.337 1.00 88.31 700 LYS A C 1
ATOM 5562 O O . LYS A 1 700 ? -8.092 3.519 -32.283 1.00 88.31 700 LYS A O 1
ATOM 5567 N N . LYS A 1 701 ? -7.791 3.563 -34.523 1.00 82.38 701 LYS A N 1
ATOM 5568 C CA . LYS A 1 701 ? -8.105 4.987 -34.692 1.00 82.38 701 LYS A CA 1
ATOM 5569 C C . LYS A 1 701 ? -9.538 5.298 -34.261 1.00 82.38 701 LYS A C 1
ATOM 5571 O O . LYS A 1 701 ? -9.756 6.243 -33.508 1.00 82.38 701 LYS A O 1
ATOM 5576 N N . ARG A 1 702 ? -10.515 4.489 -34.687 1.00 92.25 702 ARG A N 1
ATOM 5577 C CA . ARG A 1 702 ? -11.920 4.699 -34.311 1.00 92.25 702 ARG A CA 1
ATOM 5578 C C . ARG A 1 702 ? -12.158 4.497 -32.812 1.00 92.25 702 ARG A C 1
ATOM 5580 O O . ARG A 1 702 ? -12.874 5.287 -32.210 1.00 92.25 702 ARG A O 1
ATOM 5587 N N . LEU A 1 703 ? -11.523 3.501 -32.193 1.00 91.50 703 LEU A N 1
ATOM 5588 C CA . LEU A 1 703 ? -11.601 3.271 -30.746 1.00 91.50 703 LEU A CA 1
ATOM 5589 C C . LEU A 1 703 ? -11.055 4.452 -29.932 1.00 91.50 703 LEU A C 1
ATOM 5591 O O . LEU A 1 703 ? -11.661 4.815 -28.927 1.00 91.50 703 LEU A O 1
ATOM 5595 N N . SER A 1 704 ? -9.953 5.067 -30.372 1.00 82.69 704 SER A N 1
ATOM 5596 C CA . SER A 1 704 ? -9.416 6.288 -29.750 1.00 82.69 704 SER A CA 1
ATOM 5597 C C . SER A 1 704 ? -10.421 7.446 -29.839 1.00 82.69 704 SER A C 1
ATOM 5599 O O . SER A 1 704 ? -10.765 8.033 -28.816 1.00 82.69 704 SER A O 1
ATOM 5601 N N . GLN A 1 705 ? -11.000 7.691 -31.020 1.00 82.50 705 GLN A N 1
ATOM 5602 C CA . GLN A 1 705 ? -12.029 8.725 -31.209 1.00 82.50 705 GLN A CA 1
ATOM 5603 C C . GLN A 1 705 ? -13.261 8.503 -30.326 1.00 82.50 705 GLN A C 1
ATOM 5605 O O . GLN A 1 705 ? -13.738 9.441 -29.692 1.00 82.50 705 GLN A O 1
ATOM 5610 N N . ILE A 1 706 ? -13.756 7.261 -30.261 1.00 91.50 706 ILE A N 1
ATOM 5611 C CA . ILE A 1 706 ? -14.880 6.901 -29.390 1.00 91.50 706 ILE A CA 1
ATOM 5612 C C . ILE A 1 706 ? -14.530 7.180 -27.928 1.00 91.50 706 ILE A C 1
ATOM 5614 O O . ILE A 1 706 ? -15.361 7.718 -27.205 1.00 91.50 706 ILE A O 1
ATOM 5618 N N . SER A 1 707 ? -13.315 6.840 -27.488 1.00 85.94 707 SER A N 1
ATOM 5619 C CA . SER A 1 707 ? -12.887 7.087 -26.110 1.00 85.94 707 SER A CA 1
ATOM 5620 C C . SER A 1 707 ? -12.927 8.569 -25.751 1.00 85.94 707 SER A C 1
ATOM 5622 O O . SER A 1 707 ? -13.487 8.931 -24.717 1.00 85.94 707 SER A O 1
ATOM 5624 N N . ILE A 1 708 ? -12.400 9.423 -26.631 1.00 77.69 708 ILE A N 1
ATOM 5625 C CA . ILE A 1 708 ? -12.400 10.879 -26.451 1.00 77.69 708 ILE A CA 1
ATOM 5626 C C . ILE A 1 708 ? -13.838 11.411 -26.385 1.00 77.69 708 ILE A C 1
ATOM 5628 O O . ILE A 1 708 ? -14.190 12.125 -25.447 1.00 77.69 708 ILE A O 1
ATOM 5632 N N . GLU A 1 709 ? -14.691 11.032 -27.342 1.00 83.25 709 GLU A N 1
ATOM 5633 C CA . GLU A 1 709 ? -16.087 11.483 -27.402 1.00 83.25 709 GLU A CA 1
ATOM 5634 C C . GLU A 1 709 ? -16.886 11.031 -26.170 1.00 83.25 709 GLU A C 1
ATOM 5636 O O . GLU A 1 709 ? -17.586 11.829 -25.545 1.00 83.25 709 GLU A O 1
ATOM 5641 N N . PHE A 1 710 ? -16.719 9.772 -25.765 1.00 88.75 710 PHE A N 1
ATOM 5642 C CA . PHE A 1 710 ? -17.402 9.196 -24.613 1.00 88.75 710 PHE A CA 1
ATOM 5643 C C . PHE A 1 710 ? -17.024 9.906 -23.309 1.00 88.75 710 PHE A C 1
ATOM 5645 O O . PHE A 1 710 ? -17.909 10.274 -22.537 1.00 88.75 710 PHE A O 1
ATOM 5652 N N . GLN A 1 711 ? -15.725 10.124 -23.066 1.00 78.81 711 GLN A N 1
ATOM 5653 C CA . GLN A 1 711 ? -15.241 10.813 -21.863 1.00 78.81 711 GLN A CA 1
ATOM 5654 C C . GLN A 1 711 ? -15.647 12.285 -21.852 1.00 78.81 711 GLN A C 1
ATOM 5656 O O . GLN A 1 711 ? -16.073 12.793 -20.816 1.00 78.81 711 GLN A O 1
ATOM 5661 N N . LYS A 1 712 ? -15.592 12.962 -23.004 1.00 76.94 712 LYS A N 1
ATOM 5662 C CA . LYS A 1 712 ? -16.076 14.339 -23.136 1.00 76.94 712 LYS A CA 1
ATOM 5663 C C . LYS A 1 712 ? -17.542 14.449 -22.723 1.00 76.94 712 LYS A C 1
ATOM 5665 O O . LYS A 1 712 ? -17.874 15.294 -21.895 1.00 76.94 712 LYS A O 1
ATOM 5670 N N . ASN A 1 713 ? -18.393 13.557 -23.229 1.00 83.56 713 ASN A N 1
ATOM 5671 C CA . ASN A 1 713 ? -19.814 13.533 -22.885 1.00 83.56 713 ASN A CA 1
ATOM 5672 C C . ASN A 1 713 ? -20.050 13.353 -21.376 1.00 83.56 713 ASN A C 1
ATOM 5674 O O . ASN A 1 713 ? -20.958 13.978 -20.838 1.00 83.56 713 ASN A O 1
ATOM 5678 N N . LEU A 1 714 ? -19.230 12.548 -20.685 1.00 80.38 714 LEU A N 1
ATOM 5679 C CA . LEU A 1 714 ? -19.306 12.390 -19.225 1.00 80.38 714 LEU A CA 1
ATOM 5680 C C . LEU A 1 714 ? -18.830 13.635 -18.465 1.00 80.38 714 LEU A C 1
ATOM 5682 O O . LEU A 1 714 ? -19.437 14.026 -17.466 1.00 80.38 714 LEU A O 1
ATOM 5686 N N . ASN A 1 715 ? -17.731 14.240 -18.914 1.00 70.50 715 ASN A N 1
ATOM 5687 C CA . ASN A 1 715 ? -17.098 15.370 -18.238 1.00 70.50 715 ASN A CA 1
ATOM 5688 C C . ASN A 1 715 ? -17.926 16.655 -18.367 1.00 70.50 715 ASN A C 1
ATOM 5690 O O . ASN A 1 715 ? -18.047 17.410 -17.402 1.00 70.50 715 ASN A O 1
ATOM 5694 N N . GLU A 1 716 ? -18.513 16.886 -19.541 1.00 75.25 716 GLU A N 1
ATOM 5695 C CA . GLU A 1 716 ? -19.325 18.071 -19.845 1.00 75.25 716 GLU A CA 1
ATOM 5696 C C . GLU A 1 716 ? -20.797 17.928 -19.429 1.00 75.25 716 GLU A C 1
ATOM 5698 O O . GLU A 1 716 ? -21.563 18.886 -19.534 1.00 75.25 716 GLU A O 1
ATOM 5703 N N . GLU A 1 717 ? -21.198 16.757 -18.927 1.00 85.12 717 GLU A N 1
ATOM 5704 C CA . GLU A 1 717 ? -22.551 16.496 -18.441 1.00 85.12 717 GLU A CA 1
ATOM 5705 C C . GLU A 1 717 ? -22.966 17.531 -17.381 1.00 85.12 717 GLU A C 1
ATOM 5707 O O . GLU A 1 717 ? -22.253 17.772 -16.403 1.00 85.12 717 GLU A O 1
ATOM 5712 N N . ASN A 1 718 ? -24.127 18.153 -17.571 1.00 83.56 718 ASN A N 1
ATOM 5713 C CA . ASN A 1 718 ? -24.690 19.175 -16.685 1.00 83.56 718 ASN A CA 1
ATOM 5714 C C . ASN A 1 718 ? -26.210 19.013 -16.500 1.00 83.56 718 ASN A C 1
ATOM 5716 O O . ASN A 1 718 ? -26.914 19.973 -16.170 1.00 83.56 718 ASN A O 1
ATOM 5720 N N . GLU A 1 719 ? -26.701 17.801 -16.734 1.00 90.06 719 GLU A N 1
ATOM 5721 C CA . GLU A 1 719 ? -28.089 17.405 -16.596 1.00 90.06 719 GLU A CA 1
ATOM 5722 C C . GLU A 1 719 ? -28.506 17.373 -15.112 1.00 90.06 719 GLU A C 1
ATOM 5724 O O . GLU A 1 719 ? -27.702 17.403 -14.168 1.00 90.06 719 GLU A O 1
ATOM 5729 N N . GLY A 1 720 ? -29.815 17.372 -14.892 1.00 93.94 720 GLY A N 1
ATOM 5730 C CA . GLY A 1 720 ? -30.399 17.466 -13.565 1.00 93.94 720 GLY A CA 1
ATOM 5731 C C . GLY A 1 720 ? -31.916 17.550 -13.616 1.00 93.94 720 GLY A C 1
ATOM 5732 O O . GLY A 1 720 ? -32.534 17.425 -14.674 1.00 93.94 720 GLY A O 1
ATOM 5733 N N . LEU A 1 721 ? -32.522 17.749 -12.450 1.00 97.00 721 LEU A N 1
ATOM 5734 C CA . LEU A 1 721 ? -33.971 17.784 -12.279 1.00 97.00 721 LEU A CA 1
ATOM 5735 C C . LEU A 1 721 ? -34.391 18.962 -11.399 1.00 97.00 721 LEU A C 1
ATOM 5737 O O . LEU A 1 721 ? -33.715 19.315 -10.433 1.00 97.00 721 LEU A O 1
ATOM 5741 N N . TRP A 1 722 ? -35.547 19.547 -11.714 1.00 97.38 722 TRP A N 1
ATOM 5742 C CA . TRP A 1 722 ? -36.169 20.592 -10.904 1.00 97.38 722 TRP A CA 1
ATOM 5743 C C . TRP A 1 722 ? -37.129 19.996 -9.881 1.00 97.38 722 TRP A C 1
ATOM 5745 O O . TRP A 1 722 ? -38.167 19.453 -10.262 1.00 97.38 722 TRP A O 1
ATOM 5755 N N . PHE A 1 723 ? -36.841 20.208 -8.599 1.00 97.94 723 PHE A N 1
ATOM 5756 C CA . PHE A 1 723 ? -37.697 19.780 -7.492 1.00 97.94 723 PHE A CA 1
ATOM 5757 C C . PHE A 1 723 ? -38.134 20.960 -6.627 1.00 97.94 723 PHE A C 1
ATOM 5759 O O . PHE A 1 723 ? -37.380 21.918 -6.446 1.00 97.94 723 PHE A O 1
ATOM 5766 N N . THR A 1 724 ? -39.339 20.909 -6.065 1.00 97.06 724 THR A N 1
ATOM 5767 C CA . THR A 1 724 ? -39.725 21.828 -4.987 1.00 97.06 724 THR A CA 1
ATOM 5768 C C . THR A 1 724 ? -39.003 21.460 -3.684 1.00 97.06 724 THR A C 1
ATOM 5770 O O . THR A 1 724 ? -38.459 20.361 -3.537 1.00 97.06 724 THR A O 1
ATOM 5773 N N . ARG A 1 725 ? -38.996 22.369 -2.699 1.00 94.81 725 ARG A N 1
ATOM 5774 C CA . ARG A 1 725 ? -38.439 22.061 -1.368 1.00 94.81 725 ARG A CA 1
ATOM 5775 C C . ARG A 1 725 ? -39.187 20.912 -0.685 1.00 94.81 725 ARG A C 1
ATOM 5777 O O . ARG A 1 725 ? -38.567 20.137 0.031 1.00 94.81 725 ARG A O 1
ATOM 5784 N N . GLU A 1 726 ? -40.488 20.780 -0.928 1.00 96.38 726 GLU A N 1
ATOM 5785 C CA . GLU A 1 726 ? -41.316 19.695 -0.394 1.00 96.38 726 GLU A CA 1
ATOM 5786 C C . GLU A 1 726 ? -40.933 18.337 -1.001 1.00 96.38 726 GLU A C 1
ATOM 5788 O O . GLU A 1 726 ? -40.867 17.338 -0.288 1.00 96.38 726 GLU A O 1
ATOM 5793 N N . GLU A 1 727 ? -40.627 18.290 -2.302 1.00 97.25 727 GLU A N 1
ATOM 5794 C CA . GLU A 1 727 ? -40.171 17.065 -2.978 1.00 97.25 727 GLU A CA 1
ATOM 5795 C C . GLU A 1 727 ? -38.789 16.596 -2.491 1.00 97.25 727 GLU A C 1
ATOM 5797 O O . GLU A 1 727 ? -38.480 15.403 -2.572 1.00 97.25 727 GLU A O 1
ATOM 5802 N N . LEU A 1 728 ? -37.983 17.518 -1.952 1.00 97.00 728 LEU A N 1
ATOM 5803 C CA . LEU A 1 728 ? -36.668 17.270 -1.353 1.00 97.00 728 LEU A CA 1
ATOM 5804 C C . LEU A 1 728 ? -36.712 17.147 0.182 1.00 97.00 728 LEU A C 1
ATOM 5806 O O . LEU A 1 728 ? -35.664 17.228 0.825 1.00 97.00 728 LEU A O 1
ATOM 5810 N N . ASP A 1 729 ? -37.886 16.925 0.790 1.00 96.25 729 ASP A N 1
ATOM 5811 C CA . ASP A 1 729 ? -37.987 16.741 2.244 1.00 96.25 729 ASP A CA 1
ATOM 5812 C C . ASP A 1 729 ? -37.016 15.653 2.743 1.00 96.25 729 ASP A C 1
ATOM 5814 O O . ASP A 1 729 ? -36.951 14.537 2.220 1.00 96.25 729 ASP A O 1
ATOM 5818 N N . GLY A 1 730 ? -36.259 15.999 3.784 1.00 92.06 730 GLY A N 1
ATOM 5819 C CA . GLY A 1 730 ? -35.206 15.189 4.387 1.00 92.06 730 GLY A CA 1
ATOM 5820 C C . GLY A 1 730 ? -33.795 15.526 3.909 1.00 92.06 730 GLY A C 1
ATOM 5821 O O . GLY A 1 730 ? -32.862 15.310 4.679 1.00 92.06 730 GLY A O 1
ATOM 5822 N N . VAL A 1 731 ? -33.618 16.086 2.705 1.00 93.25 731 VAL A N 1
ATOM 5823 C CA . VAL A 1 731 ? -32.288 16.485 2.214 1.00 93.25 731 VAL A CA 1
ATOM 5824 C C . VAL A 1 731 ? -31.723 17.614 3.098 1.00 93.25 731 VAL A C 1
ATOM 5826 O O . VAL A 1 731 ? -32.434 18.586 3.357 1.00 93.25 731 VAL A O 1
ATOM 5829 N N . PRO A 1 732 ? -30.470 17.505 3.586 1.00 86.69 732 PRO A N 1
ATOM 5830 C CA . PRO A 1 732 ? -29.867 18.508 4.466 1.00 86.69 732 PRO A CA 1
ATOM 5831 C C . PRO A 1 732 ? -29.846 19.935 3.882 1.00 86.69 732 PRO A C 1
ATOM 5833 O O . PRO A 1 732 ? -29.586 20.127 2.694 1.00 86.69 732 PRO A O 1
ATOM 5836 N N . GLU A 1 733 ? -30.099 20.955 4.715 1.00 82.94 733 GLU A N 1
ATOM 5837 C CA . GLU A 1 733 ? -30.205 22.357 4.259 1.00 82.94 733 GLU A CA 1
ATOM 5838 C C . GLU A 1 733 ? -28.877 22.910 3.721 1.00 82.94 733 GLU A C 1
ATOM 5840 O O . GLU A 1 733 ? -28.892 23.774 2.852 1.00 82.94 733 GLU A O 1
ATOM 5845 N N . ASP A 1 734 ? -27.731 22.407 4.181 1.00 75.62 734 ASP A N 1
ATOM 5846 C CA . ASP A 1 734 ? -26.417 22.751 3.627 1.00 75.62 734 ASP A CA 1
ATOM 5847 C C . ASP A 1 734 ? -26.278 22.329 2.157 1.00 75.62 734 ASP A C 1
ATOM 5849 O O . ASP A 1 734 ? -25.684 23.066 1.370 1.00 75.62 734 ASP A O 1
ATOM 5853 N N . VAL A 1 735 ? -26.890 21.205 1.766 1.00 82.69 735 VAL A N 1
ATOM 5854 C CA . VAL A 1 735 ? -26.996 20.790 0.359 1.00 82.69 735 VAL A CA 1
ATOM 5855 C C . VAL A 1 735 ? -27.985 21.694 -0.377 1.00 82.69 735 VAL A C 1
ATOM 5857 O O . VAL A 1 735 ? -27.638 22.286 -1.396 1.00 82.69 735 VAL A O 1
ATOM 5860 N N . LEU A 1 736 ? -29.199 21.872 0.160 1.00 89.81 736 LEU A N 1
ATOM 5861 C CA . LEU A 1 736 ? -30.257 22.662 -0.491 1.00 89.81 736 LEU A CA 1
ATOM 5862 C C . LEU A 1 736 ? -29.867 24.129 -0.717 1.00 89.81 736 LEU A C 1
ATOM 5864 O O . LEU A 1 736 ? -30.241 24.717 -1.732 1.00 89.81 736 LEU A O 1
ATOM 5868 N N . ALA A 1 737 ? -29.124 24.728 0.214 1.00 83.69 737 ALA A N 1
ATOM 5869 C CA . ALA A 1 737 ? -28.662 26.108 0.124 1.00 83.69 737 ALA A CA 1
ATOM 5870 C C . ALA A 1 737 ? -27.646 26.323 -1.010 1.00 83.69 737 ALA A C 1
ATOM 5872 O O . ALA A 1 737 ? -27.537 27.443 -1.512 1.00 83.69 737 ALA A O 1
ATOM 5873 N N . GLY A 1 738 ? -26.927 25.268 -1.413 1.00 81.00 738 GLY A N 1
ATOM 5874 C CA . GLY A 1 738 ? -25.980 25.287 -2.528 1.00 81.00 738 GLY A CA 1
ATOM 5875 C C . GLY A 1 738 ? -26.624 25.121 -3.908 1.00 81.00 738 GLY A C 1
ATOM 5876 O O . GLY A 1 738 ? -25.986 25.440 -4.911 1.00 81.00 738 GLY A O 1
ATOM 5877 N N . LEU A 1 739 ? -27.878 24.657 -3.983 1.00 88.88 739 LEU A N 1
ATOM 5878 C CA . LEU A 1 739 ? -28.555 24.396 -5.255 1.00 88.88 739 LEU A CA 1
ATOM 5879 C C . LEU A 1 739 ? -29.023 25.687 -5.941 1.00 88.88 739 LEU A C 1
ATOM 5881 O O . LEU A 1 739 ? -29.486 26.643 -5.308 1.00 88.88 739 LEU A O 1
ATOM 5885 N N . LYS A 1 740 ? -28.969 25.694 -7.278 1.00 91.50 740 LYS A N 1
ATOM 5886 C CA . LYS A 1 740 ? -29.468 26.810 -8.091 1.00 91.50 740 LYS A CA 1
ATOM 5887 C C . LYS A 1 740 ? -30.985 26.938 -7.924 1.00 91.50 740 LYS A C 1
ATOM 5889 O O . LYS A 1 740 ? -31.725 25.976 -8.119 1.00 91.50 740 LYS A O 1
ATOM 5894 N N . LYS A 1 741 ? -31.448 28.149 -7.608 1.00 94.75 741 LYS A N 1
ATOM 5895 C CA . LYS A 1 741 ? -32.877 28.484 -7.523 1.00 94.75 741 LYS A CA 1
ATOM 5896 C C . LYS A 1 741 ? -33.457 28.693 -8.918 1.00 94.75 741 LYS A C 1
ATOM 5898 O O . LYS A 1 741 ? -32.804 29.287 -9.776 1.00 94.75 741 LYS A O 1
ATOM 5903 N N . GLY A 1 742 ? -34.660 28.179 -9.137 1.00 92.62 742 GLY A N 1
ATOM 5904 C CA . GLY A 1 742 ? -35.369 28.321 -10.399 1.00 92.62 742 GLY A CA 1
ATOM 5905 C C . GLY A 1 742 ? -35.993 29.700 -10.560 1.00 92.62 742 GLY A C 1
ATOM 5906 O O . GLY A 1 742 ? -36.391 30.344 -9.590 1.00 92.62 742 GLY A O 1
ATOM 5907 N N . GLU A 1 743 ? -36.076 30.132 -11.812 1.00 93.19 743 GLU A N 1
ATOM 5908 C CA . GLU A 1 743 ? -36.719 31.370 -12.249 1.00 93.19 743 GLU A CA 1
ATOM 5909 C C . GLU A 1 743 ? -37.793 31.019 -13.293 1.00 93.19 743 GLU A C 1
ATOM 5911 O O . GLU A 1 743 ? -37.748 29.943 -13.900 1.00 93.19 743 GLU A O 1
ATOM 5916 N N . GLY A 1 744 ? -38.769 31.905 -13.513 1.00 93.00 744 GLY A N 1
ATOM 5917 C CA . GLY A 1 744 ? -39.824 31.695 -14.510 1.00 93.00 744 GLY A CA 1
ATOM 5918 C C . GLY A 1 744 ? -40.671 30.450 -14.226 1.00 93.00 744 GLY A C 1
ATOM 5919 O O . GLY A 1 744 ? -41.260 30.323 -13.158 1.00 93.00 744 GLY A O 1
ATOM 5920 N N . GLU A 1 745 ? -40.725 29.505 -15.168 1.00 91.62 745 GLU A N 1
ATOM 5921 C CA . GLU A 1 745 ? -41.499 28.255 -15.034 1.00 91.62 745 GLU A CA 1
ATOM 5922 C C . GLU A 1 745 ? -40.995 27.308 -13.924 1.00 91.62 745 GLU A C 1
ATOM 5924 O O . GLU A 1 745 ? -41.676 26.348 -13.555 1.00 91.62 745 GLU A O 1
ATOM 5929 N N . HIS A 1 746 ? -39.812 27.585 -13.369 1.00 93.75 746 HIS A N 1
ATOM 5930 C CA . HIS A 1 746 ? -39.214 26.851 -12.254 1.00 93.75 746 HIS A CA 1
ATOM 5931 C C . HIS A 1 746 ? -39.172 27.668 -10.957 1.00 93.75 746 HIS A C 1
ATOM 5933 O O . HIS A 1 746 ? -38.484 27.280 -10.012 1.00 93.75 746 HIS A O 1
ATOM 5939 N N . GLU A 1 747 ? -39.888 28.793 -10.886 1.00 94.06 747 GLU A N 1
ATOM 5940 C CA . GLU A 1 747 ? -39.983 29.590 -9.663 1.00 94.06 747 GLU A CA 1
ATOM 5941 C C . GLU A 1 747 ? -40.441 28.722 -8.474 1.00 94.06 747 GLU A C 1
ATOM 5943 O O . GLU A 1 747 ? -41.380 27.930 -8.568 1.00 94.06 747 GLU A O 1
ATOM 5948 N N . GLY A 1 748 ? -39.721 28.825 -7.352 1.00 92.69 748 GLY A N 1
ATOM 5949 C CA . GLY A 1 748 ? -39.946 27.998 -6.159 1.00 92.69 748 GLY A CA 1
ATOM 5950 C C . GLY A 1 748 ? -39.289 26.608 -6.183 1.00 92.69 748 GLY A C 1
ATOM 5951 O O . GLY A 1 748 ? -39.369 25.893 -5.182 1.00 92.69 748 GLY A O 1
ATOM 5952 N N . LYS A 1 749 ? -38.604 26.228 -7.270 1.00 97.12 749 LYS A N 1
ATOM 5953 C CA . LYS A 1 749 ? -37.855 24.966 -7.382 1.00 97.12 749 LYS A CA 1
ATOM 5954 C C . LYS A 1 749 ? -36.344 25.152 -7.226 1.00 97.12 749 LYS A C 1
ATOM 5956 O O . LYS A 1 749 ? -35.807 26.252 -7.368 1.00 97.12 749 LYS A O 1
ATOM 5961 N N . LEU A 1 750 ? -35.658 24.051 -6.941 1.00 96.81 750 LEU A N 1
ATOM 5962 C CA . LEU A 1 750 ? -34.206 23.924 -6.861 1.00 96.81 750 LEU A CA 1
ATOM 5963 C C . LEU A 1 750 ? -33.722 22.952 -7.944 1.00 96.81 750 LEU A C 1
ATOM 5965 O O . LEU A 1 750 ? -34.351 21.918 -8.177 1.00 96.81 750 LEU A O 1
ATOM 5969 N N . TRP A 1 751 ? -32.624 23.299 -8.613 1.00 95.94 751 TRP A N 1
ATOM 5970 C CA . TRP A 1 751 ? -31.980 22.452 -9.615 1.00 95.94 751 TRP A CA 1
ATOM 5971 C C . TRP A 1 751 ? -31.056 21.459 -8.924 1.00 95.94 751 TRP A C 1
ATOM 5973 O O . TRP A 1 751 ? -30.014 21.848 -8.396 1.00 95.94 751 TRP A O 1
ATOM 5983 N N . LEU A 1 752 ? -31.443 20.188 -8.934 1.00 94.94 752 LEU A N 1
ATOM 5984 C CA . LEU A 1 752 ? -30.632 19.089 -8.440 1.00 94.94 752 LEU A CA 1
ATOM 5985 C C . LEU A 1 752 ? -29.796 18.518 -9.589 1.00 94.94 752 LEU A C 1
ATOM 5987 O O . LEU A 1 752 ? -30.358 17.959 -10.531 1.00 94.94 752 LEU A O 1
ATOM 5991 N N . THR A 1 753 ? -28.471 18.621 -9.506 1.00 90.38 753 THR A N 1
ATOM 5992 C CA . THR A 1 753 ? -27.579 18.027 -10.513 1.00 90.38 753 THR A CA 1
ATOM 5993 C C . THR A 1 753 ? -27.371 16.529 -10.271 1.00 90.38 753 THR A C 1
ATOM 5995 O O . THR A 1 753 ? -27.584 16.022 -9.167 1.00 90.38 753 THR A O 1
ATOM 5998 N N . PHE A 1 754 ? -26.879 15.805 -11.279 1.00 89.12 754 PHE A N 1
ATOM 5999 C CA . PHE A 1 754 ? -26.418 14.419 -11.104 1.00 89.12 754 PHE A CA 1
ATOM 6000 C C . PHE A 1 754 ? -24.972 14.302 -10.589 1.00 89.12 754 PHE A C 1
ATOM 6002 O O . PHE A 1 754 ? -24.393 13.208 -10.592 1.00 89.12 754 PHE A O 1
ATOM 6009 N N . LYS A 1 755 ? -24.365 15.403 -10.124 1.00 80.31 755 LYS A N 1
ATOM 6010 C CA . LYS A 1 755 ? -23.026 15.384 -9.522 1.00 80.31 755 LYS A CA 1
ATOM 6011 C C . LYS A 1 755 ? -23.082 14.814 -8.105 1.00 80.31 755 LYS A C 1
ATOM 6013 O O . LYS A 1 755 ? -24.077 14.946 -7.399 1.00 80.31 755 LYS A O 1
ATOM 6018 N N . TYR A 1 756 ? -21.999 14.168 -7.672 1.00 79.25 756 TYR A N 1
ATOM 6019 C CA . TYR A 1 756 ? -21.956 13.408 -6.413 1.00 79.25 756 TYR A CA 1
ATOM 6020 C C . TYR A 1 756 ? -22.357 14.199 -5.152 1.00 79.25 756 TYR A C 1
ATOM 6022 O O . TYR A 1 756 ? -23.075 13.615 -4.332 1.00 79.25 756 TYR A O 1
ATOM 6030 N N . PRO A 1 757 ? -21.971 15.486 -4.992 1.00 78.00 757 PRO A N 1
ATOM 6031 C CA . PRO A 1 757 ? -22.383 16.292 -3.841 1.00 78.00 757 PRO A CA 1
ATOM 6032 C C . PRO A 1 757 ? -23.898 16.512 -3.731 1.00 78.00 757 PRO A C 1
ATOM 6034 O O . PRO A 1 757 ? -24.391 16.676 -2.622 1.00 78.00 757 PRO A O 1
ATOM 6037 N N . ASP A 1 758 ? -24.637 16.441 -4.841 1.00 85.81 758 ASP A N 1
ATOM 6038 C CA . ASP A 1 758 ? -26.092 16.643 -4.878 1.00 85.81 758 ASP A CA 1
ATOM 6039 C C . ASP A 1 758 ? -26.828 15.290 -4.911 1.00 85.81 758 ASP A C 1
ATOM 6041 O O . ASP A 1 758 ? -27.763 15.031 -4.141 1.00 85.81 758 ASP A O 1
ATOM 6045 N N . LEU A 1 759 ? -26.355 14.385 -5.775 1.00 89.94 759 LEU A N 1
ATOM 6046 C CA . LEU A 1 759 ? -26.935 13.071 -6.046 1.00 89.94 759 LEU A CA 1
ATOM 6047 C C . LEU A 1 759 ? -26.945 12.178 -4.802 1.00 89.94 759 LEU A C 1
ATOM 6049 O O . LEU A 1 759 ? -27.990 11.640 -4.428 1.00 89.94 759 LEU A O 1
ATOM 6053 N N . PHE A 1 760 ? -25.791 11.973 -4.156 1.00 88.50 760 PHE A N 1
ATOM 6054 C CA . PHE A 1 760 ? -25.705 10.996 -3.069 1.00 88.50 760 PHE A CA 1
ATOM 6055 C C . PHE A 1 760 ? -26.443 11.430 -1.804 1.00 88.50 760 PHE A C 1
ATOM 6057 O O . PHE A 1 760 ? -27.132 10.574 -1.238 1.00 88.50 760 PHE A O 1
ATOM 6064 N N . PRO A 1 761 ? -26.379 12.698 -1.353 1.00 89.06 761 PRO A N 1
ATOM 6065 C CA . PRO A 1 761 ? -27.229 13.151 -0.261 1.00 89.06 761 PRO A CA 1
ATOM 6066 C C . PRO A 1 761 ? -28.713 13.005 -0.590 1.00 89.06 761 PRO A C 1
ATOM 6068 O O . PRO A 1 761 ? -29.455 12.477 0.233 1.00 89.06 761 PRO A O 1
ATOM 6071 N N . THR A 1 762 ? -29.143 13.342 -1.808 1.00 94.69 762 THR A N 1
ATOM 6072 C CA . THR A 1 762 ? -30.551 13.172 -2.198 1.00 94.69 762 THR A CA 1
ATOM 6073 C C . THR A 1 762 ? -30.986 11.709 -2.130 1.00 94.69 762 THR A C 1
ATOM 6075 O O . THR A 1 762 ? -31.985 11.392 -1.488 1.00 94.69 762 THR A O 1
ATOM 6078 N N . MET A 1 763 ? -30.192 10.783 -2.675 1.00 96.81 763 MET A N 1
ATOM 6079 C CA . MET A 1 763 ? -30.492 9.346 -2.610 1.00 96.81 763 MET A CA 1
ATOM 6080 C C . MET A 1 763 ? -30.461 8.769 -1.184 1.00 96.81 763 MET A C 1
ATOM 6082 O O . MET A 1 763 ? -31.112 7.758 -0.924 1.00 96.81 763 MET A O 1
ATOM 6086 N N . LYS A 1 764 ? -29.698 9.377 -0.265 1.00 93.44 764 LYS A N 1
ATOM 6087 C CA . LYS A 1 764 ? -29.600 8.957 1.143 1.00 93.44 764 LYS A CA 1
ATOM 6088 C C . LYS A 1 764 ? -30.712 9.548 2.017 1.00 93.44 764 LYS A C 1
ATOM 6090 O O . LYS A 1 764 ? -31.160 8.870 2.940 1.00 93.44 764 LYS A O 1
ATOM 6095 N N . TYR A 1 765 ? -31.147 10.780 1.756 1.00 93.81 765 TYR A N 1
ATOM 6096 C CA . TYR A 1 765 ? -31.954 11.563 2.699 1.00 93.81 765 TYR A CA 1
ATOM 6097 C C . TYR A 1 765 ? -33.350 11.954 2.205 1.00 93.81 765 TYR A C 1
ATOM 6099 O O . TYR A 1 765 ? -34.226 12.146 3.047 1.00 93.81 765 TYR A O 1
ATOM 6107 N N . ALA A 1 766 ? -33.596 12.036 0.892 1.00 96.75 766 ALA A N 1
ATOM 6108 C CA . ALA A 1 766 ? -34.923 12.385 0.387 1.00 96.75 766 ALA A CA 1
ATOM 6109 C C . ALA A 1 766 ? -35.947 11.329 0.829 1.00 96.75 766 ALA A C 1
ATOM 6111 O O . ALA A 1 766 ? -35.834 10.150 0.476 1.00 96.75 766 ALA A O 1
ATOM 6112 N N . LYS A 1 767 ? -36.946 11.743 1.615 1.00 94.69 767 LYS A N 1
ATOM 6113 C CA . LYS A 1 767 ? -37.954 10.836 2.183 1.00 94.69 767 LYS A CA 1
ATOM 6114 C C . LYS A 1 767 ? -38.919 10.321 1.124 1.00 94.69 767 LYS A C 1
ATOM 6116 O O . LYS A 1 767 ? -39.312 9.156 1.183 1.00 94.69 767 LYS A O 1
ATOM 6121 N N . ASN A 1 768 ? -39.250 11.157 0.139 1.00 94.56 768 ASN A N 1
ATOM 6122 C CA . ASN A 1 768 ? -40.153 10.798 -0.948 1.00 94.56 768 ASN A CA 1
ATOM 6123 C C . ASN A 1 768 ? -39.512 9.729 -1.868 1.00 94.56 768 ASN A C 1
ATOM 6125 O O . ASN A 1 768 ? -38.517 10.022 -2.541 1.00 94.56 768 ASN A O 1
ATOM 6129 N N . PRO A 1 769 ? -40.059 8.496 -1.929 1.00 94.44 769 PRO A N 1
ATOM 6130 C CA . PRO A 1 769 ? -39.522 7.440 -2.785 1.00 94.44 769 PRO A CA 1
ATOM 6131 C C . PRO A 1 769 ? -39.630 7.765 -4.278 1.00 94.44 769 PRO A C 1
ATOM 6133 O O . PRO A 1 769 ? -38.769 7.329 -5.039 1.00 94.44 769 PRO A O 1
ATOM 6136 N N . GLU A 1 770 ? -40.623 8.555 -4.704 1.00 95.50 770 GLU A N 1
ATOM 6137 C CA . GLU A 1 770 ? -40.751 8.951 -6.111 1.00 95.50 770 GLU A CA 1
ATOM 6138 C C . GLU A 1 770 ? -39.619 9.904 -6.517 1.00 95.50 770 GLU A C 1
ATOM 6140 O O . GLU A 1 770 ? -39.031 9.719 -7.579 1.00 95.50 770 GLU A O 1
ATOM 6145 N N . THR A 1 771 ? -39.215 10.836 -5.642 1.00 97.50 771 THR A N 1
ATOM 6146 C CA . THR A 1 771 ? -38.024 11.677 -5.859 1.00 97.50 771 THR A CA 1
ATOM 6147 C C . THR A 1 771 ? -36.784 10.807 -6.067 1.00 97.50 771 THR A C 1
ATOM 6149 O O . THR A 1 771 ? -36.086 10.955 -7.069 1.00 97.50 771 THR A O 1
ATOM 6152 N N . ARG A 1 772 ? -36.528 9.838 -5.171 1.00 97.62 772 ARG A N 1
ATOM 6153 C CA . ARG A 1 772 ? -35.368 8.934 -5.294 1.00 97.62 772 ARG A CA 1
ATOM 6154 C C . ARG A 1 772 ? -35.417 8.097 -6.574 1.00 97.62 772 ARG A C 1
ATOM 6156 O O . ARG A 1 772 ? -34.387 7.897 -7.213 1.00 97.62 772 ARG A O 1
ATOM 6163 N N . LYS A 1 773 ? -36.599 7.617 -6.964 1.00 96.81 773 LYS A N 1
ATOM 6164 C CA . LYS A 1 773 ? -36.809 6.852 -8.198 1.00 96.81 773 LYS A CA 1
ATOM 6165 C C . LYS A 1 773 ? -36.518 7.690 -9.444 1.00 96.81 773 LYS A C 1
ATOM 6167 O O . LYS A 1 773 ? -35.756 7.233 -10.291 1.00 96.81 773 LYS A O 1
ATOM 6172 N N . GLN A 1 774 ? -37.078 8.899 -9.542 1.00 97.06 774 GLN A N 1
ATOM 6173 C CA . GLN A 1 774 ? -36.837 9.816 -10.664 1.00 97.06 774 GLN A CA 1
ATOM 6174 C C . GLN A 1 774 ? -35.350 10.153 -10.779 1.00 97.06 774 GLN A C 1
ATOM 6176 O O . GLN A 1 774 ? -34.767 9.995 -11.848 1.00 97.06 774 GLN A O 1
ATOM 6181 N N . VAL A 1 775 ? -34.711 10.521 -9.664 1.00 97.19 775 VAL A N 1
ATOM 6182 C CA . VAL A 1 775 ? -33.273 10.820 -9.626 1.00 97.19 775 VAL A CA 1
ATOM 6183 C C . VAL A 1 775 ? -32.441 9.621 -10.081 1.00 97.19 775 VAL A C 1
ATOM 6185 O O . VAL A 1 775 ? -31.540 9.786 -10.896 1.00 97.19 775 VAL A O 1
ATOM 6188 N N . MET A 1 776 ? -32.749 8.412 -9.600 1.00 95.81 776 MET A N 1
ATOM 6189 C CA . MET A 1 776 ? -32.021 7.198 -9.978 1.00 95.81 776 MET A CA 1
ATOM 6190 C C . MET A 1 776 ? -32.158 6.894 -11.473 1.00 95.81 776 MET A C 1
ATOM 6192 O O . MET A 1 776 ? -31.142 6.742 -12.145 1.00 95.81 776 MET A O 1
ATOM 6196 N N . ILE A 1 777 ? -33.387 6.852 -12.002 1.00 95.62 777 ILE A N 1
ATOM 6197 C CA . ILE A 1 777 ? -33.644 6.520 -13.413 1.00 95.62 777 ILE A CA 1
ATOM 6198 C C . ILE A 1 777 ? -33.007 7.554 -14.340 1.00 95.62 777 ILE A C 1
ATOM 6200 O O . ILE A 1 777 ? -32.371 7.175 -15.320 1.00 95.62 777 ILE A O 1
ATOM 6204 N N . GLN A 1 778 ? -33.154 8.845 -14.038 1.00 95.88 778 GLN A N 1
ATOM 6205 C CA . GLN A 1 778 ? -32.600 9.901 -14.885 1.00 95.88 778 GLN A CA 1
ATOM 6206 C C . GLN A 1 778 ? -31.070 9.937 -14.805 1.00 95.88 778 GLN A C 1
ATOM 6208 O O . GLN A 1 778 ? -30.416 10.090 -15.827 1.00 95.88 778 GLN A O 1
ATOM 6213 N N . ASN A 1 779 ? -30.474 9.664 -13.639 1.00 94.62 779 ASN A N 1
ATOM 6214 C CA . ASN A 1 779 ? -29.023 9.507 -13.540 1.00 94.62 779 ASN A CA 1
ATOM 6215 C C . ASN A 1 779 ? -28.494 8.287 -14.327 1.00 94.62 779 ASN A C 1
ATOM 6217 O O . ASN A 1 779 ? -27.372 8.342 -14.815 1.00 94.62 779 ASN A O 1
ATOM 6221 N N . GLU A 1 780 ? -29.258 7.196 -14.448 1.00 93.88 780 GLU A N 1
ATOM 6222 C CA . GLU A 1 780 ? -28.905 6.040 -15.302 1.00 93.88 780 GLU A CA 1
ATOM 6223 C C . GLU A 1 780 ? -29.130 6.316 -16.801 1.00 93.88 780 GLU A C 1
ATOM 6225 O O . GLU A 1 780 ? -28.715 5.521 -17.637 1.00 93.88 780 GLU A O 1
ATOM 6230 N N . ASN A 1 781 ? -29.793 7.424 -17.145 1.00 94.75 781 ASN A N 1
ATOM 6231 C CA . ASN A 1 781 ? -30.090 7.848 -18.517 1.00 94.75 781 ASN A CA 1
ATOM 6232 C C . ASN A 1 781 ? -29.387 9.157 -18.913 1.00 94.75 781 ASN A C 1
ATOM 6234 O O . ASN A 1 781 ? -29.646 9.698 -19.990 1.00 94.75 781 ASN A O 1
ATOM 6238 N N . LYS A 1 782 ? -28.496 9.674 -18.062 1.00 90.88 782 LYS A N 1
ATOM 6239 C CA . LYS A 1 782 ? -27.642 10.801 -18.438 1.00 90.88 782 LYS A CA 1
ATOM 6240 C C . LYS A 1 782 ? -26.657 10.349 -19.510 1.00 90.88 782 LYS A C 1
ATOM 6242 O O . LYS A 1 782 ? -26.238 9.190 -19.528 1.00 90.88 782 LYS A O 1
ATOM 6247 N N . CYS A 1 783 ? -26.251 11.265 -20.380 1.00 92.31 783 CYS A N 1
ATOM 6248 C CA . CYS A 1 783 ? -25.293 10.966 -21.445 1.00 92.31 783 CYS A CA 1
ATOM 6249 C C . CYS A 1 783 ? -25.732 9.843 -22.411 1.00 92.31 783 CYS A C 1
ATOM 6251 O O . CYS A 1 783 ? -24.875 9.137 -22.936 1.00 92.31 783 CYS A O 1
ATOM 6253 N N . ASN A 1 784 ? -27.025 9.650 -22.697 1.00 94.50 784 ASN A N 1
ATOM 6254 C CA . ASN A 1 784 ? -27.499 8.564 -23.577 1.00 94.50 784 ASN A CA 1
ATOM 6255 C C . ASN A 1 784 ? -26.891 8.560 -24.998 1.00 94.50 784 ASN A C 1
ATOM 6257 O O . ASN A 1 784 ? -26.867 7.521 -25.660 1.00 94.50 784 ASN A O 1
ATOM 6261 N N . GLN A 1 785 ? -26.315 9.674 -25.456 1.00 94.75 785 GLN A N 1
ATOM 6262 C CA . GLN A 1 785 ? -25.473 9.722 -26.657 1.00 94.75 785 GLN A CA 1
ATOM 6263 C C . GLN A 1 785 ? -24.274 8.748 -26.614 1.00 94.75 785 GLN A C 1
ATOM 6265 O O . GLN A 1 785 ? -23.765 8.357 -27.662 1.00 94.75 785 GLN A O 1
ATOM 6270 N N . ASN A 1 786 ? -23.859 8.296 -25.428 1.00 96.62 786 ASN A N 1
ATOM 6271 C CA . ASN A 1 786 ? -22.797 7.314 -25.229 1.00 96.62 786 ASN A CA 1
ATOM 6272 C C . ASN A 1 786 ? -23.224 5.860 -25.492 1.00 96.62 786 ASN A C 1
ATOM 6274 O O . ASN A 1 786 ? -22.358 5.010 -25.700 1.00 96.62 786 ASN A O 1
ATOM 6278 N N . VAL A 1 787 ? -24.524 5.548 -25.528 1.00 97.12 787 VAL A N 1
ATOM 6279 C CA . VAL A 1 787 ? -25.030 4.190 -25.815 1.00 97.12 787 VAL A CA 1
ATOM 6280 C C . VAL A 1 787 ? -24.535 3.655 -27.171 1.00 97.12 787 VAL A C 1
ATOM 6282 O O . VAL A 1 787 ? -23.932 2.574 -27.203 1.00 97.12 787 VAL A O 1
ATOM 6285 N N . PRO A 1 788 ? -24.723 4.366 -28.306 1.00 97.81 788 PRO A N 1
ATOM 6286 C CA . PRO A 1 788 ? -24.209 3.901 -29.595 1.00 97.81 788 PRO A CA 1
ATOM 6287 C C . PRO A 1 788 ? -22.675 3.834 -29.634 1.00 97.81 788 PRO A C 1
ATOM 6289 O O . PRO A 1 788 ? -22.130 2.908 -30.235 1.00 97.81 788 PRO A O 1
ATOM 6292 N N . LEU A 1 789 ? -21.983 4.753 -28.953 1.00 97.69 789 LEU A N 1
ATOM 6293 C CA . LEU A 1 789 ? -20.520 4.765 -28.857 1.00 97.69 789 LEU A CA 1
ATOM 6294 C C . LEU A 1 789 ? -19.988 3.524 -28.130 1.00 97.69 789 LEU A C 1
ATOM 6296 O O . LEU A 1 789 ? -19.074 2.860 -28.621 1.00 97.69 789 LEU A O 1
ATOM 6300 N N . PHE A 1 790 ? -20.596 3.160 -26.997 1.00 98.00 790 PHE A N 1
ATOM 6301 C CA . PHE A 1 790 ? -20.231 1.959 -26.248 1.00 98.00 790 PHE A CA 1
ATOM 6302 C C . PHE A 1 790 ? -20.424 0.689 -27.083 1.00 98.00 790 PHE A C 1
ATOM 6304 O O . PHE A 1 790 ? -19.538 -0.168 -27.135 1.00 98.00 790 PHE A O 1
ATOM 6311 N N . ARG A 1 791 ? -21.563 0.585 -27.785 1.00 97.94 791 ARG A N 1
ATOM 6312 C CA . ARG A 1 791 ? -21.857 -0.543 -28.679 1.00 97.94 791 ARG A CA 1
ATOM 6313 C C . ARG A 1 791 ? -20.805 -0.686 -29.772 1.00 97.94 791 ARG A C 1
ATOM 6315 O O . ARG A 1 791 ? -20.319 -1.789 -30.015 1.00 97.94 791 ARG A O 1
ATOM 6322 N N . GLU A 1 792 ? -20.460 0.414 -30.431 1.00 98.25 792 GLU A N 1
ATOM 6323 C CA . GLU A 1 792 ? -19.434 0.409 -31.468 1.00 98.25 792 GLU A CA 1
ATOM 6324 C C . GLU A 1 792 ? -18.073 -0.016 -30.891 1.00 98.25 792 GLU A C 1
ATOM 6326 O O . GLU A 1 792 ? -17.409 -0.885 -31.459 1.00 98.25 792 GLU A O 1
ATOM 6331 N N . ALA A 1 793 ? -17.695 0.511 -29.720 1.00 98.00 793 ALA A N 1
ATOM 6332 C CA . ALA A 1 793 ? -16.421 0.205 -29.078 1.00 98.00 793 ALA A CA 1
ATOM 6333 C C . ALA A 1 793 ? -16.237 -1.288 -28.774 1.00 98.00 793 ALA A C 1
ATOM 6335 O O . ALA A 1 793 ? -15.193 -1.851 -29.102 1.00 98.00 793 ALA A O 1
ATOM 6336 N N . ILE A 1 794 ? -17.224 -1.956 -28.168 1.00 97.75 794 ILE A N 1
ATOM 6337 C CA . ILE A 1 794 ? -17.081 -3.376 -27.797 1.00 97.75 794 ILE A CA 1
ATOM 6338 C C . ILE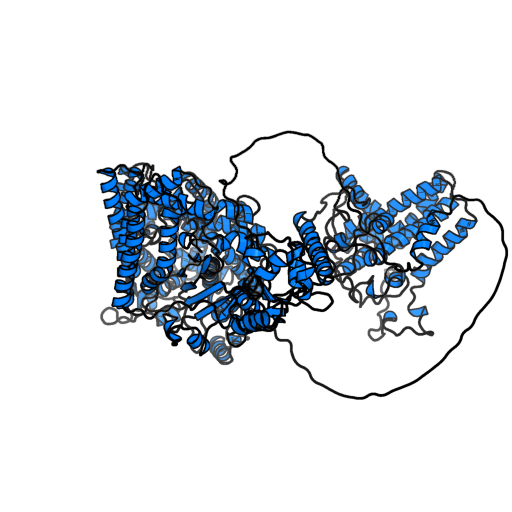 A 1 794 ? -17.027 -4.302 -29.023 1.00 97.75 794 ILE A C 1
ATOM 6340 O O . ILE A 1 794 ? -16.274 -5.277 -29.020 1.00 97.75 794 ILE A O 1
ATOM 6344 N N . ILE A 1 795 ? -17.758 -3.972 -30.096 1.00 98.56 795 ILE A N 1
ATOM 6345 C CA . ILE A 1 795 ? -17.720 -4.722 -31.361 1.00 98.56 795 ILE A CA 1
ATOM 6346 C C . ILE A 1 795 ? -16.333 -4.584 -31.995 1.00 98.56 795 ILE A C 1
ATOM 6348 O O . ILE A 1 795 ? -15.704 -5.582 -32.346 1.00 98.56 795 ILE A O 1
ATOM 6352 N N . LEU A 1 796 ? -15.835 -3.351 -32.096 1.00 98.50 796 LEU A N 1
ATOM 6353 C CA . LEU A 1 796 ? -14.517 -3.051 -32.649 1.00 98.50 796 LEU A CA 1
ATOM 6354 C C . LEU A 1 796 ? -13.383 -3.691 -31.833 1.00 98.50 796 LEU A C 1
ATOM 6356 O O . LEU A 1 796 ? -12.426 -4.210 -32.404 1.00 98.50 796 LEU A O 1
ATOM 6360 N N . ARG A 1 797 ? -13.493 -3.707 -30.502 1.00 97.88 797 ARG A N 1
ATOM 6361 C CA . ARG A 1 797 ? -12.536 -4.377 -29.607 1.00 97.88 797 ARG A CA 1
ATOM 6362 C C . ARG A 1 797 ? -12.447 -5.880 -29.860 1.00 97.88 797 ARG A C 1
ATOM 6364 O O . ARG A 1 797 ? -11.343 -6.412 -29.968 1.00 97.88 797 ARG A O 1
ATOM 6371 N N . ASP A 1 798 ? -13.586 -6.561 -29.991 1.00 98.50 798 ASP A N 1
ATOM 6372 C CA . ASP A 1 798 ? -13.604 -7.989 -30.324 1.00 98.50 798 ASP A CA 1
ATOM 6373 C C . ASP A 1 798 ? -13.018 -8.254 -31.724 1.00 98.50 798 ASP A C 1
ATOM 6375 O O . ASP A 1 798 ? -12.202 -9.165 -31.877 1.00 98.50 798 ASP A O 1
ATOM 6379 N N . GLU A 1 799 ? -13.349 -7.423 -32.723 1.00 98.12 799 GLU A N 1
ATOM 6380 C CA . GLU A 1 799 ? -12.761 -7.519 -34.070 1.00 98.12 799 GLU A CA 1
ATOM 6381 C C . GLU A 1 799 ? -11.229 -7.384 -34.022 1.00 98.12 799 GLU A C 1
ATOM 6383 O O . GLU A 1 799 ? -10.507 -8.232 -34.554 1.00 98.12 799 GLU A O 1
ATOM 6388 N N . ALA A 1 800 ? -10.723 -6.354 -33.334 1.00 96.38 800 ALA A N 1
ATOM 6389 C CA . ALA A 1 800 ? -9.294 -6.092 -33.191 1.00 96.38 800 ALA A CA 1
ATOM 6390 C C . ALA A 1 800 ? -8.553 -7.254 -32.516 1.00 96.38 800 ALA A C 1
ATOM 6392 O O . ALA A 1 800 ? -7.513 -7.693 -33.009 1.00 96.38 800 ALA A O 1
ATOM 6393 N N . ALA A 1 801 ? -9.096 -7.790 -31.420 1.00 96.81 801 ALA A N 1
ATOM 6394 C CA . ALA A 1 801 ? -8.487 -8.909 -30.707 1.00 96.81 801 ALA A CA 1
ATOM 6395 C C . ALA A 1 801 ? -8.405 -10.172 -31.582 1.00 96.81 801 ALA A C 1
ATOM 6397 O O . ALA A 1 801 ? -7.362 -10.829 -31.630 1.00 96.81 801 ALA A O 1
ATOM 6398 N N . ARG A 1 802 ? -9.467 -10.477 -32.340 1.00 96.69 802 ARG A N 1
ATOM 6399 C CA . ARG A 1 802 ? -9.493 -11.624 -33.263 1.00 96.69 802 ARG A CA 1
ATOM 6400 C C . ARG A 1 802 ? -8.548 -11.459 -34.442 1.00 96.69 802 ARG A C 1
ATOM 6402 O O . ARG A 1 802 ? -7.945 -12.445 -34.865 1.00 96.69 802 ARG A O 1
ATOM 6409 N N . LEU A 1 803 ? -8.373 -10.239 -34.955 1.00 96.00 803 LEU A N 1
ATOM 6410 C CA . LEU A 1 803 ? -7.371 -9.962 -35.988 1.00 96.00 803 LEU A CA 1
ATOM 6411 C C . LEU A 1 803 ? -5.964 -10.328 -35.507 1.00 96.00 803 LEU A C 1
ATOM 6413 O O . LEU A 1 803 ? -5.224 -10.939 -36.273 1.00 96.00 803 LEU A O 1
ATOM 6417 N N . LEU A 1 804 ? -5.641 -10.032 -34.243 1.00 93.75 804 LEU A N 1
ATOM 6418 C CA . LEU A 1 804 ? -4.375 -10.384 -33.586 1.00 93.75 804 LEU A CA 1
ATOM 6419 C C . LEU A 1 804 ? -4.252 -11.868 -33.194 1.00 93.75 804 LEU A C 1
ATOM 6421 O O . LEU A 1 804 ? -3.202 -12.280 -32.709 1.00 93.75 804 LEU A O 1
ATOM 6425 N N . GLY A 1 805 ? -5.292 -12.679 -33.407 1.00 94.25 805 GLY A N 1
ATOM 6426 C CA . GLY A 1 805 ? -5.288 -14.111 -33.097 1.00 94.25 805 GLY A CA 1
ATOM 6427 C C . GLY A 1 805 ? -5.785 -14.476 -31.695 1.00 94.25 805 GLY A C 1
ATOM 6428 O O . GLY A 1 805 ? -5.721 -15.647 -31.325 1.00 94.25 805 GLY A O 1
ATOM 6429 N N . TYR A 1 806 ? -6.317 -13.521 -30.927 1.00 96.31 806 TYR A N 1
ATOM 6430 C CA . TYR A 1 806 ? -6.954 -13.801 -29.639 1.00 96.31 806 TYR A CA 1
ATOM 6431 C C . TYR A 1 806 ? -8.418 -14.234 -29.830 1.00 96.31 806 TYR A C 1
ATOM 6433 O O . TYR A 1 806 ? -9.082 -13.791 -30.768 1.00 96.31 806 TYR A O 1
ATOM 6441 N N . PRO A 1 807 ? -8.975 -15.073 -28.939 1.00 97.19 807 PRO A N 1
ATOM 6442 C CA . PRO A 1 807 ? -10.359 -15.528 -29.064 1.00 97.19 807 PRO A CA 1
ATOM 6443 C C . PRO A 1 807 ? -11.393 -14.421 -28.817 1.00 97.19 807 PRO A C 1
ATOM 6445 O O . PRO A 1 807 ? -12.520 -14.559 -29.276 1.00 97.19 807 PRO A O 1
ATOM 6448 N N . ASN A 1 808 ? -11.042 -13.366 -28.081 1.00 97.94 808 ASN A N 1
ATOM 6449 C CA . ASN A 1 808 ? -11.877 -12.201 -27.777 1.00 97.94 808 ASN A CA 1
ATOM 6450 C C . ASN A 1 808 ? -11.023 -11.113 -27.102 1.00 97.94 808 ASN A C 1
ATOM 6452 O O . ASN A 1 808 ? -9.838 -11.317 -26.809 1.00 97.94 808 ASN A O 1
ATOM 6456 N N . HIS A 1 809 ? -11.636 -9.960 -26.833 1.00 97.69 809 HIS A N 1
ATOM 6457 C CA . HIS A 1 809 ? -10.968 -8.820 -26.206 1.00 97.69 809 HIS A CA 1
ATOM 6458 C C . HIS A 1 809 ? -10.485 -9.105 -24.780 1.00 97.69 809 HIS A C 1
ATOM 6460 O O . HIS A 1 809 ? -9.381 -8.699 -24.418 1.00 97.69 809 HIS A O 1
ATOM 6466 N N . ALA A 1 810 ? -11.250 -9.849 -23.978 1.00 97.56 810 ALA A N 1
ATOM 6467 C CA . ALA A 1 810 ? -10.849 -10.189 -22.615 1.00 97.56 810 ALA A CA 1
ATOM 6468 C C . ALA A 1 810 ? -9.538 -10.992 -22.572 1.00 97.56 810 ALA A C 1
ATOM 6470 O O . ALA A 1 810 ? -8.633 -10.647 -21.812 1.00 97.56 810 ALA A O 1
ATOM 6471 N N . ALA A 1 811 ? -9.383 -11.997 -23.440 1.00 97.25 811 ALA A N 1
ATOM 6472 C CA . ALA A 1 811 ? -8.136 -12.757 -23.553 1.00 97.25 811 ALA A CA 1
ATOM 6473 C C . ALA A 1 811 ? -6.945 -11.861 -23.931 1.00 97.25 811 ALA A C 1
ATOM 6475 O O . ALA A 1 811 ? -5.879 -11.959 -23.326 1.00 97.25 811 ALA A O 1
ATOM 6476 N N . PHE A 1 812 ? -7.146 -10.932 -24.872 1.00 95.44 812 PHE A N 1
ATOM 6477 C CA . PHE A 1 812 ? -6.128 -9.954 -25.256 1.00 95.44 812 PHE A CA 1
ATOM 6478 C C . PHE A 1 812 ? -5.731 -9.026 -24.095 1.00 95.44 812 PHE A C 1
ATOM 6480 O O . PHE A 1 812 ? -4.551 -8.712 -23.925 1.00 95.44 812 PHE A O 1
ATOM 6487 N N . ARG A 1 813 ? -6.687 -8.552 -23.288 1.00 94.06 813 ARG A N 1
ATOM 6488 C CA . ARG A 1 813 ? -6.407 -7.608 -22.192 1.00 94.06 813 ARG A CA 1
ATOM 6489 C C . ARG A 1 813 ? -5.802 -8.270 -20.959 1.00 94.06 813 ARG A C 1
ATOM 6491 O O . ARG A 1 813 ? -5.001 -7.623 -20.291 1.00 94.06 813 ARG A O 1
ATOM 6498 N N . ILE A 1 814 ? -6.176 -9.508 -20.642 1.00 95.62 814 ILE A N 1
ATOM 6499 C CA . ILE A 1 814 ? -5.810 -10.169 -19.378 1.00 95.62 814 ILE A CA 1
ATOM 6500 C C . ILE A 1 814 ? -4.428 -10.844 -19.430 1.00 95.62 814 ILE A C 1
ATOM 6502 O O . ILE A 1 814 ? -3.806 -11.020 -18.386 1.00 95.62 814 ILE A O 1
ATOM 6506 N N . GLU A 1 815 ? -3.896 -11.147 -20.616 1.00 93.38 815 GLU A N 1
ATOM 6507 C CA . GLU A 1 815 ? -2.595 -11.821 -20.782 1.00 93.38 815 GLU A CA 1
ATOM 6508 C C . GLU A 1 815 ? -1.434 -11.147 -20.015 1.00 93.38 815 GLU A C 1
ATOM 6510 O O . GLU A 1 815 ? -0.583 -11.831 -19.448 1.00 93.38 815 GLU A O 1
ATOM 6515 N N . ASP A 1 816 ? -1.411 -9.810 -19.962 1.00 88.25 816 ASP A N 1
ATOM 6516 C CA . ASP A 1 816 ? -0.381 -9.029 -19.252 1.00 88.25 816 ASP A CA 1
ATOM 6517 C C . ASP A 1 816 ? -0.706 -8.723 -17.787 1.00 88.25 816 ASP A C 1
ATOM 6519 O O . ASP A 1 816 ? 0.104 -8.119 -17.089 1.00 88.25 816 ASP A O 1
ATOM 6523 N N . LYS A 1 817 ? -1.874 -9.137 -17.300 1.00 92.19 817 LYS A N 1
ATOM 6524 C CA . LYS A 1 817 ? -2.327 -8.898 -15.925 1.00 92.19 817 LYS A CA 1
ATOM 6525 C C . LYS A 1 817 ? -1.835 -10.005 -14.982 1.00 92.19 817 LYS A C 1
ATOM 6527 O O . LYS A 1 817 ? -1.271 -11.004 -15.437 1.00 92.19 817 LYS A O 1
ATOM 6532 N N . MET A 1 818 ? -2.031 -9.876 -13.669 1.00 92.88 818 MET A N 1
ATOM 6533 C CA . MET A 1 818 ? -1.708 -10.952 -12.718 1.00 92.88 818 MET A CA 1
ATOM 6534 C C . MET A 1 818 ? -2.558 -12.202 -12.959 1.00 92.88 818 MET A C 1
ATOM 6536 O O . MET A 1 818 ? -2.055 -13.314 -12.821 1.00 92.88 818 MET A O 1
ATOM 6540 N N . ALA A 1 819 ? -3.826 -12.036 -13.349 1.00 92.56 819 ALA A N 1
ATOM 6541 C CA . ALA A 1 819 ? -4.744 -13.158 -13.565 1.00 92.56 819 ALA A CA 1
ATOM 6542 C C . ALA A 1 819 ? -4.386 -14.051 -14.773 1.00 92.56 819 ALA A C 1
ATOM 6544 O O . ALA A 1 819 ? -4.791 -15.217 -14.806 1.00 92.56 819 ALA A O 1
ATOM 6545 N N . LYS A 1 820 ? -3.638 -13.517 -15.753 1.00 92.06 820 LYS A N 1
ATOM 6546 C CA . LYS A 1 820 ? -3.166 -14.146 -17.009 1.00 92.06 820 LYS A CA 1
ATOM 6547 C C . LYS A 1 820 ? -4.235 -14.658 -17.983 1.00 92.06 820 LYS A C 1
ATOM 6549 O O . LYS A 1 820 ? -4.003 -14.602 -19.186 1.00 92.06 820 LYS A O 1
ATOM 6554 N N . THR A 1 821 ? -5.392 -15.134 -17.517 1.00 95.88 821 THR A N 1
ATOM 6555 C CA . THR A 1 821 ? -6.445 -15.713 -18.371 1.00 95.88 821 THR A CA 1
ATOM 6556 C C . THR A 1 821 ? -7.861 -15.270 -17.966 1.00 95.88 821 THR A C 1
ATOM 6558 O O . THR A 1 821 ? -8.114 -15.057 -16.774 1.00 95.88 821 THR A O 1
ATOM 6561 N N . PRO A 1 822 ? -8.813 -15.158 -18.919 1.00 96.69 822 PRO A N 1
ATOM 6562 C CA . PRO A 1 822 ? -10.233 -14.953 -18.613 1.00 96.69 822 PRO A CA 1
ATOM 6563 C C . PRO A 1 822 ? -10.822 -16.034 -17.700 1.00 96.69 822 PRO A C 1
ATOM 6565 O O . PRO A 1 822 ? -11.677 -15.744 -16.867 1.00 96.69 822 PRO A O 1
ATOM 6568 N N . GLU A 1 823 ? -10.358 -17.278 -17.818 1.00 96.81 823 GLU A N 1
ATOM 6569 C CA . GLU A 1 823 ? -10.816 -18.410 -17.013 1.00 96.81 823 GLU A CA 1
ATOM 6570 C C . GLU A 1 823 ? -10.498 -18.211 -15.525 1.00 96.81 823 GLU A C 1
ATOM 6572 O O . GLU A 1 823 ? -11.363 -18.458 -14.678 1.00 96.81 823 GLU A O 1
ATOM 6577 N N . THR A 1 824 ? -9.300 -17.705 -15.202 1.00 94.31 824 THR A N 1
ATOM 6578 C CA . THR A 1 824 ? -8.919 -17.327 -13.830 1.00 94.31 824 THR A CA 1
ATOM 6579 C C . THR A 1 824 ? -9.892 -16.290 -13.266 1.00 94.31 824 THR A C 1
ATOM 6581 O O . THR A 1 824 ? -10.399 -16.449 -12.154 1.00 94.31 824 THR A O 1
ATOM 6584 N N . VAL A 1 825 ? -10.198 -15.251 -14.050 1.00 95.56 825 VAL A N 1
ATOM 6585 C CA . VAL A 1 825 ? -11.098 -14.158 -13.647 1.00 95.56 825 VAL A CA 1
ATOM 6586 C C . VAL A 1 825 ? -12.525 -14.661 -13.439 1.00 95.56 825 VAL A C 1
ATOM 6588 O O . VAL A 1 825 ? -13.127 -14.397 -12.400 1.00 95.56 825 VAL A O 1
ATOM 6591 N N . ASN A 1 826 ? -13.058 -15.432 -14.385 1.00 96.25 826 ASN A N 1
ATOM 6592 C CA . ASN A 1 826 ? -14.413 -15.975 -14.301 1.00 96.25 826 ASN A CA 1
ATOM 6593 C C . ASN A 1 826 ? -14.575 -16.931 -13.117 1.00 96.25 826 ASN A C 1
ATOM 6595 O O . ASN A 1 826 ? -15.605 -16.907 -12.444 1.00 96.25 826 ASN A O 1
ATOM 6599 N N . THR A 1 827 ? -13.551 -17.739 -12.830 1.00 94.56 827 THR A N 1
ATOM 6600 C CA . THR A 1 827 ? -13.539 -18.623 -11.657 1.00 94.56 827 THR A CA 1
ATOM 6601 C C . THR A 1 827 ? -13.570 -17.810 -10.365 1.00 94.56 827 THR A C 1
ATOM 6603 O O . THR A 1 827 ? -14.375 -18.103 -9.483 1.00 94.56 827 THR A O 1
ATOM 6606 N N . PHE A 1 828 ? -12.751 -16.757 -10.270 1.00 92.56 828 PHE A N 1
ATOM 6607 C CA . PHE A 1 828 ? -12.719 -15.861 -9.114 1.00 92.56 828 PHE A CA 1
ATOM 6608 C C . PHE A 1 828 ? -14.062 -15.148 -8.885 1.00 92.56 828 PHE A C 1
ATOM 6610 O O . PHE A 1 828 ? -14.640 -15.250 -7.802 1.00 92.56 828 PHE A O 1
ATOM 6617 N N . LEU A 1 829 ? -14.599 -14.476 -9.910 1.00 94.25 829 LEU A N 1
ATOM 6618 C CA . LEU A 1 829 ? -15.880 -13.765 -9.818 1.00 94.25 829 LEU A CA 1
ATOM 6619 C C . LEU A 1 829 ? -17.045 -14.730 -9.533 1.00 94.25 829 LEU A C 1
ATOM 6621 O O . LEU A 1 829 ? -17.957 -14.398 -8.773 1.00 94.25 829 LEU A O 1
ATOM 6625 N N . GLY A 1 830 ? -17.009 -15.933 -10.114 1.00 94.25 830 GLY A N 1
ATOM 6626 C CA . GLY A 1 830 ? -17.999 -16.985 -9.895 1.00 94.25 830 GLY A CA 1
ATOM 6627 C C . GLY A 1 830 ? -17.996 -17.536 -8.466 1.00 94.25 830 GLY A C 1
ATOM 6628 O O . GLY A 1 830 ? -19.061 -17.615 -7.847 1.00 94.25 830 GLY A O 1
ATOM 6629 N N . ASP A 1 831 ? -16.822 -17.872 -7.917 1.00 90.69 831 ASP A N 1
ATOM 6630 C CA . ASP A 1 831 ? -16.677 -18.327 -6.524 1.00 90.69 831 ASP A CA 1
ATOM 6631 C C . ASP A 1 831 ? -17.161 -17.243 -5.553 1.00 90.69 831 ASP A C 1
ATOM 6633 O O . ASP A 1 831 ? -18.002 -17.516 -4.691 1.00 90.69 831 ASP A O 1
ATOM 6637 N N . LEU A 1 832 ? -16.740 -15.991 -5.760 1.00 90.00 832 LEU A N 1
ATOM 6638 C CA . LEU A 1 832 ? -17.146 -14.866 -4.921 1.00 90.00 832 LEU A CA 1
ATOM 6639 C C . LEU A 1 832 ? -18.665 -14.629 -4.969 1.00 90.00 832 LEU A C 1
ATOM 6641 O O . LEU A 1 832 ? -19.304 -14.510 -3.920 1.00 90.00 832 LEU A O 1
ATOM 6645 N N . ARG A 1 833 ? -19.279 -14.661 -6.164 1.00 93.50 833 ARG A N 1
ATOM 6646 C CA . ARG A 1 833 ? -20.743 -14.577 -6.316 1.00 93.50 833 ARG A CA 1
ATOM 6647 C C . ARG A 1 833 ? -21.442 -15.688 -5.541 1.00 93.50 833 ARG A C 1
ATOM 6649 O O . ARG A 1 833 ? -22.425 -15.418 -4.850 1.00 93.50 833 ARG A O 1
ATOM 6656 N N . SER A 1 834 ? -20.952 -16.925 -5.635 1.00 92.12 834 SER A N 1
ATOM 6657 C CA . SER A 1 834 ? -21.576 -18.075 -4.971 1.00 92.12 834 SER A CA 1
ATOM 6658 C C . SER A 1 834 ? -21.592 -17.934 -3.443 1.00 92.12 834 SER A C 1
ATOM 6660 O O . SER A 1 834 ? -22.615 -18.208 -2.814 1.00 92.12 834 SER A O 1
ATOM 6662 N N . ARG A 1 835 ? -20.505 -17.419 -2.853 1.00 90.00 835 ARG A N 1
ATOM 6663 C CA . ARG A 1 835 ? -20.357 -17.224 -1.401 1.00 90.00 835 ARG A CA 1
ATOM 6664 C C . ARG A 1 835 ? -21.181 -16.050 -0.880 1.00 90.00 835 ARG A C 1
ATOM 6666 O O . ARG A 1 835 ? -21.776 -16.152 0.189 1.00 90.00 835 ARG A O 1
ATOM 6673 N N . LEU A 1 836 ? -21.250 -14.957 -1.641 1.00 90.44 836 LEU A N 1
ATOM 6674 C CA . LEU A 1 836 ? -21.967 -13.741 -1.242 1.00 90.44 836 LEU A CA 1
ATOM 6675 C C . LEU A 1 836 ? -23.484 -13.835 -1.426 1.00 90.44 836 LEU A C 1
ATOM 6677 O O . LEU A 1 836 ? -24.225 -13.151 -0.725 1.00 90.44 836 LEU A O 1
ATOM 6681 N N . THR A 1 837 ? -23.964 -14.693 -2.333 1.00 92.06 837 THR A N 1
ATOM 6682 C CA . THR A 1 837 ? -25.389 -14.785 -2.704 1.00 92.06 837 THR A CA 1
ATOM 6683 C C . THR A 1 837 ? -26.308 -14.983 -1.493 1.00 92.06 837 THR A C 1
ATOM 6685 O O . THR A 1 837 ? -27.323 -14.298 -1.377 1.00 92.06 837 THR A O 1
ATOM 6688 N N . ALA A 1 838 ? -25.962 -15.890 -0.573 1.00 90.38 838 ALA A N 1
ATOM 6689 C CA . ALA A 1 838 ? -26.774 -16.139 0.621 1.00 90.38 838 ALA A CA 1
ATOM 6690 C C . ALA A 1 838 ? -26.747 -14.955 1.608 1.00 90.38 838 ALA A C 1
ATOM 6692 O O . ALA A 1 838 ? -27.761 -14.653 2.242 1.00 90.38 838 ALA A O 1
ATOM 6693 N N . GLY A 1 839 ? -25.602 -14.269 1.715 1.00 88.69 839 GLY A N 1
ATOM 6694 C CA . GLY A 1 839 ? -25.453 -13.042 2.501 1.00 88.69 839 GLY A CA 1
ATOM 6695 C C . GLY A 1 839 ? -26.333 -11.916 1.960 1.00 88.69 839 GLY A C 1
ATOM 6696 O O . GLY A 1 839 ? -27.142 -11.370 2.705 1.00 88.69 839 GLY A O 1
ATOM 6697 N N . GLY A 1 840 ? -26.277 -11.661 0.649 1.00 91.00 840 GLY A N 1
ATOM 6698 C CA . GLY A 1 840 ? -27.103 -10.647 -0.014 1.00 91.00 840 GLY A CA 1
ATOM 6699 C C . GLY A 1 840 ? -28.607 -10.889 0.153 1.00 91.00 840 GLY A C 1
ATOM 6700 O O . GLY A 1 840 ? -29.342 -9.962 0.485 1.00 91.00 840 GLY A O 1
ATOM 6701 N N . GLN A 1 841 ? -29.066 -12.145 0.044 1.00 92.12 841 GLN A N 1
ATOM 6702 C CA . GLN A 1 841 ? -30.471 -12.507 0.310 1.00 92.12 841 GLN A CA 1
ATOM 6703 C C . GLN A 1 841 ? -30.898 -12.149 1.736 1.00 92.12 841 GLN A C 1
ATOM 6705 O O . GLN A 1 841 ? -31.999 -11.641 1.968 1.00 92.12 841 GLN A O 1
ATOM 6710 N N . LYS A 1 842 ? -30.031 -12.433 2.711 1.00 92.56 842 LYS A N 1
ATOM 6711 C CA . LYS A 1 842 ? -30.283 -12.137 4.122 1.00 92.56 842 LYS A CA 1
ATOM 6712 C C . LYS A 1 842 ? -30.315 -10.629 4.384 1.00 92.56 842 LYS A C 1
ATOM 6714 O O . LYS A 1 842 ? -31.175 -10.167 5.137 1.00 92.56 842 LYS A O 1
ATOM 6719 N N . GLU A 1 843 ? -29.406 -9.879 3.773 1.00 92.88 843 GLU A N 1
ATOM 6720 C CA . GLU A 1 843 ? -29.328 -8.421 3.894 1.00 92.88 843 GLU A CA 1
ATOM 6721 C C . GLU A 1 843 ? -30.549 -7.743 3.259 1.00 92.88 843 GLU A C 1
ATOM 6723 O O . GLU A 1 843 ? -31.233 -6.989 3.948 1.00 92.88 843 GLU A O 1
ATOM 6728 N N . ILE A 1 844 ? -30.927 -8.097 2.020 1.00 94.00 844 ILE A N 1
ATOM 6729 C CA . ILE A 1 844 ? -32.148 -7.570 1.376 1.00 94.00 844 ILE A CA 1
ATOM 6730 C C . ILE A 1 844 ? -33.382 -7.878 2.208 1.00 94.00 844 ILE A C 1
ATOM 6732 O O . ILE A 1 844 ? -34.219 -7.003 2.403 1.00 94.00 844 ILE A O 1
ATOM 6736 N N . LYS A 1 845 ? -33.510 -9.103 2.730 1.00 94.12 845 LYS A N 1
ATOM 6737 C CA . LYS A 1 845 ? -34.656 -9.459 3.572 1.00 94.12 845 LYS A CA 1
ATOM 6738 C C . LYS A 1 845 ? -34.727 -8.587 4.828 1.00 94.12 845 LYS A C 1
ATOM 6740 O O . LYS A 1 845 ? -35.814 -8.149 5.197 1.00 94.12 845 LYS A O 1
ATOM 6745 N N . SER A 1 846 ? -33.586 -8.337 5.470 1.00 92.50 846 SER A N 1
ATOM 6746 C CA . SER A 1 846 ? -33.503 -7.452 6.640 1.00 92.50 846 SER A CA 1
ATOM 6747 C C . SER A 1 846 ? -33.900 -6.019 6.278 1.00 92.50 846 SER A C 1
ATOM 6749 O O . SER A 1 846 ? -34.722 -5.418 6.964 1.00 92.50 846 SER A O 1
ATOM 6751 N N . LEU A 1 847 ? -33.394 -5.503 5.156 1.00 94.88 847 LEU A N 1
ATOM 6752 C CA . LEU A 1 847 ? -33.696 -4.159 4.664 1.00 94.88 847 LEU A CA 1
ATOM 6753 C C . LEU A 1 847 ? -35.155 -3.997 4.205 1.00 94.88 847 LEU A C 1
ATOM 6755 O O . LEU A 1 847 ? -35.742 -2.936 4.404 1.00 94.88 847 LEU A O 1
ATOM 6759 N N . LEU A 1 848 ? -35.762 -5.037 3.630 1.00 95.44 848 LEU A N 1
ATOM 6760 C CA . LEU A 1 848 ? -37.176 -5.070 3.253 1.00 95.44 848 LEU A CA 1
ATOM 6761 C C . LEU A 1 848 ? -38.082 -5.014 4.493 1.00 95.44 848 LEU A C 1
ATOM 6763 O O . LEU A 1 848 ? -39.037 -4.238 4.519 1.00 95.44 848 LEU A O 1
ATOM 6767 N N . GLU A 1 849 ? -37.770 -5.792 5.535 1.00 94.69 849 GLU A N 1
ATOM 6768 C CA . GLU A 1 849 ? -38.508 -5.742 6.805 1.00 94.69 849 GLU A CA 1
ATOM 6769 C C . GLU A 1 849 ? -38.319 -4.389 7.503 1.00 94.69 849 GLU A C 1
ATOM 6771 O O . GLU A 1 849 ? -39.275 -3.815 8.027 1.00 94.69 849 GLU A O 1
ATOM 6776 N N . PHE A 1 850 ? -37.109 -3.827 7.447 1.00 94.81 850 PHE A N 1
ATOM 6777 C CA . PHE A 1 850 ? -36.838 -2.490 7.963 1.00 94.81 850 PHE A CA 1
ATOM 6778 C C . PHE A 1 850 ? -37.636 -1.418 7.202 1.00 94.81 850 PHE A C 1
ATOM 6780 O O . PHE A 1 850 ? -38.270 -0.571 7.830 1.00 94.81 850 PHE A O 1
ATOM 6787 N N . LYS A 1 851 ? -37.681 -1.487 5.860 1.00 96.06 851 LYS A N 1
ATOM 6788 C CA . LYS A 1 851 ? -38.517 -0.618 5.012 1.00 96.06 851 LYS A CA 1
ATOM 6789 C C . LYS A 1 851 ? -39.983 -0.690 5.424 1.00 96.06 851 LYS A C 1
ATOM 6791 O O . LYS A 1 851 ? -40.616 0.350 5.598 1.00 96.06 851 LYS A O 1
ATOM 6796 N N . LYS A 1 852 ? -40.511 -1.900 5.605 1.00 95.81 852 LYS A N 1
ATOM 6797 C CA . LYS A 1 852 ? -41.889 -2.125 6.045 1.00 95.81 852 LYS A CA 1
ATOM 6798 C C . LYS A 1 852 ? -42.164 -1.476 7.404 1.00 95.81 852 LYS A C 1
ATOM 6800 O O . LYS A 1 852 ? -43.094 -0.684 7.507 1.00 95.81 852 LYS A O 1
ATOM 6805 N N . SER A 1 853 ? -41.333 -1.761 8.406 1.00 94.12 853 SER A N 1
ATOM 6806 C CA . SER A 1 853 ? -41.466 -1.207 9.761 1.00 94.12 853 SER A CA 1
ATOM 6807 C C . SER A 1 853 ? -41.400 0.326 9.772 1.00 94.12 853 SER A C 1
ATOM 6809 O O . SER A 1 853 ? -42.210 0.994 10.416 1.00 94.12 853 SER A O 1
ATOM 6811 N N . ASP A 1 854 ? -40.477 0.911 9.003 1.00 94.25 854 ASP A N 1
ATOM 6812 C CA . ASP A 1 854 ? -40.343 2.362 8.887 1.00 94.25 854 ASP A CA 1
ATOM 6813 C C . ASP A 1 854 ? -41.578 3.017 8.243 1.00 94.25 854 ASP A C 1
ATOM 6815 O O . ASP A 1 854 ? -42.077 4.016 8.764 1.00 94.25 854 ASP A O 1
ATOM 6819 N N . LEU A 1 855 ? -42.114 2.440 7.163 1.00 93.94 855 LEU A N 1
ATOM 6820 C CA . LEU A 1 855 ? -43.332 2.937 6.510 1.00 93.94 855 LEU A CA 1
ATOM 6821 C C . LEU A 1 855 ? -44.561 2.799 7.417 1.00 93.94 855 LEU A C 1
ATOM 6823 O O . LEU A 1 855 ? -45.315 3.760 7.569 1.00 93.94 855 LEU A O 1
ATOM 6827 N N . GLU A 1 856 ? -44.724 1.655 8.087 1.00 93.25 856 GLU A N 1
ATOM 6828 C CA . GLU A 1 856 ? -45.798 1.432 9.064 1.00 93.25 856 GLU A CA 1
ATOM 6829 C C . GLU A 1 856 ? -45.735 2.460 10.206 1.00 93.25 856 GLU A C 1
ATOM 6831 O O . GLU A 1 856 ? -46.766 3.015 10.590 1.00 93.25 856 GLU A O 1
ATOM 6836 N N . SER A 1 857 ? -44.531 2.798 10.688 1.00 92.62 857 SER A N 1
ATOM 6837 C CA . SER A 1 857 ? -44.331 3.816 11.730 1.00 92.62 857 SER A CA 1
ATOM 6838 C C . SER A 1 857 ? -44.721 5.238 11.303 1.00 92.62 857 SER A C 1
ATOM 6840 O O . SER A 1 857 ? -45.050 6.064 12.155 1.00 92.62 857 SER A O 1
ATOM 6842 N N . ARG A 1 858 ? -44.730 5.518 9.991 1.00 90.44 858 ARG A N 1
ATOM 6843 C CA . ARG A 1 858 ? -45.149 6.797 9.389 1.00 90.44 858 ARG A CA 1
ATOM 6844 C C . ARG A 1 858 ? -46.599 6.788 8.887 1.00 90.44 858 ARG A C 1
ATOM 6846 O O . ARG A 1 858 ? -47.086 7.812 8.417 1.00 90.44 858 ARG A O 1
ATOM 6853 N N . GLY A 1 859 ? -47.299 5.655 8.993 1.00 90.94 859 GLY A N 1
ATOM 6854 C CA . GLY A 1 859 ? -48.641 5.477 8.429 1.00 90.94 859 GLY A CA 1
ATOM 6855 C C . GLY A 1 859 ? -48.663 5.411 6.896 1.00 90.94 859 GLY A C 1
ATOM 6856 O O . GLY A 1 859 ? -49.701 5.661 6.283 1.00 90.94 859 GLY A O 1
ATOM 6857 N N . GLU A 1 860 ? -47.530 5.089 6.272 1.00 91.69 860 GLU A N 1
ATOM 6858 C CA . GLU A 1 860 ? -47.372 4.966 4.823 1.00 91.69 860 GLU A CA 1
ATOM 6859 C C . GLU A 1 860 ? -47.588 3.517 4.359 1.00 91.69 860 GLU A C 1
ATOM 6861 O O . GLU A 1 860 ? -47.409 2.557 5.110 1.00 91.69 860 GLU A O 1
ATOM 6866 N N . LYS A 1 861 ? -48.003 3.335 3.098 1.00 89.94 861 LYS A N 1
ATOM 6867 C CA . LYS A 1 861 ? -48.256 2.001 2.537 1.00 89.94 861 LYS A CA 1
ATOM 6868 C C . LYS A 1 861 ? -46.946 1.327 2.135 1.00 89.94 861 LYS A C 1
ATOM 6870 O O . LYS A 1 861 ? -46.173 1.889 1.367 1.00 89.94 861 LYS A O 1
ATOM 6875 N N . PHE A 1 862 ? -46.756 0.092 2.585 1.00 94.06 862 PHE A N 1
ATOM 6876 C CA . PHE A 1 862 ? -45.700 -0.789 2.098 1.00 94.06 862 PHE A CA 1
ATOM 6877 C C . PHE A 1 862 ? -46.181 -1.571 0.870 1.00 94.06 862 PHE A C 1
ATOM 6879 O O . PHE A 1 862 ? -47.240 -2.197 0.899 1.00 94.06 862 PHE A O 1
ATOM 6886 N N . ASP A 1 863 ? -45.407 -1.519 -0.208 1.00 91.00 863 ASP A N 1
ATOM 6887 C CA . ASP A 1 863 ? -45.723 -2.141 -1.498 1.00 91.00 863 ASP A CA 1
ATOM 6888 C C . ASP A 1 863 ? -45.262 -3.601 -1.613 1.00 91.00 863 ASP A C 1
ATOM 6890 O O . ASP A 1 863 ? -45.665 -4.282 -2.548 1.00 91.00 863 ASP A O 1
ATOM 6894 N N . GLY A 1 864 ? -44.474 -4.107 -0.658 1.00 92.31 864 GLY A N 1
ATOM 6895 C CA . GLY A 1 864 ? -43.951 -5.476 -0.679 1.00 92.31 864 GLY A CA 1
ATOM 6896 C C . GLY A 1 864 ? -42.600 -5.632 -1.378 1.00 92.31 864 GLY A C 1
ATOM 6897 O O . GLY A 1 864 ? -42.080 -6.746 -1.410 1.00 92.31 864 GLY A O 1
ATOM 6898 N N . HIS A 1 865 ? -42.012 -4.547 -1.890 1.00 93.38 865 HIS A N 1
ATOM 6899 C CA . HIS A 1 865 ? -40.822 -4.592 -2.744 1.00 93.38 865 HIS A CA 1
ATOM 6900 C C . HIS A 1 865 ? -39.645 -3.811 -2.148 1.00 93.38 865 HIS A C 1
ATOM 6902 O O . HIS A 1 865 ? -39.825 -2.872 -1.367 1.00 93.38 865 HIS A O 1
ATOM 6908 N N . TYR A 1 866 ? -38.421 -4.178 -2.536 1.00 95.06 866 TYR A N 1
ATOM 6909 C CA . TYR A 1 866 ? -37.202 -3.430 -2.217 1.00 95.06 866 TYR A CA 1
ATOM 6910 C C . TYR A 1 866 ? -36.479 -3.049 -3.506 1.00 95.06 866 TYR A C 1
ATOM 6912 O O . TYR A 1 866 ? -35.901 -3.906 -4.180 1.00 95.06 866 TYR A O 1
ATOM 6920 N N . TYR A 1 867 ? -36.530 -1.763 -3.849 1.00 96.19 867 TYR A N 1
ATOM 6921 C CA . TYR A 1 867 ? -36.032 -1.287 -5.132 1.00 96.19 867 TYR A CA 1
ATOM 6922 C C . TYR A 1 867 ? -34.608 -0.733 -5.060 1.00 96.19 867 TYR A C 1
ATOM 6924 O O . TYR A 1 867 ? -34.112 -0.334 -4.006 1.00 96.19 867 TYR A O 1
ATOM 6932 N N . LEU A 1 868 ? -33.967 -0.592 -6.219 1.00 95.56 868 LEU A N 1
ATOM 6933 C CA . LEU A 1 868 ? -32.650 0.041 -6.352 1.00 95.56 868 LEU A CA 1
ATOM 6934 C C . LEU A 1 868 ? -32.574 1.448 -5.724 1.00 95.56 868 LEU A C 1
ATOM 6936 O O . LEU A 1 868 ? -31.553 1.800 -5.132 1.00 95.56 868 LEU A O 1
ATOM 6940 N N . TRP A 1 869 ? -33.640 2.253 -5.821 1.00 96.19 869 TRP A N 1
ATOM 6941 C CA . TRP A 1 869 ? -33.703 3.610 -5.248 1.00 96.19 869 TRP A CA 1
ATOM 6942 C C . TRP A 1 869 ? -34.006 3.645 -3.743 1.00 96.19 869 TRP A C 1
ATOM 6944 O O . TRP A 1 869 ? -33.948 4.709 -3.122 1.00 96.19 869 TRP A O 1
ATOM 6954 N N . ASP A 1 870 ? -34.313 2.499 -3.139 1.00 96.31 870 ASP A N 1
ATOM 6955 C CA . ASP A 1 870 ? -34.527 2.371 -1.699 1.00 96.31 870 ASP A CA 1
ATOM 6956 C C . ASP A 1 870 ? -33.216 2.117 -0.949 1.00 96.31 870 ASP A C 1
ATOM 6958 O O . ASP A 1 870 ? -33.089 2.498 0.217 1.00 96.31 870 ASP A O 1
ATOM 6962 N N . HIS A 1 871 ? -32.221 1.533 -1.627 1.00 95.12 871 HIS A N 1
ATOM 6963 C CA . HIS A 1 871 ? -31.035 0.984 -0.978 1.00 95.12 871 HIS A CA 1
ATOM 6964 C C . HIS A 1 871 ? -30.272 1.990 -0.114 1.00 95.12 871 HIS A C 1
ATOM 6966 O O . HIS A 1 871 ? -30.145 1.792 1.089 1.00 95.12 871 HIS A O 1
ATOM 6972 N N . ARG A 1 872 ? -29.830 3.114 -0.695 1.00 93.38 872 ARG A N 1
ATOM 6973 C CA . ARG A 1 872 ? -29.039 4.132 0.027 1.00 93.38 872 ARG A CA 1
ATOM 6974 C C . ARG A 1 872 ? -29.805 4.795 1.176 1.00 93.38 872 ARG A C 1
ATOM 6976 O O . ARG A 1 872 ? -29.183 5.224 2.145 1.00 93.38 872 ARG A O 1
ATOM 6983 N N . PHE A 1 873 ? -31.128 4.899 1.062 1.00 95.12 873 PHE A N 1
ATOM 6984 C CA . PHE A 1 873 ? -31.975 5.513 2.080 1.00 95.12 873 PHE A CA 1
ATOM 6985 C C . PHE A 1 873 ? -32.138 4.594 3.294 1.00 95.12 873 PHE A C 1
ATOM 6987 O O . PHE A 1 873 ? -31.923 5.026 4.427 1.00 95.12 873 PHE A O 1
ATOM 6994 N N . TYR A 1 874 ? -32.478 3.322 3.065 1.00 94.94 874 TYR A N 1
ATOM 6995 C CA . TYR A 1 874 ? -32.682 2.368 4.155 1.00 94.94 874 TYR A CA 1
ATOM 6996 C C . TYR A 1 874 ? -31.383 1.829 4.741 1.00 94.94 874 TYR A C 1
ATOM 6998 O O . TYR A 1 874 ? -31.355 1.569 5.936 1.00 94.94 874 TYR A O 1
ATOM 7006 N N . ASP A 1 875 ? -30.310 1.736 3.956 1.00 91.00 875 ASP A N 1
ATOM 7007 C CA . ASP A 1 875 ? -28.966 1.473 4.477 1.00 91.00 875 ASP A CA 1
ATOM 7008 C C . ASP A 1 875 ? -28.573 2.529 5.523 1.00 91.00 875 ASP A C 1
ATOM 7010 O O . ASP A 1 875 ? -28.308 2.192 6.677 1.00 91.00 875 ASP A O 1
ATOM 7014 N N . ARG A 1 876 ? -28.686 3.823 5.178 1.00 90.31 876 ARG A N 1
ATOM 7015 C CA . ARG A 1 876 ? -28.463 4.929 6.123 1.00 90.31 876 ARG A CA 1
ATOM 7016 C C . ARG A 1 876 ? -29.361 4.818 7.358 1.00 90.31 876 ARG A C 1
ATOM 7018 O O . ARG A 1 876 ? -28.856 4.878 8.475 1.00 90.31 876 ARG A O 1
ATOM 7025 N N . LEU A 1 877 ? -30.679 4.692 7.177 1.00 89.94 877 LEU A N 1
ATOM 7026 C CA . LEU A 1 877 ? -31.609 4.649 8.312 1.00 89.94 877 LEU A CA 1
ATOM 7027 C C . LEU A 1 877 ? -31.349 3.456 9.236 1.00 89.94 877 LEU A C 1
ATOM 7029 O O . LEU A 1 877 ? -31.496 3.591 10.448 1.00 89.94 877 LEU A O 1
ATOM 7033 N N . MET A 1 878 ? -30.983 2.300 8.683 1.00 88.56 878 MET A N 1
ATOM 7034 C CA . MET A 1 878 ? -30.647 1.114 9.464 1.00 88.56 878 MET A CA 1
ATOM 7035 C C . MET A 1 878 ? -29.370 1.347 10.280 1.00 88.56 878 MET A C 1
ATOM 7037 O O . MET A 1 878 ? -29.346 1.043 11.469 1.00 88.56 878 MET A O 1
ATOM 7041 N N . LEU A 1 879 ? -28.337 1.961 9.692 1.00 85.31 879 LEU A N 1
ATOM 7042 C CA . LEU A 1 879 ? -27.122 2.350 10.419 1.00 85.31 879 LEU A CA 1
ATOM 7043 C C . LEU A 1 879 ? -27.421 3.353 11.550 1.00 85.31 879 LEU A C 1
ATOM 7045 O O . LEU A 1 879 ? -26.928 3.195 12.669 1.00 85.31 879 LEU A O 1
ATOM 7049 N N . GLU A 1 880 ? -28.280 4.342 11.301 1.00 84.38 880 GLU A N 1
ATOM 7050 C CA . GLU A 1 880 ? -28.690 5.323 12.313 1.00 84.38 880 GLU A CA 1
ATOM 7051 C C . GLU A 1 880 ? -29.489 4.673 13.458 1.00 84.38 880 GLU A C 1
ATOM 7053 O O . GLU A 1 880 ? -29.169 4.887 14.630 1.00 84.38 880 GLU A O 1
ATOM 7058 N N . LYS A 1 881 ? -30.508 3.855 13.145 1.00 84.25 881 LYS A N 1
ATOM 7059 C CA . LYS A 1 881 ? -31.414 3.270 14.151 1.00 84.25 881 LYS A CA 1
ATOM 7060 C C . LYS A 1 881 ? -30.805 2.073 14.887 1.00 84.25 881 LYS A C 1
ATOM 7062 O O . LYS A 1 881 ? -30.848 2.038 16.116 1.00 84.25 881 LYS A O 1
ATOM 7067 N N . ASP A 1 882 ? -30.217 1.118 14.170 1.00 82.38 882 ASP A N 1
ATOM 7068 C CA . ASP A 1 882 ? -29.791 -0.166 14.749 1.00 82.38 882 ASP A CA 1
ATOM 7069 C C . ASP A 1 882 ? -28.354 -0.126 15.293 1.00 82.38 882 ASP A C 1
ATOM 7071 O O . ASP A 1 882 ? -27.988 -0.924 16.164 1.00 82.38 882 ASP A O 1
ATOM 7075 N N . TYR A 1 883 ? -27.534 0.819 14.816 1.00 74.94 883 TYR A N 1
ATOM 7076 C CA . TYR A 1 883 ? -26.128 0.960 15.217 1.00 74.94 883 TYR A CA 1
ATOM 7077 C C . TYR A 1 883 ? -25.826 2.279 15.938 1.00 74.94 883 TYR A C 1
ATOM 7079 O O . TYR A 1 883 ? -24.688 2.483 16.363 1.00 74.94 883 TYR A O 1
ATOM 7087 N N . SER A 1 884 ? -26.842 3.132 16.150 1.00 77.62 884 SER A N 1
ATOM 7088 C CA . SER A 1 884 ? -26.705 4.438 16.819 1.00 77.62 884 SER A CA 1
ATOM 7089 C C . SER A 1 884 ? -25.582 5.281 16.209 1.00 77.62 884 SER A C 1
ATOM 7091 O O . SER A 1 884 ? -24.813 5.924 16.929 1.00 77.62 884 SER A O 1
ATOM 7093 N N . LEU A 1 885 ? -25.442 5.208 14.883 1.00 75.62 885 LEU A N 1
ATOM 7094 C CA . LEU A 1 885 ? -24.330 5.803 14.168 1.00 75.62 885 LEU A CA 1
ATOM 7095 C C . LEU A 1 885 ? -24.784 7.055 13.421 1.00 75.62 885 LEU A C 1
ATOM 7097 O O . LEU A 1 885 ? -25.475 6.975 12.410 1.00 75.62 885 LEU A O 1
ATOM 7101 N N . ASP A 1 886 ? -24.356 8.212 13.919 1.00 79.88 886 ASP A N 1
ATOM 7102 C CA . ASP A 1 886 ? -24.548 9.495 13.254 1.00 79.88 886 ASP A CA 1
ATOM 7103 C C . ASP A 1 886 ? -23.236 9.917 12.578 1.00 79.88 886 ASP A C 1
ATOM 7105 O O . ASP A 1 886 ? -22.268 10.319 13.228 1.00 79.88 886 ASP A O 1
ATOM 7109 N N . GLN A 1 887 ? -23.202 9.810 11.248 1.00 79.50 887 GLN A N 1
ATOM 7110 C CA . GLN A 1 887 ? -22.038 10.185 10.442 1.00 79.50 887 GLN A CA 1
ATOM 7111 C C . GLN A 1 887 ? -21.698 11.679 10.554 1.00 79.50 887 GLN A C 1
ATOM 7113 O O . GLN A 1 887 ? -20.535 12.041 10.393 1.00 79.50 887 GLN A O 1
ATOM 7118 N N . GLN A 1 888 ? -22.675 12.545 10.846 1.00 80.38 888 GLN A N 1
ATOM 7119 C CA . GLN A 1 888 ? -22.418 13.972 11.048 1.00 80.38 888 GLN A CA 1
ATOM 7120 C C . GLN A 1 888 ? -21.685 14.204 12.368 1.00 80.38 888 GLN A C 1
ATOM 7122 O O . GLN A 1 888 ? -20.697 14.933 12.379 1.00 80.38 888 GLN A O 1
ATOM 7127 N N . LEU A 1 889 ? -22.089 13.518 13.444 1.00 83.50 889 LEU A N 1
ATOM 7128 C CA . LEU A 1 889 ? -21.377 13.575 14.727 1.00 83.50 889 LEU A CA 1
ATOM 7129 C C . LEU A 1 889 ? -19.976 12.961 14.639 1.00 83.50 889 LEU A C 1
ATOM 7131 O O . LEU A 1 889 ? -19.032 13.493 15.216 1.00 83.50 889 LEU A O 1
ATOM 7135 N N . ILE A 1 890 ? -19.808 11.862 13.898 1.00 90.06 890 ILE A N 1
ATOM 7136 C CA . ILE A 1 890 ? -18.481 11.271 13.665 1.00 90.06 890 ILE A CA 1
ATOM 7137 C C . ILE A 1 890 ? -17.581 12.255 12.908 1.00 90.06 890 ILE A C 1
ATOM 7139 O O . ILE A 1 890 ? -16.418 12.418 13.279 1.00 90.06 890 ILE A O 1
ATOM 7143 N N . ALA A 1 891 ? -18.112 12.957 11.904 1.00 91.75 891 ALA A N 1
ATOM 7144 C CA . ALA A 1 891 ? -17.347 13.927 11.125 1.00 91.75 891 ALA A CA 1
ATOM 7145 C C . ALA A 1 891 ? -16.814 15.102 11.968 1.00 91.75 891 ALA A C 1
ATOM 7147 O O . ALA A 1 891 ? -15.751 15.642 11.656 1.00 91.75 891 ALA A O 1
ATOM 7148 N N . GLU A 1 892 ? -17.472 15.465 13.078 1.00 93.50 892 GLU A N 1
ATOM 7149 C CA . GLU A 1 892 ? -16.977 16.487 14.023 1.00 93.50 892 GLU A CA 1
ATOM 7150 C C . GLU A 1 892 ? -15.597 16.157 14.607 1.00 93.50 892 GLU A C 1
ATOM 7152 O O . GLU A 1 892 ? -14.864 17.070 15.000 1.00 93.50 892 GLU A O 1
ATOM 7157 N N . TYR A 1 893 ? -15.215 14.877 14.601 1.00 96.25 893 TYR A N 1
ATOM 7158 C CA . TYR A 1 893 ? -13.917 14.382 15.048 1.00 96.25 893 TYR A CA 1
ATOM 7159 C C . TYR A 1 893 ? -12.866 14.250 13.943 1.00 96.25 893 TYR A C 1
ATOM 7161 O O . TYR A 1 893 ? -11.715 13.967 14.267 1.00 96.25 893 TYR A O 1
ATOM 7169 N N . PHE A 1 894 ? -13.202 14.487 12.673 1.00 97.00 894 PHE A N 1
ATOM 7170 C CA . PHE A 1 894 ? -12.246 14.423 11.561 1.00 97.00 894 PHE A CA 1
ATOM 7171 C C . PHE A 1 894 ? -12.156 15.742 10.774 1.00 97.00 894 PHE A C 1
ATOM 7173 O O . PHE A 1 894 ? -12.472 15.788 9.582 1.00 97.00 894 PHE A O 1
ATOM 7180 N N . PRO A 1 895 ? -11.693 16.846 11.394 1.00 96.06 895 PRO A N 1
ATOM 7181 C CA . PRO A 1 895 ? -11.285 18.028 10.649 1.00 96.06 895 PRO A CA 1
ATOM 7182 C C . PRO A 1 895 ? -10.187 17.664 9.644 1.00 96.06 895 PRO A C 1
ATOM 7184 O O . PRO A 1 895 ? -9.201 17.011 10.001 1.00 96.06 895 PRO A O 1
ATOM 7187 N N . LEU A 1 896 ? -10.344 18.104 8.394 1.00 93.94 896 LEU A N 1
ATOM 7188 C CA . LEU A 1 896 ? -9.483 17.728 7.267 1.00 93.94 896 LEU A CA 1
ATOM 7189 C C . LEU A 1 896 ? -7.994 17.908 7.583 1.00 93.94 896 LEU A C 1
ATOM 7191 O O . LEU A 1 896 ? -7.225 16.960 7.448 1.00 93.94 896 LEU A O 1
ATOM 7195 N N . GLN A 1 897 ? -7.598 19.091 8.068 1.00 91.94 897 GLN A N 1
ATOM 7196 C CA . GLN A 1 897 ? -6.186 19.392 8.302 1.00 91.94 897 GLN A CA 1
ATOM 7197 C C . GLN A 1 897 ? -5.579 18.441 9.337 1.00 91.94 897 GLN A C 1
ATOM 7199 O O . GLN A 1 897 ? -4.608 17.762 9.032 1.00 91.94 897 GLN A O 1
ATOM 7204 N N . THR A 1 898 ? -6.182 18.310 10.523 1.00 93.25 898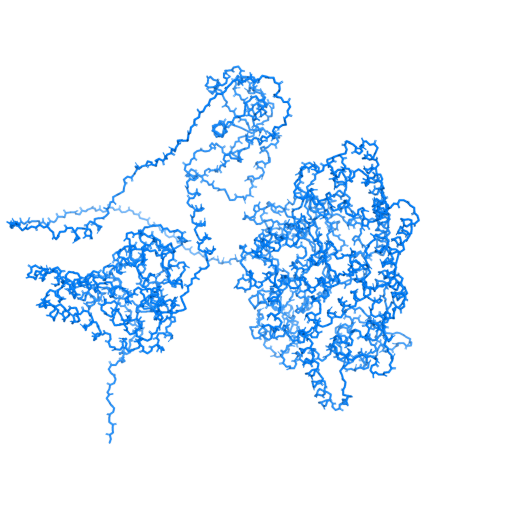 THR A N 1
ATOM 7205 C CA . THR A 1 898 ? -5.660 17.425 11.581 1.00 93.25 898 THR A CA 1
ATOM 7206 C C . THR A 1 898 ? -5.669 15.953 11.181 1.00 93.25 898 THR A C 1
ATOM 7208 O O . THR A 1 898 ? -4.820 15.190 11.639 1.00 93.25 898 THR A O 1
ATOM 7211 N N . THR A 1 899 ? -6.599 15.559 10.310 1.00 95.44 899 THR A N 1
ATOM 7212 C CA . THR A 1 899 ? -6.660 14.201 9.763 1.00 95.44 899 THR A CA 1
ATOM 7213 C C . THR A 1 899 ? -5.475 13.938 8.829 1.00 95.44 899 THR A C 1
ATOM 7215 O O . THR A 1 899 ? -4.779 12.942 9.016 1.00 95.44 899 THR A O 1
ATOM 7218 N N . ILE A 1 900 ? -5.167 14.860 7.903 1.00 94.81 900 ILE A N 1
ATOM 7219 C CA . ILE A 1 900 ? -3.967 14.792 7.043 1.00 94.81 900 ILE A CA 1
ATOM 7220 C C . ILE A 1 900 ? -2.707 14.716 7.900 1.00 94.81 900 ILE A C 1
ATOM 7222 O O . ILE A 1 900 ? -1.850 13.868 7.668 1.00 94.81 900 ILE A O 1
ATOM 7226 N N . GLU A 1 901 ? -2.606 15.558 8.931 1.00 93.25 901 GLU A N 1
ATOM 7227 C CA . GLU A 1 901 ? -1.457 15.549 9.834 1.00 93.25 901 GLU A CA 1
ATOM 7228 C C . GLU A 1 901 ? -1.233 14.179 10.491 1.00 93.25 901 GLU A C 1
ATOM 7230 O O . GLU A 1 901 ? -0.096 13.727 10.638 1.00 93.25 901 GLU A O 1
ATOM 7235 N N . GLY A 1 902 ? -2.318 13.529 10.919 1.00 94.38 902 GLY A N 1
ATOM 7236 C CA . GLY A 1 902 ? -2.279 12.187 11.491 1.00 94.38 902 GLY A CA 1
ATOM 7237 C C . GLY A 1 902 ? -1.879 11.126 10.464 1.00 94.38 902 GLY A C 1
ATOM 7238 O O . GLY A 1 902 ? -1.047 10.272 10.762 1.00 94.38 902 GLY A O 1
ATOM 7239 N N . MET A 1 903 ? -2.410 11.215 9.245 1.00 96.38 903 MET A N 1
ATOM 7240 C CA . MET A 1 903 ? -2.094 10.298 8.146 1.00 96.38 903 MET A CA 1
ATOM 7241 C C . MET A 1 903 ? -0.630 10.393 7.710 1.00 96.38 903 MET A C 1
ATOM 7243 O O . MET A 1 903 ? 0.034 9.368 7.574 1.00 96.38 903 MET A O 1
ATOM 7247 N N . LEU A 1 904 ? -0.092 11.607 7.559 1.00 96.00 904 LEU A N 1
ATOM 7248 C CA . LEU A 1 904 ? 1.317 11.802 7.214 1.00 96.00 904 LEU A CA 1
ATOM 7249 C C . LEU A 1 904 ? 2.237 11.221 8.292 1.00 96.00 904 LEU A C 1
ATOM 7251 O O . LEU A 1 904 ? 3.173 10.507 7.948 1.00 96.00 904 LEU A O 1
ATOM 7255 N N . LYS A 1 905 ? 1.922 11.403 9.583 1.00 93.75 905 LYS A N 1
ATOM 7256 C CA . LYS A 1 905 ? 2.682 10.790 10.692 1.00 93.75 905 LYS A CA 1
ATOM 7257 C C . LYS A 1 905 ? 2.716 9.264 10.631 1.00 93.75 905 LYS A C 1
ATOM 7259 O O . LYS A 1 905 ? 3.737 8.670 10.968 1.00 93.75 905 LYS A O 1
ATOM 7264 N N . ILE A 1 906 ? 1.631 8.625 10.184 1.00 95.00 906 ILE A N 1
ATOM 7265 C CA . ILE A 1 906 ? 1.622 7.171 9.973 1.00 95.00 906 ILE A CA 1
ATOM 7266 C C . ILE A 1 906 ? 2.674 6.787 8.922 1.00 95.00 906 ILE A C 1
ATOM 7268 O O . ILE A 1 906 ? 3.438 5.848 9.140 1.00 95.00 906 ILE A O 1
ATOM 7272 N N . PHE A 1 907 ? 2.774 7.532 7.817 1.00 95.88 907 PHE A N 1
ATOM 7273 C CA . PHE A 1 907 ? 3.790 7.291 6.787 1.00 95.88 907 PHE A CA 1
ATOM 7274 C C . PHE A 1 907 ? 5.212 7.650 7.236 1.00 95.88 907 PHE A C 1
ATOM 7276 O O . PHE A 1 907 ? 6.151 6.943 6.869 1.00 95.88 907 PHE A O 1
ATOM 7283 N N . GLU A 1 908 ? 5.390 8.691 8.055 1.00 94.12 908 GLU A N 1
ATOM 7284 C CA . GLU A 1 908 ? 6.685 9.014 8.671 1.00 94.12 908 GLU A CA 1
ATOM 7285 C C . GLU A 1 908 ? 7.203 7.818 9.485 1.00 94.12 908 GLU A C 1
ATOM 7287 O O . GLU A 1 908 ? 8.327 7.359 9.280 1.00 94.12 908 GLU A O 1
ATOM 7292 N N . GLU A 1 909 ? 6.353 7.238 10.337 1.00 91.19 909 GLU A N 1
ATOM 7293 C CA . GLU A 1 909 ? 6.712 6.095 11.180 1.00 91.19 909 GLU A CA 1
ATOM 7294 C C . GLU A 1 909 ? 6.901 4.802 10.367 1.00 91.19 909 GLU A C 1
ATOM 7296 O O . GLU A 1 909 ? 7.944 4.145 10.469 1.00 91.19 909 GLU A O 1
ATOM 7301 N N . LEU A 1 910 ? 5.934 4.445 9.514 1.00 92.44 910 LEU A N 1
ATOM 7302 C CA . LEU A 1 910 ? 5.947 3.181 8.770 1.00 92.44 910 LEU A CA 1
ATOM 7303 C C . LEU A 1 910 ? 6.974 3.153 7.642 1.00 92.44 910 LEU A C 1
ATOM 7305 O O . LEU A 1 910 ? 7.616 2.120 7.430 1.00 92.44 910 LEU A O 1
ATOM 7309 N N . PHE A 1 911 ? 7.171 4.260 6.928 1.00 95.50 911 PHE A N 1
ATOM 7310 C CA . PHE A 1 911 ? 7.998 4.294 5.717 1.00 95.50 911 PHE A CA 1
ATOM 7311 C C . PHE A 1 911 ? 9.281 5.099 5.859 1.00 95.50 911 PHE A C 1
ATOM 7313 O O . PHE A 1 911 ? 10.161 4.933 5.019 1.00 95.50 911 PHE A O 1
ATOM 7320 N N . GLY A 1 912 ? 9.446 5.879 6.927 1.00 94.00 912 GLY A N 1
ATOM 7321 C CA . GLY A 1 912 ? 10.690 6.604 7.192 1.00 94.00 912 GLY A CA 1
ATOM 7322 C C . GLY A 1 912 ? 10.804 7.821 6.335 1.00 94.00 912 GLY A C 1
ATOM 7323 O O . GLY A 1 912 ? 11.802 8.020 5.645 1.00 94.00 912 GLY A O 1
ATOM 7324 N N . LEU A 1 913 ? 9.711 8.565 6.333 1.00 95.69 913 LEU A N 1
ATOM 7325 C CA . LEU A 1 913 ? 9.549 9.781 5.577 1.00 95.69 913 LEU A CA 1
ATOM 7326 C C . LEU A 1 913 ? 9.520 10.972 6.531 1.00 95.69 913 LEU A C 1
ATOM 7328 O O . LEU A 1 913 ? 9.299 10.829 7.732 1.00 95.69 913 LEU A O 1
ATOM 7332 N N . VAL A 1 914 ? 9.739 12.151 5.972 1.00 93.75 914 VAL A N 1
ATOM 7333 C CA . VAL A 1 914 ? 9.584 13.445 6.624 1.00 93.75 914 VAL A CA 1
ATOM 7334 C C . VAL A 1 914 ? 8.892 14.364 5.629 1.00 93.75 914 VAL A C 1
ATOM 7336 O O . VAL A 1 914 ? 9.402 14.580 4.525 1.00 93.75 914 VAL A O 1
ATOM 7339 N N . PHE A 1 915 ? 7.739 14.909 6.015 1.00 94.88 915 PHE A N 1
ATOM 7340 C CA . PHE A 1 915 ? 6.971 15.830 5.178 1.00 94.88 915 PHE A CA 1
ATOM 7341 C C . PHE A 1 915 ? 7.205 17.271 5.632 1.00 94.88 915 PHE A C 1
ATOM 7343 O O . PHE A 1 915 ? 6.978 17.622 6.790 1.00 94.88 915 PHE A O 1
ATOM 7350 N N . VAL A 1 916 ? 7.656 18.122 4.710 1.00 92.44 916 VAL A N 1
ATOM 7351 C CA . VAL A 1 916 ? 7.912 19.542 4.977 1.00 92.44 916 VAL A CA 1
ATOM 7352 C C . VAL A 1 916 ? 7.029 20.387 4.069 1.00 92.44 916 VAL A C 1
ATOM 7354 O O . VAL A 1 916 ? 7.277 20.474 2.864 1.00 92.44 916 VAL A O 1
ATOM 7357 N N . GLU A 1 917 ? 6.005 21.008 4.654 1.00 93.00 917 GLU A N 1
ATOM 7358 C CA . GLU A 1 917 ? 5.079 21.897 3.944 1.00 93.00 917 GLU A CA 1
ATOM 7359 C C . GLU A 1 917 ? 5.787 23.184 3.496 1.00 93.00 917 GLU A C 1
ATOM 7361 O O . GLU A 1 917 ? 6.490 23.829 4.285 1.00 93.00 917 GLU A O 1
ATOM 7366 N N . ILE A 1 918 ? 5.588 23.566 2.233 1.00 91.06 918 ILE A N 1
ATOM 7367 C CA . ILE A 1 918 ? 6.209 24.732 1.601 1.00 91.06 918 ILE A CA 1
ATOM 7368 C C . ILE A 1 918 ? 5.176 25.860 1.496 1.00 91.06 918 ILE A C 1
ATOM 7370 O O . ILE A 1 918 ? 4.284 25.841 0.648 1.00 91.06 918 ILE A O 1
ATOM 7374 N N . THR A 1 919 ? 5.320 26.885 2.335 1.00 88.75 919 THR A N 1
ATOM 7375 C CA . THR A 1 919 ? 4.388 28.022 2.418 1.00 88.75 919 THR A CA 1
ATOM 7376 C C . THR A 1 919 ? 5.127 29.361 2.508 1.00 88.75 919 THR A C 1
ATOM 7378 O O . THR A 1 919 ? 6.338 29.408 2.732 1.00 88.75 919 THR A O 1
ATOM 7381 N N . GLY A 1 920 ? 4.402 30.469 2.309 1.00 85.50 920 GLY A N 1
ATOM 7382 C CA . GLY A 1 920 ? 4.932 31.831 2.461 1.00 85.50 920 GLY A CA 1
ATOM 7383 C C . GLY A 1 920 ? 6.207 32.094 1.649 1.00 85.50 920 GLY A C 1
ATOM 7384 O O . GLY A 1 920 ? 6.316 31.676 0.499 1.00 85.50 920 GLY A O 1
ATOM 7385 N N . GLU A 1 921 ? 7.195 32.754 2.260 1.00 84.19 921 GLU A N 1
ATOM 7386 C CA . GLU A 1 921 ? 8.478 33.075 1.612 1.00 84.19 921 GLU A CA 1
ATOM 7387 C C . GLU A 1 921 ? 9.270 31.843 1.147 1.00 84.19 921 GLU A C 1
ATOM 7389 O O . GLU A 1 921 ? 10.050 31.927 0.199 1.00 84.19 921 GLU A O 1
ATOM 7394 N N . ASP A 1 922 ? 9.129 30.694 1.818 1.00 85.12 922 ASP A N 1
ATOM 7395 C CA . ASP A 1 922 ? 9.854 29.480 1.424 1.00 85.12 922 ASP A CA 1
ATOM 7396 C C . ASP A 1 922 ? 9.345 28.961 0.074 1.00 85.12 922 ASP A C 1
ATOM 7398 O O . ASP A 1 922 ? 10.123 28.429 -0.717 1.00 85.12 922 ASP A O 1
ATOM 7402 N N . ARG A 1 923 ? 8.074 29.231 -0.240 1.00 88.94 923 ARG A N 1
ATOM 7403 C CA . ARG A 1 923 ? 7.465 28.941 -1.537 1.00 88.94 923 ARG A CA 1
ATOM 7404 C C . ARG A 1 923 ? 8.032 29.801 -2.666 1.00 88.94 923 ARG A C 1
ATOM 7406 O O . ARG A 1 923 ? 8.253 29.292 -3.758 1.00 88.94 923 ARG A O 1
ATOM 7413 N N . GLU A 1 924 ? 8.323 31.075 -2.408 1.00 89.31 924 GLU A N 1
ATOM 7414 C CA . GLU A 1 924 ? 8.995 31.955 -3.377 1.00 89.31 924 GLU A CA 1
ATOM 7415 C C . GLU A 1 924 ? 10.449 31.530 -3.621 1.00 89.31 924 GLU A C 1
ATOM 7417 O O . GLU A 1 924 ? 10.912 31.544 -4.758 1.00 89.31 924 GLU A O 1
ATOM 7422 N N . LYS A 1 925 ? 11.161 31.095 -2.570 1.00 87.88 925 LYS A N 1
ATOM 7423 C CA . LYS A 1 925 ? 12.580 30.697 -2.647 1.00 87.88 925 LYS A CA 1
ATOM 7424 C C . LYS A 1 925 ? 12.815 29.421 -3.452 1.00 87.88 925 LYS A C 1
ATOM 7426 O O . LYS A 1 925 ? 13.871 29.298 -4.069 1.00 87.88 925 LYS A O 1
ATOM 7431 N N . VAL A 1 926 ? 11.892 28.459 -3.398 1.00 89.69 926 VAL A N 1
ATOM 7432 C CA . VAL A 1 926 ? 12.012 27.204 -4.162 1.00 89.69 926 VAL A CA 1
ATOM 7433 C C . VAL A 1 926 ? 11.461 27.322 -5.582 1.00 89.69 926 VAL A C 1
ATOM 7435 O O . VAL A 1 926 ? 11.779 26.479 -6.418 1.00 89.69 926 VAL A O 1
ATOM 7438 N N . ALA A 1 927 ? 10.650 28.346 -5.869 1.00 91.75 927 ALA A N 1
ATOM 7439 C CA . ALA A 1 927 ? 10.103 28.562 -7.198 1.00 91.75 927 ALA A CA 1
ATOM 7440 C C . ALA A 1 927 ? 11.209 29.008 -8.169 1.00 91.75 927 ALA A C 1
ATOM 7442 O O . ALA A 1 927 ? 11.837 30.046 -7.945 1.00 91.75 927 ALA A O 1
ATOM 7443 N N . PRO A 1 928 ? 11.434 28.293 -9.285 1.00 92.44 928 PRO A N 1
ATOM 7444 C CA . PRO A 1 928 ? 12.487 28.654 -10.235 1.00 92.44 928 PRO A CA 1
ATOM 7445 C C . PRO A 1 928 ? 12.228 30.003 -10.933 1.00 92.44 928 PRO A C 1
ATOM 7447 O O . PRO A 1 928 ? 13.170 30.630 -11.409 1.00 92.44 928 PRO A O 1
ATOM 7450 N N . THR A 1 929 ? 10.980 30.486 -10.962 1.00 92.56 929 THR A N 1
ATOM 7451 C CA . THR A 1 929 ? 10.605 31.806 -11.506 1.00 92.56 929 THR A CA 1
ATOM 7452 C C . THR A 1 929 ? 10.751 32.949 -10.494 1.00 92.56 929 THR A C 1
ATOM 7454 O O . THR A 1 929 ? 10.555 34.114 -10.844 1.00 92.56 929 THR A O 1
ATOM 7457 N N . GLY A 1 930 ? 11.046 32.636 -9.227 1.00 89.38 930 GLY A N 1
ATOM 7458 C CA . GLY A 1 930 ? 11.008 33.586 -8.114 1.00 89.38 930 GLY A CA 1
ATOM 7459 C C . GLY A 1 930 ? 9.595 33.977 -7.659 1.00 89.38 930 GLY A C 1
ATOM 7460 O O . GLY A 1 930 ? 9.463 34.822 -6.777 1.00 89.38 930 GLY A O 1
ATOM 7461 N N . LYS A 1 931 ? 8.534 33.384 -8.229 1.00 92.12 931 LYS A N 1
ATOM 7462 C CA . LYS A 1 931 ? 7.136 33.619 -7.836 1.00 92.12 931 LYS A CA 1
ATOM 7463 C C . LYS A 1 931 ? 6.515 32.335 -7.295 1.00 92.12 931 LYS A C 1
ATOM 7465 O O . LYS A 1 931 ? 6.276 31.389 -8.038 1.00 92.12 931 LYS A O 1
ATOM 7470 N N . GLY A 1 932 ? 6.191 32.306 -6.002 1.00 89.56 932 GLY A N 1
ATOM 7471 C CA . GLY A 1 932 ? 5.614 31.117 -5.358 1.00 89.56 932 GLY A CA 1
ATOM 7472 C C . GLY A 1 932 ? 4.245 30.691 -5.916 1.00 89.56 932 GLY A C 1
ATOM 7473 O O . GLY A 1 932 ? 3.866 29.523 -5.802 1.00 89.56 932 GLY A O 1
ATOM 7474 N N . SER A 1 933 ? 3.501 31.607 -6.545 1.00 92.69 933 SER A N 1
ATOM 7475 C CA . SER A 1 933 ? 2.256 31.299 -7.261 1.00 92.69 933 SER A CA 1
ATOM 7476 C C . SER A 1 933 ? 2.472 30.371 -8.451 1.00 92.69 933 SER A C 1
ATOM 7478 O O . SER A 1 933 ? 1.580 29.598 -8.760 1.00 92.69 933 SER A O 1
ATOM 7480 N N . ASP A 1 934 ? 3.651 30.405 -9.071 1.00 95.31 934 ASP A N 1
ATOM 7481 C CA . ASP A 1 934 ? 3.920 29.727 -10.340 1.00 95.31 934 ASP A CA 1
ATOM 7482 C C . ASP A 1 934 ? 4.192 28.227 -10.170 1.00 95.31 934 ASP A C 1
ATOM 7484 O O . ASP A 1 934 ? 4.274 27.510 -11.156 1.00 95.31 934 ASP A O 1
ATOM 7488 N N . ILE A 1 935 ? 4.351 27.732 -8.940 1.00 95.38 935 ILE A N 1
ATOM 7489 C CA . ILE A 1 935 ? 4.602 26.306 -8.658 1.00 95.38 935 ILE A CA 1
ATOM 7490 C C . ILE A 1 935 ? 3.360 25.566 -8.155 1.00 95.38 935 ILE A C 1
ATOM 7492 O O . ILE A 1 935 ? 3.469 24.437 -7.690 1.00 95.38 935 ILE A O 1
ATOM 7496 N N . VAL A 1 936 ? 2.183 26.194 -8.250 1.00 96.31 936 VAL A N 1
ATOM 7497 C CA . VAL A 1 936 ? 0.871 25.540 -8.125 1.00 96.31 936 VAL A CA 1
ATOM 7498 C C . VAL A 1 936 ? -0.085 26.101 -9.182 1.00 96.31 936 VAL A C 1
ATOM 7500 O O . VAL A 1 936 ? 0.117 27.200 -9.683 1.00 96.31 936 VAL A O 1
ATOM 7503 N N . TRP A 1 937 ? -1.180 25.397 -9.457 1.00 95.88 937 TRP A N 1
ATOM 7504 C CA . TRP A 1 937 ? -2.221 25.828 -10.404 1.00 95.88 937 TRP A CA 1
ATOM 7505 C C . TRP A 1 937 ? -3.415 26.550 -9.755 1.00 95.88 937 TRP A C 1
ATOM 7507 O O . TRP A 1 937 ? -4.252 27.115 -10.458 1.00 95.88 937 TRP A O 1
ATOM 7517 N N . HIS A 1 938 ? -3.538 26.516 -8.424 1.00 96.19 938 HIS A N 1
ATOM 7518 C CA . HIS A 1 938 ? -4.619 27.167 -7.679 1.00 96.19 938 HIS A CA 1
ATOM 7519 C C . HIS A 1 938 ? -4.175 27.528 -6.249 1.00 96.19 938 HIS A C 1
ATOM 7521 O O . HIS A 1 938 ? -3.354 26.830 -5.660 1.00 96.19 938 HIS A O 1
ATOM 7527 N N . GLU A 1 939 ? -4.718 28.604 -5.670 1.00 93.56 939 GLU A N 1
ATOM 7528 C CA . GLU A 1 939 ? -4.298 29.127 -4.354 1.00 93.56 939 GLU A CA 1
ATOM 7529 C C . GLU A 1 939 ? -4.510 28.142 -3.192 1.00 93.56 939 GLU A C 1
ATOM 7531 O O . GLU A 1 939 ? -3.689 28.081 -2.281 1.00 93.56 939 GLU A O 1
ATOM 7536 N N . ASP A 1 940 ? -5.560 27.322 -3.276 1.00 93.94 940 ASP A N 1
ATOM 7537 C CA . ASP A 1 940 ? -5.900 26.291 -2.284 1.00 93.94 940 ASP A CA 1
ATOM 7538 C C . ASP A 1 940 ? -4.962 25.061 -2.285 1.00 93.94 940 ASP A C 1
ATOM 7540 O O . ASP A 1 940 ? -5.119 24.175 -1.444 1.00 93.94 940 ASP A O 1
ATOM 7544 N N . VAL A 1 941 ? -4.026 24.953 -3.237 1.00 97.06 941 VAL A N 1
ATOM 7545 C CA . VAL A 1 941 ? -3.150 23.776 -3.370 1.00 97.06 941 VAL A CA 1
ATOM 7546 C C . VAL A 1 941 ? -2.023 23.829 -2.341 1.00 97.06 941 VAL A C 1
ATOM 7548 O O . VAL A 1 941 ? -1.225 24.772 -2.320 1.00 97.06 941 VAL A O 1
ATOM 7551 N N . GLN A 1 942 ? -1.924 22.776 -1.527 1.00 96.19 942 GLN A N 1
ATOM 7552 C CA . GLN A 1 942 ? -0.808 22.565 -0.602 1.00 96.19 942 GLN A CA 1
ATOM 7553 C C . GLN A 1 942 ? 0.327 21.819 -1.311 1.00 96.19 942 GLN A C 1
ATOM 7555 O O . GLN A 1 942 ? 0.076 20.952 -2.147 1.00 96.19 942 GLN A O 1
ATOM 7560 N N . ILE A 1 943 ? 1.574 22.131 -0.959 1.00 96.31 943 ILE A N 1
ATOM 7561 C CA . ILE A 1 943 ? 2.774 21.492 -1.511 1.00 96.31 943 ILE A CA 1
ATOM 7562 C C . ILE A 1 943 ? 3.723 21.098 -0.375 1.00 96.31 943 ILE A C 1
ATOM 7564 O O . ILE A 1 943 ? 4.037 21.903 0.504 1.00 96.31 943 ILE A O 1
ATOM 7568 N N . PHE A 1 944 ? 4.221 19.865 -0.423 1.00 96.62 944 PHE A N 1
ATOM 7569 C CA . PHE A 1 944 ? 5.191 19.316 0.519 1.00 96.62 944 PHE A CA 1
ATOM 7570 C C . PHE A 1 944 ? 6.443 18.852 -0.225 1.00 96.62 944 PHE A C 1
ATOM 7572 O O . PHE A 1 944 ? 6.352 18.157 -1.237 1.00 96.62 944 PHE A O 1
ATOM 7579 N N . SER A 1 945 ? 7.618 19.185 0.312 1.00 96.25 945 SER A N 1
ATOM 7580 C CA . SER A 1 945 ? 8.845 18.442 -0.000 1.00 96.25 945 SER A CA 1
ATOM 7581 C C . SER A 1 945 ? 8.935 17.223 0.911 1.00 96.25 945 SER A C 1
ATOM 7583 O O . SER A 1 945 ? 8.742 17.339 2.125 1.00 96.25 945 SER A O 1
ATOM 7585 N N . VAL A 1 946 ? 9.210 16.062 0.325 1.00 97.25 946 VAL A N 1
ATOM 7586 C CA . VAL A 1 946 ? 9.260 14.781 1.031 1.00 97.25 946 VAL A CA 1
ATOM 7587 C C . VAL A 1 946 ? 10.698 14.290 1.073 1.00 97.25 946 VAL A C 1
ATOM 7589 O O . VAL A 1 946 ? 11.410 14.330 0.068 1.00 97.25 946 VAL A O 1
ATOM 7592 N N . TRP A 1 947 ? 11.122 13.826 2.241 1.00 95.81 947 TRP A N 1
ATOM 7593 C CA . TRP A 1 947 ? 12.482 13.373 2.511 1.00 95.81 947 TRP A CA 1
ATOM 7594 C C . TRP A 1 947 ? 12.452 12.035 3.232 1.00 95.81 947 TRP A C 1
ATOM 7596 O O . TRP A 1 947 ? 11.468 11.699 3.880 1.00 95.81 947 TRP A O 1
ATOM 7606 N N . ASN A 1 948 ? 13.535 11.282 3.143 1.00 94.00 948 ASN A N 1
ATOM 7607 C CA . ASN A 1 948 ? 13.791 10.168 4.039 1.00 94.00 948 ASN A CA 1
ATOM 7608 C C . ASN A 1 948 ? 14.092 10.687 5.456 1.00 94.00 948 ASN A C 1
ATOM 7610 O O . ASN A 1 948 ? 14.594 11.799 5.621 1.00 94.00 948 ASN A O 1
ATOM 7614 N N . ASP A 1 949 ? 13.814 9.885 6.482 1.00 86.81 949 ASP A N 1
ATOM 7615 C CA . ASP A 1 949 ? 14.292 10.152 7.842 1.00 86.81 949 ASP A CA 1
ATOM 7616 C C . ASP A 1 949 ? 15.804 9.850 7.987 1.00 86.81 949 ASP A C 1
ATOM 7618 O O . ASP A 1 949 ? 16.459 9.379 7.051 1.00 86.81 949 ASP A O 1
ATOM 7622 N N . GLU A 1 950 ? 16.384 10.114 9.165 1.00 79.25 950 GLU A N 1
ATOM 7623 C CA . GLU A 1 950 ? 17.812 9.857 9.432 1.00 79.25 950 GLU A CA 1
ATOM 7624 C C . GLU A 1 950 ? 18.175 8.360 9.338 1.00 79.25 950 GLU A C 1
ATOM 7626 O O . GLU A 1 950 ? 19.290 8.017 8.941 1.00 79.25 950 GLU A O 1
ATOM 7631 N N . GLY A 1 951 ? 17.235 7.463 9.653 1.00 78.12 951 GLY A N 1
ATOM 7632 C CA . GLY A 1 951 ? 17.406 6.015 9.512 1.00 78.12 951 GLY A CA 1
ATOM 7633 C C . GLY A 1 951 ? 17.431 5.550 8.052 1.00 78.12 951 GLY A C 1
ATOM 7634 O O . GLY A 1 951 ? 18.112 4.577 7.736 1.00 78.12 951 GLY A O 1
ATOM 7635 N N . GLU A 1 952 ? 16.759 6.285 7.165 1.00 85.56 952 GLU A N 1
ATOM 7636 C CA . GLU A 1 952 ? 16.687 6.071 5.714 1.00 85.56 952 GLU A CA 1
ATOM 7637 C C . GLU A 1 952 ? 17.670 6.960 4.914 1.00 85.56 952 GLU A C 1
ATOM 7639 O O . GLU A 1 952 ? 17.627 7.006 3.678 1.00 85.56 952 GLU A O 1
ATOM 7644 N N . GLY A 1 953 ? 18.570 7.678 5.598 1.00 82.00 953 GLY A N 1
ATOM 7645 C CA . GLY A 1 953 ? 19.664 8.441 4.988 1.00 82.00 953 GLY A CA 1
ATOM 7646 C C . GLY A 1 953 ? 19.330 9.870 4.547 1.00 82.00 953 GLY A C 1
ATOM 7647 O O . GLY A 1 953 ? 20.094 10.440 3.769 1.00 82.00 953 GLY A O 1
ATOM 7648 N N . SER A 1 954 ? 18.219 10.453 5.014 1.00 85.56 954 SER A N 1
ATOM 7649 C CA . SER A 1 954 ? 17.840 11.870 4.829 1.00 85.56 954 SER A CA 1
ATOM 7650 C C . SER A 1 954 ? 17.764 12.381 3.378 1.00 85.56 954 SER A C 1
ATOM 7652 O O . SER A 1 954 ? 17.738 13.588 3.137 1.00 85.56 954 SER A O 1
ATOM 7654 N N . GLY A 1 955 ? 17.754 11.481 2.390 1.00 90.69 955 GLY A N 1
ATOM 7655 C CA . GLY A 1 955 ? 17.689 11.823 0.970 1.00 90.69 955 GLY A CA 1
ATOM 7656 C C . GLY A 1 955 ? 16.357 12.461 0.579 1.00 90.69 955 GLY A C 1
ATOM 7657 O O . GLY A 1 955 ? 15.313 12.128 1.138 1.00 90.69 955 GLY A O 1
ATOM 7658 N N . PHE A 1 956 ? 16.387 13.367 -0.401 1.00 96.25 956 PHE A N 1
ATOM 7659 C CA . PHE A 1 956 ? 15.163 13.891 -1.006 1.00 96.25 956 PHE A CA 1
ATOM 7660 C C . PHE A 1 956 ? 14.397 12.750 -1.683 1.00 96.25 956 PHE A C 1
ATOM 7662 O O . PHE A 1 956 ? 15.007 11.872 -2.287 1.00 96.25 956 PHE A O 1
ATOM 7669 N N . VAL A 1 957 ? 13.074 12.739 -1.550 1.00 97.25 957 VAL A N 1
ATOM 7670 C CA . VAL A 1 957 ? 12.203 11.701 -2.116 1.00 97.25 957 VAL A CA 1
ATOM 7671 C C . VAL A 1 957 ? 11.398 12.266 -3.279 1.00 97.25 957 VAL A C 1
ATOM 7673 O O . VAL A 1 957 ? 11.347 11.632 -4.325 1.00 97.25 957 VAL A O 1
ATOM 7676 N N . GLY A 1 958 ? 10.824 13.463 -3.140 1.00 97.94 958 GLY A N 1
ATOM 7677 C CA . GLY A 1 958 ? 10.017 14.090 -4.187 1.00 97.94 958 GLY A CA 1
ATOM 7678 C C . GLY A 1 958 ? 9.071 15.163 -3.651 1.00 97.94 958 GLY A C 1
ATOM 7679 O O . GLY A 1 958 ? 9.236 15.650 -2.528 1.00 97.94 958 GLY A O 1
ATOM 7680 N N . TYR A 1 959 ? 8.070 15.520 -4.455 1.00 98.44 959 TYR A N 1
ATOM 7681 C CA . TYR A 1 959 ? 7.040 16.502 -4.103 1.00 98.44 959 TYR A CA 1
ATOM 7682 C C . TYR A 1 959 ? 5.641 15.887 -4.030 1.00 98.44 959 TYR A C 1
ATOM 7684 O O . TYR A 1 959 ? 5.229 15.179 -4.947 1.00 98.44 959 TYR A O 1
ATOM 7692 N N . LEU A 1 960 ? 4.900 16.215 -2.970 1.00 98.50 960 LEU A N 1
ATOM 7693 C CA . LEU A 1 960 ? 3.487 15.870 -2.800 1.00 98.50 960 LEU A CA 1
ATOM 7694 C C . LEU A 1 960 ? 2.636 17.138 -2.871 1.00 98.50 960 LEU A C 1
ATOM 7696 O O . LEU A 1 960 ? 2.838 18.060 -2.080 1.00 98.50 960 LEU A O 1
ATOM 7700 N N . TYR A 1 961 ? 1.668 17.160 -3.778 1.00 98.62 961 TYR A N 1
ATOM 7701 C CA . TYR A 1 961 ? 0.668 18.216 -3.896 1.00 98.62 961 TYR A CA 1
ATOM 7702 C C . TYR A 1 961 ? -0.686 17.714 -3.404 1.00 98.62 961 TYR A C 1
ATOM 7704 O O . TYR A 1 961 ? -1.076 16.600 -3.740 1.00 98.62 961 TYR A O 1
ATOM 7712 N N . LEU A 1 962 ? -1.415 18.534 -2.645 1.00 98.31 962 LEU A N 1
ATOM 7713 C CA . LEU A 1 962 ? -2.780 18.235 -2.204 1.00 98.31 962 LEU A CA 1
ATOM 7714 C C . LEU A 1 962 ? -3.740 19.319 -2.717 1.00 98.31 962 LEU A C 1
ATOM 7716 O O . LEU A 1 962 ? -3.679 20.470 -2.284 1.00 98.31 962 LEU A O 1
ATOM 7720 N N . ASP A 1 963 ? -4.644 18.943 -3.621 1.00 97.62 963 ASP A N 1
ATOM 7721 C CA . ASP A 1 963 ? -5.721 19.774 -4.162 1.00 97.62 963 ASP A CA 1
ATOM 7722 C C . ASP A 1 963 ? -7.079 19.205 -3.728 1.00 97.62 963 ASP A C 1
ATOM 7724 O O . ASP A 1 963 ? -7.662 18.338 -4.382 1.00 97.62 963 ASP A O 1
ATOM 7728 N N . LEU A 1 964 ? -7.596 19.685 -2.597 1.00 95.12 964 LEU A N 1
ATOM 7729 C CA . LEU A 1 964 ? -8.598 18.951 -1.813 1.00 95.12 964 LEU A CA 1
ATOM 7730 C C . LEU A 1 964 ? -10.041 19.444 -1.960 1.00 95.12 964 LEU A C 1
ATOM 7732 O O . LEU A 1 964 ? -10.955 18.750 -1.522 1.00 95.12 964 LEU A O 1
ATOM 7736 N N . PHE A 1 965 ? -10.258 20.618 -2.558 1.00 88.44 965 PHE A N 1
ATOM 7737 C CA . PHE A 1 965 ? -11.571 21.273 -2.577 1.00 88.44 965 PHE A CA 1
ATOM 7738 C C . PHE A 1 965 ? -12.190 21.345 -3.980 1.00 88.44 965 PHE A C 1
ATOM 7740 O O . PHE A 1 965 ? -11.453 21.558 -4.952 1.00 88.44 965 PHE A O 1
ATOM 7747 N N . PRO A 1 966 ? -13.527 21.240 -4.104 1.00 82.44 966 PRO A N 1
ATOM 7748 C CA . PRO A 1 966 ? -14.215 21.352 -5.381 1.00 82.44 966 PRO A CA 1
ATOM 7749 C C . PRO A 1 966 ? -14.194 22.789 -5.907 1.00 82.44 966 PRO A C 1
ATOM 7751 O O . PRO A 1 966 ? -14.236 23.761 -5.145 1.00 82.44 966 PRO A O 1
ATOM 7754 N N . ARG A 1 967 ? -14.150 22.917 -7.235 1.00 84.69 967 ARG A N 1
ATOM 7755 C CA . ARG A 1 967 ? -14.317 24.177 -7.977 1.00 84.69 967 ARG A CA 1
ATOM 7756 C C . ARG A 1 967 ? -14.704 23.892 -9.427 1.00 84.69 967 ARG A C 1
ATOM 7758 O O . ARG A 1 967 ? -14.451 22.803 -9.936 1.00 84.69 967 ARG A O 1
ATOM 7765 N N . THR A 1 968 ? -15.287 24.881 -10.099 1.00 78.31 968 THR A N 1
ATOM 7766 C CA . THR A 1 968 ? -15.670 24.782 -11.514 1.00 78.31 968 THR A CA 1
ATOM 7767 C C . THR A 1 968 ? -14.483 24.380 -12.389 1.00 78.31 968 THR A C 1
ATOM 7769 O O . THR A 1 968 ? -13.412 24.979 -12.298 1.00 78.31 968 THR A O 1
ATOM 7772 N N . GLY A 1 969 ? -14.690 23.384 -13.255 1.00 73.75 969 GLY A N 1
ATOM 7773 C CA . GLY A 1 969 ? -13.680 22.899 -14.200 1.00 73.75 969 GLY A CA 1
ATOM 7774 C C . GLY A 1 969 ? -12.636 21.944 -13.612 1.00 73.75 969 GLY A C 1
ATOM 7775 O O . GLY A 1 969 ? -11.789 21.475 -14.362 1.00 73.75 969 GLY A O 1
ATOM 7776 N N . LYS A 1 970 ? -12.686 21.642 -12.307 1.00 84.00 970 LYS A N 1
ATOM 7777 C CA . LYS A 1 970 ? -11.839 20.626 -11.671 1.00 84.00 970 LYS A CA 1
ATOM 7778 C C . LYS A 1 970 ? -12.453 19.230 -11.827 1.00 84.00 970 LYS A C 1
ATOM 7780 O O . LYS A 1 970 ? -13.671 19.077 -11.751 1.00 84.00 970 LYS A O 1
ATOM 7785 N N . TYR A 1 971 ? -11.600 18.221 -11.967 1.00 79.06 971 TYR A N 1
ATOM 7786 C CA . TYR A 1 971 ? -11.942 16.803 -11.931 1.00 79.06 971 TYR A CA 1
ATOM 7787 C C . TYR A 1 971 ? -12.811 16.447 -10.710 1.00 79.06 971 TYR A C 1
ATOM 7789 O O . TYR A 1 971 ? -12.482 16.779 -9.567 1.00 79.06 971 TYR A O 1
ATOM 7797 N N . GLY A 1 972 ? -13.948 15.794 -10.969 1.00 70.06 972 GLY A N 1
ATOM 7798 C CA . GLY A 1 972 ? -15.031 15.603 -9.997 1.00 70.06 972 GLY A CA 1
ATOM 7799 C C . GLY A 1 972 ? -14.876 14.410 -9.048 1.00 70.06 972 GLY A C 1
ATOM 7800 O O . GLY A 1 972 ? -15.651 14.296 -8.098 1.00 70.06 972 GLY A O 1
ATOM 7801 N N . HIS A 1 973 ? -13.888 13.538 -9.267 1.00 77.62 973 HIS A N 1
ATOM 7802 C CA . HIS A 1 973 ? -13.611 12.364 -8.427 1.00 77.62 973 HIS A CA 1
ATOM 7803 C C . HIS A 1 973 ? -12.329 12.547 -7.602 1.00 77.62 973 HIS A C 1
ATOM 7805 O O . HIS A 1 973 ? -11.628 13.548 -7.744 1.00 77.62 973 HIS A O 1
ATOM 7811 N N . ALA A 1 974 ? -12.053 11.598 -6.706 1.00 82.94 974 ALA A N 1
ATOM 7812 C CA . ALA A 1 974 ? -10.771 11.493 -6.018 1.00 82.94 974 ALA A CA 1
ATOM 7813 C C . ALA A 1 974 ? -9.774 10.709 -6.895 1.00 82.94 974 ALA A C 1
ATOM 7815 O O . ALA A 1 974 ? -10.187 9.754 -7.555 1.00 82.94 974 ALA A O 1
ATOM 7816 N N . ALA A 1 975 ? -8.521 11.163 -6.974 1.00 87.00 975 ALA A N 1
ATOM 7817 C CA . ALA A 1 975 ? -7.445 10.505 -7.720 1.00 87.00 975 ALA A CA 1
ATOM 7818 C C . ALA A 1 975 ? -6.058 11.031 -7.307 1.00 87.00 975 ALA A C 1
ATOM 7820 O O . ALA A 1 975 ? -5.922 12.186 -6.893 1.00 87.00 975 ALA A O 1
ATOM 7821 N N . ASN A 1 976 ? -5.014 10.232 -7.528 1.00 95.81 976 ASN A N 1
ATOM 7822 C CA . ASN A 1 976 ? -3.620 10.674 -7.552 1.00 95.81 976 ASN A CA 1
ATOM 7823 C C . ASN A 1 976 ? -3.091 10.761 -8.997 1.00 95.81 976 ASN A C 1
ATOM 7825 O O . ASN A 1 976 ? -3.220 9.812 -9.768 1.00 95.81 976 ASN A O 1
ATOM 7829 N N . PHE A 1 977 ? -2.454 11.879 -9.347 1.00 95.62 977 PHE A N 1
ATOM 7830 C CA . PHE A 1 977 ? -1.843 12.131 -10.654 1.00 95.62 977 PHE A CA 1
ATOM 7831 C C . PHE A 1 977 ? -0.318 12.199 -10.543 1.00 95.62 977 PHE A C 1
ATOM 7833 O O . PHE A 1 977 ? 0.219 13.019 -9.794 1.00 95.62 977 PHE A O 1
ATOM 7840 N N . ASN A 1 978 ? 0.383 11.407 -11.353 1.00 95.12 978 ASN A N 1
ATOM 7841 C CA . ASN A 1 978 ? 1.833 11.490 -11.488 1.00 95.12 978 ASN A CA 1
ATOM 7842 C C . ASN A 1 978 ? 2.216 12.714 -12.340 1.00 95.12 978 ASN A C 1
ATOM 7844 O O . ASN A 1 978 ? 2.072 12.690 -13.560 1.00 95.12 978 ASN A O 1
ATOM 7848 N N . LEU A 1 979 ? 2.696 13.792 -11.714 1.00 96.94 979 LEU A N 1
ATOM 7849 C CA . LEU A 1 979 ? 3.065 15.022 -12.425 1.00 96.94 979 LEU A CA 1
ATOM 7850 C C . LEU A 1 979 ? 4.420 14.900 -13.119 1.00 96.94 979 LEU A C 1
ATOM 7852 O O . LEU A 1 979 ? 4.597 15.411 -14.219 1.00 96.94 979 LEU A O 1
ATOM 7856 N N . GLN A 1 980 ? 5.383 14.265 -12.453 1.00 97.56 980 GLN A N 1
ATOM 7857 C CA . GLN A 1 980 ? 6.705 13.971 -12.998 1.00 97.56 980 GLN A CA 1
ATOM 7858 C C . GLN A 1 980 ? 7.174 12.617 -12.460 1.00 97.56 980 GLN A C 1
ATOM 7860 O O . GLN A 1 980 ? 7.184 12.444 -11.237 1.00 97.56 980 GLN A O 1
ATOM 7865 N N . PRO A 1 981 ? 7.603 11.677 -13.320 1.00 97.88 981 PRO A N 1
ATOM 7866 C CA . PRO A 1 981 ? 8.093 10.383 -12.865 1.00 97.88 981 PRO A CA 1
ATOM 7867 C C . PRO A 1 981 ? 9.535 10.459 -12.347 1.00 97.88 981 PRO A C 1
ATOM 7869 O O . PRO A 1 981 ? 10.340 11.281 -12.788 1.00 97.88 981 PRO A O 1
ATOM 7872 N N . GLY A 1 982 ? 9.887 9.560 -11.427 1.00 97.25 982 GLY A N 1
ATOM 7873 C CA . GLY A 1 982 ? 11.262 9.346 -10.979 1.00 97.25 982 GLY A CA 1
ATOM 7874 C C . GLY A 1 982 ? 11.964 8.231 -11.757 1.00 97.25 982 GLY A C 1
ATOM 7875 O O . GLY A 1 982 ? 11.443 7.126 -11.856 1.00 97.25 982 GLY A O 1
ATOM 7876 N N . PHE A 1 983 ? 13.166 8.499 -12.261 1.00 97.88 983 PHE A N 1
ATOM 7877 C CA . PHE A 1 983 ? 13.950 7.563 -13.078 1.00 97.88 983 PHE A CA 1
ATOM 7878 C C . PHE A 1 983 ? 15.454 7.865 -12.974 1.00 97.88 983 PHE A C 1
ATOM 7880 O O . PHE A 1 983 ? 15.851 8.835 -12.319 1.00 97.88 983 PHE A O 1
ATOM 7887 N N . ILE A 1 984 ? 16.294 7.048 -13.614 1.00 96.81 984 ILE A N 1
ATOM 7888 C CA . ILE A 1 984 ? 17.734 7.303 -13.751 1.00 96.81 984 ILE A CA 1
ATOM 7889 C C . ILE A 1 984 ? 17.999 7.995 -15.096 1.00 96.81 984 ILE A C 1
ATOM 7891 O O . ILE A 1 984 ? 17.642 7.465 -16.148 1.00 96.81 984 ILE A O 1
ATOM 7895 N N . ASP A 1 985 ? 18.569 9.203 -15.065 1.00 92.44 985 ASP A N 1
ATOM 7896 C CA . ASP A 1 985 ? 18.864 9.991 -16.268 1.00 92.44 985 ASP A CA 1
ATOM 7897 C C . ASP A 1 985 ? 20.063 9.440 -17.067 1.00 92.44 985 ASP A C 1
ATOM 7899 O O . ASP A 1 985 ? 20.654 8.408 -16.729 1.00 92.44 985 ASP A O 1
ATOM 7903 N N . ALA A 1 986 ? 20.403 10.090 -18.184 1.00 87.56 986 ALA A N 1
ATOM 7904 C CA . ALA A 1 986 ? 21.470 9.627 -19.071 1.00 87.56 986 ALA A CA 1
ATOM 7905 C C . ALA A 1 986 ? 22.858 9.663 -18.412 1.00 87.56 986 ALA A C 1
ATOM 7907 O O . ALA A 1 986 ? 23.729 8.864 -18.766 1.00 87.56 986 ALA A O 1
ATOM 7908 N N . GLU A 1 987 ? 23.031 10.539 -17.426 1.00 88.44 987 GLU A N 1
ATOM 7909 C CA . GLU A 1 987 ? 24.232 10.719 -16.620 1.00 88.44 987 GLU A CA 1
ATOM 7910 C C . GLU A 1 987 ? 24.281 9.767 -15.410 1.00 88.44 987 GLU A C 1
ATOM 7912 O O . GLU A 1 987 ? 25.286 9.727 -14.698 1.00 88.44 987 GLU A O 1
ATOM 7917 N N . GLY A 1 988 ? 23.228 8.974 -15.184 1.00 89.25 988 GLY A N 1
ATOM 7918 C CA . GLY A 1 988 ? 23.130 8.017 -14.083 1.00 89.25 988 GLY A CA 1
ATOM 7919 C C . GLY A 1 988 ? 22.618 8.616 -12.769 1.00 89.25 988 GLY A C 1
ATOM 7920 O O . GLY A 1 988 ? 22.643 7.935 -11.741 1.00 89.25 988 GLY A O 1
ATOM 7921 N N . ASN A 1 989 ? 22.151 9.867 -12.772 1.00 93.69 989 ASN A N 1
ATOM 7922 C CA . ASN A 1 989 ? 21.588 10.514 -11.594 1.00 93.69 989 ASN A CA 1
ATOM 7923 C C . ASN A 1 989 ? 20.104 10.199 -11.444 1.00 93.69 989 ASN A C 1
ATOM 7925 O O . ASN A 1 989 ? 19.370 9.953 -12.401 1.00 93.69 989 ASN A O 1
ATOM 7929 N N . ARG A 1 990 ? 19.636 10.258 -10.198 1.00 94.50 990 ARG A N 1
ATOM 7930 C CA . ARG A 1 990 ? 18.219 10.113 -9.894 1.00 94.50 990 ARG A CA 1
ATOM 7931 C C . ARG A 1 990 ? 17.472 11.415 -10.177 1.00 94.50 990 ARG A C 1
ATOM 7933 O O . ARG A 1 990 ? 17.736 12.429 -9.531 1.00 94.50 990 ARG A O 1
ATOM 7940 N N . ARG A 1 991 ? 16.464 11.345 -11.046 1.00 96.81 991 ARG A N 1
ATOM 7941 C CA . ARG A 1 991 ? 15.388 12.337 -11.137 1.00 96.81 991 ARG A CA 1
ATOM 7942 C C . ARG A 1 991 ? 14.298 12.007 -10.113 1.00 96.81 991 ARG A C 1
ATOM 7944 O O . ARG A 1 991 ? 13.919 10.842 -9.961 1.00 96.81 991 ARG A O 1
ATOM 7951 N N . TYR A 1 992 ? 13.815 13.007 -9.381 1.00 97.75 992 TYR A N 1
ATOM 7952 C CA . TYR A 1 992 ? 12.839 12.809 -8.306 1.00 97.75 992 TYR A CA 1
ATOM 7953 C C . TYR A 1 992 ? 11.410 13.084 -8.783 1.00 97.75 992 TYR A C 1
ATOM 7955 O O . TYR A 1 992 ? 11.211 14.027 -9.556 1.00 97.75 992 TYR A O 1
ATOM 7963 N N . PRO A 1 993 ? 10.424 12.299 -8.322 1.00 98.19 993 PRO A N 1
ATOM 7964 C CA . PRO A 1 993 ? 9.043 12.457 -8.740 1.00 98.19 993 PRO A CA 1
ATOM 7965 C C . PRO A 1 993 ? 8.332 13.659 -8.114 1.00 98.19 993 PRO A C 1
ATOM 7967 O O . PRO A 1 993 ? 8.704 14.167 -7.050 1.00 98.19 993 PRO A O 1
ATOM 7970 N N . ALA A 1 994 ? 7.244 14.059 -8.763 1.00 98.44 994 ALA A N 1
ATOM 7971 C CA . ALA A 1 994 ? 6.223 14.943 -8.221 1.00 98.44 994 ALA A CA 1
ATOM 7972 C C . ALA A 1 994 ? 4.844 14.314 -8.456 1.00 98.44 994 ALA A C 1
ATOM 7974 O O . ALA A 1 994 ? 4.567 13.838 -9.555 1.00 98.44 994 ALA A O 1
ATOM 7975 N N . THR A 1 995 ? 3.981 14.324 -7.442 1.00 98.31 995 THR A N 1
ATOM 7976 C CA . THR A 1 995 ? 2.645 13.712 -7.504 1.00 98.31 995 THR A CA 1
ATOM 7977 C C . THR A 1 995 ? 1.580 14.622 -6.904 1.00 98.31 995 THR A C 1
ATOM 7979 O O . THR A 1 995 ? 1.870 15.387 -5.982 1.00 98.31 995 THR A O 1
ATOM 7982 N N . ALA A 1 996 ? 0.351 14.543 -7.411 1.00 98.31 996 ALA A N 1
ATOM 7983 C CA . ALA A 1 996 ? -0.765 15.376 -6.987 1.00 98.31 996 ALA A CA 1
ATOM 7984 C C . ALA A 1 996 ? -1.996 14.563 -6.598 1.00 98.31 996 ALA A C 1
ATOM 7986 O O . ALA A 1 996 ? -2.618 13.910 -7.430 1.00 98.31 996 ALA A O 1
ATOM 7987 N N . LEU A 1 997 ? -2.393 14.700 -5.339 1.00 97.44 997 LEU A N 1
ATOM 7988 C CA . LEU A 1 997 ? -3.665 14.229 -4.823 1.00 97.44 997 LEU A CA 1
ATOM 7989 C C . LEU A 1 997 ? -4.767 15.231 -5.177 1.00 97.44 997 LEU A C 1
ATOM 7991 O O . LEU A 1 997 ? -4.696 16.396 -4.783 1.00 97.44 997 LEU A O 1
ATOM 7995 N N . VAL A 1 998 ? -5.807 14.784 -5.869 1.00 93.94 998 VAL A N 1
ATOM 7996 C CA . VAL A 1 998 ? -6.962 15.595 -6.262 1.00 93.94 998 VAL A CA 1
ATOM 7997 C C . VAL A 1 998 ? -8.205 15.000 -5.602 1.00 93.94 998 VAL A C 1
ATOM 7999 O O . VAL A 1 998 ? -8.532 13.844 -5.830 1.00 93.94 998 VAL A O 1
ATOM 8002 N N . CYS A 1 999 ? -8.884 15.767 -4.748 1.00 91.69 999 CYS A N 1
ATOM 8003 C CA . CYS A 1 999 ? -10.099 15.373 -4.014 1.00 91.69 999 CYS A CA 1
ATOM 8004 C C . CYS A 1 999 ? -11.147 16.502 -4.029 1.00 91.69 999 CYS A C 1
ATOM 8006 O O . CYS A 1 999 ? -10.877 17.601 -4.512 1.00 91.69 999 CYS A O 1
ATOM 8008 N N . ASN A 1 1000 ? -12.348 16.261 -3.490 1.00 84.62 1000 ASN A N 1
ATOM 8009 C CA . ASN A 1 1000 ? -13.468 17.214 -3.542 1.00 84.62 1000 ASN A CA 1
ATOM 8010 C C . ASN A 1 1000 ? -14.221 17.344 -2.202 1.00 84.62 1000 ASN A C 1
ATOM 8012 O O . ASN A 1 1000 ? -15.447 17.276 -2.162 1.00 84.62 1000 ASN A O 1
ATOM 8016 N N . PHE A 1 1001 ? -13.491 17.546 -1.104 1.00 86.62 1001 PHE A N 1
ATOM 8017 C CA . PHE A 1 1001 ? -14.071 17.736 0.230 1.00 86.62 1001 PHE A CA 1
ATOM 8018 C C . PHE A 1 1001 ? -14.672 19.136 0.402 1.00 86.62 1001 PHE A C 1
ATOM 8020 O O . PHE A 1 1001 ? -14.224 20.107 -0.209 1.00 86.62 1001 PHE A O 1
ATOM 8027 N N . THR A 1 1002 ? -15.686 19.263 1.256 1.00 81.69 1002 THR A N 1
ATOM 8028 C CA . THR A 1 1002 ? -16.374 20.538 1.508 1.00 81.69 1002 THR A CA 1
ATOM 8029 C C . THR A 1 1002 ? -15.414 21.609 2.034 1.00 81.69 1002 THR A C 1
ATOM 8031 O O . THR A 1 1002 ? -14.692 21.384 3.001 1.00 81.69 1002 THR A O 1
ATOM 8034 N N . LYS A 1 1003 ? -15.422 22.813 1.445 1.00 81.81 1003 LYS A N 1
ATOM 8035 C CA . LYS A 1 1003 ? -14.578 23.922 1.922 1.00 81.81 1003 LYS A CA 1
ATOM 8036 C C . LYS A 1 1003 ? -14.934 24.346 3.359 1.00 81.81 1003 LYS A C 1
ATOM 8038 O O . LYS A 1 1003 ? -16.106 24.304 3.739 1.00 81.81 1003 LYS A O 1
ATOM 8043 N N . PRO A 1 1004 ? -13.953 24.811 4.157 1.00 85.06 1004 PRO A N 1
ATOM 8044 C CA . PRO A 1 1004 ? -14.227 25.387 5.469 1.00 85.06 1004 PRO A CA 1
ATOM 8045 C C . PRO A 1 1004 ? -15.061 26.674 5.362 1.00 85.06 1004 PRO A C 1
ATOM 8047 O O . PRO A 1 1004 ? -14.969 27.426 4.394 1.00 85.06 1004 PRO A O 1
ATOM 8050 N N . THR A 1 1005 ? -15.831 26.959 6.409 1.00 82.00 1005 THR A N 1
ATOM 8051 C CA . THR A 1 1005 ? -16.540 28.230 6.624 1.00 82.00 1005 THR A CA 1
ATOM 8052 C C . THR A 1 1005 ? -15.948 28.950 7.842 1.00 82.00 1005 THR A C 1
ATOM 8054 O O . THR A 1 1005 ? -15.294 28.305 8.665 1.00 82.00 1005 THR A O 1
ATOM 8057 N N . PRO A 1 1006 ? -16.221 30.252 8.055 1.00 79.44 1006 PRO A N 1
ATOM 8058 C CA . PRO A 1 1006 ? -15.729 30.960 9.242 1.00 79.44 1006 PRO A CA 1
ATOM 8059 C C . PRO A 1 1006 ? -16.123 30.317 10.583 1.00 79.44 1006 PRO A C 1
ATOM 8061 O O . PRO A 1 1006 ? -15.419 30.485 11.572 1.00 79.44 1006 PRO A O 1
ATOM 8064 N N . LYS A 1 1007 ? -17.245 29.583 10.631 1.00 80.75 1007 LYS A N 1
ATOM 8065 C CA . LYS A 1 1007 ? -17.786 28.970 11.856 1.00 80.75 1007 LYS A CA 1
ATOM 8066 C C . LYS A 1 1007 ? -17.543 27.459 11.969 1.00 80.75 1007 LYS A C 1
ATOM 8068 O O . LYS A 1 1007 ? -17.800 26.892 13.030 1.00 80.75 1007 LYS A O 1
ATOM 8073 N N . LYS A 1 1008 ? -17.081 26.792 10.908 1.00 83.62 1008 LYS A N 1
ATOM 8074 C CA . LYS A 1 1008 ? -16.921 25.329 10.866 1.00 83.62 1008 LYS A CA 1
ATOM 8075 C C . LYS A 1 1008 ? -15.814 24.945 9.877 1.00 83.62 1008 LYS A C 1
ATOM 8077 O O . LYS A 1 1008 ? -15.913 25.355 8.718 1.00 83.62 1008 LYS A O 1
ATOM 8082 N N . PRO A 1 1009 ? -14.787 24.173 10.280 1.00 91.62 1009 PRO A N 1
ATOM 8083 C CA . PRO A 1 1009 ? -13.758 23.712 9.352 1.00 91.62 1009 PRO A CA 1
ATOM 8084 C C . PRO A 1 1009 ? -14.320 22.663 8.377 1.00 91.62 1009 PRO A C 1
ATOM 8086 O O . PRO A 1 1009 ? -15.442 22.190 8.543 1.00 91.62 1009 PRO A O 1
ATOM 8089 N N . SER A 1 1010 ? -13.527 22.273 7.375 1.00 90.69 1010 SER A N 1
ATOM 8090 C CA . SER A 1 1010 ? -13.833 21.103 6.540 1.00 90.69 1010 SER A CA 1
ATOM 8091 C C . SER A 1 1010 ? -13.837 19.856 7.422 1.00 90.69 1010 SER A C 1
ATOM 8093 O O . SER A 1 1010 ? -12.795 19.511 7.983 1.00 90.69 1010 SER A O 1
ATOM 8095 N N . LEU A 1 1011 ? -14.984 19.196 7.546 1.00 91.50 1011 LEU A N 1
ATOM 8096 C CA . LEU A 1 1011 ? -15.149 17.960 8.309 1.00 91.50 1011 LEU A CA 1
ATOM 8097 C C . LEU A 1 1011 ? -15.323 16.790 7.352 1.00 91.50 1011 LEU A C 1
ATOM 8099 O O . LEU A 1 1011 ? -16.119 16.891 6.421 1.00 91.50 1011 LEU A O 1
ATOM 8103 N N . LEU A 1 1012 ? -14.601 15.702 7.601 1.00 91.69 1012 LEU A N 1
ATOM 8104 C CA . LEU A 1 1012 ? -14.666 14.494 6.792 1.00 91.69 1012 LEU A CA 1
ATOM 8105 C C . LEU A 1 1012 ? -15.592 13.470 7.434 1.00 91.69 1012 LEU A C 1
ATOM 8107 O O . LEU A 1 1012 ? -15.437 13.121 8.604 1.00 91.69 1012 LEU A O 1
ATOM 8111 N N . LYS A 1 1013 ? -16.520 12.934 6.650 1.00 89.62 1013 LYS A N 1
ATOM 8112 C CA . LYS A 1 1013 ? -17.205 11.686 6.993 1.00 89.62 1013 LYS A CA 1
ATOM 8113 C C . LYS A 1 1013 ? -16.209 10.530 6.938 1.00 89.62 1013 LYS A C 1
ATOM 8115 O O . LYS A 1 1013 ? -15.154 10.626 6.312 1.00 89.62 1013 LYS A O 1
ATOM 8120 N N . HIS A 1 1014 ? -16.527 9.417 7.594 1.00 90.81 1014 HIS A N 1
ATOM 8121 C CA . HIS A 1 1014 ? -15.587 8.295 7.678 1.00 90.81 1014 HIS A CA 1
ATOM 8122 C C . HIS A 1 1014 ? -15.212 7.715 6.301 1.00 90.81 1014 HIS A C 1
ATOM 8124 O O . HIS A 1 1014 ? -14.044 7.407 6.077 1.00 90.81 1014 HIS A O 1
ATOM 8130 N N . ASP A 1 1015 ? -16.146 7.663 5.349 1.00 86.25 1015 ASP A N 1
ATOM 8131 C CA . ASP A 1 1015 ? -15.879 7.252 3.962 1.00 86.25 1015 ASP A CA 1
ATOM 8132 C C . ASP A 1 1015 ? -14.926 8.212 3.225 1.00 86.25 1015 ASP A C 1
ATOM 8134 O O . ASP A 1 1015 ? -14.093 7.779 2.425 1.00 86.25 1015 ASP A O 1
ATOM 8138 N N . GLU A 1 1016 ? -14.974 9.506 3.541 1.00 89.50 1016 GLU A N 1
ATOM 8139 C CA . GLU A 1 1016 ? -14.038 10.510 3.022 1.00 89.50 1016 GLU A CA 1
ATOM 8140 C C . GLU A 1 1016 ? -12.642 10.380 3.657 1.00 89.50 1016 GLU A C 1
ATOM 8142 O O . GLU A 1 1016 ? -11.641 10.572 2.969 1.00 89.50 1016 GLU A O 1
ATOM 8147 N N . VAL A 1 1017 ? -12.552 9.984 4.935 1.00 94.69 1017 VAL A N 1
ATOM 8148 C CA . VAL A 1 1017 ? -11.277 9.645 5.600 1.00 94.69 1017 VAL A CA 1
ATOM 8149 C C . VAL A 1 1017 ? -10.631 8.423 4.936 1.00 94.69 1017 VAL A C 1
ATOM 8151 O O . VAL A 1 1017 ? -9.435 8.448 4.650 1.00 94.69 1017 VAL A O 1
ATOM 8154 N N . VAL A 1 1018 ? -11.413 7.374 4.650 1.00 94.81 1018 VAL A N 1
ATOM 8155 C CA . VAL A 1 1018 ? -10.933 6.183 3.923 1.00 94.81 1018 VAL A CA 1
ATOM 8156 C C . VAL A 1 1018 ? -10.443 6.571 2.524 1.00 94.81 1018 VAL A C 1
ATOM 8158 O O . VAL A 1 1018 ? -9.332 6.206 2.148 1.00 94.81 1018 VAL A O 1
ATOM 8161 N N . THR A 1 1019 ? -11.221 7.376 1.793 1.00 90.69 1019 THR A N 1
ATOM 8162 C CA . THR A 1 1019 ? -10.865 7.857 0.445 1.00 90.69 1019 THR A CA 1
ATOM 8163 C C . THR A 1 1019 ? -9.568 8.671 0.455 1.00 90.69 1019 THR A C 1
ATOM 8165 O O . THR A 1 1019 ? -8.680 8.431 -0.356 1.00 90.69 1019 THR A O 1
ATOM 8168 N N . LEU A 1 1020 ? -9.408 9.599 1.403 1.00 95.44 1020 LEU A N 1
ATOM 8169 C CA . LEU A 1 1020 ? -8.181 10.388 1.538 1.00 95.44 1020 LEU A CA 1
ATOM 8170 C C . LEU A 1 1020 ? -6.950 9.494 1.758 1.00 95.44 1020 LEU A C 1
ATOM 8172 O O . LEU A 1 1020 ? -5.896 9.738 1.171 1.00 95.44 1020 LEU A O 1
ATOM 8176 N N . PHE A 1 1021 ? -7.073 8.455 2.587 1.00 96.12 1021 PHE A N 1
ATOM 8177 C CA . PHE A 1 1021 ? -5.959 7.551 2.872 1.00 96.12 1021 PHE A CA 1
ATOM 8178 C C . PHE A 1 1021 ? -5.644 6.607 1.706 1.00 96.12 1021 PHE A C 1
ATOM 8180 O O . PHE A 1 1021 ? -4.471 6.324 1.461 1.00 96.12 1021 PHE A O 1
ATOM 8187 N N . HIS A 1 1022 ? -6.669 6.178 0.963 1.00 97.00 1022 HIS A N 1
ATOM 8188 C CA . HIS A 1 1022 ? -6.523 5.425 -0.283 1.00 97.00 1022 HIS A CA 1
ATOM 8189 C C . HIS A 1 1022 ? -5.672 6.202 -1.295 1.00 97.00 1022 HIS A C 1
ATOM 8191 O O . HIS A 1 1022 ? -4.638 5.710 -1.747 1.00 97.00 1022 HIS A O 1
ATOM 8197 N N . GLU A 1 1023 ? -6.060 7.443 -1.598 1.00 95.56 1023 GLU A N 1
ATOM 8198 C CA . GLU A 1 1023 ? -5.365 8.263 -2.594 1.00 95.56 1023 GLU A CA 1
ATOM 8199 C C . GLU A 1 1023 ? -3.948 8.646 -2.136 1.00 95.56 1023 GLU A C 1
ATOM 8201 O O . GLU A 1 1023 ? -3.008 8.660 -2.935 1.00 95.56 1023 GLU A O 1
ATOM 8206 N N . LEU A 1 1024 ? -3.753 8.902 -0.833 1.00 96.12 1024 LEU A N 1
ATOM 8207 C CA . LEU A 1 1024 ? -2.411 9.103 -0.282 1.00 96.12 1024 LEU A CA 1
ATOM 8208 C C . LEU A 1 1024 ? -1.552 7.847 -0.459 1.00 96.12 1024 LEU A C 1
ATOM 8210 O O . LEU A 1 1024 ? -0.356 7.972 -0.693 1.00 96.12 1024 LEU A O 1
ATOM 8214 N N . GLY A 1 1025 ? -2.141 6.651 -0.408 1.00 95.81 1025 GLY A N 1
ATOM 8215 C CA . GLY A 1 1025 ? -1.455 5.403 -0.732 1.00 95.81 1025 GLY A CA 1
ATOM 8216 C C . GLY A 1 1025 ? -0.839 5.405 -2.133 1.00 95.81 1025 GLY A C 1
ATOM 8217 O O . GLY A 1 1025 ? 0.338 5.065 -2.273 1.00 95.81 1025 GLY A O 1
ATOM 8218 N N . HIS A 1 1026 ? -1.587 5.858 -3.145 1.00 97.19 1026 HIS A N 1
ATOM 8219 C CA . HIS A 1 1026 ? -1.079 6.029 -4.514 1.00 97.19 1026 HIS A CA 1
ATOM 8220 C C . HIS A 1 1026 ? 0.022 7.091 -4.589 1.00 97.19 1026 HIS A C 1
ATOM 8222 O O . HIS A 1 1026 ? 1.088 6.833 -5.148 1.00 97.19 1026 HIS A O 1
ATOM 8228 N N . GLY A 1 1027 ? -0.176 8.248 -3.950 1.00 97.19 1027 GLY A N 1
ATOM 8229 C CA . GLY A 1 1027 ? 0.843 9.304 -3.907 1.00 97.19 1027 GLY A CA 1
ATOM 8230 C C . GLY A 1 1027 ? 2.144 8.857 -3.229 1.00 97.19 1027 GLY A C 1
ATOM 8231 O O . GLY A 1 1027 ? 3.239 9.166 -3.696 1.00 97.19 1027 GLY A O 1
ATOM 8232 N N . ILE A 1 1028 ? 2.054 8.073 -2.153 1.00 97.94 1028 ILE A N 1
ATOM 8233 C CA . ILE A 1 1028 ? 3.223 7.493 -1.483 1.00 97.94 1028 ILE A CA 1
ATOM 8234 C C . ILE A 1 1028 ? 3.905 6.447 -2.366 1.00 97.94 1028 ILE A C 1
ATOM 8236 O O . ILE A 1 1028 ? 5.135 6.407 -2.385 1.00 97.94 1028 ILE A O 1
ATOM 8240 N N . HIS A 1 1029 ? 3.148 5.635 -3.111 1.00 98.12 1029 HIS A N 1
ATOM 8241 C CA . HIS A 1 1029 ? 3.712 4.682 -4.068 1.00 98.12 1029 HIS A CA 1
ATOM 8242 C C . HIS A 1 1029 ? 4.550 5.401 -5.135 1.00 98.12 1029 HIS A C 1
ATOM 8244 O O . HIS A 1 1029 ? 5.708 5.033 -5.337 1.00 98.12 1029 HIS A O 1
ATOM 8250 N N . ASP A 1 1030 ? 4.023 6.474 -5.730 1.00 97.56 1030 ASP A N 1
ATOM 8251 C CA . ASP A 1 1030 ? 4.759 7.312 -6.685 1.00 97.56 1030 ASP A CA 1
ATOM 8252 C C . ASP A 1 1030 ? 6.033 7.908 -6.063 1.00 97.56 1030 ASP A C 1
ATOM 8254 O O . ASP A 1 1030 ? 7.120 7.804 -6.630 1.00 97.56 1030 ASP A O 1
ATOM 8258 N N . LEU A 1 1031 ? 5.933 8.476 -4.858 1.00 98.19 1031 LEU A N 1
ATOM 8259 C CA . LEU A 1 1031 ? 7.067 9.110 -4.182 1.00 98.19 1031 LEU A CA 1
ATOM 8260 C C . LEU A 1 1031 ? 8.219 8.139 -3.904 1.00 98.19 1031 LEU A C 1
ATOM 8262 O O . LEU A 1 1031 ? 9.382 8.481 -4.128 1.00 98.19 1031 LEU A O 1
ATOM 8266 N N . VAL A 1 1032 ? 7.923 6.943 -3.387 1.00 97.81 1032 VAL A N 1
ATOM 8267 C CA . VAL A 1 1032 ? 8.971 6.015 -2.936 1.00 97.81 1032 VAL A CA 1
ATOM 8268 C C . VAL A 1 1032 ? 9.440 5.046 -4.021 1.00 97.81 1032 VAL A C 1
ATOM 8270 O O . VAL A 1 1032 ? 10.493 4.439 -3.833 1.00 97.81 1032 VAL A O 1
ATOM 8273 N N . ALA A 1 1033 ? 8.727 4.909 -5.145 1.00 97.88 1033 ALA A N 1
ATOM 8274 C CA . ALA A 1 1033 ? 9.136 4.059 -6.264 1.00 97.88 1033 ALA A CA 1
ATOM 8275 C C . ALA A 1 1033 ? 10.559 4.385 -6.745 1.00 97.88 1033 ALA A C 1
ATOM 8277 O O . ALA A 1 1033 ? 10.921 5.551 -6.914 1.00 97.88 1033 ALA A O 1
ATOM 8278 N N . LYS A 1 1034 ? 11.397 3.368 -6.985 1.00 96.12 1034 LYS A N 1
ATOM 8279 C CA . LYS A 1 1034 ? 12.774 3.524 -7.474 1.00 96.12 1034 LYS A CA 1
ATOM 8280 C C . LYS A 1 1034 ? 13.026 2.649 -8.702 1.00 96.12 1034 LYS A C 1
ATOM 8282 O O . LYS A 1 1034 ? 13.493 1.523 -8.575 1.00 96.12 1034 LYS A O 1
ATOM 8287 N N . THR A 1 1035 ? 12.775 3.220 -9.874 1.00 97.50 1035 THR A N 1
ATOM 8288 C CA . THR A 1 1035 ? 12.954 2.570 -11.178 1.00 97.50 1035 THR A CA 1
ATOM 8289 C C . THR A 1 1035 ? 14.068 3.229 -11.991 1.00 97.50 1035 THR A C 1
ATOM 8291 O O . THR A 1 1035 ? 14.439 4.382 -11.743 1.00 97.50 1035 THR A O 1
ATOM 8294 N N . ILE A 1 1036 ? 14.628 2.484 -12.942 1.00 97.69 1036 ILE A N 1
ATOM 8295 C CA . ILE A 1 1036 ? 15.577 2.985 -13.944 1.00 97.69 1036 ILE A CA 1
ATOM 8296 C C . ILE A 1 1036 ? 14.831 3.789 -15.011 1.00 97.69 1036 ILE A C 1
ATOM 8298 O O . ILE A 1 1036 ? 15.305 4.855 -15.401 1.00 97.69 1036 ILE A O 1
ATOM 8302 N N . TYR A 1 1037 ? 13.655 3.321 -15.436 1.00 97.94 1037 TYR A N 1
ATOM 8303 C CA . TYR A 1 1037 ? 12.865 3.930 -16.510 1.00 97.94 1037 TYR A CA 1
ATOM 8304 C C . TYR A 1 1037 ? 11.554 4.539 -15.989 1.00 97.94 1037 TYR A C 1
ATOM 8306 O O . TYR A 1 1037 ? 10.902 3.978 -15.101 1.00 97.94 1037 TYR A O 1
ATOM 8314 N N . SER A 1 1038 ? 11.139 5.675 -16.562 1.00 96.94 1038 SER A N 1
ATOM 8315 C CA . SER A 1 1038 ? 9.878 6.367 -16.245 1.00 96.94 1038 SER A CA 1
ATOM 8316 C C . SER A 1 1038 ? 8.666 5.474 -16.501 1.00 96.94 1038 SER A C 1
ATOM 8318 O O . SER A 1 1038 ? 7.712 5.486 -15.724 1.00 96.94 1038 SER A O 1
ATOM 8320 N N . ARG A 1 1039 ? 8.752 4.620 -17.527 1.00 94.88 1039 ARG A N 1
ATOM 8321 C CA . ARG A 1 1039 ? 7.719 3.656 -17.916 1.00 94.88 1039 ARG A CA 1
ATOM 8322 C C . ARG A 1 1039 ? 7.238 2.757 -16.776 1.00 94.88 1039 ARG A C 1
ATOM 8324 O O . ARG A 1 1039 ? 6.082 2.344 -16.762 1.00 94.88 1039 ARG A O 1
ATOM 8331 N N . PHE A 1 1040 ? 8.116 2.435 -15.829 1.00 97.31 1040 PHE A N 1
ATOM 8332 C CA . PHE A 1 1040 ? 7.800 1.570 -14.691 1.00 97.31 1040 PHE A CA 1
ATOM 8333 C C . PHE A 1 1040 ? 7.607 2.334 -13.382 1.00 97.31 1040 PHE A C 1
ATOM 8335 O O . PHE A 1 1040 ? 7.358 1.718 -12.346 1.00 97.31 1040 PHE A O 1
ATOM 8342 N N . HIS A 1 1041 ? 7.745 3.656 -13.402 1.00 98.06 1041 HIS A N 1
ATOM 8343 C CA . HIS A 1 1041 ? 7.739 4.461 -12.195 1.00 98.06 1041 HIS A CA 1
ATOM 8344 C C . HIS A 1 1041 ? 6.371 4.468 -11.497 1.00 98.06 1041 HIS A C 1
ATOM 8346 O O . HIS A 1 1041 ? 5.328 4.564 -12.142 1.00 98.06 1041 HIS A O 1
ATOM 8352 N N . GLY A 1 1042 ? 6.401 4.425 -10.163 1.00 95.88 1042 GLY A N 1
ATOM 8353 C CA . GLY A 1 1042 ? 5.229 4.630 -9.321 1.00 95.88 1042 GLY A CA 1
ATOM 8354 C C . GLY A 1 1042 ? 4.136 3.594 -9.551 1.00 95.88 1042 GLY A C 1
ATOM 8355 O O . GLY A 1 1042 ? 4.386 2.391 -9.619 1.00 95.88 1042 GLY A O 1
ATOM 8356 N N . THR A 1 1043 ? 2.914 4.084 -9.705 1.00 93.94 1043 THR A N 1
ATOM 8357 C CA . THR A 1 1043 ? 1.702 3.280 -9.911 1.00 93.94 1043 THR A CA 1
ATOM 8358 C C . THR A 1 1043 ? 1.594 2.593 -11.283 1.00 93.94 1043 THR A C 1
ATOM 8360 O O . THR A 1 1043 ? 0.606 1.892 -11.514 1.00 93.94 1043 THR A O 1
ATOM 8363 N N . ASN A 1 1044 ? 2.603 2.688 -12.167 1.00 93.69 1044 ASN A N 1
ATOM 8364 C CA . ASN A 1 1044 ? 2.669 1.999 -13.473 1.00 93.69 1044 ASN A CA 1
ATOM 8365 C C . ASN A 1 1044 ? 2.892 0.471 -13.363 1.00 93.69 1044 ASN A C 1
ATOM 8367 O O . ASN A 1 1044 ? 3.754 -0.114 -14.019 1.00 93.69 1044 ASN A O 1
ATOM 8371 N N . THR A 1 1045 ? 2.085 -0.177 -12.530 1.00 93.25 1045 THR A N 1
ATOM 8372 C CA . THR A 1 1045 ? 1.965 -1.627 -12.335 1.00 93.25 1045 THR A CA 1
ATOM 8373 C C . THR A 1 1045 ? 0.836 -2.198 -13.197 1.00 93.25 1045 THR A C 1
ATOM 8375 O O . THR A 1 1045 ? 0.094 -1.469 -13.865 1.00 93.25 1045 THR A O 1
ATOM 8378 N N . VAL A 1 1046 ? 0.671 -3.520 -13.198 1.00 91.50 1046 VAL A N 1
ATOM 8379 C CA . VAL A 1 1046 ? -0.491 -4.153 -13.838 1.00 91.50 1046 VAL A CA 1
ATOM 8380 C C . VAL A 1 1046 ? -1.812 -3.733 -13.175 1.00 91.50 1046 VAL A C 1
ATOM 8382 O O . VAL A 1 1046 ? -1.925 -3.582 -11.958 1.00 91.50 1046 VAL A O 1
ATOM 8385 N N . ARG A 1 1047 ? -2.858 -3.559 -13.993 1.00 86.56 1047 ARG A N 1
ATOM 8386 C CA . ARG A 1 1047 ? -4.144 -2.974 -13.558 1.00 86.56 1047 ARG A CA 1
ATOM 8387 C C . ARG A 1 1047 ? -4.893 -3.776 -12.492 1.00 86.56 1047 ARG A C 1
ATOM 8389 O O . ARG A 1 1047 ? -5.688 -3.192 -11.773 1.00 86.56 1047 ARG A O 1
ATOM 8396 N N . ASP A 1 1048 ? -4.669 -5.083 -12.383 1.00 91.31 1048 ASP A N 1
ATOM 8397 C CA . ASP A 1 1048 ? -5.272 -5.928 -11.341 1.00 91.31 1048 ASP A CA 1
ATOM 8398 C C . ASP A 1 1048 ? -4.407 -6.066 -10.073 1.00 91.31 1048 ASP A C 1
ATOM 8400 O O . ASP A 1 1048 ? -4.705 -6.906 -9.221 1.00 91.31 1048 ASP A O 1
ATOM 8404 N N . PHE A 1 1049 ? -3.375 -5.219 -9.950 1.00 93.75 1049 PHE A N 1
ATOM 8405 C CA . PHE A 1 1049 ? -2.545 -5.031 -8.757 1.00 93.75 1049 PHE A CA 1
ATOM 8406 C C . PHE A 1 1049 ? -2.520 -3.584 -8.250 1.00 93.75 1049 PHE A C 1
ATOM 8408 O O . PHE A 1 1049 ? -2.340 -3.377 -7.054 1.00 93.75 1049 PHE A O 1
ATOM 8415 N N . VAL A 1 1050 ? -2.676 -2.590 -9.134 1.00 91.94 1050 VAL A N 1
ATOM 8416 C CA . VAL A 1 1050 ? -2.451 -1.166 -8.815 1.00 91.94 1050 VAL A CA 1
ATOM 8417 C C . VAL A 1 1050 ? -3.215 -0.665 -7.584 1.00 91.94 1050 VAL A C 1
ATOM 8419 O O . VAL A 1 1050 ? -2.692 0.165 -6.849 1.00 91.94 1050 VAL A O 1
ATOM 8422 N N . GLU A 1 1051 ? -4.399 -1.218 -7.306 1.00 92.75 1051 GLU A N 1
ATOM 8423 C CA . GLU A 1 1051 ? -5.226 -0.850 -6.148 1.00 92.75 1051 GLU A CA 1
ATOM 8424 C C . GLU A 1 1051 ? -4.847 -1.596 -4.858 1.00 92.75 1051 GLU A C 1
ATOM 8426 O O . GLU A 1 1051 ? -5.295 -1.241 -3.770 1.00 92.75 1051 GLU A O 1
ATOM 8431 N N . ALA A 1 1052 ? -4.021 -2.644 -4.927 1.00 94.31 1052 ALA A N 1
ATOM 8432 C CA . ALA A 1 1052 ? -3.684 -3.442 -3.753 1.00 94.31 1052 ALA A CA 1
ATOM 8433 C C . ALA A 1 1052 ? -2.883 -2.631 -2.713 1.00 94.31 1052 ALA A C 1
ATOM 8435 O O . ALA A 1 1052 ? -3.188 -2.751 -1.520 1.00 94.31 1052 ALA A O 1
ATOM 8436 N N . PRO A 1 1053 ? -1.908 -1.780 -3.105 1.00 94.12 1053 PRO A N 1
ATOM 8437 C CA . PRO A 1 1053 ? -1.229 -0.893 -2.169 1.00 94.12 1053 PRO A CA 1
ATOM 8438 C C . PRO A 1 1053 ? -2.132 0.110 -1.438 1.00 94.12 1053 PRO A C 1
ATOM 8440 O O . PRO A 1 1053 ? -1.999 0.274 -0.221 1.00 94.12 1053 PRO A O 1
ATOM 8443 N N . SER A 1 1054 ? -3.045 0.772 -2.155 1.00 93.69 1054 SER A N 1
ATOM 8444 C CA . SER A 1 1054 ? -3.955 1.784 -1.602 1.00 93.69 1054 SER A CA 1
ATOM 8445 C C . SER A 1 1054 ? -5.021 1.145 -0.708 1.00 93.69 1054 SER A C 1
ATOM 8447 O O . SER A 1 1054 ? -5.165 1.535 0.452 1.00 93.69 1054 SER A O 1
ATOM 8449 N N . GLN A 1 1055 ? -5.668 0.072 -1.174 1.00 93.94 1055 GLN A N 1
ATOM 8450 C CA . GLN A 1 1055 ? -6.671 -0.670 -0.399 1.00 93.94 1055 GLN A CA 1
ATOM 8451 C C . GLN A 1 1055 ? -6.095 -1.318 0.866 1.00 93.94 1055 GLN A C 1
ATOM 8453 O O . GLN A 1 1055 ? -6.796 -1.493 1.862 1.00 93.94 1055 GLN A O 1
ATOM 8458 N N . MET A 1 1056 ? -4.804 -1.672 0.877 1.00 95.06 1056 MET A N 1
ATOM 8459 C CA . MET A 1 1056 ? -4.172 -2.211 2.084 1.00 95.06 1056 MET A CA 1
ATOM 8460 C C . MET A 1 1056 ? -4.159 -1.149 3.187 1.00 95.06 1056 MET A C 1
ATOM 8462 O O . MET A 1 1056 ? -4.479 -1.456 4.340 1.00 95.06 1056 MET A O 1
ATOM 8466 N N . LEU A 1 1057 ? -3.822 0.093 2.832 1.00 93.06 1057 LEU A N 1
ATOM 8467 C CA . LEU A 1 1057 ? -3.721 1.211 3.767 1.00 93.06 1057 LEU A CA 1
ATOM 8468 C C . LEU A 1 1057 ? -5.083 1.621 4.338 1.00 93.06 1057 LEU A C 1
ATOM 8470 O O . LEU A 1 1057 ? -5.141 1.993 5.510 1.00 93.06 1057 LEU A O 1
ATOM 8474 N N . GLU A 1 1058 ? -6.186 1.442 3.601 1.00 95.31 1058 GLU A N 1
ATOM 8475 C CA . GLU A 1 1058 ? -7.551 1.694 4.100 1.00 95.31 1058 GLU A CA 1
ATOM 8476 C C . GLU A 1 1058 ? -7.847 0.993 5.441 1.00 95.31 1058 GLU A C 1
ATOM 8478 O O . GLU A 1 1058 ? -8.611 1.499 6.264 1.00 95.31 1058 GLU A O 1
ATOM 8483 N N . ASN A 1 1059 ? -7.198 -0.142 5.728 1.00 93.88 1059 ASN A N 1
ATOM 8484 C CA . ASN A 1 1059 ? -7.376 -0.873 6.985 1.00 93.88 1059 ASN A CA 1
ATOM 8485 C C . ASN A 1 1059 ? -6.973 -0.074 8.245 1.00 93.88 1059 ASN A C 1
ATOM 8487 O O . ASN A 1 1059 ? -7.473 -0.364 9.340 1.00 93.88 1059 ASN A O 1
ATOM 8491 N N . TRP A 1 1060 ? -6.119 0.952 8.135 1.00 95.06 1060 TRP A N 1
ATOM 8492 C CA . TRP A 1 1060 ? -5.809 1.838 9.267 1.00 95.06 1060 TRP A CA 1
ATOM 8493 C C . TRP A 1 1060 ? -7.026 2.677 9.661 1.00 95.06 1060 TRP A C 1
ATOM 8495 O O . TRP A 1 1060 ? -7.266 2.870 10.852 1.00 95.06 1060 TRP A O 1
ATOM 8505 N N . CYS A 1 1061 ? -7.869 3.071 8.704 1.00 95.38 1061 CYS A N 1
ATOM 8506 C CA . CYS A 1 1061 ? -9.125 3.778 8.963 1.00 95.38 1061 CYS A CA 1
ATOM 8507 C C . CYS A 1 1061 ? -10.187 2.893 9.643 1.00 95.38 1061 CYS A C 1
ATOM 8509 O O . CYS A 1 1061 ? -11.228 3.395 10.051 1.00 95.38 1061 CYS A O 1
ATOM 8511 N N . TRP A 1 1062 ? -9.923 1.594 9.810 1.00 93.56 1062 TRP A N 1
ATOM 8512 C CA . TRP A 1 1062 ? -10.781 0.636 10.520 1.00 93.56 1062 TRP A CA 1
ATOM 8513 C C . TRP A 1 1062 ? -10.128 0.059 11.785 1.00 93.56 1062 TRP A C 1
ATOM 8515 O O . TRP A 1 1062 ? -10.691 -0.816 12.446 1.00 93.56 1062 TRP A O 1
ATOM 8525 N N . THR A 1 1063 ? -8.931 0.530 12.144 1.00 93.25 1063 THR A N 1
ATOM 8526 C CA . THR A 1 1063 ? -8.189 0.062 13.320 1.00 93.25 1063 THR A CA 1
ATOM 8527 C C . THR A 1 1063 ? -8.482 0.975 14.521 1.00 93.25 1063 THR A C 1
ATOM 8529 O O . THR A 1 1063 ? -8.208 2.171 14.426 1.00 93.25 1063 THR A O 1
ATOM 8532 N N . PRO A 1 1064 ? -8.967 0.464 15.679 1.00 93.44 1064 PRO A N 1
ATOM 8533 C CA . PRO A 1 1064 ? -9.430 1.310 16.787 1.00 93.44 1064 PRO A CA 1
ATOM 8534 C C . PRO A 1 1064 ? -8.400 2.336 17.278 1.00 93.44 1064 PRO A C 1
ATOM 8536 O O . PRO A 1 1064 ? -8.717 3.506 17.476 1.00 93.44 1064 PRO A O 1
ATOM 8539 N N . SER A 1 1065 ? -7.144 1.909 17.451 1.00 91.94 1065 SER A N 1
ATOM 8540 C CA . SER A 1 1065 ? -6.063 2.788 17.910 1.00 91.94 1065 SER A CA 1
ATOM 8541 C C . SER A 1 1065 ? -5.734 3.894 16.907 1.00 91.94 1065 SER A C 1
ATOM 8543 O O . SER A 1 1065 ? -5.357 4.988 17.324 1.00 91.94 1065 SER A O 1
ATOM 8545 N N . GLN A 1 1066 ? -5.912 3.627 15.612 1.00 94.25 1066 GLN A N 1
ATOM 8546 C CA . GLN A 1 1066 ? -5.624 4.572 14.536 1.00 94.25 1066 GLN A CA 1
ATOM 8547 C C . GLN A 1 1066 ? -6.794 5.524 14.289 1.00 94.25 1066 GLN A C 1
ATOM 8549 O O . GLN A 1 1066 ? -6.587 6.725 14.193 1.00 94.25 1066 GLN A O 1
ATOM 8554 N N . LEU A 1 1067 ? -8.040 5.046 14.332 1.00 93.94 1067 LEU A N 1
ATOM 8555 C CA . LEU A 1 1067 ? -9.219 5.922 14.350 1.00 93.94 1067 LEU A CA 1
ATOM 8556 C C . LEU A 1 1067 ? -9.128 6.959 15.474 1.00 93.94 1067 LEU A C 1
ATOM 8558 O O . LEU A 1 1067 ? -9.372 8.144 15.257 1.00 93.94 1067 LEU A O 1
ATOM 8562 N N . LYS A 1 1068 ? -8.695 6.529 16.664 1.00 94.81 1068 LYS A N 1
ATOM 8563 C CA . LYS A 1 1068 ? -8.484 7.434 17.795 1.00 94.81 1068 LYS A CA 1
ATOM 8564 C C . LYS A 1 1068 ? -7.328 8.412 17.570 1.00 94.81 1068 LYS A C 1
ATOM 8566 O O . LYS A 1 1068 ? -7.453 9.573 17.956 1.00 94.81 1068 LYS A O 1
ATOM 8571 N N . SER A 1 1069 ? -6.220 7.970 16.965 1.00 92.12 1069 SER A N 1
ATOM 8572 C CA . SER A 1 1069 ? -5.048 8.822 16.698 1.00 92.12 1069 SER A CA 1
ATOM 8573 C C . SER A 1 1069 ? -5.311 9.875 15.615 1.00 92.12 1069 SER A C 1
ATOM 8575 O O . SER A 1 1069 ? -4.787 10.983 15.720 1.00 92.12 1069 SER A O 1
ATOM 8577 N N . LEU A 1 1070 ? -6.152 9.548 14.630 1.00 94.56 1070 LEU A N 1
ATOM 8578 C CA . LEU A 1 1070 ? -6.598 10.447 13.563 1.00 94.56 1070 LEU A CA 1
ATOM 8579 C C . LEU A 1 1070 ? -7.695 11.422 14.023 1.00 94.56 1070 LEU A C 1
ATOM 8581 O O . LEU A 1 1070 ? -7.901 12.453 13.387 1.00 94.56 1070 LEU A O 1
ATOM 8585 N N . SER A 1 1071 ? -8.395 11.113 15.120 1.00 94.12 1071 SER A N 1
ATOM 8586 C CA . SER A 1 1071 ? -9.518 11.918 15.605 1.00 94.12 1071 SER A CA 1
ATOM 8587 C C . SER A 1 1071 ? -9.094 13.133 16.437 1.00 94.12 1071 SER A C 1
ATOM 8589 O O . SER A 1 1071 ? -8.288 13.028 17.370 1.00 94.12 1071 SER A O 1
ATOM 8591 N N . LYS A 1 1072 ? -9.716 14.280 16.160 1.00 94.81 1072 LYS A N 1
ATOM 8592 C CA . LYS A 1 1072 ? -9.700 15.469 17.010 1.00 94.81 1072 LYS A CA 1
ATOM 8593 C C . LYS A 1 1072 ? -10.965 16.302 16.814 1.00 94.81 1072 LYS A C 1
ATOM 8595 O O . LYS A 1 1072 ? -11.214 16.796 15.723 1.00 94.81 1072 LYS A O 1
ATOM 8600 N N . HIS A 1 1073 ? -11.742 16.513 17.871 1.00 96.31 1073 HIS A N 1
ATOM 8601 C CA . HIS A 1 1073 ? -12.995 17.255 17.788 1.00 96.31 1073 HIS A CA 1
ATOM 8602 C C . HIS A 1 1073 ? -12.774 18.720 17.392 1.00 96.31 1073 HIS A C 1
ATOM 8604 O O . HIS A 1 1073 ? -11.984 19.430 18.026 1.00 96.31 1073 HIS A O 1
ATOM 8610 N N . TYR A 1 1074 ? -13.505 19.207 16.388 1.00 94.25 1074 TYR A N 1
ATOM 8611 C CA . TYR A 1 1074 ? -13.256 20.518 15.781 1.00 94.25 1074 TYR A CA 1
ATOM 8612 C C . TYR A 1 1074 ? -13.426 21.702 16.746 1.00 94.25 1074 TYR A C 1
ATOM 8614 O O . TYR A 1 1074 ? -12.702 22.694 16.649 1.00 94.25 1074 TYR A O 1
ATOM 8622 N N . SER A 1 1075 ? -14.334 21.584 17.722 1.00 92.44 1075 SER A N 1
ATOM 8623 C CA . SER A 1 1075 ? -14.555 22.611 18.753 1.00 92.44 1075 SER A CA 1
ATOM 8624 C C . SER A 1 1075 ? -13.323 22.860 19.637 1.00 92.44 1075 SER A C 1
ATOM 8626 O O . SER A 1 1075 ? -13.238 23.889 20.298 1.00 92.44 1075 SER A O 1
ATOM 8628 N N . THR A 1 1076 ? -12.343 21.951 19.640 1.00 92.12 1076 THR A N 1
ATOM 8629 C CA . THR A 1 1076 ? -11.092 22.100 20.403 1.00 92.12 1076 THR A CA 1
ATOM 8630 C C . THR A 1 1076 ? -9.988 22.822 19.629 1.00 92.12 1076 THR A C 1
ATOM 8632 O O . THR A 1 1076 ? -8.944 23.130 20.202 1.00 92.12 1076 THR A O 1
ATOM 8635 N N . LEU A 1 1077 ? -10.195 23.099 18.335 1.00 90.69 1077 LEU A N 1
ATOM 8636 C CA . LEU A 1 1077 ? -9.178 23.706 17.472 1.00 90.69 1077 LEU A CA 1
ATOM 8637 C C . LEU A 1 1077 ? -9.067 25.223 17.659 1.00 90.69 1077 LEU A C 1
ATOM 8639 O O . LEU A 1 1077 ? -7.979 25.772 17.497 1.00 90.69 1077 LEU A O 1
ATOM 8643 N N . SER A 1 1078 ? -10.165 25.908 17.995 1.00 90.06 1078 SER A N 1
ATOM 8644 C CA . SER A 1 1078 ? -10.157 27.348 18.270 1.00 90.06 1078 SER A CA 1
ATOM 8645 C C . SER A 1 1078 ? -11.317 27.781 19.182 1.00 90.06 1078 SER A C 1
ATOM 8647 O O . SER A 1 1078 ? -12.362 27.124 19.210 1.00 90.06 1078 SER A O 1
ATOM 8649 N N . PRO A 1 1079 ? -11.178 28.911 19.906 1.00 89.25 1079 PRO A N 1
ATOM 8650 C CA . PRO A 1 1079 ? -12.278 29.498 20.673 1.00 89.25 1079 PRO A CA 1
ATOM 8651 C C . PRO A 1 1079 ? -13.514 29.829 19.823 1.00 89.25 1079 PRO A C 1
ATOM 8653 O O . PRO A 1 1079 ? -14.636 29.669 20.302 1.00 89.25 1079 PRO A O 1
ATOM 8656 N N . ASP A 1 1080 ? -13.321 30.238 18.566 1.00 88.88 1080 ASP A N 1
ATOM 8657 C CA . ASP A 1 1080 ? -14.412 30.597 17.653 1.00 88.88 1080 ASP A CA 1
ATOM 8658 C C . ASP A 1 1080 ? -15.224 29.368 17.232 1.00 88.88 1080 ASP A C 1
ATOM 8660 O O . ASP A 1 1080 ? -16.455 29.402 17.239 1.00 88.88 1080 ASP A O 1
ATOM 8664 N N . TYR A 1 1081 ? -14.555 28.244 16.951 1.00 91.19 1081 TYR A N 1
ATOM 8665 C CA . TYR A 1 1081 ? -15.239 26.982 16.673 1.00 91.19 1081 TYR A CA 1
ATOM 8666 C C . TYR A 1 1081 ? -15.960 26.435 17.903 1.00 91.19 1081 TYR A C 1
ATOM 8668 O O . TYR A 1 1081 ? -17.059 25.900 17.772 1.00 91.19 1081 TYR A O 1
ATOM 8676 N N . LEU A 1 1082 ? -15.397 26.611 19.103 1.00 90.31 1082 LEU A N 1
ATOM 8677 C CA . LEU A 1 1082 ? -16.093 26.260 20.340 1.00 90.31 1082 LEU A CA 1
ATOM 8678 C C . LEU A 1 1082 ? -17.361 27.098 20.538 1.00 90.31 1082 LEU A C 1
ATOM 8680 O O . LEU A 1 1082 ? -18.388 26.561 20.951 1.00 90.31 1082 LEU A O 1
ATOM 8684 N N . ALA A 1 1083 ? -17.296 28.402 20.263 1.00 89.06 1083 ALA A N 1
ATOM 8685 C CA . ALA A 1 1083 ? -18.450 29.289 20.352 1.00 89.06 1083 ALA A CA 1
ATOM 8686 C C . ALA A 1 1083 ? -19.534 28.896 19.335 1.00 89.06 1083 ALA A C 1
ATOM 8688 O O . ALA A 1 1083 ? -20.684 28.703 19.724 1.00 89.06 1083 ALA A O 1
ATOM 8689 N N . ALA A 1 1084 ? -19.158 28.684 18.070 1.00 87.94 1084 ALA A N 1
ATOM 8690 C CA . ALA A 1 1084 ? -20.078 28.262 17.015 1.00 87.94 1084 ALA A CA 1
ATOM 8691 C C . ALA A 1 1084 ? -20.718 26.891 17.290 1.00 87.94 1084 ALA A C 1
ATOM 8693 O O . ALA A 1 1084 ? -21.911 26.712 17.057 1.00 87.94 1084 ALA A O 1
ATOM 8694 N N . TRP A 1 1085 ? -19.954 25.933 17.825 1.00 89.94 1085 TRP A N 1
ATOM 8695 C CA . TRP A 1 1085 ? -20.492 24.637 18.242 1.00 89.94 1085 TRP A CA 1
ATOM 8696 C C . TRP A 1 1085 ? -21.508 24.796 19.382 1.00 89.94 1085 TRP A C 1
ATOM 8698 O O . TRP A 1 1085 ? -22.602 24.248 19.305 1.00 89.94 1085 TRP A O 1
ATOM 8708 N N . LYS A 1 1086 ? -21.211 25.613 20.406 1.00 88.56 1086 LYS A N 1
ATOM 8709 C CA . LYS A 1 1086 ? -22.139 25.873 21.527 1.00 88.56 1086 LYS A CA 1
ATOM 8710 C C . LYS A 1 1086 ? -23.445 26.539 21.090 1.00 88.56 1086 LYS A C 1
ATOM 8712 O O . LYS A 1 1086 ? -24.486 26.242 21.669 1.00 88.56 1086 LYS A O 1
ATOM 8717 N N . GLU A 1 1087 ? -23.402 27.413 20.081 1.00 86.88 1087 GLU A N 1
ATOM 8718 C CA . GLU A 1 1087 ? -24.612 28.002 19.484 1.00 86.88 1087 GLU A CA 1
ATOM 8719 C C . GLU A 1 1087 ? -25.556 26.919 18.927 1.00 86.88 1087 GLU A C 1
ATOM 8721 O O . GLU A 1 1087 ? -26.771 27.063 19.033 1.00 86.88 1087 GLU A O 1
ATOM 8726 N N . GLN A 1 1088 ? -25.007 25.833 18.370 1.00 81.69 1088 GLN A N 1
ATOM 8727 C CA . GLN A 1 1088 ? -25.769 24.730 17.770 1.00 81.69 1088 GLN A CA 1
ATOM 8728 C C . GLN A 1 1088 ? -26.143 23.639 18.787 1.00 81.69 1088 GLN A C 1
ATOM 8730 O O . GLN A 1 1088 ? -27.252 23.112 18.748 1.00 81.69 1088 GLN A O 1
ATOM 8735 N N . ALA A 1 1089 ? -25.241 23.324 19.718 1.00 80.88 1089 ALA A N 1
ATOM 8736 C CA . ALA A 1 1089 ? -25.384 22.230 20.680 1.00 80.88 1089 ALA A CA 1
ATOM 8737 C C . ALA A 1 1089 ? -26.332 22.549 21.856 1.00 80.88 1089 ALA A C 1
ATOM 8739 O O . ALA A 1 1089 ? -26.769 21.652 22.584 1.00 80.88 1089 ALA A O 1
ATOM 8740 N N . GLY A 1 1090 ? -26.670 23.826 22.069 1.00 79.06 1090 GLY A N 1
ATOM 8741 C CA . GLY A 1 1090 ? -27.602 24.254 23.111 1.00 79.06 1090 GLY A CA 1
ATOM 8742 C C . GLY A 1 1090 ? -27.089 23.955 24.525 1.00 79.06 1090 GLY A C 1
ATOM 8743 O O . GLY A 1 1090 ? -26.127 24.565 24.984 1.00 79.06 1090 GLY A O 1
ATOM 8744 N N . SER A 1 1091 ? -27.763 23.050 25.244 1.00 75.31 1091 SER A N 1
ATOM 8745 C CA . SER A 1 1091 ? -27.433 22.676 26.634 1.00 75.31 1091 SER A CA 1
ATOM 8746 C C . SER A 1 1091 ? -26.519 21.449 26.764 1.00 75.31 1091 SER A C 1
ATOM 8748 O O . SER A 1 1091 ? -26.265 21.005 27.884 1.00 75.31 1091 SER A O 1
ATOM 8750 N N . GLN A 1 1092 ? -26.032 20.892 25.651 1.00 78.50 1092 GLN A N 1
ATOM 8751 C CA . GLN A 1 1092 ? -25.153 19.722 25.664 1.00 78.50 1092 GLN A CA 1
ATOM 8752 C C . GLN A 1 1092 ? -23.777 20.036 26.276 1.00 78.50 1092 GLN A C 1
ATOM 8754 O O . GLN A 1 1092 ? -23.228 21.130 26.111 1.00 78.50 1092 GLN A O 1
ATOM 8759 N N . GLU A 1 1093 ? -23.208 19.060 26.989 1.00 81.88 1093 GLU A N 1
ATOM 8760 C CA . GLU A 1 1093 ? -21.840 19.155 27.504 1.00 81.88 1093 GLU A CA 1
ATOM 8761 C C . GLU A 1 1093 ? -20.824 19.188 26.358 1.00 81.88 1093 GLU A C 1
ATOM 8763 O O . GLU A 1 1093 ? -21.024 18.569 25.315 1.00 81.88 1093 GLU A O 1
ATOM 8768 N N . ALA A 1 1094 ? -19.717 19.908 26.560 1.00 80.94 1094 ALA A N 1
ATOM 8769 C CA . ALA A 1 1094 ? -18.668 19.996 25.552 1.00 80.94 1094 ALA A CA 1
ATOM 8770 C C . ALA A 1 1094 ? -18.068 18.602 25.259 1.00 80.94 1094 ALA A C 1
ATOM 8772 O O . ALA A 1 1094 ? -17.781 17.856 26.200 1.00 80.94 1094 ALA A O 1
ATOM 8773 N N . PRO A 1 1095 ? -17.833 18.261 23.982 1.00 87.31 1095 PRO A N 1
ATOM 8774 C CA . PRO A 1 1095 ? -17.349 16.949 23.584 1.00 87.31 1095 PRO A CA 1
ATOM 8775 C C . PRO A 1 1095 ? -15.888 16.756 23.992 1.00 87.31 1095 PRO A C 1
ATOM 8777 O O . PRO A 1 1095 ? -15.123 17.711 24.155 1.00 87.31 1095 PRO A O 1
ATOM 8780 N N . SER A 1 1096 ? -15.484 15.495 24.148 1.00 90.56 1096 SER A N 1
ATOM 8781 C CA . SER A 1 1096 ? -14.082 15.133 24.359 1.00 90.56 1096 SER A CA 1
ATOM 8782 C C . SER A 1 1096 ? -13.213 15.530 23.163 1.00 90.56 1096 SER A C 1
ATOM 8784 O O . SER A 1 1096 ? -13.677 15.530 22.028 1.00 90.56 1096 SER A O 1
ATOM 8786 N N . GLU A 1 1097 ? -11.926 15.814 23.401 1.00 93.31 1097 GLU A N 1
ATOM 8787 C CA . GLU A 1 1097 ? -10.988 16.144 22.315 1.00 93.31 1097 GLU A CA 1
ATOM 8788 C C . GLU A 1 1097 ? -10.819 14.985 21.325 1.00 93.31 1097 GLU A C 1
ATOM 8790 O O . GLU A 1 1097 ? -10.785 15.219 20.125 1.00 93.31 1097 GLU A O 1
ATOM 8795 N N . GLN A 1 1098 ? -10.743 13.743 21.802 1.00 93.75 1098 GLN A N 1
ATOM 8796 C CA . GLN A 1 1098 ? -10.681 12.551 20.949 1.00 93.75 1098 GLN A CA 1
ATOM 8797 C C . GLN A 1 1098 ? -12.039 11.861 20.871 1.00 93.75 1098 GLN A C 1
ATOM 8799 O O . GLN A 1 1098 ? -12.847 11.973 21.801 1.00 93.75 1098 GLN A O 1
ATOM 8804 N N . ILE A 1 1099 ? -12.262 11.113 19.789 1.00 93.88 1099 ILE A N 1
ATOM 8805 C CA . ILE A 1 1099 ? -13.485 10.334 19.604 1.00 93.88 1099 ILE A CA 1
ATOM 8806 C C . ILE A 1 1099 ? -13.629 9.283 20.731 1.00 93.88 1099 ILE A C 1
ATOM 8808 O O . ILE A 1 1099 ? -12.643 8.619 21.079 1.00 93.88 1099 ILE A O 1
ATOM 8812 N N . PRO A 1 1100 ? -14.814 9.141 21.361 1.00 92.88 1100 PRO A N 1
ATOM 8813 C CA . PRO A 1 1100 ? -15.023 8.154 22.419 1.00 92.88 1100 PRO A CA 1
ATOM 8814 C C . PRO A 1 1100 ? -14.874 6.713 21.917 1.00 92.88 1100 PRO A C 1
ATOM 8816 O O . PRO A 1 1100 ? -15.316 6.386 20.816 1.00 92.88 1100 PRO A O 1
ATOM 8819 N N . ASP A 1 1101 ? -14.339 5.824 22.761 1.00 92.06 1101 ASP A N 1
ATOM 8820 C CA . ASP A 1 1101 ? -14.138 4.409 22.402 1.00 92.06 1101 ASP A CA 1
ATOM 8821 C C . ASP A 1 1101 ? -15.461 3.711 22.035 1.00 92.06 1101 ASP A C 1
ATOM 8823 O O . ASP A 1 1101 ? -15.491 2.906 21.111 1.00 92.06 1101 ASP A O 1
ATOM 8827 N N . SER A 1 1102 ? -16.579 4.091 22.663 1.00 88.44 1102 SER A N 1
ATOM 8828 C CA . SER A 1 1102 ? -17.912 3.574 22.321 1.00 88.44 1102 SER A CA 1
ATOM 8829 C C . SER A 1 1102 ? -18.359 3.934 20.899 1.00 88.44 1102 SER A C 1
ATOM 8831 O O . SER A 1 1102 ? -19.026 3.137 20.242 1.00 88.44 1102 SER A O 1
ATOM 8833 N N . VAL A 1 1103 ? -17.987 5.118 20.401 1.00 89.25 1103 VAL A N 1
ATOM 8834 C CA . VAL A 1 1103 ? -18.292 5.542 19.026 1.00 89.25 1103 VAL A CA 1
ATOM 8835 C C . VAL A 1 1103 ? -17.407 4.782 18.037 1.00 89.25 1103 VAL A C 1
ATOM 8837 O O . VAL A 1 1103 ? -17.905 4.331 17.009 1.00 89.25 1103 VAL A O 1
ATOM 8840 N N . ILE A 1 1104 ? -16.128 4.559 18.373 1.00 90.88 1104 ILE A N 1
ATOM 8841 C CA . ILE A 1 1104 ? -15.218 3.711 17.581 1.00 90.88 1104 ILE A CA 1
ATOM 8842 C C . ILE A 1 1104 ? -15.757 2.279 17.487 1.00 90.88 1104 ILE A C 1
ATOM 8844 O O . ILE A 1 1104 ? -15.815 1.716 16.397 1.00 90.88 1104 ILE A O 1
ATOM 8848 N N . GLU A 1 1105 ? -16.163 1.683 18.609 1.00 88.81 1105 GLU A N 1
ATOM 8849 C CA . GLU A 1 1105 ? -16.723 0.329 18.645 1.00 88.81 1105 GLU A CA 1
ATOM 8850 C C . GLU A 1 1105 ? -17.985 0.217 17.779 1.00 88.81 1105 GLU A C 1
ATOM 8852 O O . GLU A 1 1105 ? -18.123 -0.743 17.016 1.00 88.81 1105 GLU A O 1
ATOM 8857 N N . ASN A 1 1106 ? -18.877 1.212 17.837 1.00 86.69 1106 ASN A N 1
ATOM 8858 C CA . ASN A 1 1106 ? -20.063 1.260 16.982 1.00 86.69 1106 ASN A CA 1
ATOM 8859 C C . ASN A 1 1106 ? -19.697 1.399 15.500 1.00 86.69 1106 ASN A C 1
ATOM 8861 O O . ASN A 1 1106 ? -20.216 0.639 14.687 1.00 86.69 1106 ASN A O 1
ATOM 8865 N N . LEU A 1 1107 ? -18.767 2.291 15.148 1.00 87.19 1107 LEU A N 1
ATOM 8866 C CA . LEU A 1 1107 ? -18.294 2.459 13.773 1.00 87.19 1107 LEU A CA 1
ATOM 8867 C C . LEU A 1 1107 ? -17.682 1.167 13.221 1.00 87.19 1107 LEU A C 1
ATOM 8869 O O . LEU A 1 1107 ? -18.054 0.717 12.140 1.00 87.19 1107 LEU A O 1
ATOM 8873 N N . ILE A 1 1108 ? -16.816 0.498 13.982 1.00 88.25 1108 ILE A N 1
ATOM 8874 C CA . ILE A 1 1108 ? -16.193 -0.762 13.555 1.00 88.25 1108 ILE A CA 1
ATOM 8875 C C . ILE A 1 1108 ? -17.236 -1.868 13.365 1.00 88.25 1108 ILE A C 1
ATOM 8877 O O . ILE A 1 1108 ? -17.131 -2.648 12.419 1.00 88.25 1108 ILE A O 1
ATOM 8881 N N . ARG A 1 1109 ? -18.282 -1.922 14.203 1.00 85.31 1109 ARG A N 1
ATOM 8882 C CA . ARG A 1 1109 ? -19.399 -2.866 14.019 1.00 85.31 1109 ARG A CA 1
ATOM 8883 C C . ARG A 1 1109 ? -20.156 -2.656 12.708 1.00 85.31 1109 ARG A C 1
ATOM 8885 O O . ARG A 1 1109 ? -20.799 -3.599 12.253 1.00 85.31 1109 ARG A O 1
ATOM 8892 N N . THR A 1 1110 ? -20.084 -1.462 12.119 1.00 83.81 1110 THR A N 1
ATOM 8893 C CA . THR A 1 1110 ? -20.719 -1.167 10.828 1.00 83.81 1110 THR A CA 1
ATOM 8894 C C . THR A 1 1110 ? -19.879 -1.547 9.615 1.00 83.81 1110 THR A C 1
ATOM 8896 O O . THR A 1 1110 ? -20.437 -1.610 8.527 1.00 83.81 1110 THR A O 1
ATOM 8899 N N . LYS A 1 1111 ? -18.586 -1.881 9.784 1.00 83.25 1111 LYS A N 1
ATOM 8900 C CA . LYS A 1 1111 ? -17.670 -2.197 8.669 1.00 83.25 1111 LYS A CA 1
ATOM 8901 C C . LYS A 1 1111 ? -18.250 -3.224 7.690 1.00 83.25 1111 LYS A C 1
ATOM 8903 O O . LYS A 1 1111 ? -18.097 -3.063 6.489 1.00 83.25 1111 LYS A O 1
ATOM 8908 N N . HIS A 1 1112 ? -18.915 -4.253 8.216 1.00 81.56 1112 HIS A N 1
ATOM 8909 C CA . HIS A 1 1112 ? -19.462 -5.360 7.424 1.00 81.56 1112 HIS A CA 1
ATOM 8910 C C . HIS A 1 1112 ? -20.995 -5.341 7.322 1.00 81.56 1112 HIS A C 1
ATOM 8912 O O . HIS A 1 1112 ? -21.618 -6.360 7.025 1.00 81.56 1112 HIS A O 1
ATOM 8918 N N . VAL A 1 1113 ? -21.634 -4.207 7.622 1.00 83.06 1113 VAL A N 1
ATOM 8919 C CA . VAL A 1 1113 ? -23.084 -4.064 7.454 1.00 83.06 1113 VAL A CA 1
ATOM 8920 C C . VAL A 1 1113 ? -23.387 -3.843 5.977 1.00 83.06 1113 VAL A C 1
ATOM 8922 O O . VAL A 1 1113 ? -22.837 -2.935 5.368 1.00 83.06 1113 VAL A O 1
ATOM 8925 N N . ASN A 1 1114 ? -24.268 -4.676 5.415 1.00 84.62 1114 ASN A N 1
ATOM 8926 C CA . ASN A 1 1114 ? -24.636 -4.666 3.992 1.00 84.62 1114 ASN A CA 1
ATOM 8927 C C . ASN A 1 1114 ? -23.454 -4.876 3.023 1.00 84.62 1114 ASN A C 1
ATOM 8929 O O . ASN A 1 1114 ? -23.517 -4.518 1.843 1.00 84.62 1114 ASN A O 1
ATOM 8933 N N . ASP A 1 1115 ? -22.371 -5.471 3.522 1.00 84.12 1115 ASP A N 1
ATOM 8934 C CA . ASP A 1 1115 ? -21.130 -5.681 2.779 1.00 84.12 1115 ASP A CA 1
ATOM 8935 C C . ASP A 1 1115 ? -21.323 -6.731 1.675 1.00 84.12 1115 ASP A C 1
ATOM 8937 O O . ASP A 1 1115 ? -20.719 -6.635 0.602 1.00 84.12 1115 ASP A O 1
ATOM 8941 N N . ALA A 1 1116 ? -22.235 -7.698 1.863 1.00 89.12 1116 ALA A N 1
ATOM 8942 C CA . ALA A 1 1116 ? -22.538 -8.648 0.801 1.00 89.12 1116 ALA A CA 1
ATOM 8943 C C . ALA A 1 1116 ? -23.227 -7.963 -0.385 1.00 89.12 1116 ALA A C 1
ATOM 8945 O O . ALA A 1 1116 ? -22.835 -8.198 -1.528 1.00 89.12 1116 ALA A O 1
ATOM 8946 N N . LEU A 1 1117 ? -24.197 -7.076 -0.147 1.00 91.00 1117 LEU A N 1
ATOM 8947 C CA . LEU A 1 1117 ? -24.837 -6.289 -1.205 1.00 91.00 1117 LEU A CA 1
ATOM 8948 C C . LEU A 1 1117 ? -23.870 -5.327 -1.892 1.00 91.00 1117 LEU A C 1
ATOM 8950 O O . LEU A 1 1117 ? -23.907 -5.204 -3.121 1.00 91.00 1117 LEU A O 1
ATOM 8954 N N . PHE A 1 1118 ? -22.980 -4.687 -1.129 1.00 89.44 1118 PHE A N 1
ATOM 8955 C CA . PHE A 1 1118 ? -21.927 -3.845 -1.691 1.00 89.44 1118 PHE A CA 1
ATOM 8956 C C . PHE A 1 1118 ? -21.035 -4.639 -2.658 1.00 89.44 1118 PHE A C 1
ATOM 8958 O O . PHE A 1 1118 ? -20.886 -4.253 -3.822 1.00 89.44 1118 PHE A O 1
ATOM 8965 N N . ASN A 1 1119 ? -20.509 -5.787 -2.224 1.00 88.56 1119 ASN A N 1
ATOM 8966 C CA . ASN A 1 1119 ? -19.637 -6.622 -3.051 1.00 88.56 1119 ASN A CA 1
ATOM 8967 C C . ASN A 1 1119 ? -20.384 -7.291 -4.219 1.00 88.56 1119 ASN A C 1
ATOM 8969 O O . ASN A 1 1119 ? -19.830 -7.410 -5.311 1.00 88.56 1119 ASN A O 1
ATOM 8973 N N . LEU A 1 1120 ? -21.661 -7.660 -4.059 1.00 93.81 1120 LEU A N 1
ATOM 8974 C CA . LEU A 1 1120 ? -22.499 -8.138 -5.168 1.00 93.81 1120 LEU A CA 1
ATOM 8975 C C . LEU A 1 1120 ? -22.695 -7.056 -6.240 1.00 93.81 1120 LEU A C 1
ATOM 8977 O O . LEU A 1 1120 ? -22.723 -7.365 -7.431 1.00 93.81 1120 LEU A O 1
ATOM 8981 N N . ARG A 1 1121 ? -22.767 -5.776 -5.859 1.00 94.12 1121 ARG A N 1
ATOM 8982 C CA . ARG A 1 1121 ? -22.780 -4.677 -6.834 1.00 94.12 1121 ARG A CA 1
ATOM 8983 C C . ARG A 1 1121 ? -21.444 -4.548 -7.573 1.00 94.12 1121 ARG A C 1
ATOM 8985 O O . ARG A 1 1121 ? -21.454 -4.352 -8.783 1.00 94.12 1121 ARG A O 1
ATOM 8992 N N . GLN A 1 1122 ? -20.308 -4.706 -6.892 1.00 92.88 1122 GLN A N 1
ATOM 8993 C CA . GLN A 1 1122 ? -18.993 -4.727 -7.558 1.00 92.88 1122 GLN A CA 1
ATOM 8994 C C . GLN A 1 1122 ? -18.857 -5.922 -8.516 1.00 92.88 1122 GLN A C 1
ATOM 8996 O O . GLN A 1 1122 ? -18.347 -5.787 -9.629 1.00 92.88 1122 GLN A O 1
ATOM 9001 N N . LEU A 1 1123 ? -19.393 -7.083 -8.126 1.00 94.56 1123 LEU A N 1
ATOM 9002 C CA . LEU A 1 1123 ? -19.472 -8.265 -8.983 1.00 94.56 1123 LEU A CA 1
ATOM 9003 C C . LEU A 1 1123 ? -20.330 -8.036 -10.225 1.00 94.56 1123 LEU A C 1
ATOM 9005 O O . LEU A 1 1123 ? -19.973 -8.537 -11.286 1.00 94.56 1123 LEU A O 1
ATOM 9009 N N . HIS A 1 1124 ? -21.436 -7.291 -10.126 1.00 97.00 1124 HIS A N 1
ATOM 9010 C CA . HIS A 1 1124 ? -22.236 -6.925 -11.300 1.00 97.00 1124 HIS A CA 1
ATOM 9011 C C . HIS A 1 1124 ? -21.389 -6.213 -12.351 1.00 97.00 1124 HIS A C 1
ATOM 9013 O O . HIS A 1 1124 ? -21.400 -6.635 -13.505 1.00 97.00 1124 HIS A O 1
ATOM 9019 N N . PHE A 1 1125 ? -20.597 -5.221 -11.954 1.00 96.88 1125 PHE A N 1
ATOM 9020 C CA . PHE A 1 1125 ? -19.709 -4.522 -12.878 1.00 96.88 1125 PHE A CA 1
ATOM 9021 C C . PHE A 1 1125 ? -18.633 -5.429 -13.474 1.00 96.88 1125 PHE A C 1
ATOM 9023 O O . PHE A 1 1125 ? -18.472 -5.449 -14.691 1.00 96.88 1125 PHE A O 1
ATOM 9030 N N . GLY A 1 1126 ? -17.935 -6.213 -12.644 1.00 95.88 1126 GLY A N 1
ATOM 9031 C CA . GLY A 1 1126 ? -16.892 -7.126 -13.119 1.00 95.88 1126 GLY A CA 1
ATOM 9032 C C . GLY A 1 1126 ? -17.430 -8.209 -14.060 1.00 95.88 1126 GLY A C 1
ATOM 9033 O O . GLY A 1 1126 ? -16.825 -8.497 -15.089 1.00 95.88 1126 GLY A O 1
ATOM 9034 N N . ILE A 1 1127 ? -18.595 -8.784 -13.748 1.00 97.88 1127 ILE A N 1
ATOM 9035 C CA . ILE A 1 1127 ? -19.235 -9.814 -14.577 1.00 97.88 1127 ILE A CA 1
ATOM 9036 C C . ILE A 1 1127 ? -19.789 -9.207 -15.868 1.00 97.88 1127 ILE A C 1
ATOM 9038 O O . ILE A 1 1127 ? -19.639 -9.821 -16.923 1.00 97.88 1127 ILE A O 1
ATOM 9042 N N . PHE A 1 1128 ? -20.398 -8.018 -15.825 1.00 98.19 1128 PHE A N 1
ATOM 9043 C CA . PHE A 1 1128 ? -20.852 -7.330 -17.036 1.00 98.19 1128 PHE A CA 1
ATOM 9044 C C . PHE A 1 1128 ? -19.678 -7.005 -17.967 1.00 98.19 1128 PHE A C 1
ATOM 9046 O O . PHE A 1 1128 ? -19.745 -7.338 -19.148 1.00 98.19 1128 PHE A O 1
ATOM 9053 N N . ASP A 1 1129 ? -18.589 -6.444 -17.431 1.00 98.00 1129 ASP A N 1
ATOM 9054 C CA . ASP A 1 1129 ? -17.362 -6.138 -18.178 1.00 98.00 1129 ASP A CA 1
ATOM 9055 C C . ASP A 1 1129 ? -16.804 -7.382 -18.888 1.00 98.00 1129 ASP A C 1
ATOM 9057 O O . ASP A 1 1129 ? -16.555 -7.358 -20.095 1.00 98.00 1129 ASP A O 1
ATOM 9061 N N . MET A 1 1130 ? -16.691 -8.505 -18.171 1.00 97.50 1130 MET A N 1
ATOM 9062 C CA . MET A 1 1130 ? -16.273 -9.774 -18.771 1.00 97.50 1130 MET A CA 1
ATOM 9063 C C . MET A 1 1130 ? -17.276 -10.278 -19.816 1.00 97.50 1130 MET A C 1
ATOM 9065 O O . MET A 1 1130 ? -16.869 -10.736 -20.878 1.00 97.50 1130 MET A O 1
ATOM 9069 N N . THR A 1 1131 ? -18.582 -10.146 -19.568 1.00 97.31 1131 THR A N 1
ATOM 9070 C CA . THR A 1 1131 ? -19.636 -10.616 -20.485 1.00 97.31 1131 THR A CA 1
ATOM 9071 C C . THR A 1 1131 ? -19.568 -9.910 -21.839 1.00 97.31 1131 THR A C 1
ATOM 9073 O O . THR A 1 1131 ? -19.617 -10.566 -22.878 1.00 97.31 1131 THR A O 1
ATOM 9076 N N . VAL A 1 1132 ? -19.423 -8.582 -21.850 1.00 97.44 1132 VAL A N 1
ATOM 9077 C CA . VAL A 1 1132 ? -19.402 -7.801 -23.099 1.00 97.44 1132 VAL A CA 1
ATOM 9078 C C . VAL A 1 1132 ? -18.063 -7.888 -23.842 1.00 97.44 1132 VAL A C 1
ATOM 9080 O O . VAL A 1 1132 ? -18.025 -7.665 -25.049 1.00 97.44 1132 VAL A O 1
ATOM 9083 N N . HIS A 1 1133 ? -16.974 -8.256 -23.158 1.00 98.12 1133 HIS A N 1
ATOM 9084 C CA . HIS A 1 1133 ? -15.638 -8.396 -23.754 1.00 98.12 1133 HIS A CA 1
ATOM 9085 C C . HIS A 1 1133 ? -15.198 -9.848 -24.008 1.00 98.12 1133 HIS A C 1
ATOM 9087 O O . HIS A 1 1133 ? -14.118 -10.069 -24.566 1.00 98.12 1133 HIS A O 1
ATOM 9093 N N . GLN A 1 1134 ? -16.021 -10.835 -23.648 1.00 96.94 1134 GLN A N 1
ATOM 9094 C CA . GLN A 1 1134 ? -15.770 -12.261 -23.876 1.00 96.94 1134 GLN A CA 1
ATOM 9095 C C . GLN A 1 1134 ? -16.885 -12.942 -24.704 1.00 96.94 1134 GLN A C 1
ATOM 9097 O O . GLN A 1 1134 ? -17.360 -14.017 -24.327 1.00 96.94 1134 GLN A O 1
ATOM 9102 N N . PRO A 1 1135 ? -17.331 -12.367 -25.839 1.00 96.50 1135 PRO A N 1
ATOM 9103 C CA . PRO A 1 1135 ? -18.333 -13.020 -26.671 1.00 96.50 1135 PRO A CA 1
ATOM 9104 C C . PRO A 1 1135 ? -17.780 -14.315 -27.290 1.00 96.50 1135 PRO A C 1
ATOM 9106 O O . PRO A 1 1135 ? -16.599 -14.416 -27.638 1.00 96.50 1135 PRO A O 1
ATOM 9109 N N . GLU A 1 1136 ? -18.657 -15.300 -27.491 1.00 94.56 1136 GLU A N 1
ATOM 9110 C CA . GLU A 1 1136 ? -18.309 -16.573 -28.142 1.00 94.56 1136 GLU A CA 1
ATOM 9111 C C . GLU A 1 1136 ? -17.793 -16.355 -29.577 1.00 94.56 1136 GLU A C 1
ATOM 9113 O O . GLU A 1 1136 ? -16.819 -16.968 -30.010 1.00 94.56 1136 GLU A O 1
ATOM 9118 N N . SER A 1 1137 ? -18.415 -15.427 -30.309 1.00 97.19 1137 SER A N 1
ATOM 9119 C CA . SER A 1 1137 ? -18.025 -15.051 -31.667 1.00 97.19 1137 SER A CA 1
ATOM 9120 C C . SER A 1 1137 ? -18.296 -13.573 -31.940 1.00 97.19 1137 SER A C 1
ATOM 9122 O O . SER A 1 1137 ? -19.090 -12.932 -31.249 1.00 97.19 1137 SER A O 1
ATOM 9124 N N . HIS A 1 1138 ? -17.683 -13.055 -33.003 1.00 97.38 1138 HIS A N 1
ATOM 9125 C CA . HIS A 1 1138 ? -17.866 -11.669 -33.424 1.00 97.38 1138 HIS A CA 1
ATOM 9126 C C . HIS A 1 1138 ? -19.312 -11.335 -33.837 1.00 97.38 1138 HIS A C 1
ATOM 9128 O O . HIS A 1 1138 ? -19.789 -10.226 -33.621 1.00 97.38 1138 HIS A O 1
ATOM 9134 N N . GLU A 1 1139 ? -20.063 -12.297 -34.377 1.00 96.94 1139 GLU A N 1
ATOM 9135 C CA . GLU A 1 1139 ? -21.481 -12.071 -34.690 1.00 96.94 1139 GLU A CA 1
ATOM 9136 C C . GLU A 1 1139 ? -22.336 -11.989 -33.419 1.00 96.94 1139 GLU A C 1
ATOM 9138 O O . GLU A 1 1139 ? -23.268 -11.191 -33.345 1.00 96.94 1139 GLU A O 1
ATOM 9143 N N . LYS A 1 1140 ? -21.971 -12.726 -32.361 1.00 97.06 1140 LYS A N 1
ATOM 9144 C CA . LYS A 1 1140 ? -22.718 -12.697 -31.097 1.00 97.06 1140 LYS A CA 1
ATOM 9145 C C . LYS A 1 1140 ? -22.633 -11.359 -30.374 1.00 97.06 1140 LYS A C 1
ATOM 9147 O O . LYS A 1 1140 ? -23.624 -10.948 -29.776 1.00 97.06 1140 LYS A O 1
ATOM 9152 N N . ILE A 1 1141 ? -21.505 -10.650 -30.456 1.00 96.50 1141 ILE A N 1
ATOM 9153 C CA . ILE A 1 1141 ? -21.408 -9.317 -29.844 1.00 96.50 1141 ILE A CA 1
ATOM 9154 C C . ILE A 1 1141 ? -22.261 -8.274 -30.579 1.00 96.50 1141 ILE A C 1
ATOM 9156 O O . ILE A 1 1141 ? -22.845 -7.403 -29.940 1.00 96.50 1141 ILE A O 1
ATOM 9160 N N . LYS A 1 1142 ? -22.427 -8.400 -31.904 1.00 96.62 1142 LYS A N 1
ATOM 9161 C CA . LYS A 1 1142 ? -23.301 -7.513 -32.694 1.00 96.62 1142 LYS A CA 1
ATOM 9162 C C . LYS A 1 1142 ? -24.779 -7.664 -32.333 1.00 96.62 1142 LYS A C 1
ATOM 9164 O O . LYS A 1 1142 ? -25.525 -6.690 -32.428 1.00 96.62 1142 LYS A O 1
ATOM 9169 N N . GLU A 1 1143 ? -25.191 -8.859 -31.913 1.00 96.31 1143 GLU A N 1
ATOM 9170 C CA . GLU A 1 1143 ? -26.569 -9.193 -31.525 1.00 96.31 1143 GLU A CA 1
ATOM 9171 C C . GLU A 1 1143 ? -26.882 -8.888 -30.048 1.00 96.31 1143 GLU A C 1
ATOM 9173 O O . GLU A 1 1143 ? -28.051 -8.866 -29.669 1.00 96.31 1143 GLU A O 1
ATOM 9178 N N . LEU A 1 1144 ? -25.872 -8.645 -29.201 1.00 95.75 1144 LEU A N 1
ATOM 9179 C CA . LEU A 1 1144 ? -26.059 -8.528 -27.752 1.00 95.75 1144 LEU A CA 1
ATOM 9180 C C . LEU A 1 1144 ? -26.925 -7.296 -27.384 1.00 95.75 1144 LEU A C 1
ATOM 9182 O O . LEU A 1 1144 ? -26.582 -6.170 -27.780 1.00 95.75 1144 LEU A O 1
ATOM 9186 N N . PRO A 1 1145 ? -28.025 -7.460 -26.618 1.00 96.25 1145 PRO A N 1
ATOM 9187 C CA . PRO A 1 1145 ? -28.794 -6.340 -26.078 1.00 96.25 1145 PRO A CA 1
ATOM 9188 C C . PRO A 1 1145 ? -28.089 -5.818 -24.819 1.00 96.25 1145 PRO A C 1
ATOM 9190 O O . PRO A 1 1145 ? -28.231 -6.373 -23.730 1.00 96.25 1145 PRO A O 1
ATOM 9193 N N . ILE A 1 1146 ? -27.228 -4.814 -24.989 1.00 96.69 1146 ILE A N 1
ATOM 9194 C CA . ILE A 1 1146 ? -26.230 -4.428 -23.981 1.00 96.69 1146 ILE A CA 1
ATOM 9195 C C . ILE A 1 1146 ? -26.891 -3.864 -22.718 1.00 96.69 1146 ILE A C 1
ATOM 9197 O O . ILE A 1 1146 ? -26.598 -4.367 -21.634 1.00 96.69 1146 ILE A O 1
ATOM 9201 N N . SER A 1 1147 ? -27.786 -2.880 -22.840 1.00 96.06 1147 SER A N 1
ATOM 9202 C CA . SER A 1 1147 ? -28.412 -2.239 -21.677 1.00 96.06 1147 SER A CA 1
ATOM 9203 C C . SER A 1 1147 ? -29.342 -3.212 -20.945 1.00 96.06 1147 SER A C 1
ATOM 9205 O O . SER A 1 1147 ? -29.250 -3.344 -19.724 1.00 96.06 1147 SER A O 1
ATOM 9207 N N . ALA A 1 1148 ? -30.128 -4.024 -21.669 1.00 96.94 1148 ALA A N 1
ATOM 9208 C CA . ALA A 1 1148 ? -30.861 -5.133 -21.052 1.00 96.94 1148 ALA A CA 1
ATOM 9209 C C . ALA A 1 1148 ? -29.944 -6.133 -20.337 1.00 96.94 1148 ALA A C 1
ATOM 9211 O O . ALA A 1 1148 ? -30.268 -6.598 -19.246 1.00 96.94 1148 ALA A O 1
ATOM 9212 N N . THR A 1 1149 ? -28.782 -6.460 -20.911 1.00 97.44 1149 THR A N 1
ATOM 9213 C CA . THR A 1 1149 ? -27.803 -7.347 -20.261 1.00 97.44 1149 THR A CA 1
ATOM 9214 C C . THR A 1 1149 ? -27.261 -6.715 -18.978 1.00 97.44 1149 THR A C 1
ATOM 9216 O O . THR A 1 1149 ? -27.165 -7.401 -17.960 1.00 97.44 1149 THR A O 1
ATOM 9219 N N . TYR A 1 1150 ? -26.955 -5.414 -18.995 1.00 97.06 1150 TYR A N 1
ATOM 9220 C CA . TYR A 1 1150 ? -26.499 -4.665 -17.826 1.00 97.06 1150 TYR A CA 1
ATOM 9221 C C . TYR A 1 1150 ? -27.530 -4.703 -16.691 1.00 97.06 1150 TYR A C 1
ATOM 9223 O O . TYR A 1 1150 ? -27.190 -5.100 -15.571 1.00 97.06 1150 TYR A O 1
ATOM 9231 N N . ASN A 1 1151 ? -28.787 -4.357 -16.981 1.00 96.81 1151 ASN A N 1
ATOM 9232 C CA . ASN A 1 1151 ? -29.865 -4.302 -15.989 1.00 96.81 1151 ASN A CA 1
ATOM 9233 C C . ASN A 1 1151 ? -30.247 -5.697 -15.474 1.00 96.81 1151 ASN A C 1
ATOM 9235 O O . ASN A 1 1151 ? -30.325 -5.910 -14.260 1.00 96.81 1151 ASN A O 1
ATOM 9239 N N . SER A 1 1152 ? -30.350 -6.683 -16.367 1.00 95.94 1152 SER A N 1
ATOM 9240 C CA . SER A 1 1152 ? -30.629 -8.071 -15.991 1.00 95.94 1152 SER A CA 1
ATOM 9241 C C . SER A 1 1152 ? -29.526 -8.645 -15.096 1.00 95.94 1152 SER A C 1
ATOM 9243 O O . SER A 1 1152 ? -29.821 -9.250 -14.064 1.00 95.94 1152 SER A O 1
ATOM 9245 N N . LEU A 1 1153 ? -28.243 -8.433 -15.422 1.00 97.00 1153 LEU A N 1
ATOM 9246 C CA . LEU A 1 1153 ? -27.144 -8.880 -14.558 1.00 97.00 1153 LEU A CA 1
ATOM 9247 C C . LEU A 1 1153 ? -27.171 -8.176 -13.198 1.00 97.00 1153 LEU A C 1
ATOM 9249 O O . LEU A 1 1153 ? -26.967 -8.837 -12.176 1.00 97.00 1153 LEU A O 1
ATOM 9253 N N . ARG A 1 1154 ? -27.477 -6.872 -13.156 1.00 95.81 1154 ARG A N 1
ATOM 9254 C CA . ARG A 1 1154 ? -27.618 -6.124 -11.900 1.00 95.81 1154 ARG A CA 1
ATOM 9255 C C . ARG A 1 1154 ? -28.671 -6.761 -11.007 1.00 95.81 1154 ARG A C 1
ATOM 9257 O O . ARG A 1 1154 ? -28.374 -7.075 -9.853 1.00 95.81 1154 ARG A O 1
ATOM 9264 N N . LYS A 1 1155 ? -29.865 -7.014 -11.545 1.00 94.31 1155 LYS A N 1
ATOM 9265 C CA . LYS A 1 1155 ? -30.959 -7.681 -10.833 1.00 94.31 1155 LYS A CA 1
ATOM 9266 C C . LYS A 1 1155 ? -30.567 -9.088 -10.385 1.00 94.31 1155 LYS A C 1
ATOM 9268 O O . LYS A 1 1155 ? -30.748 -9.438 -9.227 1.00 94.31 1155 LYS A O 1
ATOM 9273 N N . GLN A 1 1156 ? -29.983 -9.899 -11.266 1.00 94.62 1156 GLN A N 1
ATOM 9274 C CA . GLN A 1 1156 ? -29.622 -11.288 -10.956 1.00 94.62 1156 GLN A CA 1
ATOM 9275 C C . GLN A 1 1156 ? -28.517 -11.427 -9.902 1.00 94.62 1156 GLN A C 1
ATOM 9277 O O . GLN A 1 1156 ? -28.464 -12.438 -9.197 1.00 94.62 1156 GLN A O 1
ATOM 9282 N N . ILE A 1 1157 ? -27.586 -10.476 -9.846 1.00 96.06 1157 ILE A N 1
ATOM 9283 C CA . ILE A 1 1157 ? -26.431 -10.536 -8.946 1.00 96.06 1157 ILE A CA 1
ATOM 9284 C C . ILE A 1 1157 ? -26.760 -9.843 -7.628 1.00 96.06 1157 ILE A C 1
ATOM 9286 O O . ILE A 1 1157 ? -26.578 -10.439 -6.572 1.00 96.06 1157 ILE A O 1
ATOM 9290 N N . THR A 1 1158 ? -27.279 -8.615 -7.680 1.00 93.75 1158 THR A N 1
ATOM 9291 C CA . THR A 1 1158 ? -27.597 -7.848 -6.467 1.00 93.75 1158 THR A CA 1
ATOM 9292 C C . THR A 1 1158 ? -28.914 -8.259 -5.830 1.00 93.75 1158 THR A C 1
ATOM 9294 O O . THR A 1 1158 ? -29.086 -8.006 -4.648 1.00 93.75 1158 THR A O 1
ATOM 9297 N N . GLN A 1 1159 ? -29.825 -8.884 -6.589 1.00 90.75 1159 GLN A N 1
ATOM 9298 C CA . GLN A 1 1159 ? -31.176 -9.292 -6.169 1.00 90.75 1159 GLN A CA 1
ATOM 9299 C C . GLN A 1 1159 ? -32.101 -8.136 -5.764 1.00 90.75 1159 GLN A C 1
ATOM 9301 O O . GLN A 1 1159 ? -33.188 -8.371 -5.240 1.00 90.75 1159 GLN A O 1
ATOM 9306 N N . MET A 1 1160 ? -31.694 -6.896 -6.030 1.00 92.38 1160 MET A N 1
ATOM 9307 C CA . MET A 1 1160 ? -32.546 -5.723 -5.887 1.00 92.38 1160 MET A CA 1
ATOM 9308 C C . MET A 1 1160 ? -33.382 -5.529 -7.150 1.00 92.38 1160 MET A C 1
ATOM 9310 O O . MET A 1 1160 ? -32.886 -5.712 -8.263 1.00 92.38 1160 MET A O 1
ATOM 9314 N N . GLU A 1 1161 ? -34.639 -5.131 -6.976 1.00 93.44 1161 GLU A N 1
ATOM 9315 C CA . GLU A 1 1161 ? -35.539 -4.876 -8.097 1.00 93.44 1161 GLU A CA 1
ATOM 9316 C C . GLU A 1 1161 ? -35.313 -3.481 -8.688 1.00 93.44 1161 GLU A C 1
ATOM 9318 O O . GLU A 1 1161 ? -35.240 -2.484 -7.965 1.00 93.44 1161 GLU A O 1
ATOM 9323 N N . GLY A 1 1162 ? -35.213 -3.388 -10.008 1.00 93.50 1162 GLY A N 1
ATOM 9324 C CA . GLY A 1 1162 ? -35.263 -2.125 -10.729 1.00 93.50 1162 GLY A CA 1
ATOM 9325 C C . GLY A 1 1162 ? -36.640 -1.854 -11.347 1.00 93.50 1162 GLY A C 1
ATOM 9326 O O . GLY A 1 1162 ? -37.599 -2.596 -11.126 1.00 93.50 1162 GLY A O 1
ATOM 9327 N N . PRO A 1 1163 ? -36.759 -0.778 -12.143 1.00 94.44 1163 PRO A N 1
ATOM 9328 C CA . PRO A 1 1163 ? -37.964 -0.444 -12.903 1.00 94.44 1163 PRO A CA 1
ATOM 9329 C C . PRO A 1 1163 ? -38.529 -1.580 -13.771 1.00 94.44 1163 PRO A C 1
ATOM 9331 O O . PRO A 1 1163 ? -39.720 -1.560 -14.086 1.00 94.44 1163 PRO A O 1
ATOM 9334 N N . GLU A 1 1164 ? -37.737 -2.595 -14.124 1.00 92.94 1164 GLU A N 1
ATOM 9335 C CA . GLU A 1 1164 ? -38.230 -3.775 -14.833 1.00 92.94 1164 GLU A CA 1
ATOM 9336 C C . GLU A 1 1164 ? -39.320 -4.532 -14.051 1.00 92.94 1164 GLU A C 1
ATOM 9338 O O . GLU A 1 1164 ? -40.223 -5.100 -14.666 1.00 92.94 1164 GLU A O 1
ATOM 9343 N N . SER A 1 1165 ? -39.314 -4.502 -12.707 1.00 91.56 1165 SER A N 1
ATOM 9344 C CA . SER A 1 1165 ? -40.389 -5.113 -11.903 1.00 91.56 1165 SER A CA 1
ATOM 9345 C C . SER A 1 1165 ? -41.691 -4.305 -11.914 1.00 91.56 1165 SER A C 1
ATOM 9347 O O . SER A 1 1165 ? -42.755 -4.848 -11.621 1.00 91.56 1165 SER A O 1
ATOM 9349 N N . LEU A 1 1166 ? -41.633 -3.043 -12.352 1.00 91.19 1166 LEU A N 1
ATOM 9350 C CA . LEU A 1 1166 ? -42.788 -2.172 -12.583 1.00 91.19 1166 LEU A CA 1
ATOM 9351 C C . LEU A 1 1166 ? -43.311 -2.243 -14.029 1.00 91.19 1166 LEU A C 1
ATOM 9353 O O . LEU A 1 1166 ? -44.198 -1.477 -14.402 1.00 91.19 1166 LEU A O 1
ATOM 9357 N N . GLY A 1 1167 ? -42.766 -3.140 -14.858 1.00 90.56 1167 GLY A N 1
ATOM 9358 C CA . GLY A 1 1167 ? -43.191 -3.327 -16.245 1.00 90.56 1167 GLY A CA 1
ATOM 9359 C C . GLY A 1 1167 ? -42.526 -2.395 -17.263 1.00 90.56 1167 GLY A C 1
ATOM 9360 O O . GLY A 1 1167 ? -42.990 -2.339 -18.398 1.00 90.56 1167 GLY A O 1
ATOM 9361 N N . LEU A 1 1168 ? -41.437 -1.696 -16.905 1.00 88.81 1168 LEU A N 1
ATOM 9362 C CA . LEU A 1 1168 ? -40.693 -0.829 -17.837 1.00 88.81 1168 LEU A CA 1
ATOM 9363 C C . LEU A 1 1168 ? -39.750 -1.597 -18.797 1.00 88.81 1168 LEU A C 1
ATOM 9365 O O . LEU A 1 1168 ? -39.065 -0.976 -19.605 1.00 88.81 1168 LEU A O 1
ATOM 9369 N N . GLY A 1 1169 ? -39.729 -2.936 -18.749 1.00 91.75 1169 GLY A N 1
ATOM 9370 C CA . GLY A 1 1169 ? -38.794 -3.767 -19.524 1.00 91.75 1169 GLY A CA 1
ATOM 9371 C C . GLY A 1 1169 ? -37.363 -3.711 -18.976 1.00 91.75 1169 GLY A C 1
ATOM 9372 O O . GLY A 1 1169 ? -37.137 -3.103 -17.942 1.00 91.75 1169 GLY A O 1
ATOM 9373 N N . GLU A 1 1170 ? -36.401 -4.353 -19.645 1.00 92.00 1170 GLU A N 1
ATOM 9374 C CA . GLU A 1 1170 ? -34.987 -4.425 -19.204 1.00 92.00 1170 GLU A CA 1
ATOM 9375 C C . GLU A 1 1170 ? -34.113 -3.280 -19.770 1.00 92.00 1170 GLU A C 1
ATOM 9377 O O . GLU A 1 1170 ? -32.965 -3.120 -19.378 1.00 92.00 1170 GLU A O 1
ATOM 9382 N N . GLU A 1 1171 ? -34.642 -2.451 -20.673 1.00 92.94 1171 GLU A N 1
ATOM 9383 C CA . GLU A 1 1171 ? -33.934 -1.336 -21.341 1.00 92.94 1171 GLU A CA 1
ATOM 9384 C C . GLU A 1 1171 ? -34.243 0.028 -20.682 1.00 92.94 1171 GLU A C 1
ATOM 9386 O O . GLU A 1 1171 ? -34.191 1.071 -21.321 1.00 92.94 1171 GLU A O 1
ATOM 9391 N N . TRP A 1 1172 ? -34.638 0.037 -19.405 1.00 93.75 1172 TRP A N 1
ATOM 9392 C CA . TRP A 1 1172 ? -35.106 1.246 -18.709 1.00 93.75 1172 TRP A CA 1
ATOM 9393 C C . TRP A 1 1172 ? -33.995 2.257 -18.374 1.00 93.75 1172 TRP A C 1
ATOM 9395 O O . TRP A 1 1172 ? -34.287 3.410 -18.049 1.00 93.75 1172 TRP A O 1
ATOM 9405 N N . GLY A 1 1173 ? -32.735 1.825 -18.395 1.00 94.00 1173 GLY A N 1
ATOM 9406 C CA . GLY A 1 1173 ? -31.573 2.643 -18.067 1.00 94.00 1173 GLY A CA 1
ATOM 9407 C C . GLY A 1 1173 ? -30.313 2.123 -18.743 1.00 94.00 1173 GLY A C 1
ATOM 9408 O O . GLY A 1 1173 ? -30.216 0.934 -19.058 1.00 94.00 1173 GLY A O 1
ATOM 9409 N N . HIS A 1 1174 ? -29.358 3.023 -18.943 1.00 95.94 1174 HIS A N 1
ATOM 9410 C CA . HIS A 1 1174 ? -28.154 2.811 -19.739 1.00 95.94 1174 HIS A CA 1
ATOM 9411 C C . HIS A 1 1174 ? -26.899 3.051 -18.892 1.00 95.94 1174 HIS A C 1
ATOM 9413 O O . HIS A 1 1174 ? -26.004 3.816 -19.257 1.00 95.94 1174 HIS A O 1
ATOM 9419 N N . GLY A 1 1175 ? -26.825 2.403 -17.727 1.00 92.62 1175 GLY A N 1
ATOM 9420 C CA . GLY A 1 1175 ? -25.728 2.593 -16.778 1.00 92.62 1175 GLY A CA 1
ATOM 9421 C C . GLY A 1 1175 ? -24.343 2.344 -17.382 1.00 92.62 1175 GLY A C 1
ATOM 9422 O O . GLY A 1 1175 ? -23.385 3.025 -17.015 1.00 92.62 1175 GLY A O 1
ATOM 9423 N N . GLU A 1 1176 ? -24.226 1.452 -18.371 1.00 94.56 1176 GLU A N 1
ATOM 9424 C CA . GLU A 1 1176 ? -22.994 1.228 -19.132 1.00 94.56 1176 GLU A CA 1
ATOM 9425 C C . GLU A 1 1176 ? -22.522 2.463 -19.916 1.00 94.56 1176 GLU A C 1
ATOM 9427 O O . GLU A 1 1176 ? -21.318 2.670 -20.052 1.00 94.56 1176 GLU A O 1
ATOM 9432 N N . ALA A 1 1177 ? -23.441 3.318 -20.375 1.00 93.88 1177 ALA A N 1
ATOM 9433 C CA . ALA A 1 1177 ? -23.137 4.554 -21.101 1.00 93.88 1177 ALA A CA 1
ATOM 9434 C C . ALA A 1 1177 ? -22.590 5.659 -20.179 1.00 93.88 1177 ALA A C 1
ATOM 9436 O O . ALA A 1 1177 ? -21.967 6.618 -20.640 1.00 93.88 1177 ALA A O 1
ATOM 9437 N N . THR A 1 1178 ? -22.771 5.492 -18.867 1.00 90.56 1178 THR A N 1
ATOM 9438 C CA . THR A 1 1178 ? -22.219 6.368 -17.824 1.00 90.56 1178 THR A CA 1
ATOM 9439 C C . THR A 1 1178 ? -20.966 5.784 -17.162 1.00 90.56 1178 THR A C 1
ATOM 9441 O O . THR A 1 1178 ? -20.334 6.426 -16.319 1.00 90.56 1178 THR A O 1
ATOM 9444 N N . PHE A 1 1179 ? -20.582 4.560 -17.538 1.00 89.50 1179 PHE A N 1
ATOM 9445 C CA . PHE A 1 1179 ? -19.525 3.808 -16.880 1.00 89.50 1179 PHE A CA 1
ATOM 9446 C C . PHE A 1 1179 ? -18.158 4.067 -17.525 1.00 89.50 1179 PHE A C 1
ATOM 9448 O O . PHE A 1 1179 ? -17.633 3.255 -18.289 1.00 89.50 1179 PHE A O 1
ATOM 9455 N N . GLY A 1 1180 ? -17.561 5.208 -17.169 1.00 84.81 1180 GLY A N 1
ATOM 9456 C CA . GLY A 1 1180 ? -16.289 5.684 -17.724 1.00 84.81 1180 GLY A CA 1
ATOM 9457 C C . GLY A 1 1180 ? -15.153 4.654 -17.725 1.00 84.81 1180 GLY A C 1
ATOM 9458 O O . GLY A 1 1180 ? -14.393 4.615 -18.689 1.00 84.81 1180 GLY A O 1
ATOM 9459 N N . HIS A 1 1181 ? -15.062 3.770 -16.722 1.00 86.75 1181 HIS A N 1
ATOM 9460 C CA . HIS A 1 1181 ? -14.036 2.717 -16.637 1.00 86.75 1181 HIS A CA 1
ATOM 9461 C C . HIS A 1 1181 ? -13.980 1.813 -17.873 1.00 86.75 1181 HIS A C 1
ATOM 9463 O O . HIS A 1 1181 ? -12.891 1.493 -18.348 1.00 86.75 1181 HIS A O 1
ATOM 9469 N N . LEU A 1 1182 ? -15.133 1.425 -18.426 1.00 89.88 1182 LEU A N 1
ATOM 9470 C CA . LEU A 1 1182 ? -15.182 0.480 -19.547 1.00 89.88 1182 LEU A CA 1
ATOM 9471 C C . LEU A 1 1182 ? -14.635 1.077 -20.847 1.00 89.88 1182 LEU A C 1
ATOM 9473 O O . LEU A 1 1182 ? -14.320 0.337 -21.777 1.00 89.88 1182 LEU A O 1
ATOM 9477 N N . ILE A 1 1183 ? -14.512 2.400 -20.934 1.00 88.69 1183 ILE A N 1
ATOM 9478 C CA . ILE A 1 1183 ? -13.937 3.095 -22.087 1.00 88.69 1183 ILE A CA 1
ATOM 9479 C C . ILE A 1 1183 ? -12.551 3.669 -21.759 1.00 88.69 1183 ILE A C 1
ATOM 9481 O O . ILE A 1 1183 ? -11.646 3.558 -22.579 1.00 88.69 1183 ILE A O 1
ATOM 9485 N N . GLY A 1 1184 ? -12.343 4.154 -20.534 1.00 75.75 1184 GLY A N 1
ATOM 9486 C CA . GLY A 1 1184 ? -11.100 4.753 -20.031 1.00 75.75 1184 GLY A CA 1
ATOM 9487 C C . GLY A 1 1184 ? -10.000 3.763 -19.622 1.00 75.75 1184 GLY A C 1
ATOM 9488 O O . GLY A 1 1184 ? -9.244 4.039 -18.696 1.00 75.75 1184 GLY A O 1
ATOM 9489 N N . GLY A 1 1185 ? -9.914 2.596 -20.269 1.00 79.38 1185 GLY A N 1
ATOM 9490 C CA . GLY A 1 1185 ? -8.779 1.669 -20.137 1.00 79.38 1185 GLY A CA 1
ATOM 9491 C C . GLY A 1 1185 ? -8.926 0.510 -19.141 1.00 79.38 1185 GLY A C 1
ATOM 9492 O O . GLY A 1 1185 ? -8.022 -0.333 -19.074 1.00 79.38 1185 GLY A O 1
ATOM 9493 N N . TYR A 1 1186 ? -10.048 0.412 -18.415 1.00 86.31 1186 TYR A N 1
ATOM 9494 C CA . TYR A 1 1186 ? -10.374 -0.724 -17.533 1.00 86.31 1186 TYR A CA 1
ATOM 9495 C C . TYR A 1 1186 ? -11.219 -1.812 -18.217 1.00 86.31 1186 TYR A C 1
ATOM 9497 O O . TYR A 1 1186 ? -11.670 -2.740 -17.551 1.00 86.31 1186 TYR A O 1
ATOM 9505 N N . ASP A 1 1187 ? -11.404 -1.742 -19.535 1.00 93.06 1187 ASP A N 1
ATOM 9506 C CA . ASP A 1 1187 ? -12.048 -2.785 -20.337 1.00 93.06 1187 ASP A CA 1
ATOM 9507 C C . ASP A 1 1187 ? -11.428 -4.178 -20.109 1.00 93.06 1187 ASP A C 1
ATOM 9509 O O . ASP A 1 1187 ? -10.203 -4.360 -20.160 1.00 93.06 1187 ASP A O 1
ATOM 9513 N N . ALA A 1 1188 ? -12.295 -5.158 -19.834 1.00 94.94 1188 ALA A N 1
ATOM 9514 C CA . ALA A 1 1188 ? -11.948 -6.505 -19.377 1.00 94.94 1188 ALA A CA 1
ATOM 9515 C C . ALA A 1 1188 ? -10.950 -6.499 -18.205 1.00 94.94 1188 ALA A C 1
ATOM 9517 O O . ALA A 1 1188 ? -9.956 -7.236 -18.179 1.00 94.94 1188 ALA A O 1
ATOM 9518 N N . GLY A 1 1189 ? -11.157 -5.589 -17.259 1.00 92.56 1189 GLY A N 1
ATOM 9519 C CA . GLY A 1 1189 ? -10.241 -5.266 -16.174 1.00 92.56 1189 GLY A CA 1
ATOM 9520 C C . GLY A 1 1189 ? -10.899 -4.773 -14.902 1.00 92.56 1189 GLY A C 1
ATOM 9521 O O . GLY A 1 1189 ? -10.193 -4.650 -13.905 1.00 92.56 1189 GLY A O 1
ATOM 9522 N N . TYR A 1 1190 ? -12.215 -4.553 -14.889 1.00 93.69 1190 TYR A N 1
ATOM 9523 C CA . TYR A 1 1190 ? -12.892 -4.040 -13.700 1.00 93.69 1190 TYR A CA 1
ATOM 9524 C C . TYR A 1 1190 ? -12.827 -5.011 -12.509 1.00 93.69 1190 TYR A C 1
ATOM 9526 O O . TYR A 1 1190 ? -12.820 -4.588 -11.354 1.00 93.69 1190 TYR A O 1
ATOM 9534 N N . TYR A 1 1191 ? -12.673 -6.316 -12.773 1.00 93.56 1191 TYR A N 1
ATOM 9535 C CA . TYR A 1 1191 ? -12.402 -7.325 -11.739 1.00 93.56 1191 TYR A CA 1
ATOM 9536 C C . TYR A 1 1191 ? -11.170 -6.990 -10.875 1.00 93.56 1191 TYR A C 1
ATOM 9538 O O . TYR A 1 1191 ? -11.082 -7.464 -9.741 1.00 93.56 1191 TYR A O 1
ATOM 9546 N N . GLY A 1 1192 ? -10.248 -6.171 -11.402 1.00 91.06 1192 GLY A N 1
ATOM 9547 C CA . GLY A 1 1192 ? -9.013 -5.747 -10.752 1.00 91.06 1192 GLY A CA 1
ATOM 9548 C C . GLY A 1 1192 ? -9.224 -5.092 -9.388 1.00 91.06 1192 GLY A C 1
ATOM 9549 O O . GLY A 1 1192 ? -8.388 -5.278 -8.507 1.00 91.06 1192 GLY A O 1
ATOM 9550 N N . TYR A 1 1193 ? -10.356 -4.409 -9.171 1.00 88.00 1193 TYR A N 1
ATOM 9551 C CA . TYR A 1 1193 ? -10.704 -3.831 -7.866 1.00 88.00 1193 TYR A CA 1
ATOM 9552 C C . TYR A 1 1193 ? -10.919 -4.909 -6.795 1.00 88.00 1193 TYR A C 1
ATOM 9554 O O . TYR A 1 1193 ? -10.394 -4.795 -5.689 1.00 88.00 1193 TYR A O 1
ATOM 9562 N N . LEU A 1 1194 ? -11.658 -5.976 -7.126 1.00 88.81 1194 LEU A N 1
ATOM 9563 C CA . LEU A 1 1194 ? -11.942 -7.076 -6.198 1.00 88.81 1194 LEU A CA 1
ATOM 9564 C C . LEU A 1 1194 ? -10.720 -7.983 -6.003 1.00 88.81 1194 LEU A C 1
ATOM 9566 O O . LEU A 1 1194 ? -10.458 -8.422 -4.885 1.00 88.81 1194 LEU A O 1
ATOM 9570 N N . SER A 1 1195 ? -9.941 -8.256 -7.057 1.00 90.38 1195 SER A N 1
ATOM 9571 C CA . SER A 1 1195 ? -8.709 -9.047 -6.913 1.00 90.38 1195 SER A CA 1
ATOM 9572 C C . SER A 1 1195 ? -7.641 -8.302 -6.114 1.00 90.38 1195 SER A C 1
ATOM 9574 O O . SER A 1 1195 ? -6.992 -8.899 -5.258 1.00 90.38 1195 SER A O 1
ATOM 9576 N N . SER A 1 1196 ? -7.498 -6.991 -6.324 1.00 91.38 1196 SER A N 1
ATOM 9577 C CA . SER A 1 1196 ? -6.606 -6.158 -5.511 1.00 91.38 1196 SER A CA 1
ATOM 9578 C C . SER A 1 1196 ? -7.014 -6.160 -4.042 1.00 91.38 1196 SER A C 1
ATOM 9580 O O . SER A 1 1196 ? -6.143 -6.252 -3.178 1.00 91.38 1196 SER A O 1
ATOM 9582 N N . GLN A 1 1197 ? -8.320 -6.176 -3.749 1.00 89.25 1197 GLN A N 1
ATOM 9583 C CA . GLN A 1 1197 ? -8.817 -6.218 -2.375 1.00 89.25 1197 GLN A CA 1
ATOM 9584 C C . GLN A 1 1197 ? -8.465 -7.540 -1.683 1.00 89.25 1197 GLN A C 1
ATOM 9586 O O . GLN A 1 1197 ? -8.147 -7.567 -0.492 1.00 89.25 1197 GLN A O 1
ATOM 9591 N N . VAL A 1 1198 ? -8.449 -8.648 -2.429 1.00 89.94 1198 VAL A N 1
ATOM 9592 C CA . VAL A 1 1198 ? -7.947 -9.933 -1.928 1.00 89.94 1198 VAL A CA 1
ATOM 9593 C C . VAL A 1 1198 ? -6.476 -9.822 -1.533 1.00 89.94 1198 VAL A C 1
ATOM 9595 O O . VAL A 1 1198 ? -6.106 -10.186 -0.414 1.00 89.94 1198 VAL A O 1
ATOM 9598 N N . TYR A 1 1199 ? -5.635 -9.306 -2.433 1.00 93.00 1199 TYR A N 1
ATOM 9599 C CA . TYR A 1 1199 ? -4.198 -9.182 -2.189 1.00 93.00 1199 TYR A CA 1
ATOM 9600 C C . TYR A 1 1199 ? -3.899 -8.219 -1.039 1.00 93.00 1199 TYR A C 1
ATOM 9602 O O . TYR A 1 1199 ? -3.082 -8.525 -0.169 1.00 93.00 1199 TYR A O 1
ATOM 9610 N N . SER A 1 1200 ? -4.597 -7.086 -0.993 1.00 94.62 1200 SER A N 1
ATOM 9611 C CA . SER A 1 1200 ? -4.451 -6.075 0.047 1.00 94.62 1200 SER A CA 1
ATOM 9612 C C . SER A 1 1200 ? -4.857 -6.597 1.423 1.00 94.62 1200 SER A C 1
ATOM 9614 O O . SER A 1 1200 ? -4.139 -6.385 2.405 1.00 94.62 1200 SER A O 1
ATOM 9616 N N . THR A 1 1201 ? -5.947 -7.368 1.492 1.00 92.88 1201 THR A N 1
ATOM 9617 C CA . THR A 1 1201 ? -6.393 -7.995 2.737 1.00 92.88 1201 THR A CA 1
ATOM 9618 C C . THR A 1 1201 ? -5.382 -9.034 3.215 1.00 92.88 1201 THR A C 1
ATOM 9620 O O . THR A 1 1201 ? -5.061 -9.057 4.401 1.00 92.88 1201 THR A O 1
ATOM 9623 N N . ASP A 1 1202 ? -4.815 -9.856 2.324 1.00 95.06 1202 ASP A N 1
ATOM 9624 C CA . ASP A 1 1202 ? -3.788 -10.833 2.709 1.00 95.06 1202 ASP A CA 1
ATOM 9625 C C . ASP A 1 1202 ? -2.495 -10.153 3.200 1.00 95.06 1202 ASP A C 1
ATOM 9627 O O . ASP A 1 1202 ? -1.933 -10.567 4.218 1.00 95.06 1202 ASP A O 1
ATOM 9631 N N . MET A 1 1203 ? -2.066 -9.059 2.551 1.00 96.06 1203 MET A N 1
ATOM 9632 C CA . MET A 1 1203 ? -0.947 -8.225 3.013 1.00 96.06 1203 MET A CA 1
ATOM 9633 C C . MET A 1 1203 ? -1.195 -7.670 4.419 1.00 96.06 1203 MET A C 1
ATOM 9635 O O . MET A 1 1203 ? -0.361 -7.859 5.312 1.00 96.06 1203 MET A O 1
ATOM 9639 N N . PHE A 1 1204 ? -2.349 -7.037 4.647 1.00 96.12 1204 PHE A N 1
ATOM 9640 C CA . PHE A 1 1204 ? -2.671 -6.442 5.941 1.00 96.12 1204 PHE A CA 1
ATOM 9641 C C . PHE A 1 1204 ? -2.814 -7.501 7.039 1.00 96.12 1204 PHE A C 1
ATOM 9643 O O . PHE A 1 1204 ? -2.161 -7.408 8.079 1.00 96.12 1204 PHE A O 1
ATOM 9650 N N . TYR A 1 1205 ? -3.615 -8.544 6.811 1.00 93.44 1205 TYR A N 1
ATOM 9651 C CA . TYR A 1 1205 ? -3.890 -9.567 7.820 1.00 93.44 1205 TYR A CA 1
ATOM 9652 C C . TYR A 1 1205 ? -2.680 -10.434 8.158 1.00 93.44 1205 TYR A C 1
ATOM 9654 O O . TYR A 1 1205 ? -2.538 -10.853 9.306 1.00 93.44 1205 TYR A O 1
ATOM 9662 N N . THR A 1 1206 ? -1.797 -10.689 7.192 1.00 92.19 1206 THR A N 1
ATOM 9663 C CA . THR A 1 1206 ? -0.595 -11.497 7.429 1.00 92.19 1206 THR A CA 1
ATOM 9664 C C . THR A 1 1206 ? 0.508 -10.708 8.136 1.00 92.19 1206 THR A C 1
ATOM 9666 O O . THR A 1 1206 ? 1.239 -11.291 8.942 1.00 92.19 1206 THR A O 1
ATOM 9669 N N . VAL A 1 1207 ? 0.668 -9.416 7.826 1.00 93.44 1207 VAL A N 1
ATOM 9670 C CA . VAL A 1 1207 ? 1.855 -8.642 8.230 1.00 93.44 1207 VAL A CA 1
ATOM 9671 C C . VAL A 1 1207 ? 1.556 -7.557 9.266 1.00 93.44 1207 VAL A C 1
ATOM 9673 O O . VAL A 1 1207 ? 2.372 -7.359 10.163 1.00 93.44 1207 VAL A O 1
ATOM 9676 N N . PHE A 1 1208 ? 0.411 -6.878 9.173 1.00 94.25 1208 PHE A N 1
ATOM 9677 C CA . PHE A 1 1208 ? 0.130 -5.658 9.940 1.00 94.25 1208 PHE A CA 1
ATOM 9678 C C . PHE A 1 1208 ? -0.986 -5.801 10.981 1.00 94.25 1208 PHE A C 1
ATOM 9680 O O . PHE A 1 1208 ? -0.982 -5.057 11.950 1.00 94.25 1208 PHE A O 1
ATOM 9687 N N . LYS A 1 1209 ? -1.928 -6.745 10.850 1.00 91.69 1209 LYS A N 1
ATOM 9688 C CA . LYS A 1 1209 ? -3.113 -6.822 11.734 1.00 91.69 1209 LYS A CA 1
ATOM 9689 C C . LYS A 1 1209 ? -2.787 -6.895 13.229 1.00 91.69 1209 LYS A C 1
ATOM 9691 O O . LYS A 1 1209 ? -3.494 -6.273 14.019 1.00 91.69 1209 LYS A O 1
ATOM 9696 N N . ASP A 1 1210 ? -1.754 -7.649 13.602 1.00 84.75 1210 ASP A N 1
ATOM 9697 C CA . ASP A 1 1210 ? -1.345 -7.817 15.003 1.00 84.75 1210 ASP A CA 1
ATOM 9698 C C . ASP A 1 1210 ? -0.646 -6.562 15.561 1.00 84.75 1210 ASP A C 1
ATOM 9700 O O . ASP A 1 1210 ? -0.782 -6.254 16.745 1.00 84.75 1210 ASP A O 1
ATOM 9704 N N . ASP A 1 1211 ? 0.084 -5.832 14.711 1.00 90.25 1211 ASP A N 1
ATOM 9705 C CA . ASP A 1 1211 ? 0.803 -4.601 15.056 1.00 90.25 1211 ASP A CA 1
ATOM 9706 C C . ASP A 1 1211 ? 0.827 -3.625 13.858 1.00 90.25 1211 ASP A C 1
ATOM 9708 O O . ASP A 1 1211 ? 1.796 -3.594 13.089 1.00 90.25 1211 ASP A O 1
ATOM 9712 N N . PRO A 1 1212 ? -0.240 -2.818 13.674 1.00 91.31 1212 PRO A N 1
ATOM 9713 C CA . PRO A 1 1212 ? -0.381 -1.950 12.505 1.00 91.31 1212 PRO A CA 1
ATOM 9714 C C . PRO A 1 1212 ? 0.653 -0.826 12.430 1.00 91.31 1212 PRO A C 1
ATOM 9716 O O . PRO A 1 1212 ? 0.787 -0.206 11.389 1.00 91.31 1212 PRO A O 1
ATOM 9719 N N . MET A 1 1213 ? 1.390 -0.534 13.503 1.00 94.50 1213 MET A N 1
ATOM 9720 C CA . MET A 1 1213 ? 2.422 0.512 13.496 1.00 94.50 1213 MET A CA 1
ATOM 9721 C C . MET A 1 1213 ? 3.839 -0.062 13.507 1.00 94.50 1213 MET A C 1
ATOM 9723 O O . MET A 1 1213 ? 4.783 0.646 13.836 1.00 94.50 1213 MET A O 1
ATOM 9727 N N . ASN A 1 1214 ? 4.024 -1.331 13.129 1.00 92.00 1214 ASN A N 1
ATOM 9728 C CA . ASN A 1 1214 ? 5.343 -1.952 13.117 1.00 92.00 1214 ASN A CA 1
ATOM 9729 C C . ASN A 1 1214 ? 6.271 -1.322 12.049 1.00 92.00 1214 ASN A C 1
ATOM 9731 O O . ASN A 1 1214 ? 6.089 -1.580 10.852 1.00 92.00 1214 ASN A O 1
ATOM 9735 N N . PRO A 1 1215 ? 7.330 -0.575 12.429 1.00 83.69 1215 PRO A N 1
ATOM 9736 C CA . PRO A 1 1215 ? 8.165 0.133 11.457 1.00 83.69 1215 PRO A CA 1
ATOM 9737 C C . PRO A 1 1215 ? 9.001 -0.825 10.600 1.00 83.69 1215 PRO A C 1
ATOM 9739 O O . PRO A 1 1215 ? 9.261 -0.549 9.434 1.00 83.69 1215 PRO A O 1
ATOM 9742 N N . THR A 1 1216 ? 9.383 -1.996 11.127 1.00 90.75 1216 THR A N 1
ATOM 9743 C CA . THR A 1 1216 ? 10.125 -3.002 10.344 1.00 90.75 1216 THR A CA 1
ATOM 9744 C C . THR A 1 1216 ? 9.249 -3.593 9.239 1.00 90.75 1216 THR A C 1
ATOM 9746 O O . THR A 1 1216 ? 9.710 -3.773 8.111 1.00 90.75 1216 THR A O 1
ATOM 9749 N N . ALA A 1 1217 ? 7.979 -3.874 9.542 1.00 92.12 1217 ALA A N 1
ATOM 9750 C CA . ALA A 1 1217 ? 7.009 -4.313 8.546 1.00 92.12 1217 ALA A CA 1
ATOM 9751 C C . ALA A 1 1217 ? 6.726 -3.217 7.507 1.00 92.12 1217 ALA A C 1
ATOM 9753 O O . ALA A 1 1217 ? 6.705 -3.508 6.311 1.00 92.12 1217 ALA A O 1
ATOM 9754 N N . GLY A 1 1218 ? 6.596 -1.963 7.950 1.00 94.00 1218 GLY A N 1
ATOM 9755 C CA . GLY A 1 1218 ? 6.418 -0.803 7.077 1.00 94.00 1218 GLY A CA 1
ATOM 9756 C C . GLY A 1 1218 ? 7.582 -0.606 6.097 1.00 94.00 1218 GLY A C 1
ATOM 9757 O O . GLY A 1 1218 ? 7.351 -0.513 4.891 1.00 94.00 1218 GLY A O 1
ATOM 9758 N N . ARG A 1 1219 ? 8.842 -0.661 6.562 1.00 95.38 1219 ARG A N 1
ATOM 9759 C CA . ARG A 1 1219 ? 10.025 -0.602 5.676 1.00 95.38 1219 ARG A CA 1
ATOM 9760 C C . ARG A 1 1219 ? 10.083 -1.779 4.711 1.00 95.38 1219 ARG A C 1
ATOM 9762 O O . ARG A 1 1219 ? 10.376 -1.596 3.533 1.00 95.38 1219 ARG A O 1
ATOM 9769 N N . ARG A 1 1220 ? 9.740 -2.988 5.171 1.00 96.25 1220 ARG A N 1
ATOM 9770 C CA . ARG A 1 1220 ? 9.649 -4.161 4.289 1.00 96.25 1220 ARG A CA 1
ATOM 9771 C C . ARG A 1 1220 ? 8.629 -3.935 3.174 1.00 96.25 1220 ARG A C 1
ATOM 9773 O O . ARG A 1 1220 ? 8.937 -4.238 2.027 1.00 96.25 1220 ARG A O 1
ATOM 9780 N N . TYR A 1 1221 ? 7.448 -3.419 3.504 1.00 97.62 1221 TYR A N 1
ATOM 9781 C CA . TYR A 1 1221 ? 6.412 -3.103 2.524 1.00 97.62 1221 TYR A CA 1
ATOM 9782 C C . TYR A 1 1221 ? 6.888 -2.041 1.528 1.00 97.62 1221 TYR A C 1
ATOM 9784 O O . TYR A 1 1221 ? 6.827 -2.281 0.324 1.00 97.62 1221 TYR A O 1
ATOM 9792 N N . ARG A 1 1222 ? 7.483 -0.941 2.013 1.00 97.06 1222 ARG A N 1
ATOM 9793 C CA . ARG A 1 1222 ? 8.114 0.083 1.166 1.00 97.06 1222 ARG A CA 1
ATOM 9794 C C . ARG A 1 1222 ? 9.087 -0.547 0.164 1.00 97.06 1222 ARG A C 1
ATOM 9796 O O . ARG A 1 1222 ? 8.872 -0.416 -1.032 1.00 97.06 1222 ARG A O 1
ATOM 9803 N N . TYR A 1 1223 ? 10.112 -1.271 0.618 1.00 96.94 1223 TYR A N 1
ATOM 9804 C CA . TYR A 1 1223 ? 11.176 -1.783 -0.263 1.00 96.94 1223 TYR A CA 1
ATOM 9805 C C . TYR A 1 1223 ? 10.737 -2.907 -1.205 1.00 96.94 1223 TYR A C 1
ATOM 9807 O O . TYR A 1 1223 ? 11.281 -3.047 -2.300 1.00 96.94 1223 TYR A O 1
ATOM 9815 N N . LYS A 1 1224 ? 9.827 -3.775 -0.748 1.00 95.06 1224 LYS A N 1
ATOM 9816 C CA . LYS A 1 1224 ? 9.429 -4.966 -1.507 1.00 95.06 1224 LYS A CA 1
ATOM 9817 C C . LYS A 1 1224 ? 8.269 -4.706 -2.446 1.00 95.06 1224 LYS A C 1
ATOM 9819 O O . LYS A 1 1224 ? 8.257 -5.313 -3.506 1.00 95.06 1224 LYS A O 1
ATOM 9824 N N . VAL A 1 1225 ? 7.341 -3.835 -2.058 1.00 95.12 1225 VAL A N 1
ATOM 9825 C CA . VAL A 1 1225 ? 6.120 -3.563 -2.817 1.00 95.12 1225 VAL A CA 1
ATOM 9826 C C . VAL A 1 1225 ? 6.229 -2.237 -3.558 1.00 95.12 1225 VAL A C 1
ATOM 9828 O O . VAL A 1 1225 ? 6.191 -2.231 -4.781 1.00 95.12 1225 VAL A O 1
ATOM 9831 N N . LEU A 1 1226 ? 6.437 -1.132 -2.838 1.00 97.56 1226 LEU A N 1
ATOM 9832 C CA . LEU A 1 1226 ? 6.334 0.207 -3.427 1.00 97.56 1226 LEU A CA 1
ATOM 9833 C C . LEU A 1 1226 ? 7.570 0.623 -4.241 1.00 97.56 1226 LEU A C 1
ATOM 9835 O O . LEU A 1 1226 ? 7.436 1.169 -5.329 1.00 97.56 1226 LEU A O 1
ATOM 9839 N N . GLU A 1 1227 ? 8.792 0.354 -3.755 1.00 97.62 1227 GLU A N 1
ATOM 9840 C CA . GLU A 1 1227 ? 10.022 0.774 -4.456 1.00 97.62 1227 GLU A CA 1
ATOM 9841 C C . GLU A 1 1227 ? 10.178 0.105 -5.830 1.00 97.62 1227 GLU A C 1
ATOM 9843 O O . GLU A 1 1227 ? 10.934 0.597 -6.663 1.00 97.62 1227 GLU A O 1
ATOM 9848 N N . LYS A 1 1228 ? 9.457 -0.993 -6.084 1.00 96.12 1228 LYS A N 1
ATOM 9849 C CA . LYS A 1 1228 ? 9.501 -1.712 -7.358 1.00 96.12 1228 LYS A CA 1
ATOM 9850 C C . LYS A 1 1228 ? 8.711 -1.026 -8.465 1.00 96.12 1228 LYS A C 1
ATOM 9852 O O . LYS A 1 1228 ? 9.090 -1.200 -9.623 1.00 96.12 1228 LYS A O 1
ATOM 9857 N N . GLY A 1 1229 ? 7.657 -0.272 -8.149 1.00 95.75 1229 GLY A N 1
ATOM 9858 C CA . GLY A 1 1229 ? 6.689 0.158 -9.161 1.00 95.75 1229 GLY A CA 1
ATOM 9859 C C . GLY A 1 1229 ? 6.335 -1.001 -10.105 1.00 95.75 1229 GLY A C 1
ATOM 9860 O O . GLY A 1 1229 ? 6.194 -2.144 -9.669 1.00 95.75 1229 GLY A O 1
ATOM 9861 N N . GLY A 1 1230 ? 6.307 -0.737 -11.410 1.00 95.81 1230 GLY A N 1
ATOM 9862 C CA . GLY A 1 1230 ? 6.105 -1.743 -12.457 1.00 95.81 1230 GLY A CA 1
ATOM 9863 C C . GLY A 1 1230 ? 7.356 -2.487 -12.937 1.00 95.81 1230 GLY A C 1
ATOM 9864 O O . GLY A 1 1230 ? 7.265 -3.216 -13.927 1.00 95.81 1230 GLY A O 1
ATOM 9865 N N . SER A 1 1231 ? 8.526 -2.305 -12.306 1.00 96.25 1231 SER A N 1
ATOM 9866 C CA . SER A 1 1231 ? 9.815 -2.861 -12.782 1.00 96.25 1231 SER A CA 1
ATOM 9867 C C . SER A 1 1231 ? 9.963 -4.372 -12.562 1.00 96.25 1231 SER A C 1
ATOM 9869 O O . SER A 1 1231 ? 10.861 -5.003 -13.119 1.00 96.25 1231 SER A O 1
ATOM 9871 N N . GLN A 1 1232 ? 9.072 -4.970 -11.770 1.00 94.25 1232 GLN A N 1
ATOM 9872 C CA . GLN A 1 1232 ? 9.071 -6.385 -11.408 1.00 94.25 1232 GLN A CA 1
ATOM 9873 C C . GLN A 1 1232 ? 7.667 -6.969 -11.593 1.00 94.25 1232 GLN A C 1
ATOM 9875 O O . GLN A 1 1232 ? 6.680 -6.261 -11.425 1.00 94.25 1232 GLN A O 1
ATOM 9880 N N . ASP A 1 1233 ? 7.573 -8.263 -11.915 1.00 92.69 1233 ASP A N 1
ATOM 9881 C CA . ASP A 1 1233 ? 6.288 -8.967 -11.914 1.00 92.69 1233 ASP A CA 1
ATOM 9882 C C . ASP A 1 1233 ? 5.652 -8.950 -10.512 1.00 92.69 1233 ASP A C 1
ATOM 9884 O O . ASP A 1 1233 ? 6.279 -9.283 -9.500 1.00 92.69 1233 ASP A O 1
ATOM 9888 N N . GLU A 1 1234 ? 4.389 -8.550 -10.458 1.00 94.06 1234 GLU A N 1
ATOM 9889 C CA . GLU A 1 1234 ? 3.676 -8.244 -9.226 1.00 94.06 1234 GLU A CA 1
ATOM 9890 C C . GLU A 1 1234 ? 3.383 -9.500 -8.387 1.00 94.06 1234 GLU A C 1
ATOM 9892 O O . GLU A 1 1234 ? 3.337 -9.426 -7.155 1.00 94.06 1234 GLU A O 1
ATOM 9897 N N . MET A 1 1235 ? 3.290 -10.686 -9.007 1.00 93.31 1235 MET A N 1
ATOM 9898 C CA . MET A 1 1235 ? 3.206 -11.952 -8.265 1.00 93.31 1235 MET A CA 1
ATOM 9899 C C . MET A 1 1235 ? 4.518 -12.246 -7.533 1.00 93.31 1235 MET A C 1
ATOM 9901 O O . MET A 1 1235 ? 4.510 -12.692 -6.381 1.00 93.31 1235 MET A O 1
ATOM 9905 N N . THR A 1 1236 ? 5.653 -11.940 -8.167 1.00 94.12 1236 THR A N 1
ATOM 9906 C CA . THR A 1 1236 ? 6.971 -12.018 -7.516 1.00 94.12 1236 THR A CA 1
ATOM 9907 C C . THR A 1 1236 ? 7.053 -11.028 -6.353 1.00 94.12 1236 THR A C 1
ATOM 9909 O O . THR A 1 1236 ? 7.447 -11.407 -5.249 1.00 94.12 1236 THR A O 1
ATOM 9912 N N . THR A 1 1237 ? 6.595 -9.789 -6.557 1.00 94.44 1237 THR A N 1
ATOM 9913 C CA . THR A 1 1237 ? 6.509 -8.750 -5.515 1.00 94.44 1237 THR A CA 1
ATOM 9914 C C . THR A 1 1237 ? 5.713 -9.216 -4.292 1.00 94.44 1237 THR A C 1
ATOM 9916 O O . THR A 1 1237 ? 6.221 -9.169 -3.165 1.00 94.44 1237 THR A O 1
ATOM 9919 N N . LEU A 1 1238 ? 4.499 -9.741 -4.496 1.00 94.38 1238 LEU A N 1
ATOM 9920 C CA . LEU A 1 1238 ? 3.674 -10.277 -3.411 1.00 94.38 1238 LEU A CA 1
ATOM 9921 C C . LEU A 1 1238 ? 4.328 -11.483 -2.734 1.00 94.38 1238 LEU A C 1
ATOM 9923 O O . LEU A 1 1238 ? 4.328 -11.567 -1.506 1.00 94.38 1238 LEU A O 1
ATOM 9927 N N . THR A 1 1239 ? 4.936 -12.385 -3.505 1.00 94.81 1239 THR A N 1
ATOM 9928 C CA . THR A 1 1239 ? 5.581 -13.588 -2.964 1.00 94.81 1239 THR A CA 1
ATOM 9929 C C . THR A 1 1239 ? 6.769 -13.247 -2.067 1.00 94.81 1239 THR A C 1
ATOM 9931 O O . THR A 1 1239 ? 6.894 -13.802 -0.973 1.00 94.81 1239 THR A O 1
ATOM 9934 N N . GLU A 1 1240 ? 7.614 -12.290 -2.458 1.00 93.25 1240 GLU A N 1
ATOM 9935 C CA . GLU A 1 1240 ? 8.720 -11.817 -1.615 1.00 93.25 1240 GLU A CA 1
ATOM 9936 C C . GLU A 1 1240 ? 8.232 -11.110 -0.338 1.00 93.25 1240 GLU A C 1
ATOM 9938 O O . GLU A 1 1240 ? 8.832 -11.244 0.741 1.00 93.25 1240 GLU A O 1
ATOM 9943 N N . PHE A 1 1241 ? 7.136 -10.354 -0.433 1.00 95.44 1241 PHE A N 1
ATOM 9944 C CA . PHE A 1 1241 ? 6.566 -9.636 0.703 1.00 95.44 1241 PHE A CA 1
ATOM 9945 C C . PHE A 1 1241 ? 5.823 -10.555 1.688 1.00 95.44 1241 PHE A C 1
ATOM 9947 O O . PHE A 1 1241 ? 5.974 -10.410 2.901 1.00 95.44 1241 PHE A O 1
ATOM 9954 N N . LEU A 1 1242 ? 5.079 -11.546 1.204 1.00 92.94 1242 LEU A N 1
ATOM 9955 C CA . LEU A 1 1242 ? 4.325 -12.482 2.044 1.00 92.94 1242 LEU A CA 1
ATOM 9956 C C . LEU A 1 1242 ? 5.168 -13.692 2.481 1.00 92.94 1242 LEU A C 1
ATOM 9958 O O . LEU A 1 1242 ? 4.865 -14.328 3.491 1.00 92.94 1242 LEU A O 1
ATOM 9962 N N . GLY A 1 1243 ? 6.245 -14.007 1.753 1.00 91.19 1243 GLY A N 1
ATOM 9963 C CA . GLY A 1 1243 ? 7.019 -15.247 1.904 1.00 91.19 1243 GLY A CA 1
ATOM 9964 C C . GLY A 1 1243 ? 6.317 -16.486 1.326 1.00 91.19 1243 GLY A C 1
ATOM 9965 O O . GLY A 1 1243 ? 6.706 -17.610 1.641 1.00 91.19 1243 GLY A O 1
ATOM 9966 N N . ARG A 1 1244 ? 5.251 -16.277 0.544 1.00 94.94 1244 ARG A N 1
ATOM 9967 C CA . ARG A 1 1244 ? 4.404 -17.268 -0.137 1.00 94.94 1244 ARG A CA 1
ATOM 9968 C C . ARG A 1 1244 ? 3.532 -16.551 -1.171 1.00 94.94 1244 ARG A C 1
ATOM 9970 O O . ARG A 1 1244 ? 3.350 -15.345 -1.061 1.00 94.94 1244 ARG A O 1
ATOM 9977 N N . GLU A 1 1245 ? 2.919 -17.289 -2.087 1.00 91.25 1245 GLU A N 1
ATOM 9978 C CA . GLU A 1 1245 ? 1.873 -16.733 -2.953 1.00 91.25 1245 GLU A CA 1
ATOM 9979 C C . GLU A 1 1245 ? 0.666 -16.206 -2.134 1.00 91.25 1245 GLU A C 1
ATOM 9981 O O . GLU A 1 1245 ? 0.390 -16.716 -1.028 1.00 91.25 1245 GLU A O 1
ATOM 9986 N N . PRO A 1 1246 ? -0.043 -15.175 -2.641 1.00 89.69 1246 PRO A N 1
ATOM 9987 C CA . PRO A 1 1246 ? -1.220 -14.606 -1.991 1.00 89.69 1246 PRO A CA 1
ATOM 9988 C C . PRO A 1 1246 ? -2.388 -15.602 -1.943 1.00 89.69 1246 PRO A C 1
ATOM 9990 O O . PRO A 1 1246 ? -2.508 -16.492 -2.784 1.00 89.69 1246 PRO A O 1
ATOM 9993 N N . LYS A 1 1247 ? -3.264 -15.460 -0.943 1.00 86.25 1247 LYS A N 1
ATOM 9994 C CA . LYS A 1 1247 ? -4.427 -16.336 -0.720 1.00 86.25 1247 LYS A CA 1
ATOM 9995 C C . LYS A 1 1247 ? -5.706 -15.541 -0.481 1.00 86.25 1247 LYS A C 1
ATOM 9997 O O . LYS A 1 1247 ? -5.679 -14.465 0.102 1.00 86.25 1247 LYS A O 1
ATOM 10002 N N . THR A 1 1248 ? -6.846 -16.137 -0.827 1.00 85.31 1248 THR A N 1
ATOM 10003 C CA . THR A 1 1248 ? -8.185 -15.569 -0.588 1.00 85.31 1248 THR A CA 1
ATOM 10004 C C . THR A 1 1248 ? -8.680 -15.706 0.855 1.00 85.31 1248 THR A C 1
ATOM 10006 O O . THR A 1 1248 ? -9.650 -15.055 1.232 1.00 85.31 1248 THR A O 1
ATOM 10009 N N . ASP A 1 1249 ? -8.036 -16.541 1.678 1.00 85.31 1249 ASP A N 1
ATOM 10010 C CA . ASP A 1 1249 ? -8.509 -16.902 3.024 1.00 85.31 1249 ASP A CA 1
ATOM 10011 C C . ASP A 1 1249 ? -8.732 -15.680 3.930 1.00 85.31 1249 ASP A C 1
ATOM 10013 O O . ASP A 1 1249 ? -9.733 -15.605 4.642 1.00 85.31 1249 ASP A O 1
ATOM 10017 N N . ALA A 1 1250 ? -7.808 -14.712 3.900 1.00 87.25 1250 ALA A N 1
ATOM 10018 C CA . ALA A 1 1250 ? -7.890 -13.504 4.720 1.00 87.25 1250 ALA A CA 1
ATOM 10019 C C . ALA A 1 1250 ? -9.093 -12.633 4.334 1.00 87.25 1250 ALA A C 1
ATOM 10021 O O . ALA A 1 1250 ? -9.817 -12.170 5.211 1.00 87.25 1250 ALA A O 1
ATOM 10022 N N . PHE A 1 1251 ? -9.333 -12.480 3.030 1.00 86.81 1251 PHE A N 1
ATOM 10023 C CA . PHE A 1 1251 ? -10.467 -11.740 2.484 1.00 86.81 1251 PHE A CA 1
ATOM 10024 C C . PHE A 1 1251 ? -11.806 -12.372 2.874 1.00 86.81 1251 PHE A C 1
ATOM 10026 O O . PHE A 1 1251 ? -12.678 -11.699 3.418 1.00 86.81 1251 PHE A O 1
ATOM 10033 N N . TYR A 1 1252 ? -11.950 -13.690 2.703 1.00 82.88 1252 TYR A N 1
ATOM 10034 C CA . TYR A 1 1252 ? -13.184 -14.372 3.097 1.00 82.88 1252 TYR A CA 1
ATOM 10035 C C . TYR A 1 1252 ? -13.431 -14.344 4.602 1.00 82.88 1252 TYR A C 1
ATOM 10037 O O . TYR A 1 1252 ? -14.577 -14.211 5.029 1.00 82.88 1252 TYR A O 1
ATOM 10045 N N . LYS A 1 1253 ? -12.372 -14.432 5.409 1.00 83.94 1253 LYS A N 1
ATOM 10046 C CA . LYS A 1 1253 ? -12.485 -14.314 6.861 1.00 83.94 1253 LYS A CA 1
ATOM 10047 C C . LYS A 1 1253 ? -12.876 -12.899 7.298 1.00 83.94 1253 LYS A C 1
ATOM 10049 O O . LYS A 1 1253 ? -13.682 -12.782 8.216 1.00 83.94 1253 LYS A O 1
ATOM 10054 N N . ASP A 1 1254 ? -12.338 -11.853 6.662 1.00 83.75 1254 ASP A N 1
ATOM 10055 C CA . ASP A 1 1254 ? -12.715 -10.456 6.943 1.00 83.75 1254 ASP A CA 1
ATOM 10056 C C . ASP A 1 1254 ? -14.208 -10.233 6.660 1.00 83.75 1254 ASP A C 1
ATOM 10058 O O . ASP A 1 1254 ? -14.913 -9.711 7.512 1.00 83.75 1254 ASP A O 1
ATOM 10062 N N . MET A 1 1255 ? -14.724 -10.759 5.545 1.00 75.50 1255 MET A N 1
ATOM 10063 C CA . MET A 1 1255 ? -16.155 -10.694 5.204 1.00 75.50 1255 MET A CA 1
ATOM 10064 C C . MET A 1 1255 ? -17.059 -11.657 6.006 1.00 75.50 1255 MET A C 1
ATOM 10066 O O . MET A 1 1255 ? -18.270 -11.687 5.795 1.00 75.50 1255 MET A O 1
ATOM 10070 N N . GLY A 1 1256 ? -16.507 -12.499 6.886 1.00 74.38 1256 GLY A N 1
ATOM 10071 C CA . GLY A 1 1256 ? -17.284 -13.481 7.655 1.00 74.38 1256 GLY A CA 1
ATOM 10072 C C . GLY A 1 1256 ? -17.858 -14.650 6.835 1.00 74.38 1256 GLY A C 1
ATOM 10073 O O . GLY A 1 1256 ? -18.877 -15.222 7.223 1.00 74.38 1256 GLY A O 1
ATOM 10074 N N . LEU A 1 1257 ? -17.222 -15.011 5.713 1.00 67.56 1257 LEU A N 1
ATOM 10075 C CA . LEU A 1 1257 ? -17.646 -16.082 4.794 1.00 67.56 1257 LEU A CA 1
ATOM 10076 C C . LEU A 1 1257 ? -16.831 -17.390 4.910 1.00 67.56 1257 LEU A C 1
ATOM 10078 O O . LEU A 1 1257 ? -17.101 -18.325 4.150 1.00 67.56 1257 LEU A O 1
ATOM 10082 N N . ALA A 1 1258 ? -15.830 -17.461 5.798 1.00 57.41 1258 ALA A N 1
ATOM 10083 C CA . ALA A 1 1258 ? -14.910 -18.600 5.948 1.00 57.41 1258 ALA A CA 1
ATOM 10084 C C . ALA A 1 1258 ? -14.691 -19.039 7.401 1.00 57.41 1258 ALA A C 1
ATOM 10086 O O . ALA A 1 1258 ? -14.648 -18.160 8.295 1.00 57.41 1258 ALA A O 1
#